Protein 6YQH (pdb70)

Sequence (773 aa):
NHQVSYFSSLQDVKLLSSSPFLQAQQTDLHYILALDPDRLSAPFLREAGLTPKAPSYTNWENTGLDGHIGGHYLSALSMMYAATGDTAIYHRLNYMLNELHRRAQQAVGTGFIGGTPGSLQLWKEIKAGDIRRAGGFSLNGKWVPLYNIHKTYAGLRDAYLYAHSDLARQMLIDLTDWMIDITSGLSDNQMQDMLRSEHGGLNETFADVAEITGDKKYLLKLARRFSHKVILDPLIKNEDRLNGMHANTQIPKVIGYKRVAEEVSKNDKDWNHAAEWDHAARRFFWNTVVNHRSVCIGGNSVREHFHPSDNFTSMLNDVQGPETCNTYNMLRRLTKMLYQNSGDVDNNSNKPDPRYVDYYERALYNHILSSQEPDKGGFVYFTPMRPGHYRVYSQPETSMWCCVGSGLENHTKYGEFIYAHQQDTLYVNLFIPSQLNWKKEQGVTLTQETLFPDDEKVTLRIDKAAKKNLTLMIIRRIPEWAYEITINGKKHLSDIQTGASSTYLPIRRKWKKGDMMITFHLPMKVSLEQIPDKKDYYAFLYGPIVLATSTGTENLDGIYADDSRGGHIAHGRQQTPLLQEIPMLIGNPDSIRHSLHKLSGSKLAFSYDGNVYPTQSLELIPFFRLHNSRYAVYFRQASEEEQFKTIQEEMATAERKATELANRTVDLIFPGEQQPESSDHSIQQYEASETGTHKDRHFRRAKGWFSYNLKIKEEASQLMITVRQEDRNKAVILLNNEKLTVHPTVSKADKDGFIRLCCYLLPRKLKVGSCEILFKPDGTEWTSAVYEVRLLK

B-factor: mean 22.33, std 8.19, range [11.37, 89.57]

Secondary structure (P-SEA, 3-state):
cbbbbbbccccccccccaaaaaaaaaaaaaaaccccccaaaaaaaaccccccccccccccccccaaaaaaaaaaaaaaaaacccaaaaaaaaaaaaaaaaaaaaacccccccccaaaaaaaaaaaccccccccccccccaaaaaaaaaaaaaaaaaaccccaaaaaaaaaaaaaaaaaaccccaaaaaaaaccccccaaaaaaaaaaacccaaaaaaaaaaccaaaaaaaaacccccccccccccaaaaaaaaaaaaaaccccccccaaaaaaaaaaaaaaaaaccccccccccccccccccccccccccccccccaaaaaaaaaaaaaaaaccccccccccccaaaaaaaaaaaaccccccccccbbbbbcccccccccbbbbbcccccccaaaaaaaacccccccccccccccbbbbcccccccccccccbbbbbbbcccccccbbbbbbcccccccccccccccccccccccccbbbbbbbccccbbbbbbbccccccbbbbbbbbbbbbbbcccccccbbbbbcccbbbbbbccccccccccccccccccccccccccccccccccccaaaaaaacccccccbbbbbbcccccccccbbbccccccccbbbbcbbbbbcccaaaaaaaaaacaaaaaaaaaaaccccccccccaaaaaaccccccccccccccccccccccbbbbbbbbcccccbbbbbbbccccbbbbbbccccccccbbbbccccccbbbbbbbcccccccccbbbbbbbbccccccccccbbbbcc

Foldseek 3Di:
DWFWFWDWLLFKAFDDDLLVLLLVLLVVLLLPFDLLQLLQLQCVLLVHHGPDHHFFFPCPLFLNNQLLLLSLLLLLLLCLNPVDPSSVVSNVVNLVSQVVSCVSNVQLDTFRGVVVVVQLVCLLVLVWDDAQQDTPRGGLRLQRVVSNLNSLLSCCPRVVDVSSLVSNVSNLVSVCNSCVPPDLVSLLSNVSHQRAQQLLSLLSNCVVPVDCVSLVVSVSNQNCVLQVCLLVLHDPFFFHQQNSVLSSLLSLQSSLVSCVPPPPDDCSLSSVSSSVSVLCCCQVQAADLLLFGDFLRGGHGSLDCPRLQQPLFHGFLSNLLSSLSSLVSCQSCCCVSVVNSHGDLVSLLSNQSNLLRPLLLQFPSPNTFGAGGDGQHAFFATAGEHSRADDDPRVSSNSNSSSCPSGPCWMDTQQEIERRDQGFIWGDPVNFFWIWTWDDNPPLFFKIKIFTQTGDQPWHKYWYWQALQWAWKDKPNRIDDDDDPDSHTGTDIDIGSDGHGIMIMGGTQWAWDWAASSSRAQKTFIDTRSFTKKFFLWQPFQPLSHFGNAQCSSGRLGQDDQLQSGWEAEADPVVQSVQWAFDDDSFTKIFRRHDTHPDPSTMMHGSSPDHNGGIHRIHGYYYPVCVVVVSVCSVPVSVVVSVQSRQFQFKAFAQSPSSCSSFVKDDDAKDWDDDPSFIWIKGLAKIKGKTQGQDWFFKKKWKFFQPFPWAKFKAKLNRTQDAAFDWADADPRRIIITMRGGPDTDDHGIIMIMIHTDPDSMHGTTRMITTGD

Solvent-accessible surface area: 28473 Å² total

Radius of gyration: 26.69 Å; Cα contacts (8 Å, |Δi|>4): 1838; chains: 1; bounding box: 61×68×69 Å

Structure (mmCIF, N/CA/C/O backbone):
data_6YQH
#
_entry.id   6YQH
#
_cell.length_a   95.418
_cell.length_b   95.418
_cell.length_c   189.068
_cell.angle_alpha   90.000
_cell.angle_beta   90.000
_cell.angle_gamma   90.000
#
_symmetry.space_group_name_H-M   'P 43 21 2'
#
loop_
_entity.id
_entity.type
_entity.pdbx_description
1 polymer 'Acetyl-CoA carboxylase, biotin carboxylase'
2 non-polymer DI(HYDROXYETHYL)ETHER
3 non-polymer 'TRIETHYLENE GLYCOL'
4 non-polymer (1~{S},2~{S},3~{S},4~{S})-4-(hydroxymethyl)cyclopentane-1,2,3-triol
5 non-polymer '2-(N-MORPHOLINO)-ETHANESULFONIC ACID'
6 non-polymer 'FORMIC ACID'
7 non-polymer 'ZINC ION'
8 water water
#
loop_
_atom_site.group_PDB
_atom_site.id
_atom_site.type_symbol
_atom_site.label_atom_id
_atom_site.label_alt_id
_atom_site.label_comp_id
_atom_site.label_asym_id
_atom_site.label_entity_id
_atom_site.label_seq_id
_atom_site.pdbx_PDB_ins_code
_atom_site.Cartn_x
_atom_site.Cartn_y
_atom_site.Cartn_z
_atom_site.occupancy
_atom_site.B_iso_or_equiv
_atom_site.auth_seq_id
_atom_site.auth_comp_id
_atom_site.auth_asym_id
_atom_site.auth_atom_id
_atom_site.pdbx_PDB_model_num
ATOM 1 N N . ASN A 1 22 ? 30.940 -46.864 -27.890 1.000 57.840 24 ASN AAA N 1
ATOM 2 C CA . ASN A 1 22 ? 29.635 -47.458 -28.375 1.000 52.015 24 ASN AAA CA 1
ATOM 3 C C . ASN A 1 22 ? 28.738 -47.893 -27.188 1.000 38.510 24 ASN AAA C 1
ATOM 4 O O . ASN A 1 22 ? 27.515 -48.202 -27.436 1.000 36.096 24 ASN AAA O 1
ATOM 10 N N . HIS A 1 23 ? 29.292 -47.945 -25.970 1.000 26.139 25 HIS AAA N 1
ATOM 11 C CA . HIS A 1 23 ? 28.695 -48.542 -24.737 1.000 22.277 25 HIS AAA CA 1
ATOM 12 C C . HIS A 1 23 ? 28.800 -47.555 -23.546 1.000 20.379 25 HIS AAA C 1
ATOM 13 O O . HIS A 1 23 ? 28.844 -47.982 -22.374 1.000 21.254 25 HIS AAA O 1
ATOM 28 N N . GLN A 1 24 ? 28.731 -46.253 -23.808 1.000 21.699 26 GLN AAA N 1
ATOM 29 C CA . GLN A 1 24 ? 28.764 -45.248 -22.732 1.000 21.375 26 GLN AAA CA 1
ATOM 30 C C . GLN A 1 24 ? 27.502 -45.389 -21.863 1.000 17.762 26 GLN AAA C 1
ATOM 31 O O . GLN A 1 24 ? 26.366 -45.554 -22.349 1.000 19.949 26 GLN AAA O 1
ATOM 37 N N . VAL A 1 25 ? 27.714 -45.248 -20.578 1.000 17.001 27 VAL AAA N 1
ATOM 38 C CA . VAL A 1 25 ? 26.630 -45.177 -19.549 1.000 15.682 27 VAL AAA CA 1
ATOM 39 C C . VAL A 1 25 ? 26.306 -43.713 -19.290 1.000 15.793 27 VAL AAA C 1
ATOM 40 O O . VAL A 1 25 ? 27.228 -42.872 -19.181 1.000 18.389 27 VAL AAA O 1
ATOM 53 N N . SER A 1 26 ? 25.021 -43.443 -19.199 1.000 17.098 28 SER AAA N 1
ATOM 54 C CA . SER A 1 26 ? 24.471 -42.117 -18.938 1.000 16.091 28 SER AAA CA 1
ATOM 55 C C . SER A 1 26 ? 23.577 -42.126 -17.712 1.000 16.293 28 SER AAA C 1
ATOM 56 O O . SER A 1 26 ? 22.929 -43.117 -17.454 1.000 16.643 28 SER AAA O 1
ATOM 64 N N . TYR A 1 27 ? 23.419 -40.939 -17.125 1.000 14.889 29 TYR AAA N 1
ATOM 65 C CA . TYR A 1 27 ? 22.436 -40.723 -16.050 1.000 14.115 29 TYR AAA CA 1
ATOM 66 C C . TYR A 1 27 ? 21.211 -40.007 -16.609 1.000 16.286 29 TYR AAA C 1
ATOM 67 O O . TYR A 1 27 ? 21.269 -39.315 -17.644 1.000 19.425 29 TYR AAA O 1
ATOM 85 N N . PHE A 1 28 ? 20.112 -40.133 -15.901 1.000 15.974 30 PHE AAA N 1
ATOM 86 C CA . PHE A 1 28 ? 18.860 -39.414 -16.187 1.000 15.121 30 PHE AAA CA 1
ATOM 87 C C . PHE A 1 28 ? 18.888 -38.048 -15.530 1.000 16.053 30 PHE AAA C 1
ATOM 88 O O . PHE A 1 28 ? 19.613 -37.767 -14.559 1.000 19.343 30 PHE AAA O 1
ATOM 105 N N . SER A 1 29 ? 18.099 -37.160 -16.118 1.000 15.603 31 SER AAA N 1
ATOM 106 C CA A SER A 1 29 ? 17.885 -35.829 -15.533 0.500 16.043 31 SER AAA CA 1
ATOM 107 C CA B SER A 1 29 ? 17.850 -35.821 -15.565 0.500 16.061 31 SER AAA CA 1
ATOM 108 C C . SER A 1 29 ? 16.915 -35.951 -14.358 1.000 16.015 31 SER AAA C 1
ATOM 109 O O . SER A 1 29 ? 16.064 -36.863 -14.333 1.000 18.385 31 SER AAA O 1
ATOM 123 N N . LEU A 1 30 ? 16.997 -35.002 -13.427 1.000 16.010 32 LEU AAA N 1
ATOM 124 C CA . LEU A 1 30 ? 16.081 -34.995 -12.272 1.000 17.456 32 LEU AAA CA 1
ATOM 125 C C . LEU A 1 30 ? 14.636 -34.873 -12.721 1.000 15.854 32 LEU AAA C 1
ATOM 126 O O . LEU A 1 30 ? 13.762 -35.424 -12.041 1.000 19.422 32 LEU AAA O 1
ATOM 142 N N . GLN A 1 31 ? 14.404 -34.235 -13.859 1.000 17.210 33 GLN AAA N 1
ATOM 143 C CA . GLN A 1 31 ? 13.068 -34.054 -14.462 1.000 19.500 33 GLN AAA CA 1
ATOM 144 C C . GLN A 1 31 ? 12.463 -35.425 -14.794 1.000 20.308 33 GLN AAA C 1
ATOM 145 O O . GLN A 1 31 ? 11.268 -35.519 -14.888 1.000 24.879 33 GLN AAA O 1
ATOM 159 N N . ASP A 1 32 ? 13.297 -36.422 -15.043 1.000 17.848 34 ASP AAA N 1
ATOM 160 C CA . ASP A 1 32 ? 12.850 -37.712 -15.607 1.000 18.585 34 ASP AAA CA 1
ATOM 161 C C . ASP A 1 32 ? 12.618 -38.768 -14.522 1.000 17.114 34 ASP AAA C 1
ATOM 162 O O . ASP A 1 32 ? 12.197 -39.898 -14.883 1.000 18.769 34 ASP AAA O 1
ATOM 171 N N . VAL A 1 33 ? 12.895 -38.441 -13.261 1.000 17.127 35 VAL AAA N 1
ATOM 172 C CA . VAL A 1 33 ? 12.837 -39.428 -12.154 1.000 17.421 35 VAL AAA CA 1
ATOM 173 C C . VAL A 1 33 ? 12.012 -38.838 -11.015 1.000 20.474 35 VAL AAA C 1
ATOM 174 O O . VAL A 1 33 ? 12.572 -38.044 -10.228 1.000 29.072 35 VAL AAA O 1
ATOM 187 N N . LYS A 1 34 ? 10.747 -39.237 -10.899 1.000 18.735 36 LYS AAA N 1
ATOM 188 C CA . LYS A 1 34 ? 9.735 -38.741 -9.917 1.000 19.289 36 LYS AAA CA 1
ATOM 189 C C . LYS A 1 34 ? 9.872 -39.640 -8.685 1.000 17.757 36 LYS AAA C 1
ATOM 190 O O . LYS A 1 34 ? 9.695 -40.837 -8.841 1.000 20.777 36 LYS AAA O 1
ATOM 199 N N . LEU A 1 35 ? 10.220 -39.099 -7.518 1.000 18.170 37 LEU AAA N 1
ATOM 200 C CA . LEU A 1 35 ? 10.162 -39.853 -6.271 1.000 17.467 37 LEU AAA CA 1
ATOM 201 C C . LEU A 1 35 ? 8.704 -40.079 -5.880 1.000 17.602 37 LEU AAA C 1
ATOM 202 O O . LEU A 1 35 ? 7.882 -39.138 -5.942 1.000 22.450 37 LEU AAA O 1
ATOM 218 N N . LEU A 1 36 ? 8.411 -41.306 -5.489 1.000 19.136 38 LEU AAA N 1
ATOM 219 C CA . LEU A 1 36 ? 7.134 -41.690 -4.888 1.000 18.948 38 LEU AAA CA 1
ATOM 220 C C . LEU A 1 36 ? 7.297 -41.810 -3.378 1.000 18.960 38 LEU AAA C 1
ATOM 221 O O . LEU A 1 36 ? 8.414 -41.626 -2.842 1.000 18.215 38 LEU AAA O 1
ATOM 237 N N . SER A 1 37 ? 6.211 -41.995 -2.676 1.000 20.845 39 SER AAA N 1
ATOM 238 C CA A SER A 1 37 ? 6.237 -41.951 -1.193 0.500 19.247 39 SER AAA CA 1
ATOM 239 C CA B SER A 1 37 ? 6.199 -42.018 -1.190 0.500 19.816 39 SER AAA CA 1
ATOM 240 C C . SER A 1 37 ? 7.343 -42.875 -0.640 1.000 19.320 39 SER AAA C 1
ATOM 241 O O . SER A 1 37 ? 7.379 -44.069 -0.925 1.000 22.093 39 SER AAA O 1
ATOM 255 N N . SER A 1 38 ? 8.169 -42.296 0.212 1.000 18.172 40 SER AAA N 1
ATOM 256 C CA . SER A 1 38 ? 9.335 -42.952 0.842 1.000 18.773 40 SER AAA CA 1
ATOM 257 C C . SER A 1 38 ? 10.044 -41.929 1.721 1.000 17.275 40 SER AAA C 1
ATOM 258 O O . SER A 1 38 ? 9.728 -40.745 1.675 1.000 17.526 40 SER AAA O 1
ATOM 266 N N . PRO A 1 39 ? 11.043 -42.382 2.510 1.000 17.435 41 PRO AAA N 1
ATOM 267 C CA . PRO A 1 39 ? 11.827 -41.446 3.289 1.000 16.156 41 PRO AAA CA 1
ATOM 268 C C . PRO A 1 39 ? 12.513 -40.388 2.407 1.000 15.365 41 PRO AAA C 1
ATOM 269 O O . PRO A 1 39 ? 12.805 -39.289 2.872 1.000 16.402 41 PRO AAA O 1
ATOM 280 N N . PHE A 1 40 ? 12.853 -40.758 1.177 1.000 15.184 42 PHE AAA N 1
ATOM 281 C CA . PHE A 1 40 ? 13.524 -39.820 0.272 1.000 13.499 42 PHE AAA CA 1
ATOM 282 C C . PHE A 1 40 ? 12.576 -38.713 -0.175 1.000 15.729 42 PHE AAA C 1
ATOM 283 O O . PHE A 1 40 ? 13.033 -37.570 -0.279 1.000 14.771 42 PHE AAA O 1
ATOM 300 N N . LEU A 1 41 ? 11.333 -39.048 -0.459 1.000 15.901 43 LEU AAA N 1
ATOM 301 C CA . LEU A 1 41 ? 10.407 -37.970 -0.836 1.000 14.710 43 LEU AAA CA 1
ATOM 302 C C . LEU A 1 41 ? 10.145 -37.050 0.370 1.000 15.838 43 LEU AAA C 1
ATOM 303 O O . LEU A 1 41 ? 10.123 -35.845 0.209 1.000 15.594 43 LEU AAA O 1
ATOM 319 N N . GLN A 1 42 ? 10.001 -37.643 1.557 1.000 14.369 44 GLN AAA N 1
ATOM 320 C CA . GLN A 1 42 ? 9.870 -36.852 2.783 1.000 15.231 44 GLN AAA CA 1
ATOM 321 C C . GLN A 1 42 ? 11.052 -35.894 2.903 1.000 16.039 44 GLN AAA C 1
ATOM 322 O O . GLN A 1 42 ? 10.854 -34.702 3.164 1.000 16.029 44 GLN AAA O 1
ATOM 336 N N . ALA A 1 43 ? 12.263 -36.415 2.722 1.000 14.069 45 ALA AAA N 1
ATOM 337 C CA . ALA A 1 43 ? 13.462 -35.594 2.871 1.000 13.959 45 ALA AAA CA 1
ATOM 338 C C . ALA A 1 43 ? 13.509 -34.476 1.818 1.000 14.475 45 ALA AAA C 1
ATOM 339 O O . ALA A 1 43 ? 13.881 -33.327 2.177 1.000 14.262 45 ALA AAA O 1
ATOM 346 N N . GLN A 1 44 ? 13.119 -34.778 0.591 1.000 14.573 46 GLN AAA N 1
ATOM 347 C CA . GLN A 1 44 ? 13.031 -33.757 -0.471 1.000 13.408 46 GLN AAA CA 1
ATOM 348 C C . GLN A 1 44 ? 12.089 -32.633 -0.025 1.000 14.635 46 GLN AAA C 1
ATOM 349 O O . GLN A 1 44 ? 12.439 -31.440 -0.160 1.000 15.425 46 GLN AAA O 1
ATOM 363 N N . GLN A 1 45 ? 10.901 -32.998 0.407 1.000 15.508 47 GLN AAA N 1
ATOM 364 C CA . GLN A 1 45 ? 9.865 -32.011 0.761 1.000 15.642 47 GLN AAA CA 1
ATOM 365 C C . GLN A 1 45 ? 10.306 -31.179 1.977 1.000 14.013 47 GLN AAA C 1
ATOM 366 O O . GLN A 1 45 ? 10.010 -29.970 2.007 1.000 17.010 47 GLN AAA O 1
ATOM 380 N N . THR A 1 46 ? 10.940 -31.819 2.951 1.000 14.131 48 THR AAA N 1
ATOM 381 C CA . THR A 1 46 ? 11.414 -31.071 4.132 1.000 14.822 48 THR AAA CA 1
ATOM 382 C C . THR A 1 46 ? 12.485 -30.051 3.689 1.000 14.691 48 THR AAA C 1
ATOM 383 O O . THR A 1 46 ? 12.468 -28.881 4.122 1.000 15.059 48 THR AAA O 1
ATOM 394 N N . ASP A 1 47 ? 13.405 -30.465 2.796 1.000 13.847 49 ASP AAA N 1
ATOM 395 C CA . ASP A 1 47 ? 14.451 -29.554 2.295 1.000 14.141 49 ASP AAA CA 1
ATOM 396 C C . ASP A 1 47 ? 13.800 -28.414 1.473 1.000 14.332 49 ASP AAA C 1
ATOM 397 O O . ASP A 1 47 ? 14.224 -27.267 1.550 1.000 14.607 49 ASP AAA O 1
ATOM 406 N N . LEU A 1 48 ? 12.760 -28.712 0.675 1.000 14.704 50 LEU AAA N 1
ATOM 407 C CA . LEU A 1 48 ? 12.034 -27.675 -0.094 1.000 15.612 50 LEU AAA CA 1
ATOM 408 C C . LEU A 1 48 ? 11.609 -26.560 0.871 1.000 15.954 50 LEU AAA C 1
ATOM 409 O O . LEU A 1 48 ? 11.749 -25.396 0.567 1.000 16.123 50 LEU AAA O 1
ATOM 425 N N . HIS A 1 49 ? 10.972 -26.947 1.971 1.000 15.690 51 HIS AAA N 1
ATOM 426 C CA . HIS A 1 49 ? 10.493 -25.969 2.974 1.000 16.422 51 HIS AAA CA 1
ATOM 427 C C . HIS A 1 49 ? 11.681 -25.154 3.495 1.000 16.130 51 HIS AAA C 1
ATOM 428 O O . HIS A 1 49 ? 11.567 -23.945 3.624 1.000 17.061 51 HIS AAA O 1
ATOM 443 N N . TYR A 1 50 ? 12.804 -25.803 3.805 1.000 15.107 52 TYR AAA N 1
ATOM 444 C CA . TYR A 1 50 ? 13.987 -25.100 4.375 1.000 15.407 52 TYR AAA CA 1
ATOM 445 C C . TYR A 1 50 ? 14.532 -24.100 3.337 1.000 16.097 52 TYR AAA C 1
ATOM 446 O O . TYR A 1 50 ? 14.830 -22.937 3.654 1.000 15.568 52 TYR AAA O 1
ATOM 464 N N . ILE A 1 51 ? 14.661 -24.547 2.095 1.000 15.050 53 ILE AAA N 1
ATOM 465 C CA . ILE A 1 51 ? 15.173 -23.693 1.001 1.000 14.103 53 ILE AAA CA 1
ATOM 466 C C . ILE A 1 51 ? 14.290 -22.444 0.890 1.000 16.096 53 ILE AAA C 1
ATOM 467 O O . ILE A 1 51 ? 14.815 -21.336 0.746 1.000 15.972 53 ILE AAA O 1
ATOM 483 N N . LEU A 1 52 ? 12.969 -22.624 0.910 1.000 15.003 54 LEU AAA N 1
ATOM 484 C CA . LEU A 1 52 ? 12.005 -21.529 0.739 1.000 15.839 54 LEU AAA CA 1
ATOM 485 C C . LEU A 1 52 ? 11.969 -20.594 1.948 1.000 16.944 54 LEU AAA C 1
ATOM 486 O O . LEU A 1 52 ? 11.499 -19.462 1.773 1.000 19.481 54 LEU AAA O 1
ATOM 502 N N . ALA A 1 53 ? 12.501 -21.050 3.085 1.000 16.710 55 ALA AAA N 1
ATOM 503 C CA . ALA A 1 53 ? 12.534 -20.246 4.317 1.000 18.682 55 ALA AAA CA 1
ATOM 504 C C . ALA A 1 53 ? 13.607 -19.166 4.196 1.000 17.922 55 ALA AAA C 1
ATOM 505 O O . ALA A 1 53 ? 13.566 -18.206 4.992 1.000 22.575 55 ALA AAA O 1
ATOM 512 N N . LEU A 1 54 ? 14.621 -19.390 3.372 1.000 16.960 56 LEU AAA N 1
ATOM 513 C CA . LEU A 1 54 ? 15.761 -18.456 3.297 1.000 15.506 56 LEU AAA CA 1
ATOM 514 C C . LEU A 1 54 ? 15.334 -17.158 2.579 1.000 17.043 56 LEU AAA C 1
ATOM 515 O O . LEU A 1 54 ? 14.567 -17.185 1.646 1.000 17.812 56 LEU AAA O 1
ATOM 531 N N . ASP A 1 55 ? 15.873 -16.036 3.027 1.000 18.806 57 ASP AAA N 1
ATOM 532 C CA . ASP A 1 55 ? 15.576 -14.727 2.427 1.000 17.926 57 ASP AAA CA 1
ATOM 533 C C . ASP A 1 55 ? 16.637 -14.417 1.387 1.000 18.236 57 ASP AAA C 1
ATOM 534 O O . ASP A 1 55 ? 17.801 -14.218 1.732 1.000 18.283 57 ASP AAA O 1
ATOM 543 N N . PRO A 1 56 ? 16.277 -14.409 0.087 1.000 17.160 58 PRO AAA N 1
ATOM 544 C CA . PRO A 1 56 ? 17.289 -14.188 -0.948 1.000 16.290 58 PRO AAA CA 1
ATOM 545 C C . PRO A 1 56 ? 17.956 -12.810 -0.810 1.000 18.695 58 PRO AAA C 1
ATOM 546 O O . PRO A 1 56 ? 19.085 -12.634 -1.275 1.000 18.783 58 PRO AAA O 1
ATOM 557 N N . ASP A 1 57 ? 17.249 -11.808 -0.264 1.000 17.774 59 ASP AAA N 1
ATOM 558 C CA . ASP A 1 57 ? 17.877 -10.463 -0.084 1.000 17.504 59 ASP AAA CA 1
ATOM 559 C C . ASP A 1 57 ? 19.019 -10.520 0.944 1.000 17.091 59 ASP AAA C 1
ATOM 560 O O . ASP A 1 57 ? 19.994 -9.775 0.805 1.000 18.654 59 ASP AAA O 1
ATOM 569 N N . ARG A 1 58 ? 18.963 -11.406 1.926 1.000 16.674 60 ARG AAA N 1
ATOM 570 C CA . ARG A 1 58 ? 20.060 -11.554 2.906 1.000 17.718 60 ARG AAA CA 1
ATOM 571 C C . ARG A 1 58 ? 21.203 -12.311 2.223 1.000 17.413 60 ARG AAA C 1
ATOM 572 O O . ARG A 1 58 ? 22.355 -11.972 2.466 1.000 17.945 60 ARG AAA O 1
ATOM 593 N N . LEU A 1 59 ? 20.871 -13.333 1.418 1.000 15.240 61 LEU AAA N 1
ATOM 594 C CA . LEU A 1 59 ? 21.931 -14.107 0.744 1.000 17.050 61 LEU AAA CA 1
ATOM 595 C C . LEU A 1 59 ? 22.610 -13.277 -0.344 1.000 16.162 61 LEU AAA C 1
ATOM 596 O O . LEU A 1 59 ? 23.794 -13.490 -0.590 1.000 17.796 61 LEU AAA O 1
ATOM 612 N N . SER A 1 60 ? 21.892 -12.397 -1.030 1.000 17.457 62 SER AAA N 1
ATOM 613 C CA . SER A 1 60 ? 22.487 -11.543 -2.102 1.000 16.505 62 SER AAA CA 1
ATOM 614 C C . SER A 1 60 ? 23.259 -10.360 -1.494 1.000 16.624 62 SER AAA C 1
ATOM 615 O O . SER A 1 60 ? 24.093 -9.759 -2.214 1.000 18.059 62 SER AAA O 1
ATOM 623 N N . ALA A 1 61 ? 22.991 -9.973 -0.235 1.000 18.165 63 ALA AAA N 1
ATOM 624 C CA . ALA A 1 61 ? 23.560 -8.745 0.370 1.000 17.459 63 ALA AAA CA 1
ATOM 625 C C . ALA A 1 61 ? 25.076 -8.685 0.223 1.000 18.840 63 ALA AAA C 1
ATOM 626 O O . ALA A 1 61 ? 25.595 -7.658 -0.200 1.000 18.454 63 ALA AAA O 1
ATOM 633 N N . PRO A 1 62 ? 25.848 -9.751 0.531 1.000 17.475 64 PRO AAA N 1
ATOM 634 C CA . PRO A 1 62 ? 27.290 -9.642 0.384 1.000 15.614 64 PRO AAA CA 1
ATOM 635 C C . PRO A 1 62 ? 27.752 -9.292 -1.035 1.000 17.590 64 PRO AAA C 1
ATOM 636 O O . PRO A 1 62 ? 28.725 -8.545 -1.206 1.000 17.852 64 PRO AAA O 1
ATOM 647 N N . PHE A 1 63 ? 27.101 -9.894 -2.023 1.000 16.893 65 PHE AAA N 1
ATOM 648 C CA . PHE A 1 63 ? 27.459 -9.672 -3.432 1.000 15.941 65 PHE AAA CA 1
ATOM 649 C C . PHE A 1 63 ? 27.202 -8.199 -3.803 1.000 17.584 65 PHE AAA C 1
ATOM 650 O O . PHE A 1 63 ? 28.035 -7.616 -4.495 1.000 18.895 65 PHE AAA O 1
ATOM 667 N N . LEU A 1 64 ? 26.025 -7.679 -3.445 1.000 17.170 66 LEU AAA N 1
ATOM 668 C CA . LEU A 1 64 ? 25.684 -6.297 -3.795 1.000 18.252 66 LEU AAA CA 1
ATOM 669 C C . LEU A 1 64 ? 26.709 -5.377 -3.111 1.000 17.310 66 LEU AAA C 1
ATOM 670 O O . LEU A 1 64 ? 27.229 -4.458 -3.747 1.000 19.649 66 LEU AAA O 1
ATOM 686 N N . ARG A 1 65 ? 27.011 -5.660 -1.841 1.000 18.904 67 ARG AAA N 1
ATOM 687 C CA . ARG A 1 65 ? 27.975 -4.861 -1.074 1.000 18.275 67 ARG AAA CA 1
ATOM 688 C C . ARG A 1 65 ? 29.302 -4.801 -1.822 1.000 18.345 67 ARG AAA C 1
ATOM 689 O O . ARG A 1 65 ? 29.863 -3.659 -1.972 1.000 19.819 67 ARG AAA O 1
ATOM 710 N N . GLU A 1 66 ? 29.832 -5.950 -2.209 1.000 17.909 68 GLU AAA N 1
ATOM 711 C CA . GLU A 1 66 ? 31.183 -5.972 -2.805 1.000 18.996 68 GLU AAA CA 1
ATOM 712 C C . GLU A 1 66 ? 31.204 -5.316 -4.178 1.000 19.225 68 GLU AAA C 1
ATOM 713 O O . GLU A 1 66 ? 32.275 -4.935 -4.623 1.000 20.646 68 GLU AAA O 1
ATOM 725 N N . ALA A 1 67 ? 30.053 -5.217 -4.830 1.000 18.074 69 ALA AAA N 1
ATOM 726 C CA . ALA A 1 67 ? 29.911 -4.570 -6.151 1.000 20.080 69 ALA AAA CA 1
ATOM 727 C C . ALA A 1 67 ? 29.724 -3.065 -6.022 1.000 20.892 69 ALA AAA C 1
ATOM 728 O O . ALA A 1 67 ? 29.645 -2.428 -7.069 1.000 23.274 69 ALA AAA O 1
ATOM 735 N N . GLY A 1 68 ? 29.583 -2.544 -4.801 1.000 20.244 70 GLY AAA N 1
ATOM 736 C CA . GLY A 1 68 ? 29.350 -1.112 -4.576 1.000 22.402 70 GLY AAA CA 1
ATOM 737 C C . GLY A 1 68 ? 27.884 -0.743 -4.685 1.000 22.692 70 GLY AAA C 1
ATOM 738 O O . GLY A 1 68 ? 27.553 0.454 -4.842 1.000 28.378 70 GLY AAA O 1
ATOM 742 N N . LEU A 1 69 ? 27.004 -1.730 -4.633 1.000 22.544 71 LEU AAA N 1
ATOM 743 C CA . LEU A 1 69 ? 25.542 -1.475 -4.610 1.000 22.870 71 LEU AAA CA 1
ATOM 744 C C . LEU A 1 69 ? 25.049 -1.497 -3.162 1.000 23.480 71 LEU AAA C 1
ATOM 745 O O . LEU A 1 69 ? 25.749 -1.966 -2.252 1.000 27.273 71 LEU AAA O 1
ATOM 761 N N . THR A 1 70 ? 23.829 -1.072 -2.970 1.000 26.963 72 THR AAA N 1
ATOM 762 C CA . THR A 1 70 ? 23.192 -1.019 -1.640 1.000 27.459 72 THR AAA CA 1
ATOM 763 C C . THR A 1 70 ? 22.388 -2.286 -1.447 1.000 23.497 72 THR AAA C 1
ATOM 764 O O . THR A 1 70 ? 21.406 -2.517 -2.141 1.000 26.421 72 THR AAA O 1
ATOM 775 N N . PRO A 1 71 ? 22.738 -3.126 -0.468 1.000 21.687 73 PRO AAA N 1
ATOM 776 C CA . PRO A 1 71 ? 21.898 -4.245 -0.120 1.000 22.443 73 PRO AAA CA 1
ATOM 777 C C . PRO A 1 71 ? 20.495 -3.828 0.277 1.000 20.710 73 PRO AAA C 1
ATOM 778 O O . PRO A 1 71 ? 20.280 -2.753 0.781 1.000 23.768 73 PRO AAA O 1
ATOM 789 N N . LYS A 1 72 ? 19.575 -4.742 0.070 1.000 21.071 74 LYS AAA N 1
ATOM 790 C CA . LYS A 1 72 ? 18.145 -4.550 0.449 1.000 22.322 74 LYS AAA CA 1
ATOM 791 C C . LYS A 1 72 ? 17.860 -5.049 1.853 1.000 24.313 74 LYS AAA C 1
ATOM 792 O O . LYS A 1 72 ? 16.798 -4.752 2.342 1.000 27.064 74 LYS AAA O 1
ATOM 811 N N . ALA A 1 73 ? 18.770 -5.785 2.455 1.000 21.869 75 ALA AAA N 1
ATOM 812 C CA . ALA A 1 73 ? 18.608 -6.372 3.793 1.000 23.845 75 ALA AAA CA 1
ATOM 813 C C . ALA A 1 73 ? 20.009 -6.601 4.318 1.000 20.659 75 ALA AAA C 1
ATOM 814 O O . ALA A 1 73 ? 20.939 -6.716 3.558 1.000 22.642 75 ALA AAA O 1
ATOM 821 N N . PRO A 1 74 ? 20.166 -6.775 5.644 1.000 22.150 76 PRO AAA N 1
ATOM 822 C CA . PRO A 1 74 ? 21.428 -7.239 6.181 1.000 22.564 76 PRO AAA CA 1
ATOM 823 C C . PRO A 1 74 ? 21.732 -8.662 5.710 1.000 19.703 76 PRO AAA C 1
ATOM 824 O O . PRO A 1 74 ? 20.801 -9.466 5.493 1.000 20.929 76 PRO AAA O 1
ATOM 835 N N . SER A 1 75 ? 23.008 -8.963 5.597 1.000 19.188 77 SER AAA N 1
ATOM 836 C CA . SER A 1 75 ? 23.411 -10.361 5.420 1.000 17.941 77 SER AAA CA 1
ATOM 837 C C . SER A 1 75 ? 22.916 -11.217 6.581 1.000 18.561 77 SER AAA C 1
ATOM 838 O O . SER A 1 75 ? 22.586 -10.714 7.660 1.000 18.327 77 SER AAA O 1
ATOM 846 N N . TYR A 1 76 ? 22.906 -12.513 6.348 1.000 17.367 78 TYR AAA N 1
ATOM 847 C CA . TYR A 1 76 ? 22.779 -13.435 7.496 1.000 18.047 78 TYR AAA CA 1
ATOM 848 C C . TYR A 1 76 ? 23.986 -13.236 8.405 1.000 18.118 78 TYR AAA C 1
ATOM 849 O O . TYR A 1 76 ? 25.063 -12.664 8.049 1.000 17.896 78 TYR AAA O 1
ATOM 867 N N . THR A 1 77 ? 23.816 -13.754 9.607 1.000 18.819 79 THR AAA N 1
ATOM 868 C CA . THR A 1 77 ? 24.874 -13.765 10.631 1.000 18.112 79 THR AAA CA 1
ATOM 869 C C . THR A 1 77 ? 25.649 -15.085 10.556 1.000 17.654 79 THR AAA C 1
ATOM 870 O O . THR A 1 77 ? 25.759 -15.686 9.436 1.000 17.080 79 THR AAA O 1
ATOM 881 N N . ASN A 1 78 ? 26.268 -15.529 11.654 1.000 16.568 80 ASN AAA N 1
ATOM 882 C CA . ASN A 1 78 ? 27.063 -16.771 11.654 1.000 17.489 80 ASN AAA CA 1
ATOM 883 C C . ASN A 1 78 ? 28.163 -16.601 10.598 1.000 16.236 80 ASN AAA C 1
ATOM 884 O O . ASN A 1 78 ? 28.770 -15.510 10.522 1.000 18.438 80 ASN AAA O 1
ATOM 895 N N . TRP A 1 79 ? 28.405 -17.606 9.770 1.000 16.249 81 TRP AAA N 1
ATOM 896 C CA . TRP A 1 79 ? 29.599 -17.540 8.909 1.000 16.358 81 TRP AAA CA 1
ATOM 897 C C . TRP A 1 79 ? 29.366 -16.471 7.834 1.000 17.940 81 TRP AAA C 1
ATOM 898 O O . TRP A 1 79 ? 30.364 -16.068 7.169 1.000 17.569 81 TRP AAA O 1
ATOM 919 N N . GLU A 1 80 ? 28.118 -16.094 7.556 1.000 16.764 82 GLU AAA N 1
ATOM 920 C CA . GLU A 1 80 ? 27.814 -15.087 6.489 1.000 16.546 82 GLU AAA CA 1
ATOM 921 C C . GLU A 1 80 ? 28.177 -13.656 6.903 1.000 18.305 82 GLU AAA C 1
ATOM 922 O O . GLU A 1 80 ? 28.158 -12.748 6.034 1.000 18.904 82 GLU AAA O 1
ATOM 934 N N . ASN A 1 81 ? 28.570 -13.428 8.153 1.000 17.133 83 ASN AAA N 1
ATOM 935 C CA . ASN A 1 81 ? 29.099 -12.089 8.499 1.000 18.785 83 ASN AAA CA 1
ATOM 936 C C . ASN A 1 81 ? 30.413 -12.166 9.290 1.000 18.403 83 ASN AAA C 1
ATOM 937 O O . ASN A 1 81 ? 30.846 -11.102 9.803 1.000 22.928 83 ASN AAA O 1
ATOM 948 N N . THR A 1 82 ? 31.030 -13.333 9.369 1.000 19.815 84 THR AAA N 1
ATOM 949 C CA . THR A 1 82 ? 32.348 -13.484 10.011 1.000 19.298 84 THR AAA CA 1
ATOM 950 C C . THR A 1 82 ? 33.418 -13.884 8.996 1.000 19.282 84 THR AAA C 1
ATOM 951 O O . THR A 1 82 ? 34.497 -14.307 9.410 1.000 20.986 84 THR AAA O 1
ATOM 962 N N . GLY A 1 83 ? 33.113 -13.779 7.699 1.000 17.322 85 GLY AAA N 1
ATOM 963 C CA . GLY A 1 83 ? 34.136 -13.852 6.650 1.000 17.889 85 GLY AAA CA 1
ATOM 964 C C . GLY A 1 83 ? 33.817 -14.718 5.459 1.000 17.552 85 GLY AAA C 1
ATOM 965 O O . GLY A 1 83 ? 34.567 -14.575 4.457 1.000 17.572 85 GLY AAA O 1
ATOM 969 N N . LEU A 1 84 ? 32.894 -15.660 5.590 1.000 16.793 86 LEU AAA N 1
ATOM 970 C CA . LEU A 1 84 ? 32.509 -16.570 4.479 1.000 16.249 86 LEU AAA CA 1
ATOM 971 C C . LEU A 1 84 ? 31.257 -16.053 3.753 1.000 16.038 86 LEU AAA C 1
ATOM 972 O O . LEU A 1 84 ? 30.685 -16.754 2.925 1.000 16.386 86 LEU AAA O 1
ATOM 988 N N . ASP A 1 85 ? 30.950 -14.794 3.984 1.000 17.694 87 ASP AAA N 1
ATOM 989 C CA . ASP A 1 85 ? 29.859 -14.007 3.341 1.000 16.493 87 ASP AAA CA 1
ATOM 990 C C . ASP A 1 85 ? 29.815 -14.314 1.822 1.000 16.441 87 ASP AAA C 1
ATOM 991 O O . ASP A 1 85 ? 30.827 -14.123 1.129 1.000 15.835 87 ASP AAA O 1
ATOM 1000 N N . GLY A 1 86 ? 28.708 -14.847 1.352 1.000 15.404 88 GLY AAA N 1
ATOM 1001 C CA . GLY A 1 86 ? 28.523 -15.230 -0.054 1.000 15.597 88 GLY AAA CA 1
ATOM 1002 C C . GLY A 1 86 ? 28.489 -16.724 -0.301 1.000 14.700 88 GLY AAA C 1
ATOM 1003 O O . GLY A 1 86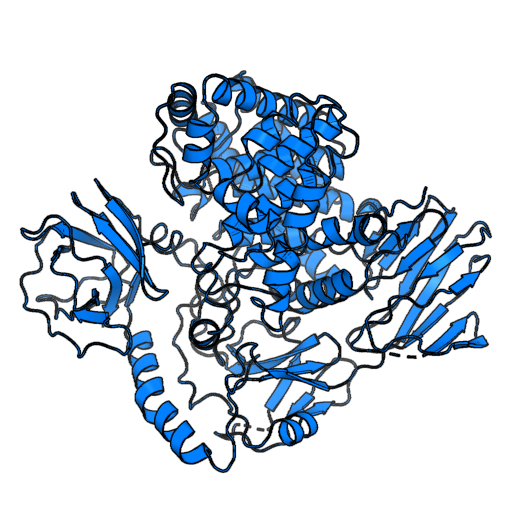 ? 27.945 -17.141 -1.337 1.000 16.276 88 GLY AAA O 1
ATOM 1007 N N . HIS A 1 87 ? 29.004 -17.551 0.623 1.000 14.462 89 HIS AAA N 1
ATOM 1008 C CA . HIS A 1 87 ? 29.148 -18.979 0.271 1.000 15.999 89 HIS AAA CA 1
ATOM 1009 C C . HIS A 1 87 ? 27.778 -19.617 0.231 1.000 15.051 89 HIS AAA C 1
ATOM 1010 O O . HIS A 1 87 ? 27.566 -20.492 -0.618 1.000 15.217 89 HIS AAA O 1
ATOM 1025 N N . ILE A 1 88 ? 26.885 -19.252 1.150 1.000 14.657 90 ILE AAA N 1
ATOM 1026 C CA . ILE A 1 88 ? 25.571 -19.915 1.149 1.000 16.260 90 ILE AAA CA 1
ATOM 1027 C C . ILE A 1 88 ? 24.801 -19.443 -0.071 1.000 14.385 90 ILE AAA C 1
ATOM 1028 O O . ILE A 1 88 ? 24.032 -20.238 -0.624 1.000 14.614 90 ILE AAA O 1
ATOM 1044 N N . GLY A 1 89 ? 24.946 -18.198 -0.457 1.000 14.694 91 GLY AAA N 1
ATOM 1045 C CA . GLY A 1 89 ? 24.294 -17.759 -1.700 1.000 15.012 91 GLY AAA CA 1
ATOM 1046 C C . GLY A 1 89 ? 24.641 -18.622 -2.908 1.000 13.578 91 GLY AAA C 1
ATOM 1047 O O . GLY A 1 89 ? 23.775 -18.850 -3.752 1.000 14.802 91 GLY AAA O 1
ATOM 1051 N N . GLY A 1 90 ? 25.895 -19.033 -3.040 1.000 14.333 92 GLY AAA N 1
ATOM 1052 C CA . GLY A 1 90 ? 26.312 -19.961 -4.096 1.000 14.730 92 GLY AAA CA 1
ATOM 1053 C C . GLY A 1 90 ? 25.610 -21.287 -4.011 1.000 14.629 92 GLY AAA C 1
ATOM 1054 O O . GLY A 1 90 ? 25.013 -21.744 -5.010 1.000 14.730 92 GLY AAA O 1
ATOM 1058 N N . HIS A 1 91 ? 25.673 -21.920 -2.861 1.000 13.375 93 HIS AAA N 1
ATOM 1059 C CA . HIS A 1 91 ? 24.951 -23.197 -2.643 1.000 12.929 93 HIS AAA CA 1
ATOM 1060 C C . HIS A 1 91 ? 23.459 -23.046 -2.899 1.000 14.447 93 HIS AAA C 1
ATOM 1061 O O . HIS A 1 91 ? 22.830 -23.985 -3.433 1.000 14.911 93 HIS AAA O 1
ATOM 1076 N N . TYR A 1 92 ? 22.907 -21.913 -2.498 1.000 13.469 94 TYR AAA N 1
ATOM 1077 C CA . TYR A 1 92 ? 21.477 -21.619 -2.669 1.000 15.260 94 TYR AAA CA 1
ATOM 1078 C C . TYR A 1 92 ? 21.113 -21.654 -4.163 1.000 15.348 94 TYR AAA C 1
ATOM 1079 O O . TYR A 1 92 ? 20.113 -22.294 -4.527 1.000 13.892 94 TYR AAA O 1
ATOM 1097 N N . LEU A 1 93 ? 21.963 -21.085 -5.025 1.000 14.472 95 LEU AAA N 1
ATOM 1098 C CA . LEU A 1 93 ? 21.717 -21.214 -6.481 1.000 13.524 95 LEU AAA CA 1
ATOM 1099 C C . LEU A 1 93 ? 21.693 -22.693 -6.862 1.000 14.219 95 LEU AAA C 1
ATOM 1100 O O . LEU A 1 93 ? 20.789 -23.081 -7.651 1.000 14.664 95 LEU AAA O 1
ATOM 1116 N N . SER A 1 94 ? 22.679 -23.467 -6.429 1.000 13.932 96 SER AAA N 1
ATOM 1117 C CA . SER A 1 94 ? 22.705 -24.871 -6.832 1.000 12.967 96 SER AAA CA 1
ATOM 1118 C C . SER A 1 94 ? 21.459 -25.603 -6.330 1.000 13.859 96 SER AAA C 1
ATOM 1119 O O . SER A 1 94 ? 20.838 -26.377 -7.093 1.000 13.920 96 SER AAA O 1
ATOM 1127 N N . ALA A 1 95 ? 21.097 -25.403 -5.062 1.000 14.075 97 ALA AAA N 1
ATOM 1128 C CA . ALA A 1 95 ? 19.962 -26.135 -4.457 1.000 13.768 97 ALA AAA CA 1
ATOM 1129 C C . ALA A 1 95 ? 18.641 -25.709 -5.113 1.000 14.391 97 ALA AAA C 1
ATOM 1130 O O . ALA A 1 95 ? 17.804 -26.570 -5.381 1.000 14.232 97 ALA AAA O 1
ATOM 1137 N N . LEU A 1 96 ? 18.446 -24.398 -5.356 1.000 13.577 98 LEU AAA N 1
ATOM 1138 C CA . LEU A 1 96 ? 17.223 -23.946 -6.027 1.000 14.368 98 LEU AAA CA 1
ATOM 1139 C C . LEU A 1 96 ? 17.133 -24.615 -7.416 1.000 13.881 98 LEU AAA C 1
ATOM 1140 O O . LEU A 1 96 ? 16.085 -25.077 -7.819 1.000 14.861 98 LEU AAA O 1
ATOM 1156 N N . SER A 1 97 ? 18.246 -24.615 -8.151 1.000 14.442 99 SER AAA N 1
ATOM 1157 C CA . SER A 1 97 ? 18.248 -25.124 -9.528 1.000 12.935 99 SER AAA CA 1
ATOM 1158 C C . SER A 1 97 ? 17.886 -26.612 -9.530 1.000 13.250 99 SER AAA C 1
ATOM 1159 O O . SER A 1 97 ? 17.089 -27.056 -10.402 1.000 14.813 99 SER AAA O 1
ATOM 1167 N N . MET A 1 98 ? 18.555 -27.405 -8.691 1.000 13.718 100 MET AAA N 1
ATOM 1168 C CA . MET A 1 98 ? 18.291 -28.852 -8.661 1.000 14.334 100 MET AAA CA 1
ATOM 1169 C C . MET A 1 98 ? 16.902 -29.111 -8.135 1.000 13.635 100 MET AAA C 1
ATOM 1170 O O . MET A 1 98 ? 16.197 -29.973 -8.703 1.000 14.756 100 MET AAA O 1
ATOM 1184 N N . MET A 1 99 ? 16.464 -28.394 -7.107 1.000 14.391 101 MET AAA N 1
ATOM 1185 C CA . MET A 1 99 ? 15.087 -28.577 -6.605 1.000 13.662 101 MET AAA CA 1
ATOM 1186 C C . MET A 1 99 ? 14.068 -28.208 -7.695 1.000 13.993 101 MET AAA C 1
ATOM 1187 O O . MET A 1 99 ? 13.060 -28.905 -7.823 1.000 15.498 101 MET AAA O 1
ATOM 1201 N N . TYR A 1 100 ? 14.335 -27.197 -8.493 1.000 14.351 102 TYR AAA N 1
ATOM 1202 C CA . TYR A 1 100 ? 13.425 -26.806 -9.572 1.000 13.865 102 TYR AAA CA 1
ATOM 1203 C C . TYR A 1 100 ? 13.368 -27.938 -10.599 1.000 14.755 102 TYR AAA C 1
ATOM 1204 O O . TYR A 1 100 ? 12.276 -28.305 -11.049 1.000 15.876 102 TYR AAA O 1
ATOM 1222 N N . ALA A 1 101 ? 14.533 -28.489 -11.000 1.000 15.014 103 ALA AAA N 1
ATOM 1223 C CA . ALA A 1 101 ? 14.526 -29.630 -11.936 1.000 15.858 103 ALA AAA CA 1
ATOM 1224 C C . ALA A 1 101 ? 13.718 -30.801 -11.371 1.000 15.048 103 ALA AAA C 1
ATOM 1225 O O . ALA A 1 101 ? 13.019 -31.460 -12.116 1.000 16.916 103 ALA AAA O 1
ATOM 1232 N N . ALA A 1 102 ? 13.860 -31.073 -10.087 1.000 15.059 104 ALA AAA N 1
ATOM 1233 C CA . ALA A 1 102 ? 13.221 -32.244 -9.445 1.000 15.484 104 ALA AAA CA 1
ATOM 1234 C C . ALA A 1 102 ? 11.692 -32.055 -9.296 1.000 17.279 104 ALA AAA C 1
ATOM 1235 O O . ALA A 1 102 ? 10.971 -33.050 -9.328 1.000 20.412 104 ALA AAA O 1
ATOM 1242 N N . THR A 1 103 ? 11.233 -30.844 -9.090 1.000 16.643 105 THR AAA N 1
ATOM 1243 C CA . THR A 1 103 ? 9.820 -30.595 -8.653 1.000 18.124 105 THR AAA CA 1
ATOM 1244 C C . THR A 1 103 ? 9.011 -29.655 -9.575 1.000 17.500 105 THR AAA C 1
ATOM 1245 O O . THR A 1 103 ? 7.769 -29.696 -9.525 1.000 20.567 105 THR AAA O 1
ATOM 1256 N N . GLY A 1 104 ? 9.670 -28.740 -10.279 1.000 17.041 106 GLY AAA N 1
ATOM 1257 C CA . GLY A 1 104 ? 8.973 -27.663 -11.005 1.000 18.907 106 GLY AAA CA 1
ATOM 1258 C C . GLY A 1 104 ? 8.305 -26.644 -10.105 1.000 18.992 106 GLY AAA C 1
ATOM 1259 O O . GLY A 1 104 ? 7.449 -25.887 -10.593 1.000 19.687 106 GLY AAA O 1
ATOM 1263 N N . ASP A 1 105 ? 8.688 -26.619 -8.838 1.000 17.852 107 ASP AAA N 1
ATOM 1264 C CA . ASP A 1 105 ? 7.986 -25.747 -7.876 1.000 16.417 107 ASP AAA CA 1
ATOM 1265 C C . ASP A 1 105 ? 8.089 -24.277 -8.286 1.000 16.083 107 ASP AAA C 1
ATOM 1266 O O . ASP A 1 105 ? 9.172 -23.747 -8.538 1.000 16.990 107 ASP AAA O 1
ATOM 1275 N N . THR A 1 106 ? 6.950 -23.623 -8.362 1.000 17.405 108 THR AAA N 1
ATOM 1276 C CA . THR A 1 106 ? 6.908 -22.219 -8.849 1.000 18.114 108 THR AAA CA 1
ATOM 1277 C C . THR A 1 106 ? 7.575 -21.313 -7.854 1.000 17.086 108 THR AAA C 1
ATOM 1278 O O . THR A 1 106 ? 8.250 -20.354 -8.304 1.000 17.768 108 THR AAA O 1
ATOM 1289 N N . ALA A 1 107 ? 7.371 -21.508 -6.546 1.000 18.258 109 ALA AAA N 1
ATOM 1290 C CA . ALA A 1 107 ? 8.046 -20.646 -5.548 1.000 15.613 109 ALA AAA CA 1
ATOM 1291 C C . ALA A 1 107 ? 9.553 -20.738 -5.678 1.000 15.564 109 ALA AAA C 1
ATOM 1292 O O . ALA A 1 107 ? 10.233 -19.703 -5.610 1.000 16.397 109 ALA AAA O 1
ATOM 1299 N N . ILE A 1 108 ? 10.046 -21.954 -5.910 1.000 15.559 110 ILE AAA N 1
ATOM 1300 C CA . ILE A 1 108 ? 11.494 -22.128 -6.121 1.000 15.349 110 ILE AAA CA 1
ATOM 1301 C C . ILE A 1 108 ? 11.932 -21.302 -7.342 1.000 15.942 110 ILE AAA C 1
ATOM 1302 O O . ILE A 1 108 ? 12.967 -20.643 -7.263 1.000 15.368 110 ILE AAA O 1
ATOM 1318 N N . TYR A 1 109 ? 11.198 -21.359 -8.443 1.000 15.412 111 TYR AAA N 1
ATOM 1319 C CA . TYR A 1 109 ? 11.587 -20.636 -9.662 1.000 13.966 111 TYR AAA CA 1
ATOM 1320 C C . TYR A 1 109 ? 11.613 -19.118 -9.375 1.000 15.566 111 TYR AAA C 1
ATOM 1321 O O . TYR A 1 109 ? 12.568 -18.434 -9.777 1.000 16.190 111 TYR AAA O 1
ATOM 1339 N N . HIS A 1 110 ? 10.620 -18.566 -8.690 1.000 15.331 112 HIS AAA N 1
ATOM 1340 C CA . HIS A 1 110 ? 10.638 -17.130 -8.362 1.000 16.203 112 HIS AAA CA 1
ATOM 1341 C C . HIS A 1 110 ? 11.927 -16.761 -7.595 1.000 16.406 112 HIS AAA C 1
ATOM 1342 O O . HIS A 1 110 ? 12.531 -15.716 -7.882 1.000 16.977 112 HIS AAA O 1
ATOM 1357 N N . ARG A 1 111 ? 12.326 -17.606 -6.638 1.000 15.122 113 ARG AAA N 1
ATOM 1358 C CA . ARG A 1 111 ? 13.540 -17.314 -5.868 1.000 15.648 113 ARG AAA CA 1
ATOM 1359 C C . ARG A 1 111 ? 14.779 -17.387 -6.772 1.000 15.516 113 ARG AAA C 1
ATOM 1360 O O . ARG A 1 111 ? 15.685 -16.547 -6.661 1.000 15.976 113 ARG AAA O 1
ATOM 1381 N N . LEU A 1 112 ? 14.838 -18.422 -7.598 1.000 15.055 114 LEU AAA N 1
ATOM 1382 C CA . LEU A 1 112 ? 16.021 -18.609 -8.469 1.000 13.787 114 LEU AAA CA 1
ATOM 1383 C C . LEU A 1 112 ? 16.121 -17.439 -9.449 1.000 15.638 114 LEU AAA C 1
ATOM 1384 O O . LEU A 1 112 ? 17.216 -16.922 -9.637 1.000 14.507 114 LEU AAA O 1
ATOM 1400 N N . ASN A 1 113 ? 15.017 -17.068 -10.108 1.000 15.269 115 ASN AAA N 1
ATOM 1401 C CA . ASN A 1 113 ? 15.054 -15.940 -11.056 1.000 16.205 115 ASN AAA CA 1
ATOM 1402 C C . ASN A 1 113 ? 15.521 -14.674 -10.346 1.000 14.764 115 ASN AAA C 1
ATOM 1403 O O . ASN A 1 113 ? 16.335 -13.917 -10.889 1.000 15.291 115 ASN AAA O 1
ATOM 1414 N N . TYR A 1 114 ? 14.998 -14.444 -9.158 1.000 16.115 116 TYR AAA N 1
ATOM 1415 C CA . TYR A 1 114 ? 15.359 -13.226 -8.408 1.000 16.079 116 TYR AAA CA 1
ATOM 1416 C C . TYR A 1 114 ? 16.845 -13.277 -8.040 1.000 15.789 116 TYR AAA C 1
ATOM 1417 O O . TYR A 1 114 ? 17.548 -12.280 -8.249 1.000 15.859 116 TYR AAA O 1
ATOM 1435 N N . MET A 1 115 ? 17.327 -14.385 -7.469 1.000 14.673 117 MET AAA N 1
ATOM 1436 C CA . MET A 1 115 ? 18.749 -14.431 -7.052 1.000 15.700 117 MET AAA CA 1
ATOM 1437 C C . MET A 1 115 ? 19.665 -14.219 -8.284 1.000 16.716 117 MET AAA C 1
ATOM 1438 O O . MET A 1 115 ? 20.680 -13.491 -8.192 1.000 16.840 117 MET AAA O 1
ATOM 1452 N N . LEU A 1 116 ? 19.359 -14.879 -9.425 1.000 15.402 118 LEU AAA N 1
ATOM 1453 C CA . LEU A 1 116 ? 20.192 -14.711 -10.625 1.000 15.267 118 LEU AAA CA 1
ATOM 1454 C C . LEU A 1 116 ? 20.195 -13.252 -11.070 1.000 16.423 118 LEU AAA C 1
ATOM 1455 O O . LEU A 1 116 ? 21.270 -12.731 -11.423 1.000 17.112 118 LEU AAA O 1
ATOM 1471 N N . ASN A 1 117 ? 19.045 -12.611 -11.097 1.000 15.581 119 ASN AAA N 1
ATOM 1472 C CA . ASN A 1 117 ? 18.981 -11.212 -11.559 1.000 16.101 119 ASN AAA CA 1
ATOM 1473 C C . ASN A 1 117 ? 19.701 -10.260 -10.571 1.000 16.815 119 ASN AAA C 1
ATOM 1474 O O . ASN A 1 117 ? 20.320 -9.297 -11.025 1.000 17.531 119 ASN AAA O 1
ATOM 1485 N N . GLU A 1 118 ? 19.662 -10.528 -9.263 1.000 15.715 120 GLU AAA N 1
ATOM 1486 C CA . GLU A 1 118 ? 20.400 -9.688 -8.290 1.000 16.407 120 GLU AAA CA 1
ATOM 1487 C C . GLU A 1 118 ? 21.901 -9.871 -8.497 1.000 17.103 120 GLU AAA C 1
ATOM 1488 O O . GLU A 1 118 ? 22.637 -8.893 -8.521 1.000 16.996 120 GLU AAA O 1
ATOM 1500 N N . LEU A 1 119 ? 22.352 -11.113 -8.688 1.000 16.617 121 LEU AAA N 1
ATOM 1501 C CA . LEU A 1 119 ? 23.781 -11.319 -8.881 1.000 16.929 121 LEU AAA CA 1
ATOM 1502 C C . LEU A 1 119 ? 24.202 -10.762 -10.248 1.000 16.076 121 LEU AAA C 1
ATOM 1503 O O . LEU A 1 119 ? 25.325 -10.241 -10.378 1.000 16.801 121 LEU AAA O 1
ATOM 1519 N N . HIS A 1 120 ? 23.298 -10.773 -11.223 1.000 15.519 122 HIS AAA N 1
ATOM 1520 C CA . HIS A 1 120 ? 23.602 -10.188 -12.545 1.000 16.597 122 HIS AAA CA 1
ATOM 1521 C C . HIS A 1 120 ? 23.780 -8.669 -12.408 1.000 17.995 122 HIS AAA C 1
ATOM 1522 O O . HIS A 1 120 ? 24.706 -8.123 -13.006 1.000 17.647 122 HIS AAA O 1
ATOM 1537 N N . ARG A 1 121 ? 22.943 -8.000 -11.602 1.000 17.685 123 ARG AAA N 1
ATOM 1538 C CA A ARG A 1 121 ? 23.098 -6.547 -11.330 0.500 19.720 123 ARG AAA CA 1
ATOM 1539 C CA B ARG A 1 121 ? 23.093 -6.538 -11.370 0.500 20.319 123 ARG AAA CA 1
ATOM 1540 C C . ARG A 1 121 ? 24.460 -6.267 -10.703 1.000 18.895 123 ARG AAA C 1
ATOM 1541 O O . ARG A 1 121 ? 25.137 -5.327 -11.100 1.000 19.782 123 ARG AAA O 1
ATOM 1581 N N . ALA A 1 122 ? 24.820 -7.075 -9.735 1.000 17.821 124 ALA AAA N 1
ATOM 1582 C CA . ALA A 1 122 ? 26.161 -6.970 -9.098 1.000 18.065 124 ALA AAA CA 1
ATOM 1583 C C . ALA A 1 122 ? 27.266 -7.122 -10.143 1.000 16.367 124 ALA AAA C 1
ATOM 1584 O O . ALA A 1 122 ? 28.220 -6.326 -10.131 1.000 18.087 124 ALA AAA O 1
ATOM 1591 N N . GLN A 1 123 ? 27.152 -8.114 -11.018 1.000 16.154 125 GLN AAA N 1
ATOM 1592 C CA . GLN A 1 123 ? 28.196 -8.358 -12.030 1.000 16.519 125 GLN AAA CA 1
ATOM 1593 C C . GLN A 1 123 ? 28.285 -7.170 -12.979 1.000 17.742 125 GLN AAA C 1
ATOM 1594 O O . GLN A 1 123 ? 29.395 -6.747 -13.279 1.000 19.753 125 GLN AAA O 1
ATOM 1608 N N . GLN A 1 124 ? 27.155 -6.614 -13.378 1.000 18.621 126 GLN AAA N 1
ATOM 1609 C CA . GLN A 1 124 ? 27.175 -5.515 -14.363 1.000 18.949 126 GLN AAA CA 1
ATOM 1610 C C . GLN A 1 124 ? 27.758 -4.250 -13.708 1.000 19.797 126 GLN AAA C 1
ATOM 1611 O O . GLN A 1 124 ? 28.403 -3.471 -14.428 1.000 22.315 126 GLN AAA O 1
ATOM 1625 N N . ALA A 1 125 ? 27.531 -4.053 -12.402 1.000 20.339 127 ALA AAA N 1
ATOM 1626 C CA . ALA A 1 125 ? 27.992 -2.832 -11.726 1.000 20.627 127 ALA AAA CA 1
ATOM 1627 C C . ALA A 1 125 ? 29.518 -2.757 -11.737 1.000 19.615 127 ALA AAA C 1
ATOM 1628 O O . ALA A 1 125 ? 30.033 -1.649 -11.911 1.000 26.779 127 ALA AAA O 1
ATOM 1635 N N . VAL A 1 126 ? 30.194 -3.894 -11.600 1.000 19.273 128 VAL AAA N 1
ATOM 1636 C CA . VAL A 1 126 ? 31.683 -3.962 -11.631 1.000 20.429 128 VAL AAA CA 1
ATOM 1637 C C . VAL A 1 126 ? 32.172 -4.074 -13.090 1.000 20.305 128 VAL AAA C 1
ATOM 1638 O O . VAL A 1 126 ? 33.201 -3.453 -13.466 1.000 21.855 128 VAL AAA O 1
ATOM 1651 N N . GLY A 1 127 ? 31.477 -4.860 -13.914 1.000 19.274 129 GLY AAA N 1
ATOM 1652 C CA . GLY A 1 127 ? 31.746 -4.939 -15.357 1.000 20.226 129 GLY AAA CA 1
ATOM 1653 C C . GLY A 1 127 ? 32.946 -5.755 -15.778 1.000 21.288 129 GLY AAA C 1
ATOM 1654 O O . GLY A 1 127 ? 33.274 -5.680 -16.964 1.000 22.305 129 GLY AAA O 1
ATOM 1658 N N . THR A 1 128 ? 33.568 -6.505 -14.876 1.000 18.780 130 THR AAA N 1
ATOM 1659 C CA . THR A 1 128 ? 34.765 -7.314 -15.192 1.000 17.825 130 THR AAA CA 1
ATOM 1660 C C . THR A 1 128 ? 34.474 -8.832 -15.227 1.000 17.555 130 THR AAA C 1
ATOM 1661 O O . THR A 1 128 ? 35.363 -9.604 -15.694 1.000 18.687 130 THR AAA O 1
ATOM 1672 N N . GLY A 1 129 ? 33.320 -9.217 -14.689 1.000 18.940 131 GLY AAA N 1
ATOM 1673 C CA . GLY A 1 129 ? 32.916 -10.616 -14.576 1.000 17.814 131 GLY AAA CA 1
ATOM 1674 C C . GLY A 1 129 ? 32.881 -11.018 -13.101 1.000 17.322 131 GLY AAA C 1
ATOM 1675 O O . GLY A 1 129 ? 32.199 -11.978 -12.746 1.000 16.073 131 GLY AAA O 1
ATOM 1679 N N . PHE A 1 130 ? 33.659 -10.350 -12.244 1.000 16.857 132 PHE AAA N 1
ATOM 1680 C CA . PHE A 1 130 ? 33.666 -10.596 -10.786 1.000 17.295 132 PHE AAA CA 1
ATOM 1681 C C . PHE A 1 130 ? 32.259 -10.568 -10.203 1.000 17.391 132 PHE AAA C 1
ATOM 1682 O O . PHE A 1 130 ? 31.502 -9.679 -10.522 1.000 17.701 132 PHE AAA O 1
ATOM 1699 N N . ILE A 1 131 ? 31.981 -11.567 -9.384 1.000 16.550 133 ILE AAA N 1
ATOM 1700 C CA . ILE A 1 131 ? 30.791 -11.641 -8.485 1.000 16.275 133 ILE AAA CA 1
ATOM 1701 C C . ILE A 1 131 ? 31.345 -12.291 -7.204 1.000 16.071 133 ILE AAA C 1
ATOM 1702 O O . ILE A 1 131 ? 31.995 -13.350 -7.319 1.000 17.311 133 ILE AAA O 1
ATOM 1718 N N . GLY A 1 132 ? 31.076 -11.737 -6.031 1.000 16.455 134 GLY AAA N 1
ATOM 1719 C CA . GLY A 1 132 ? 31.583 -12.326 -4.808 1.000 16.494 134 GLY AAA CA 1
ATOM 1720 C C . GLY A 1 132 ? 31.162 -11.570 -3.567 1.000 17.004 134 GLY AAA C 1
ATOM 1721 O O . GLY A 1 132 ? 30.863 -10.386 -3.666 1.000 18.648 134 GLY AAA O 1
ATOM 1725 N N . GLY A 1 133 ? 31.251 -12.244 -2.402 1.000 16.438 135 GLY AAA N 1
ATOM 1726 C CA . GLY A 1 133 ? 30.797 -11.626 -1.141 1.000 16.973 135 GLY AAA CA 1
ATOM 1727 C C . GLY A 1 133 ? 31.871 -11.451 -0.085 1.000 16.425 135 GLY AAA C 1
ATOM 1728 O O . GLY A 1 133 ? 31.593 -10.805 0.946 1.000 18.434 135 GLY AAA O 1
ATOM 1732 N N . THR A 1 134 ? 33.070 -12.006 -0.325 1.000 15.337 136 THR AAA N 1
ATOM 1733 C CA . THR A 1 134 ? 34.161 -11.907 0.658 1.000 16.750 136 THR AAA CA 1
ATOM 1734 C C . THR A 1 134 ? 34.330 -10.432 0.988 1.000 18.369 136 THR AAA C 1
ATOM 1735 O O . THR A 1 134 ? 34.456 -9.619 0.081 1.000 19.007 136 THR AAA O 1
ATOM 1746 N N . PRO A 1 135 ? 34.416 -10.035 2.273 1.000 18.488 137 PRO AAA N 1
ATOM 1747 C CA . PRO A 1 135 ? 34.629 -8.628 2.587 1.000 18.305 137 PRO AAA CA 1
ATOM 1748 C C . PRO A 1 135 ? 35.930 -8.102 1.988 1.000 17.888 137 PRO AAA C 1
ATOM 1749 O O . PRO A 1 135 ? 36.938 -8.717 2.177 1.000 22.028 137 PRO AAA O 1
ATOM 1760 N N . GLY A 1 136 ? 35.871 -6.975 1.271 1.000 20.343 138 GLY AAA N 1
ATOM 1761 C CA . GLY A 1 136 ? 37.081 -6.484 0.608 1.000 19.355 138 GLY AAA CA 1
ATOM 1762 C C . GLY A 1 136 ? 37.502 -7.303 -0.598 1.000 18.023 138 GLY AAA C 1
ATOM 1763 O O . GLY A 1 136 ? 38.736 -7.378 -0.856 1.000 20.511 138 GLY AAA O 1
ATOM 1767 N N . SER A 1 137 ? 36.529 -7.805 -1.353 1.000 19.634 139 SER AAA N 1
ATOM 1768 C CA . SER A 1 137 ? 36.819 -8.725 -2.485 1.000 18.977 139 SER AAA CA 1
ATOM 1769 C C . SER A 1 137 ? 37.702 -8.012 -3.516 1.000 17.609 139 SER AAA C 1
ATOM 1770 O O . SER A 1 137 ? 38.706 -8.602 -3.999 1.000 19.541 139 SER AAA O 1
ATOM 1778 N N . LEU A 1 138 ? 37.302 -6.825 -3.973 1.000 20.295 140 LEU AAA N 1
ATOM 1779 C CA . LEU A 1 138 ? 38.060 -6.212 -5.106 1.000 23.047 140 LEU AAA CA 1
ATOM 1780 C C . LEU A 1 138 ? 39.529 -5.970 -4.725 1.000 21.778 140 LEU AAA C 1
ATOM 1781 O O . LEU A 1 138 ? 40.442 -6.249 -5.563 1.000 21.270 140 LEU AAA O 1
ATOM 1797 N N . GLN A 1 139 ? 39.780 -5.551 -3.491 1.000 20.142 141 GLN AAA N 1
ATOM 1798 C CA . GLN A 1 139 ? 41.149 -5.347 -3.019 1.000 21.388 141 GLN AAA CA 1
ATOM 1799 C C . GLN A 1 139 ? 41.894 -6.701 -3.007 1.000 21.680 141 GLN AAA C 1
ATOM 1800 O O . GLN A 1 139 ? 43.055 -6.756 -3.405 1.000 21.924 141 GLN AAA O 1
ATOM 1814 N N . LEU A 1 140 ? 41.266 -7.768 -2.507 1.000 19.090 142 LEU AAA N 1
ATOM 1815 C CA . LEU A 1 140 ? 41.894 -9.101 -2.455 1.000 19.099 142 LEU AAA CA 1
ATOM 1816 C C . LEU A 1 140 ? 42.376 -9.463 -3.847 1.000 18.957 142 LEU AAA C 1
ATOM 1817 O O . LEU A 1 140 ? 43.517 -9.893 -3.999 1.000 19.486 142 LEU AAA O 1
ATOM 1833 N N . TRP A 1 141 ? 41.474 -9.421 -4.819 1.000 20.037 143 TRP AAA N 1
ATOM 1834 C CA . TRP A 1 141 ? 41.821 -9.976 -6.153 1.000 18.574 143 TRP AAA CA 1
ATOM 1835 C C . TRP A 1 141 ? 42.780 -9.054 -6.892 1.000 18.141 143 TRP AAA C 1
ATOM 1836 O O . TRP A 1 141 ? 43.565 -9.513 -7.734 1.000 19.246 143 TRP AAA O 1
ATOM 1857 N N . LYS A 1 142 ? 42.813 -7.786 -6.547 1.000 20.031 144 LYS AAA N 1
ATOM 1858 C CA . LYS A 1 142 ? 43.861 -6.875 -7.090 1.000 21.367 144 LYS AAA CA 1
ATOM 1859 C C . LYS A 1 142 ? 45.253 -7.287 -6.576 1.000 19.048 144 LYS AAA C 1
ATOM 1860 O O . LYS A 1 142 ? 46.205 -7.398 -7.355 1.000 21.035 144 LYS AAA O 1
ATOM 1879 N N . GLU A 1 143 ? 45.335 -7.618 -5.278 1.000 21.864 145 GLU AAA N 1
ATOM 1880 C CA . GLU A 1 143 ? 46.578 -8.124 -4.705 1.000 20.763 145 GLU AAA CA 1
ATOM 1881 C C . GLU A 1 143 ? 46.978 -9.425 -5.368 1.000 21.321 145 GLU AAA C 1
ATOM 1882 O O . GLU A 1 143 ? 48.155 -9.529 -5.789 1.000 20.827 145 GLU AAA O 1
ATOM 1894 N N . ILE A 1 144 ? 46.053 -10.387 -5.474 1.000 20.085 146 ILE AAA N 1
ATOM 1895 C CA . ILE A 1 144 ? 46.388 -11.688 -6.082 1.000 19.780 146 ILE AAA CA 1
ATOM 1896 C C . ILE A 1 144 ? 46.923 -11.454 -7.496 1.000 17.322 146 ILE AAA C 1
ATOM 1897 O O . ILE A 1 144 ? 47.950 -12.068 -7.851 1.000 21.175 146 ILE AAA O 1
ATOM 1913 N N . LYS A 1 145 ? 46.198 -10.726 -8.336 1.000 19.119 147 LYS AAA N 1
ATOM 1914 C CA . LYS A 1 145 ? 46.596 -10.477 -9.735 1.000 22.294 147 LYS AAA CA 1
ATOM 1915 C C . LYS A 1 145 ? 48.011 -9.899 -9.794 1.000 21.033 147 LYS AAA C 1
ATOM 1916 O O . LYS A 1 145 ? 48.797 -10.286 -10.657 1.000 22.254 147 LYS AAA O 1
ATOM 1935 N N . ALA A 1 146 ? 48.369 -9.059 -8.842 1.000 21.781 148 ALA AAA N 1
ATOM 1936 C CA . ALA A 1 146 ? 49.724 -8.447 -8.766 1.000 22.581 148 ALA AAA CA 1
ATOM 1937 C C . ALA A 1 146 ? 50.791 -9.405 -8.252 1.000 23.948 148 ALA AAA C 1
ATOM 1938 O O . ALA A 1 146 ? 51.956 -8.973 -8.166 1.000 25.406 148 ALA AAA O 1
ATOM 1945 N N . GLY A 1 147 ? 50.414 -10.605 -7.815 1.000 22.446 149 GLY AAA N 1
ATOM 1946 C CA . GLY A 1 147 ? 51.403 -11.557 -7.265 1.000 24.493 149 GLY AAA CA 1
ATOM 1947 C C . GLY A 1 147 ? 51.670 -11.372 -5.770 1.000 21.952 149 GLY AAA C 1
ATOM 1948 O O . GLY A 1 147 ? 52.614 -11.995 -5.250 1.000 27.304 149 GLY AAA O 1
ATOM 1952 N N . ASP A 1 148 ? 50.848 -10.574 -5.073 1.000 20.907 150 ASP AAA N 1
ATOM 1953 C CA . ASP A 1 148 ? 50.865 -10.468 -3.589 1.000 23.503 150 ASP AAA CA 1
ATOM 1954 C C . ASP A 1 148 ? 49.981 -11.609 -3.077 1.000 21.902 150 ASP AAA C 1
ATOM 1955 O O . ASP A 1 148 ? 48.752 -11.466 -3.015 1.000 22.910 150 ASP AAA O 1
ATOM 1964 N N . ILE A 1 149 ? 50.589 -12.748 -2.832 1.000 21.141 151 ILE AAA N 1
ATOM 1965 C CA . ILE A 1 149 ? 49.888 -13.992 -2.441 1.000 20.582 151 ILE AAA CA 1
ATOM 1966 C C . ILE A 1 149 ? 50.392 -14.389 -1.064 1.000 19.794 151 ILE AAA C 1
ATOM 1967 O O . ILE A 1 149 ? 51.559 -14.774 -0.933 1.000 22.397 151 ILE AAA O 1
ATOM 1983 N N . ARG A 1 150 ? 49.503 -14.295 -0.106 1.000 18.798 152 ARG AAA N 1
ATOM 1984 C CA A ARG A 1 150 ? 49.755 -14.624 1.313 0.500 19.843 152 ARG AAA CA 1
ATOM 1985 C CA B ARG A 1 150 ? 49.782 -14.659 1.294 0.500 18.545 152 ARG AAA CA 1
ATOM 1986 C C . ARG A 1 150 ? 48.777 -15.742 1.702 1.000 18.980 152 ARG AAA C 1
ATOM 1987 O O . ARG A 1 150 ? 47.719 -15.431 2.242 1.000 20.058 152 ARG AAA O 1
ATOM 2027 N N . ALA A 1 151 ? 49.134 -16.977 1.380 1.000 20.632 153 ALA AAA N 1
ATOM 2028 C CA . ALA A 1 151 ? 48.277 -18.155 1.568 1.000 19.595 153 ALA AAA CA 1
ATOM 2029 C C . ALA A 1 151 ? 48.612 -18.884 2.866 1.000 19.121 153 ALA AAA C 1
ATOM 2030 O O . ALA A 1 151 ? 49.765 -19.046 3.201 1.000 22.505 153 ALA AAA O 1
ATOM 2037 N N . GLY A 1 152 ? 47.565 -19.248 3.587 1.000 20.533 154 GLY AAA N 1
ATOM 2038 C CA . GLY A 1 152 ? 47.590 -20.319 4.589 1.000 22.057 154 GLY AAA CA 1
ATOM 2039 C C . GLY A 1 152 ? 46.589 -21.381 4.256 1.000 18.021 154 GLY AAA C 1
ATOM 2040 O O . GLY A 1 152 ? 45.831 -21.208 3.299 1.000 20.202 154 GLY AAA O 1
ATOM 2044 N N . GLY A 1 153 ? 46.511 -22.408 5.094 1.000 19.025 155 GLY AAA N 1
ATOM 2045 C CA . GLY A 1 153 ? 45.600 -23.496 4.784 1.000 19.209 155 GLY AAA CA 1
ATOM 2046 C C . GLY A 1 153 ? 44.168 -23.017 4.620 1.000 16.784 155 GLY AAA C 1
ATOM 2047 O O . GLY A 1 153 ? 43.426 -23.606 3.819 1.000 18.634 155 GLY AAA O 1
ATOM 2051 N N . PHE A 1 154 ? 43.719 -22.030 5.397 1.000 16.267 156 PHE AAA N 1
ATOM 2052 C CA . PHE A 1 154 ? 42.306 -21.604 5.398 1.000 16.413 156 PHE AAA CA 1
ATOM 2053 C C . PHE A 1 154 ? 42.200 -20.091 5.104 1.000 16.624 156 PHE AAA C 1
ATOM 2054 O O . PHE A 1 154 ? 41.162 -19.488 5.392 1.000 18.665 156 PHE AAA O 1
ATOM 2071 N N . SER A 1 155 ? 43.250 -19.461 4.621 1.000 17.998 157 SER AAA N 1
ATOM 2072 C CA . SER A 1 155 ? 43.245 -17.995 4.492 1.000 18.769 157 SER AAA CA 1
ATOM 2073 C C . SER A 1 155 ? 44.023 -17.591 3.240 1.000 16.384 157 SER AAA C 1
ATOM 2074 O O . SER A 1 155 ? 44.960 -18.281 2.809 1.000 18.788 157 SER AAA O 1
ATOM 2082 N N . LEU A 1 156 ? 43.587 -16.496 2.679 1.000 17.214 158 LEU AAA N 1
ATOM 2083 C CA . LEU A 1 156 ? 44.312 -15.888 1.553 1.000 16.567 158 LEU AAA CA 1
ATOM 2084 C C . LEU A 1 156 ? 44.257 -14.374 1.774 1.000 20.725 158 LEU AAA C 1
ATOM 2085 O O . LEU A 1 156 ? 43.164 -13.810 1.837 1.000 18.942 158 LEU AAA O 1
ATOM 2101 N N . ASN A 1 157 ? 45.414 -13.784 1.999 1.000 20.730 159 ASN AAA N 1
ATOM 2102 C CA . ASN A 1 157 ? 45.526 -12.320 2.174 1.000 19.355 159 ASN AAA CA 1
ATOM 2103 C C . ASN A 1 157 ? 44.526 -11.826 3.215 1.000 21.433 159 ASN AAA C 1
ATOM 2104 O O . ASN A 1 157 ? 43.850 -10.834 2.977 1.000 24.165 159 ASN AAA O 1
ATOM 2115 N N . GLY A 1 158 ? 44.437 -12.493 4.365 1.000 21.381 160 GLY AAA N 1
ATOM 2116 C CA . GLY A 1 158 ? 43.573 -12.087 5.477 1.000 27.013 160 GLY AAA CA 1
ATOM 2117 C C . GLY A 1 158 ? 42.131 -12.499 5.356 1.000 21.759 160 GLY AAA C 1
ATOM 2118 O O . GLY A 1 158 ? 41.382 -12.219 6.277 1.000 23.704 160 GLY AAA O 1
ATOM 2122 N N . LYS A 1 159 ? 41.773 -13.185 4.279 1.000 18.555 161 LYS AAA N 1
ATOM 2123 C CA . LYS A 1 159 ? 40.364 -13.582 4.046 1.000 18.722 161 LYS AAA CA 1
ATOM 2124 C C . LYS A 1 159 ? 40.163 -15.078 4.234 1.000 16.433 161 LYS AAA C 1
ATOM 2125 O O . LYS A 1 159 ? 41.092 -15.856 4.064 1.000 18.512 161 LYS AAA O 1
ATOM 2144 N N . TRP A 1 160 ? 38.972 -15.426 4.655 1.000 16.649 162 TRP AAA N 1
ATOM 2145 C CA . TRP A 1 160 ? 38.600 -16.817 4.984 1.000 16.430 162 TRP AAA CA 1
ATOM 2146 C C . TRP A 1 160 ? 38.224 -17.605 3.720 1.000 15.787 162 TRP AAA C 1
ATOM 2147 O O . TRP A 1 160 ? 37.205 -17.328 3.088 1.000 16.660 162 TRP AAA O 1
ATOM 2168 N N . VAL A 1 161 ? 39.074 -18.558 3.339 1.000 15.562 163 VAL AAA N 1
ATOM 2169 C CA . VAL A 1 161 ? 38.928 -19.472 2.163 1.000 15.427 163 VAL AAA CA 1
ATOM 2170 C C . VAL A 1 161 ? 38.181 -18.805 0.992 1.000 16.337 163 VAL AAA C 1
ATOM 2171 O O . VAL A 1 161 ? 37.187 -19.329 0.482 1.000 16.673 163 VAL AAA O 1
ATOM 2184 N N . PRO A 1 162 ? 38.649 -17.651 0.470 1.000 14.948 164 PRO AAA N 1
ATOM 2185 C CA . PRO A 1 162 ? 37.896 -16.998 -0.592 1.000 15.465 164 PRO AAA CA 1
ATOM 2186 C C . PRO A 1 162 ? 37.772 -17.805 -1.892 1.000 14.782 164 PRO AAA C 1
ATOM 2187 O O . PRO A 1 162 ? 36.752 -17.630 -2.557 1.000 15.958 164 PRO AAA O 1
ATOM 2198 N N . LEU A 1 163 ? 38.782 -18.624 -2.209 1.000 15.562 165 LEU AAA N 1
ATOM 2199 C CA . LEU A 1 163 ? 38.633 -19.503 -3.395 1.000 14.230 165 LEU AAA CA 1
ATOM 2200 C C . LEU A 1 163 ? 37.511 -20.521 -3.226 1.000 14.861 165 LEU AAA C 1
ATOM 2201 O O . LEU A 1 163 ? 36.761 -20.763 -4.178 1.000 15.335 165 LEU AAA O 1
ATOM 2217 N N . TYR A 1 164 ? 37.374 -21.062 -2.033 1.000 13.931 166 TYR AAA N 1
ATOM 2218 C CA . TYR A 1 164 ? 36.290 -21.984 -1.697 1.000 13.968 166 TYR AAA CA 1
ATOM 2219 C C . TYR A 1 164 ? 34.946 -21.276 -1.863 1.000 13.409 166 TYR AAA C 1
ATOM 2220 O O . TYR A 1 164 ? 33.957 -21.852 -2.342 1.000 14.689 166 TYR AAA O 1
ATOM 2238 N N . ASN A 1 165 ? 34.901 -20.042 -1.396 1.000 14.834 167 ASN AAA N 1
ATOM 2239 C CA . ASN A 1 165 ? 33.667 -19.247 -1.443 1.000 14.406 167 ASN AAA CA 1
ATOM 2240 C C . ASN A 1 165 ? 33.239 -19.001 -2.903 1.000 14.414 167 ASN AAA C 1
ATOM 2241 O O . ASN A 1 165 ? 32.105 -19.361 -3.289 1.000 14.922 167 ASN AAA O 1
ATOM 2252 N N . ILE A 1 166 ? 34.159 -18.468 -3.718 1.000 14.398 168 ILE AAA N 1
ATOM 2253 C CA . ILE A 1 166 ? 33.770 -18.146 -5.119 1.000 14.745 168 ILE AAA CA 1
ATOM 2254 C C . ILE A 1 166 ? 33.438 -19.456 -5.867 1.000 14.223 168 ILE AAA C 1
ATOM 2255 O O . ILE A 1 166 ? 32.541 -19.426 -6.740 1.000 15.570 168 ILE AAA O 1
ATOM 2271 N N . HIS A 1 167 ? 34.059 -20.570 -5.508 1.000 14.300 169 HIS AAA N 1
ATOM 2272 C CA . HIS A 1 167 ? 33.687 -21.863 -6.110 1.000 13.279 169 HIS AAA CA 1
ATOM 2273 C C . HIS A 1 167 ? 32.182 -22.097 -6.010 1.000 13.919 169 HIS AAA C 1
ATOM 2274 O O . HIS A 1 167 ? 31.602 -22.633 -6.965 1.000 13.305 169 HIS AAA O 1
ATOM 2289 N N . LYS A 1 168 ? 31.541 -21.732 -4.882 1.000 13.540 170 LYS AAA N 1
ATOM 2290 C CA . LYS A 1 168 ? 30.117 -22.046 -4.758 1.000 13.388 170 LYS AAA CA 1
ATOM 2291 C C . LYS A 1 168 ? 29.293 -21.172 -5.716 1.000 13.848 170 LYS AAA C 1
ATOM 2292 O O . LYS A 1 168 ? 28.197 -21.631 -6.138 1.000 14.102 170 LYS AAA O 1
ATOM 2311 N N . THR A 1 169 ? 29.806 -20.009 -6.121 1.000 13.256 171 THR AAA N 1
ATOM 2312 C CA . THR A 1 169 ? 29.128 -19.202 -7.178 1.000 12.995 171 THR AAA CA 1
ATOM 2313 C C . THR A 1 169 ? 29.335 -19.843 -8.544 1.000 13.666 171 THR AAA C 1
ATOM 2314 O O . THR A 1 169 ? 28.368 -19.909 -9.314 1.000 14.334 171 THR AAA O 1
ATOM 2325 N N . TYR A 1 170 ? 30.554 -20.226 -8.888 1.000 14.011 172 TYR AAA N 1
ATOM 2326 C CA . TYR A 1 170 ? 30.785 -20.949 -10.162 1.000 14.470 172 TYR AAA CA 1
ATOM 2327 C C . TYR A 1 170 ? 29.829 -22.137 -10.236 1.000 13.681 172 TYR AAA C 1
ATOM 2328 O O . TYR A 1 170 ? 29.187 -22.366 -11.269 1.000 14.886 172 TYR AAA O 1
ATOM 2346 N N . ALA A 1 171 ? 29.807 -22.935 -9.173 1.000 13.529 173 ALA AAA N 1
ATOM 2347 C CA . ALA A 1 171 ? 28.973 -24.164 -9.175 1.000 13.713 173 ALA AAA CA 1
ATOM 2348 C C . ALA A 1 171 ? 27.474 -23.797 -9.277 1.000 12.590 173 ALA AAA C 1
ATOM 2349 O O . ALA A 1 171 ? 26.719 -24.466 -9.978 1.000 14.019 173 ALA AAA O 1
ATOM 2356 N N . GLY A 1 172 ? 27.040 -22.770 -8.553 1.000 13.018 174 GLY AAA N 1
ATOM 2357 C CA . GLY A 1 172 ? 25.645 -22.329 -8.549 1.000 12.802 174 GLY AAA CA 1
ATOM 2358 C C . GLY A 1 172 ? 25.173 -21.852 -9.918 1.000 13.284 174 GLY AAA C 1
ATOM 2359 O O . GLY A 1 172 ? 24.099 -22.226 -10.378 1.000 13.593 174 GLY AAA O 1
ATOM 2363 N N . LEU A 1 173 ? 26.024 -21.108 -10.620 1.000 13.325 175 LEU AAA N 1
ATOM 2364 C CA . LEU A 1 173 ? 25.678 -20.614 -11.959 1.000 13.451 175 LEU AAA CA 1
ATOM 2365 C C . LEU A 1 173 ? 25.697 -21.776 -12.953 1.000 13.771 175 LEU AAA C 1
ATOM 2366 O O . LEU A 1 173 ? 24.797 -21.861 -13.792 1.000 14.689 175 LEU AAA O 1
ATOM 2382 N N . ARG A 1 174 ? 26.714 -22.632 -12.878 1.000 13.918 176 ARG AAA N 1
ATOM 2383 C CA . ARG A 1 174 ? 26.725 -23.898 -13.670 1.000 13.564 176 ARG AAA CA 1
ATOM 2384 C C . ARG A 1 174 ? 25.399 -24.630 -13.465 1.000 14.853 176 ARG AAA C 1
ATOM 2385 O O . ARG A 1 174 ? 24.762 -25.044 -14.453 1.000 14.594 176 ARG AAA O 1
ATOM 2406 N N . ASP A 1 175 ? 24.967 -24.791 -12.219 1.000 13.679 177 ASP AAA N 1
ATOM 2407 C CA . ASP A 1 175 ? 23.761 -25.587 -11.948 1.000 13.873 177 ASP AAA CA 1
ATOM 2408 C C . ASP A 1 175 ? 22.519 -24.880 -12.486 1.000 14.641 177 ASP AAA C 1
ATOM 2409 O O . ASP A 1 175 ? 21.622 -25.585 -12.983 1.000 14.325 177 ASP AAA O 1
ATOM 2418 N N . ALA A 1 176 ? 22.430 -23.549 -12.370 1.000 13.506 178 ALA AAA N 1
ATOM 2419 C CA . ALA A 1 176 ? 21.279 -22.836 -12.916 1.000 14.646 178 ALA AAA CA 1
ATOM 2420 C C . ALA A 1 176 ? 21.199 -23.094 -14.433 1.000 14.371 178 ALA AAA C 1
ATOM 2421 O O . ALA A 1 176 ? 20.093 -23.221 -15.005 1.000 15.312 178 ALA AAA O 1
ATOM 2428 N N . TYR A 1 177 ? 22.318 -23.141 -15.111 1.000 14.714 179 TYR AAA N 1
ATOM 2429 C CA . TYR A 1 177 ? 22.298 -23.449 -16.554 1.000 14.819 179 TYR AAA CA 1
ATOM 2430 C C . TYR A 1 177 ? 21.932 -24.917 -16.800 1.000 14.223 179 TYR AAA C 1
ATOM 2431 O O . TYR A 1 177 ? 21.004 -25.201 -17.587 1.000 17.391 179 TYR AAA O 1
ATOM 2449 N N . LEU A 1 178 ? 22.618 -25.840 -16.131 1.000 15.088 180 LEU AAA N 1
ATOM 2450 C CA . LEU A 1 178 ? 22.447 -27.292 -16.445 1.000 15.486 180 LEU AAA CA 1
ATOM 2451 C C . LEU A 1 178 ? 21.083 -27.833 -15.998 1.000 15.528 180 LEU AAA C 1
ATOM 2452 O O . LEU A 1 178 ? 20.511 -28.700 -16.732 1.000 19.886 180 LEU AAA O 1
ATOM 2468 N N . TYR A 1 179 ? 20.610 -27.415 -14.820 1.000 16.284 181 TYR AAA N 1
ATOM 2469 C CA . TYR A 1 179 ? 19.355 -27.943 -14.252 1.000 15.801 181 TYR AAA CA 1
ATOM 2470 C C . TYR A 1 179 ? 18.140 -27.098 -14.612 1.000 16.730 181 TYR AAA C 1
ATOM 2471 O O . TYR A 1 179 ? 17.094 -27.677 -14.846 1.000 18.778 181 TYR AAA O 1
ATOM 2489 N N . ALA A 1 180 ? 18.292 -25.774 -14.705 1.000 16.821 182 ALA AAA N 1
ATOM 2490 C CA . ALA A 1 180 ? 17.156 -24.857 -14.918 1.000 17.208 182 ALA AAA CA 1
ATOM 2491 C C . ALA A 1 180 ? 17.205 -24.213 -16.286 1.000 16.779 182 ALA AAA C 1
ATOM 2492 O O . ALA A 1 180 ? 16.247 -23.444 -16.590 1.000 20.403 182 ALA AAA O 1
ATOM 2499 N N . HIS A 1 181 ? 18.177 -24.579 -17.107 1.000 16.456 183 HIS AAA N 1
ATOM 2500 C CA . HIS A 1 181 ? 18.267 -24.097 -18.503 1.000 18.230 183 HIS AAA CA 1
ATOM 2501 C C . HIS A 1 181 ? 18.434 -22.586 -18.613 1.000 16.682 183 HIS AAA C 1
ATOM 2502 O O . HIS A 1 181 ? 17.948 -22.004 -19.622 1.000 20.658 183 HIS AAA O 1
ATOM 2517 N N . SER A 1 182 ? 19.072 -21.951 -17.638 1.000 16.992 184 SER AAA N 1
ATOM 2518 C CA . SER A 1 182 ? 19.208 -20.490 -17.627 1.000 15.483 184 SER AAA CA 1
ATOM 2519 C C . SER A 1 182 ? 20.387 -20.093 -18.540 1.000 15.040 184 SER AAA C 1
ATOM 2520 O O . SER A 1 182 ? 21.565 -20.274 -18.102 1.000 16.779 184 SER AAA O 1
ATOM 2528 N N . ASP A 1 183 ? 20.099 -19.484 -19.693 1.000 16.600 185 ASP AAA N 1
ATOM 2529 C CA . ASP A 1 183 ? 21.169 -18.887 -20.519 1.000 17.334 185 ASP AAA CA 1
ATOM 2530 C C . ASP A 1 183 ? 21.801 -17.693 -19.795 1.000 16.093 185 ASP AAA C 1
ATOM 2531 O O . ASP A 1 183 ? 22.952 -17.378 -20.077 1.000 17.577 185 ASP AAA O 1
ATOM 2540 N N . LEU A 1 184 ? 21.004 -16.962 -18.998 1.000 16.050 186 LEU AAA N 1
ATOM 2541 C CA . LEU A 1 184 ? 21.572 -15.833 -18.243 1.000 16.232 186 LEU AAA CA 1
ATOM 2542 C C . LEU A 1 184 ? 22.678 -16.375 -17.310 1.000 17.069 186 LEU AAA C 1
ATOM 2543 O O . LEU A 1 184 ? 23.763 -15.823 -17.267 1.000 17.067 186 LEU AAA O 1
ATOM 2559 N N . ALA A 1 185 ? 22.393 -17.465 -16.591 1.000 14.872 187 ALA AAA N 1
ATOM 2560 C CA . ALA A 1 185 ? 23.437 -18.073 -15.728 1.000 14.880 187 ALA AAA CA 1
ATOM 2561 C C . ALA A 1 185 ? 24.658 -18.452 -16.568 1.000 15.128 187 ALA AAA C 1
ATOM 2562 O O . ALA A 1 185 ? 25.789 -18.331 -16.081 1.000 16.142 187 ALA AAA O 1
ATOM 2569 N N . ARG A 1 186 ? 24.424 -19.073 -17.724 1.000 16.540 188 ARG AAA N 1
ATOM 2570 C CA . ARG A 1 186 ? 25.546 -19.485 -18.573 1.000 15.209 188 ARG AAA CA 1
ATOM 2571 C C . ARG A 1 186 ? 26.451 -18.263 -18.870 1.000 15.567 188 ARG AAA C 1
ATOM 2572 O O . ARG A 1 186 ? 27.681 -18.415 -18.790 1.000 17.496 188 ARG AAA O 1
ATOM 2593 N N . GLN A 1 187 ? 25.876 -17.129 -19.263 1.000 15.631 189 GLN AAA N 1
ATOM 2594 C CA . GLN A 1 187 ? 26.723 -15.980 -19.647 1.000 17.309 189 GLN AAA CA 1
ATOM 2595 C C . GLN A 1 187 ? 27.438 -15.443 -18.398 1.000 16.294 189 GLN AAA C 1
ATOM 2596 O O . GLN A 1 187 ? 28.605 -15.057 -18.471 1.000 16.766 189 GLN AAA O 1
ATOM 2610 N N . MET A 1 188 ? 26.727 -15.388 -17.280 1.000 15.536 190 MET AAA N 1
ATOM 2611 C CA . MET A 1 188 ? 27.331 -14.911 -16.014 1.000 15.968 190 MET AAA CA 1
ATOM 2612 C C . MET A 1 188 ? 28.523 -15.824 -15.647 1.000 16.557 190 MET AAA C 1
ATOM 2613 O O . MET A 1 188 ? 29.576 -15.290 -15.225 1.000 15.477 190 MET AAA O 1
ATOM 2627 N N . LEU A 1 189 ? 28.368 -17.129 -15.820 1.000 14.206 191 LEU AAA N 1
ATOM 2628 C CA . LEU A 1 189 ? 29.398 -18.111 -15.481 1.000 14.017 191 LEU AAA CA 1
ATOM 2629 C C . LEU A 1 189 ? 30.625 -17.905 -16.385 1.000 15.190 191 LEU AAA C 1
ATOM 2630 O O . LEU A 1 189 ? 31.762 -17.910 -15.908 1.000 15.250 191 LEU AAA O 1
ATOM 2646 N N . ILE A 1 190 ? 30.390 -17.749 -17.686 1.000 15.102 192 ILE AAA N 1
ATOM 2647 C CA . ILE A 1 190 ? 31.520 -17.546 -18.606 1.000 15.774 192 ILE AAA CA 1
ATOM 2648 C C . ILE A 1 190 ? 32.247 -16.235 -18.280 1.000 15.002 192 ILE AAA C 1
ATOM 2649 O O . ILE A 1 190 ? 33.487 -16.258 -18.249 1.000 15.716 192 ILE AAA O 1
ATOM 2665 N N . ASP A 1 191 ? 31.493 -15.174 -18.014 1.000 15.334 193 ASP AAA N 1
ATOM 2666 C CA . ASP A 1 191 ? 32.136 -13.875 -17.642 1.000 17.086 193 ASP AAA CA 1
ATOM 2667 C C . ASP A 1 191 ? 32.978 -14.042 -16.361 1.000 15.053 193 ASP AAA C 1
ATOM 2668 O O . ASP A 1 191 ? 34.043 -13.463 -16.268 1.000 16.661 193 ASP AAA O 1
ATOM 2677 N N . LEU A 1 192 ? 32.437 -14.762 -15.357 1.000 14.983 194 LEU AAA N 1
ATOM 2678 C CA . LEU A 1 192 ? 33.161 -14.958 -14.100 1.000 15.069 194 LEU AAA CA 1
ATOM 2679 C C . LEU A 1 192 ? 34.412 -15.829 -14.317 1.000 16.005 194 LEU AAA C 1
ATOM 2680 O O . LEU A 1 192 ? 35.419 -15.642 -13.607 1.000 15.343 194 LEU AAA O 1
ATOM 2696 N N . THR A 1 193 ? 34.377 -16.746 -15.271 1.000 14.973 195 THR AAA N 1
ATOM 2697 C CA . THR A 1 193 ? 35.523 -17.599 -15.573 1.000 15.084 195 THR AAA CA 1
ATOM 2698 C C . THR A 1 193 ? 36.591 -16.786 -16.320 1.000 15.388 195 THR AAA C 1
ATOM 2699 O O . THR A 1 193 ? 37.788 -16.894 -15.998 1.000 16.202 195 THR AAA O 1
ATOM 2710 N N . ASP A 1 194 ? 36.162 -15.969 -17.261 1.000 15.654 196 ASP AAA N 1
ATOM 2711 C CA . ASP A 1 194 ? 37.095 -15.117 -18.030 1.000 16.469 196 ASP AAA CA 1
ATOM 2712 C C . ASP A 1 194 ? 37.772 -14.165 -17.024 1.000 16.314 196 ASP AAA C 1
ATOM 2713 O O . ASP A 1 194 ? 38.943 -13.812 -17.209 1.000 18.242 196 ASP AAA O 1
ATOM 2722 N N . TRP A 1 195 ? 37.019 -13.664 -16.056 1.000 16.436 197 TRP AAA N 1
ATOM 2723 C CA . TRP A 1 195 ? 37.602 -12.790 -15.006 1.000 16.903 197 TRP AAA CA 1
ATOM 2724 C C . TRP A 1 195 ? 38.782 -13.509 -14.329 1.000 17.284 197 TRP AAA C 1
ATOM 2725 O O . TRP A 1 195 ? 39.833 -12.903 -14.117 1.000 18.595 197 TRP AAA O 1
ATOM 2746 N N . MET A 1 196 ? 38.592 -14.773 -13.961 1.000 16.621 198 MET AAA N 1
ATOM 2747 C CA . MET A 1 196 ? 39.696 -15.540 -13.320 1.000 16.354 198 MET AAA CA 1
ATOM 2748 C C . MET A 1 196 ? 40.876 -15.793 -14.254 1.000 17.181 198 MET AAA C 1
ATOM 2749 O O . MET A 1 196 ? 41.987 -15.819 -13.732 1.000 17.571 198 MET AAA O 1
ATOM 2763 N N . ILE A 1 197 ? 40.634 -16.007 -15.546 1.000 17.149 199 ILE AAA N 1
ATOM 2764 C CA . ILE A 1 197 ? 41.750 -16.094 -16.524 1.000 17.456 199 ILE AAA CA 1
ATOM 2765 C C . ILE A 1 197 ? 42.591 -14.818 -16.358 1.000 16.511 199 ILE AAA C 1
ATOM 2766 O O . ILE A 1 197 ? 43.818 -14.926 -16.310 1.000 19.325 199 ILE AAA O 1
ATOM 2782 N N . ASP A 1 198 ? 41.952 -13.647 -16.305 1.000 17.741 200 ASP AAA N 1
ATOM 2783 C CA . ASP A 1 198 ? 42.668 -12.350 -16.215 1.000 20.065 200 ASP AAA CA 1
ATOM 2784 C C . ASP A 1 198 ? 43.428 -12.247 -14.866 1.000 18.845 200 ASP AAA C 1
ATOM 2785 O O . ASP A 1 198 ? 44.601 -11.879 -14.825 1.000 21.375 200 ASP AAA O 1
ATOM 2794 N N . ILE A 1 199 ? 42.774 -12.645 -13.765 1.000 18.292 201 ILE AAA N 1
ATOM 2795 C CA . ILE A 1 199 ? 43.400 -12.602 -12.406 1.000 18.047 201 ILE AAA CA 1
ATOM 2796 C C . ILE A 1 199 ? 44.692 -13.427 -12.417 1.000 18.783 201 ILE AAA C 1
ATOM 2797 O O . ILE A 1 199 ? 45.683 -13.001 -11.777 1.000 21.400 201 ILE AAA O 1
ATOM 2813 N N . THR A 1 200 ? 44.682 -14.558 -13.117 1.000 19.663 202 THR AAA N 1
ATOM 2814 C CA . THR A 1 200 ? 45.792 -15.530 -13.005 1.000 19.019 202 THR AAA CA 1
ATOM 2815 C C . THR A 1 200 ? 46.759 -15.409 -14.176 1.000 18.658 202 THR AAA C 1
ATOM 2816 O O . THR A 1 200 ? 47.762 -16.128 -14.191 1.000 20.487 202 THR AAA O 1
ATOM 2827 N N . SER A 1 201 ? 46.494 -14.490 -15.110 1.000 20.718 203 SER AAA N 1
ATOM 2828 C CA . SER A 1 201 ? 47.297 -14.365 -16.347 1.000 20.889 203 SER AAA CA 1
ATOM 2829 C C . SER A 1 201 ? 48.775 -14.041 -16.099 1.000 22.429 203 SER AAA C 1
ATOM 2830 O O . SER A 1 201 ? 49.590 -14.346 -16.959 1.000 27.387 203 SER AAA O 1
ATOM 2838 N N . GLY A 1 202 ? 49.069 -13.340 -15.026 1.000 20.325 204 GLY AAA N 1
ATOM 2839 C CA . GLY A 1 202 ? 50.417 -12.944 -14.683 1.000 22.041 204 GLY AAA CA 1
ATOM 2840 C C . GLY A 1 202 ? 51.045 -13.817 -13.633 1.000 21.473 204 GLY AAA C 1
ATOM 2841 O O . GLY A 1 202 ? 52.060 -13.415 -13.103 1.000 27.655 204 GLY AAA O 1
ATOM 2845 N N . LEU A 1 203 ? 50.457 -14.959 -13.297 1.000 20.442 205 LEU AAA N 1
ATOM 2846 C CA . LEU A 1 203 ? 50.968 -15.813 -12.191 1.000 19.969 205 LEU AAA CA 1
ATOM 2847 C C . LEU A 1 203 ? 51.683 -17.028 -12.768 1.000 20.382 205 LEU AAA C 1
ATOM 2848 O O . LEU A 1 203 ? 51.129 -17.708 -13.650 1.000 21.435 205 LEU AAA O 1
ATOM 2864 N N . SER A 1 204 ? 52.852 -17.333 -12.219 1.000 19.270 206 SER AAA N 1
ATOM 2865 C CA . SER A 1 204 ? 53.600 -18.535 -12.613 1.000 21.983 206 SER AAA CA 1
ATOM 2866 C C . SER A 1 204 ? 52.866 -19.765 -12.076 1.000 18.012 206 SER AAA C 1
ATOM 2867 O O . SER A 1 204 ? 52.017 -19.629 -11.104 1.000 20.580 206 SER AAA O 1
ATOM 2875 N N . ASP A 1 205 ? 53.253 -20.941 -12.556 1.000 20.841 207 ASP AAA N 1
ATOM 2876 C CA . ASP A 1 205 ? 52.708 -22.212 -11.989 1.000 21.769 207 ASP AAA CA 1
ATOM 2877 C C . ASP A 1 205 ? 53.100 -22.274 -10.512 1.000 20.565 207 ASP AAA C 1
ATOM 2878 O O . ASP A 1 205 ? 52.270 -22.671 -9.672 1.000 20.734 207 ASP AAA O 1
ATOM 2887 N N . ASN A 1 206 ? 54.277 -21.792 -10.143 1.000 21.002 208 ASN AAA N 1
ATOM 2888 C CA . ASN A 1 206 ? 54.714 -21.843 -8.720 1.000 19.403 208 ASN AAA CA 1
ATOM 2889 C C . ASN A 1 206 ? 53.799 -20.945 -7.885 1.000 17.897 208 ASN AAA C 1
ATOM 2890 O O . ASN A 1 206 ? 53.412 -21.335 -6.749 1.000 19.563 208 ASN AAA O 1
ATOM 2901 N N . GLN A 1 207 ? 53.452 -19.757 -8.386 1.000 20.258 209 GLN AAA N 1
ATOM 2902 C CA . GLN A 1 207 ? 52.570 -18.847 -7.626 1.000 19.063 209 GLN AAA CA 1
ATOM 2903 C C . GLN A 1 207 ? 51.159 -19.470 -7.523 1.000 17.572 209 GLN AAA C 1
ATOM 2904 O O . GLN A 1 207 ? 50.484 -19.346 -6.434 1.000 19.249 209 GLN AAA O 1
ATOM 2918 N N . MET A 1 208 ? 50.667 -20.069 -8.629 1.000 17.942 210 MET AAA N 1
ATOM 2919 C CA . MET A 1 208 ? 49.375 -20.740 -8.551 1.000 18.528 210 MET AAA CA 1
ATOM 2920 C C . MET A 1 208 ? 49.391 -21.829 -7.443 1.000 16.565 210 MET AAA C 1
ATOM 2921 O O . MET A 1 208 ? 48.424 -21.920 -6.677 1.000 18.866 210 MET AAA O 1
ATOM 2935 N N . GLN A 1 209 ? 50.403 -22.679 -7.439 1.000 18.161 211 GLN AAA N 1
ATOM 2936 C CA . GLN A 1 209 ? 50.452 -23.820 -6.515 1.000 18.943 211 GLN AAA CA 1
ATOM 2937 C C . GLN A 1 209 ? 50.609 -23.287 -5.094 1.000 18.273 211 GLN AAA C 1
ATOM 2938 O O . GLN A 1 209 ? 50.048 -23.930 -4.178 1.000 19.851 211 GLN AAA O 1
ATOM 2952 N N . ASP A 1 210 ? 51.251 -22.128 -4.895 1.000 20.171 212 ASP AAA N 1
ATOM 2953 C CA . ASP A 1 210 ? 51.314 -21.505 -3.563 1.000 19.192 212 ASP AAA CA 1
ATOM 2954 C C . ASP A 1 210 ? 49.918 -21.030 -3.125 1.000 18.034 212 ASP AAA C 1
ATOM 2955 O O . ASP A 1 210 ? 49.456 -21.357 -2.013 1.000 18.981 212 ASP AAA O 1
ATOM 2964 N N . MET A 1 211 ? 49.182 -20.385 -4.052 1.000 19.545 213 MET AAA N 1
ATOM 2965 C CA . MET A 1 211 ? 47.829 -19.877 -3.734 1.000 20.129 213 MET AAA CA 1
ATOM 2966 C C . MET A 1 211 ? 46.883 -21.051 -3.392 1.000 17.412 213 MET AAA C 1
ATOM 2967 O O . MET A 1 211 ? 46.071 -20.911 -2.439 1.000 17.273 213 MET AAA O 1
ATOM 2981 N N . LEU A 1 212 ? 47.078 -22.194 -4.058 1.000 16.478 214 LEU AAA N 1
ATOM 2982 C CA . LEU A 1 212 ? 46.211 -23.382 -3.878 1.000 15.330 214 LEU AAA CA 1
ATOM 2983 C C . LEU A 1 212 ? 46.485 -24.049 -2.518 1.000 15.827 214 LEU AAA C 1
ATOM 2984 O O . LEU A 1 212 ? 45.705 -24.959 -2.180 1.000 17.522 214 LEU AAA O 1
ATOM 3000 N N . ARG A 1 213 ? 47.471 -23.578 -1.749 1.000 18.187 215 ARG AAA N 1
ATOM 3001 C CA . ARG A 1 213 ? 47.600 -24.097 -0.378 1.000 16.185 215 ARG AAA CA 1
ATOM 3002 C C . ARG A 1 213 ? 46.374 -23.688 0.446 1.000 16.059 215 ARG AAA C 1
ATOM 3003 O O . ARG A 1 213 ? 46.086 -24.377 1.434 1.000 18.183 215 ARG AAA O 1
ATOM 3024 N N . SER A 1 214 ? 45.674 -22.617 0.043 1.000 16.717 216 SER AAA N 1
ATOM 3025 C CA . SER A 1 214 ? 44.422 -22.162 0.712 1.000 16.395 216 SER AAA CA 1
ATOM 3026 C C . SER A 1 214 ? 43.277 -22.993 0.123 1.000 16.844 216 SER AAA C 1
ATOM 3027 O O . SER A 1 214 ? 43.226 -23.197 -1.084 1.000 16.411 216 SER AAA O 1
ATOM 3035 N N . GLU A 1 215 ? 42.377 -23.441 0.978 1.000 16.008 217 GLU AAA N 1
ATOM 3036 C CA . GLU A 1 215 ? 41.239 -24.279 0.544 1.000 15.279 217 GLU AAA CA 1
ATOM 3037 C C . GLU A 1 215 ? 40.509 -23.600 -0.606 1.000 16.862 217 GLU AAA C 1
ATOM 3038 O O . GLU A 1 215 ? 40.155 -22.426 -0.486 1.000 15.983 217 GLU AAA O 1
ATOM 3050 N N . HIS A 1 216 ? 40.258 -24.344 -1.673 1.000 15.519 218 HIS AAA N 1
ATOM 3051 C CA . HIS A 1 216 ? 39.747 -23.708 -2.908 1.000 14.898 218 HIS AAA CA 1
ATOM 3052 C C . HIS A 1 216 ? 38.567 -24.489 -3.454 1.000 15.051 218 HIS AAA C 1
ATOM 3053 O O . HIS A 1 216 ? 38.164 -24.267 -4.601 1.000 16.896 218 HIS AAA O 1
ATOM 3068 N N . GLY A 1 217 ? 37.912 -25.332 -2.647 1.000 15.741 219 GLY AAA N 1
ATOM 3069 C CA . GLY A 1 217 ? 36.774 -26.101 -3.140 1.000 16.099 219 GLY AAA CA 1
ATOM 3070 C C . GLY A 1 217 ? 37.142 -26.831 -4.405 1.000 15.937 219 GLY AAA C 1
ATOM 3071 O O . GLY A 1 217 ? 38.235 -27.418 -4.512 1.000 15.968 219 GLY AAA O 1
ATOM 3075 N N . GLY A 1 218 ? 36.184 -26.861 -5.321 1.000 16.063 220 GLY AAA N 1
ATOM 3076 C CA . GLY A 1 218 ? 36.296 -27.598 -6.581 1.000 14.342 220 GLY AAA CA 1
ATOM 3077 C C . GLY A 1 218 ? 36.503 -26.707 -7.789 1.000 15.606 220 GLY AAA C 1
ATOM 3078 O O . GLY A 1 218 ? 35.882 -27.002 -8.831 1.000 14.502 220 GLY AAA O 1
ATOM 3082 N N . LEU A 1 219 ? 37.286 -25.637 -7.704 1.000 14.759 221 LEU AAA N 1
ATOM 3083 C CA . LEU A 1 219 ? 37.396 -24.726 -8.856 1.000 13.919 221 LEU AAA CA 1
ATOM 3084 C C . LEU A 1 219 ? 37.831 -25.469 -10.121 1.000 14.448 221 LEU AAA C 1
ATOM 3085 O O . LEU A 1 219 ? 37.299 -25.156 -11.222 1.000 15.176 221 LEU AAA O 1
ATOM 3101 N N . ASN A 1 220 ? 38.761 -26.409 -10.023 1.000 14.976 222 ASN AAA N 1
ATOM 3102 C CA . ASN A 1 220 ? 39.199 -27.188 -11.205 1.000 15.047 222 ASN AAA CA 1
ATOM 3103 C C . ASN A 1 220 ? 38.003 -27.902 -11.850 1.000 15.028 222 ASN AAA C 1
ATOM 3104 O O . ASN A 1 220 ? 37.924 -27.912 -13.074 1.000 15.788 222 ASN AAA O 1
ATOM 3115 N N . GLU A 1 221 ? 37.093 -28.479 -11.071 1.000 13.579 223 GLU AAA N 1
ATOM 3116 C CA . GLU A 1 221 ? 35.901 -29.090 -11.619 1.000 12.760 223 GLU AAA CA 1
ATOM 3117 C C . GLU A 1 221 ? 35.084 -28.053 -12.395 1.000 14.562 223 GLU AAA C 1
ATOM 3118 O O . GLU A 1 221 ? 34.707 -28.326 -13.514 1.000 14.186 223 GLU AAA O 1
ATOM 3130 N N . THR A 1 222 ? 34.716 -26.949 -11.748 1.000 13.263 224 THR AAA N 1
ATOM 3131 C CA . THR A 1 222 ? 33.903 -25.939 -12.433 1.000 14.460 224 THR AAA CA 1
ATOM 3132 C C . THR A 1 222 ? 34.561 -25.386 -13.694 1.000 14.942 224 THR AAA C 1
ATOM 3133 O O . THR A 1 222 ? 33.840 -25.130 -14.646 1.000 14.388 224 THR AAA O 1
ATOM 3144 N N . PHE A 1 223 ? 35.872 -25.217 -13.727 1.000 15.207 225 PHE AAA N 1
ATOM 3145 C CA . PHE A 1 223 ? 36.577 -24.738 -14.947 1.000 15.076 225 PHE AAA CA 1
ATOM 3146 C C . PHE A 1 223 ? 36.495 -25.799 -16.063 1.000 15.973 225 PHE AAA C 1
ATOM 3147 O O . PHE A 1 223 ? 36.241 -25.446 -17.227 1.000 15.000 225 PHE AAA O 1
ATOM 3164 N N . ALA A 1 224 ? 36.621 -27.070 -15.713 1.000 14.802 226 ALA AAA N 1
ATOM 3165 C CA . ALA A 1 224 ? 36.392 -28.163 -16.686 1.000 13.938 226 ALA AAA CA 1
ATOM 3166 C C . ALA A 1 224 ? 34.929 -28.158 -17.165 1.000 14.919 226 ALA AAA C 1
ATOM 3167 O O . ALA A 1 224 ? 34.678 -28.396 -18.369 1.000 16.654 226 ALA AAA O 1
ATOM 3174 N N . ASP A 1 225 ? 34.000 -27.851 -16.267 1.000 14.927 227 ASP AAA N 1
ATOM 3175 C CA . ASP A 1 225 ? 32.586 -27.768 -16.650 1.000 14.589 227 ASP AAA CA 1
ATOM 3176 C C . ASP A 1 225 ? 32.409 -26.640 -17.673 1.000 15.095 227 ASP AAA C 1
ATOM 3177 O O . ASP A 1 225 ? 31.649 -26.822 -18.669 1.000 16.064 227 ASP AAA O 1
ATOM 3186 N N . VAL A 1 226 ? 33.065 -25.516 -17.481 1.000 15.196 228 VAL AAA N 1
ATOM 3187 C CA . VAL A 1 226 ? 32.964 -24.401 -18.457 1.000 15.124 228 VAL AAA CA 1
ATOM 3188 C C . VAL A 1 226 ? 33.601 -24.814 -19.789 1.000 15.765 228 VAL AAA C 1
ATOM 3189 O O . VAL A 1 226 ? 33.025 -24.446 -20.853 1.000 16.714 228 VAL AAA O 1
ATOM 3202 N N . ALA A 1 227 ? 34.695 -25.565 -19.778 1.000 15.340 229 ALA AAA N 1
ATOM 3203 C CA . ALA A 1 227 ? 35.286 -26.106 -21.007 1.000 15.505 229 ALA AAA CA 1
ATOM 3204 C C . ALA A 1 227 ? 34.270 -26.933 -21.760 1.000 16.632 229 ALA AAA C 1
ATOM 3205 O O . ALA A 1 227 ? 34.195 -26.808 -23.010 1.000 18.498 229 ALA AAA O 1
ATOM 3212 N N . GLU A 1 228 ? 33.544 -27.794 -21.084 1.000 16.712 230 GLU AAA N 1
ATOM 3213 C CA . GLU A 1 228 ? 32.548 -28.654 -21.801 1.000 17.307 230 GLU AAA CA 1
ATOM 3214 C C . GLU A 1 228 ? 31.397 -27.825 -22.333 1.000 18.542 230 GLU AAA C 1
ATOM 3215 O O . GLU A 1 228 ? 30.968 -28.036 -23.462 1.000 21.450 230 GLU AAA O 1
ATOM 3227 N N . ILE A 1 229 ? 30.918 -26.871 -21.544 1.000 16.407 231 ILE AAA N 1
ATOM 3228 C CA . ILE A 1 229 ? 29.762 -26.022 -21.929 1.000 16.587 231 ILE AAA CA 1
ATOM 3229 C C . ILE A 1 229 ? 30.109 -25.229 -23.193 1.000 16.903 231 ILE AAA C 1
ATOM 3230 O O . ILE A 1 229 ? 29.232 -25.076 -24.095 1.000 22.254 231 ILE AAA O 1
ATOM 3246 N N . THR A 1 230 ? 31.333 -24.705 -23.251 1.000 17.943 232 THR AAA N 1
ATOM 3247 C CA . THR A 1 230 ? 31.745 -23.759 -24.326 1.000 18.933 232 THR AAA CA 1
ATOM 3248 C C . THR A 1 230 ? 32.431 -24.482 -25.482 1.000 18.472 232 THR AAA C 1
ATOM 3249 O O . THR A 1 230 ? 32.505 -23.899 -26.563 1.000 22.006 232 THR AAA O 1
ATOM 3260 N N . GLY A 1 231 ? 33.045 -25.637 -25.224 1.000 19.446 233 GLY AAA N 1
ATOM 3261 C CA . GLY A 1 231 ? 33.936 -26.317 -26.171 1.000 21.866 233 GLY AAA CA 1
ATOM 3262 C C . GLY A 1 231 ? 35.294 -25.650 -26.290 1.000 21.416 233 GLY AAA C 1
ATOM 3263 O O . GLY A 1 231 ? 36.041 -26.000 -27.190 1.000 25.221 233 GLY AAA O 1
ATOM 3267 N N . ASP A 1 232 ? 35.630 -24.726 -25.410 1.000 19.665 234 ASP AAA N 1
ATOM 3268 C CA . ASP A 1 232 ? 36.858 -23.912 -25.499 1.000 18.833 234 ASP AAA CA 1
ATOM 3269 C C . ASP A 1 232 ? 37.913 -24.486 -24.540 1.000 18.678 234 ASP AAA C 1
ATOM 3270 O O . ASP A 1 232 ? 37.746 -24.456 -23.291 1.000 19.362 234 ASP AAA O 1
ATOM 3279 N N . LYS A 1 233 ? 39.009 -24.957 -25.111 1.000 19.339 235 LYS AAA N 1
ATOM 3280 C CA . LYS A 1 233 ? 40.048 -25.590 -24.287 1.000 20.889 235 LYS AAA CA 1
ATOM 3281 C C . LYS A 1 233 ? 40.754 -24.590 -23.370 1.000 19.089 235 LYS AAA C 1
ATOM 3282 O O . LYS A 1 233 ? 41.514 -25.060 -22.468 1.000 19.548 235 LYS AAA O 1
ATOM 3301 N N . LYS A 1 234 ? 40.603 -23.278 -23.581 1.000 19.001 236 LYS AAA N 1
ATOM 3302 C CA . LYS A 1 234 ? 41.258 -22.320 -22.653 1.000 18.673 236 LYS AAA CA 1
ATOM 3303 C C . LYS A 1 234 ? 40.790 -22.608 -21.217 1.000 19.188 236 LYS AAA C 1
ATOM 3304 O O . LYS A 1 234 ? 41.555 -22.417 -20.271 1.000 18.920 236 LYS AAA O 1
ATOM 3323 N N . TYR A 1 235 ? 39.562 -23.051 -21.044 1.000 17.575 237 TYR AAA N 1
ATOM 3324 C CA . TYR A 1 235 ? 39.006 -23.318 -19.708 1.000 17.454 237 TYR AAA CA 1
ATOM 3325 C C . TYR A 1 235 ? 39.571 -24.637 -19.136 1.000 16.674 237 TYR AAA C 1
ATOM 3326 O O . TYR A 1 235 ? 39.672 -24.787 -17.912 1.000 17.428 237 TYR AAA O 1
ATOM 3344 N N . LEU A 1 236 ? 39.980 -25.567 -19.995 1.000 17.243 238 LEU AAA N 1
ATOM 3345 C CA A LEU A 1 236 ? 40.630 -26.797 -19.531 0.500 17.030 238 LEU AAA CA 1
ATOM 3346 C CA B LEU A 1 236 ? 40.674 -26.809 -19.557 0.500 16.660 238 LEU AAA CA 1
ATOM 3347 C C . LEU A 1 236 ? 42.076 -26.453 -19.092 1.000 17.165 238 LEU AAA C 1
ATOM 3348 O O . LEU A 1 236 ? 42.547 -27.007 -18.107 1.000 18.815 238 LEU AAA O 1
ATOM 3378 N N . LYS A 1 237 ? 42.759 -25.543 -19.779 1.000 18.481 239 LYS AAA N 1
ATOM 3379 C CA . LYS A 1 237 ? 44.089 -25.101 -19.366 1.000 18.020 239 LYS AAA CA 1
ATOM 3380 C C . LYS A 1 237 ? 43.927 -24.418 -18.017 1.000 18.152 239 LYS AAA C 1
ATOM 3381 O O . LYS A 1 237 ? 44.717 -24.703 -17.106 1.000 19.238 239 LYS AAA O 1
ATOM 3393 N N . LEU A 1 238 ? 42.868 -23.628 -17.816 1.000 16.469 240 LEU AAA N 1
ATOM 3394 C CA . LEU A 1 238 ? 42.630 -22.970 -16.509 1.000 16.170 240 LEU AAA CA 1
ATOM 3395 C C . LEU A 1 238 ? 42.382 -24.049 -15.436 1.000 16.451 240 LEU AAA C 1
ATOM 3396 O O . LEU A 1 238 ? 42.926 -23.949 -14.332 1.000 16.579 240 LEU AAA O 1
ATOM 3412 N N . ALA A 1 239 ? 41.590 -25.050 -15.737 1.000 14.617 241 ALA AAA N 1
ATOM 3413 C CA . ALA A 1 239 ? 41.251 -26.099 -14.777 1.000 14.290 241 ALA AAA CA 1
ATOM 3414 C C . ALA A 1 239 ? 42.517 -26.810 -14.313 1.000 16.224 241 ALA AAA C 1
ATOM 3415 O O . ALA A 1 239 ? 42.615 -27.139 -13.128 1.000 16.720 241 ALA AAA O 1
ATOM 3422 N N . ARG A 1 240 ? 43.377 -27.152 -15.254 1.000 15.599 242 ARG AAA N 1
ATOM 3423 C CA . ARG A 1 240 ? 44.655 -27.802 -14.921 1.000 15.733 242 ARG AAA CA 1
ATOM 3424 C C . ARG A 1 240 ? 45.528 -26.877 -14.049 1.000 16.200 242 ARG AAA C 1
ATOM 3425 O O . ARG A 1 240 ? 46.176 -27.385 -13.121 1.000 17.517 242 ARG AAA O 1
ATOM 3446 N N . ARG A 1 241 ? 45.547 -25.587 -14.345 1.000 16.718 243 ARG AAA N 1
ATOM 3447 C CA . ARG A 1 241 ? 46.301 -24.612 -13.503 1.000 16.995 243 ARG AAA CA 1
ATOM 3448 C C . ARG A 1 241 ? 45.750 -24.568 -12.070 1.000 16.600 243 ARG AAA C 1
ATOM 3449 O O . ARG A 1 241 ? 46.531 -24.316 -11.175 1.000 18.319 243 ARG AAA O 1
ATOM 3470 N N . PHE A 1 242 ? 44.461 -24.805 -11.912 1.000 16.818 244 PHE AAA N 1
ATOM 3471 C CA . PHE A 1 242 ? 43.775 -24.816 -10.612 1.000 15.669 244 PHE AAA CA 1
ATOM 3472 C C . PHE A 1 242 ? 43.800 -26.205 -9.983 1.000 14.567 244 PHE AAA C 1
ATOM 3473 O O . PHE A 1 242 ? 43.074 -26.380 -9.006 1.000 18.365 244 PHE AAA O 1
ATOM 3490 N N . SER A 1 243 ? 44.559 -27.149 -10.528 1.000 16.113 245 SER AAA N 1
ATOM 3491 C CA . SER A 1 243 ? 44.656 -28.504 -9.959 1.000 15.123 245 SER AAA CA 1
ATOM 3492 C C . SER A 1 243 ? 45.874 -28.594 -9.029 1.000 16.814 245 SER AAA C 1
ATOM 3493 O O . SER A 1 243 ? 46.989 -28.347 -9.481 1.000 18.041 245 SER AAA O 1
ATOM 3501 N N . HIS A 1 244 ? 45.627 -28.855 -7.744 1.000 15.309 246 HIS AAA N 1
ATOM 3502 C CA . HIS A 1 244 ? 46.653 -28.805 -6.693 1.000 15.097 246 HIS AAA CA 1
ATOM 3503 C C . HIS A 1 244 ? 47.580 -30.023 -6.811 1.000 17.293 246 HIS AAA C 1
ATOM 3504 O O . HIS A 1 244 ? 47.150 -31.144 -6.515 1.000 17.045 246 HIS AAA O 1
ATOM 3519 N N . LYS A 1 245 ? 48.825 -29.800 -7.211 1.000 15.924 247 LYS AAA N 1
ATOM 3520 C CA . LYS A 1 245 ? 49.727 -30.917 -7.558 1.000 19.300 247 LYS AAA CA 1
ATOM 3521 C C . LYS A 1 245 ? 50.207 -31.658 -6.316 1.000 17.385 247 LYS AAA C 1
ATOM 3522 O O . LYS A 1 245 ? 50.405 -32.863 -6.431 1.000 18.892 247 LYS AAA O 1
ATOM 3541 N N . VAL A 1 246 ? 50.350 -30.998 -5.171 1.000 17.728 248 VAL AAA N 1
ATOM 3542 C CA . VAL A 1 246 ? 50.880 -31.693 -3.967 1.000 18.514 248 VAL AAA CA 1
ATOM 3543 C C . VAL A 1 246 ? 49.929 -32.854 -3.601 1.000 16.198 248 VAL AAA C 1
ATOM 3544 O O . VAL A 1 246 ? 50.372 -33.887 -3.099 1.000 18.463 248 VAL AAA O 1
ATOM 3557 N N . ILE A 1 247 ? 48.618 -32.672 -3.844 1.000 17.517 249 ILE AAA N 1
ATOM 3558 C CA . ILE A 1 247 ? 47.616 -33.739 -3.584 1.000 18.111 249 ILE AAA CA 1
ATOM 3559 C C . ILE A 1 247 ? 47.564 -34.738 -4.757 1.000 16.472 249 ILE AAA C 1
ATOM 3560 O O . ILE A 1 247 ? 47.508 -35.983 -4.502 1.000 17.189 249 ILE AAA O 1
ATOM 3576 N N . LEU A 1 248 ? 47.557 -34.249 -5.996 1.000 16.762 250 LEU AAA N 1
ATOM 3577 C CA . LEU A 1 248 ? 47.372 -35.126 -7.173 1.000 16.862 250 LEU AAA CA 1
ATOM 3578 C C . LEU A 1 248 ? 48.532 -36.131 -7.263 1.000 18.083 250 LEU AAA C 1
ATOM 3579 O O . LEU A 1 248 ? 48.294 -37.293 -7.595 1.000 17.838 250 LEU AAA O 1
ATOM 3595 N N . ASP A 1 249 ? 49.774 -35.649 -7.155 1.000 17.672 251 ASP AAA N 1
ATOM 3596 C CA . ASP A 1 249 ? 50.956 -36.440 -7.609 1.000 18.226 251 ASP AAA CA 1
ATOM 3597 C C . ASP A 1 249 ? 51.043 -37.772 -6.846 1.000 17.460 251 ASP AAA C 1
ATOM 3598 O O . ASP A 1 249 ? 51.234 -38.840 -7.466 1.000 18.599 251 ASP AAA O 1
ATOM 3607 N N . PRO A 1 250 ? 50.869 -37.828 -5.509 1.000 18.602 252 PRO AAA N 1
ATOM 3608 C CA . PRO A 1 250 ? 50.928 -39.110 -4.787 1.000 18.467 252 PRO AAA CA 1
ATOM 3609 C C . PRO A 1 250 ? 49.785 -40.050 -5.190 1.000 17.919 252 PRO AAA C 1
ATOM 3610 O O . PRO A 1 250 ? 49.947 -41.251 -5.305 1.000 18.136 252 PRO AAA O 1
ATOM 3621 N N . LEU A 1 251 ? 48.613 -39.474 -5.417 1.000 16.782 253 LEU AAA N 1
ATOM 3622 C CA . LEU A 1 251 ? 47.445 -40.296 -5.837 1.000 16.170 253 LEU AAA CA 1
ATOM 3623 C C . LEU A 1 251 ? 47.722 -41.005 -7.167 1.000 16.965 253 LEU AAA C 1
ATOM 3624 O O . LEU A 1 251 ? 47.268 -42.176 -7.323 1.000 16.750 253 LEU AAA O 1
ATOM 3640 N N . ILE A 1 252 ? 48.338 -40.314 -8.141 1.000 18.569 254 ILE AAA N 1
ATOM 3641 C CA . ILE A 1 252 ? 48.692 -40.993 -9.408 1.000 19.308 254 ILE AAA CA 1
ATOM 3642 C C . ILE A 1 252 ? 49.454 -42.303 -9.143 1.000 19.463 254 ILE AAA C 1
ATOM 3643 O O . ILE A 1 252 ? 49.233 -43.282 -9.920 1.000 22.503 254 ILE AAA O 1
ATOM 3659 N N . LYS A 1 253 ? 50.328 -42.287 -8.134 1.000 20.261 255 LYS AAA N 1
ATOM 3660 C CA . LYS A 1 253 ? 51.287 -43.368 -7.786 1.000 19.512 255 LYS AAA CA 1
ATOM 3661 C C . LYS A 1 253 ? 50.679 -44.361 -6.763 1.000 19.462 255 LYS AAA C 1
ATOM 3662 O O . LYS A 1 253 ? 51.430 -45.250 -6.253 1.000 22.025 255 LYS AAA O 1
ATOM 3681 N N . ASN A 1 254 ? 49.375 -44.213 -6.445 1.000 18.651 256 ASN AAA N 1
ATOM 3682 C CA . ASN A 1 254 ? 48.694 -45.096 -5.469 1.000 16.974 256 ASN AAA CA 1
ATOM 3683 C C . ASN A 1 254 ? 49.328 -44.950 -4.075 1.000 16.186 256 ASN AAA C 1
ATOM 3684 O O . ASN A 1 254 ? 49.397 -45.908 -3.301 1.000 17.864 256 ASN AAA O 1
ATOM 3695 N N . GLU A 1 255 ? 49.656 -43.741 -3.691 1.000 16.503 257 GLU AAA N 1
ATOM 3696 C CA . GLU A 1 255 ? 50.182 -43.415 -2.346 1.000 16.345 257 GLU AAA CA 1
ATOM 3697 C C . GLU A 1 255 ? 49.113 -42.606 -1.584 1.000 16.210 257 GLU AAA C 1
ATOM 3698 O O . GLU A 1 255 ? 48.667 -41.548 -2.086 1.000 17.887 257 GLU AAA O 1
ATOM 3710 N N . ASP A 1 256 ? 48.653 -43.140 -0.460 1.000 17.229 258 ASP AAA N 1
ATOM 3711 C CA . ASP A 1 256 ? 47.762 -42.424 0.464 1.000 16.162 258 ASP AAA CA 1
ATOM 3712 C C . ASP A 1 256 ? 48.588 -41.671 1.472 1.000 17.340 258 ASP AAA C 1
ATOM 3713 O O . ASP A 1 256 ? 49.127 -42.321 2.399 1.000 19.350 258 ASP AAA O 1
ATOM 3722 N N . ARG A 1 257 ? 48.688 -40.353 1.299 1.000 16.605 259 ARG AAA N 1
ATOM 3723 C CA . ARG A 1 257 ? 49.454 -39.448 2.189 1.000 16.999 259 ARG AAA CA 1
ATOM 3724 C C . ARG A 1 257 ? 48.495 -38.564 2.973 1.000 17.323 259 ARG AAA C 1
ATOM 3725 O O . ARG A 1 257 ? 48.883 -37.454 3.404 1.000 20.803 259 ARG AAA O 1
ATOM 3746 N N . LEU A 1 258 ? 47.267 -39.017 3.173 1.000 16.767 260 LEU AAA N 1
ATOM 3747 C CA . LEU A 1 258 ? 46.173 -38.129 3.646 1.000 17.660 260 LEU AAA CA 1
ATOM 3748 C C . LEU A 1 258 ? 46.175 -37.940 5.166 1.000 16.730 260 LEU AAA C 1
ATOM 3749 O O . LEU A 1 258 ? 45.413 -37.069 5.634 1.000 17.024 260 LEU AAA O 1
ATOM 3765 N N . ASN A 1 259 ? 46.968 -38.676 5.957 1.000 16.573 261 ASN AAA N 1
ATOM 3766 C CA . ASN A 1 259 ? 46.848 -38.529 7.414 1.000 17.831 261 ASN AAA CA 1
ATOM 3767 C C . ASN A 1 259 ? 47.048 -37.065 7.805 1.000 17.018 261 ASN AAA C 1
ATOM 3768 O O . ASN A 1 259 ? 47.988 -36.409 7.362 1.000 18.571 261 ASN AAA O 1
ATOM 3779 N N . GLY A 1 260 ? 46.151 -36.607 8.665 1.000 17.237 262 GLY AAA N 1
ATOM 3780 C CA . GLY A 1 260 ? 46.180 -35.291 9.285 1.000 19.503 262 GLY AAA CA 1
ATOM 3781 C C . GLY A 1 260 ? 45.612 -34.202 8.418 1.000 20.433 262 GLY AAA C 1
ATOM 3782 O O . GLY A 1 260 ? 45.487 -33.067 8.910 1.000 19.617 262 GLY AAA O 1
ATOM 3786 N N . MET A 1 261 ? 45.282 -34.491 7.167 1.000 17.465 263 MET AAA N 1
ATOM 3787 C CA . MET A 1 261 ? 44.751 -33.451 6.278 1.000 17.500 263 MET AAA CA 1
ATOM 3788 C C . MET A 1 261 ? 43.294 -33.134 6.585 1.000 16.853 263 MET AAA C 1
ATOM 3789 O O . MET A 1 261 ? 42.533 -34.022 7.022 1.000 16.907 263 MET AAA O 1
ATOM 3803 N N . HIS A 1 262 ? 42.903 -31.901 6.329 1.000 16.218 264 HIS AAA N 1
ATOM 3804 C CA . HIS A 1 262 ? 41.484 -31.520 6.369 1.000 16.397 264 HIS AAA CA 1
ATOM 3805 C C . HIS A 1 262 ? 40.768 -32.243 5.228 1.000 16.399 264 HIS AAA C 1
ATOM 3806 O O . HIS A 1 262 ? 41.166 -32.085 4.069 1.000 17.005 264 HIS AAA O 1
ATOM 3821 N N . ALA A 1 263 ? 39.752 -33.023 5.526 1.000 14.753 265 ALA AAA N 1
ATOM 3822 C CA . ALA A 1 263 ? 39.261 -34.028 4.559 1.000 13.943 265 ALA AAA CA 1
ATOM 3823 C C . ALA A 1 263 ? 38.417 -33.369 3.448 1.000 14.884 265 ALA AAA C 1
ATOM 3824 O O . ALA A 1 263 ? 38.657 -33.632 2.273 1.000 14.748 265 ALA AAA O 1
ATOM 3831 N N . ASN A 1 264 ? 37.431 -32.540 3.805 1.000 13.818 266 ASN AAA N 1
ATOM 3832 C CA . ASN A 1 264 ? 36.548 -31.939 2.787 1.000 14.107 266 ASN AAA CA 1
ATOM 3833 C C . ASN A 1 264 ? 37.312 -30.960 1.903 1.000 14.543 266 ASN AAA C 1
ATOM 3834 O O . ASN A 1 264 ? 36.803 -30.625 0.852 1.000 15.793 266 ASN AAA O 1
ATOM 3845 N N . THR A 1 265 ? 38.483 -30.494 2.312 1.000 13.843 267 THR AAA N 1
ATOM 3846 C CA . THR A 1 265 ? 39.326 -29.702 1.400 1.000 13.592 267 THR AAA CA 1
ATOM 3847 C C . THR A 1 265 ? 39.783 -30.541 0.202 1.000 16.391 267 THR AAA C 1
ATOM 3848 O O . THR A 1 265 ? 39.831 -30.007 -0.923 1.000 15.430 267 THR AAA O 1
ATOM 3859 N N . GLN A 1 266 ? 40.083 -31.801 0.439 1.000 14.540 268 GLN AAA N 1
ATOM 3860 C CA . GLN A 1 266 ? 40.725 -32.610 -0.611 1.000 14.849 268 GLN AAA CA 1
ATOM 3861 C C . GLN A 1 266 ? 39.681 -33.179 -1.566 1.000 15.075 268 GLN AAA C 1
ATOM 3862 O O . GLN A 1 266 ? 40.028 -33.373 -2.740 1.000 14.857 268 GLN AAA O 1
ATOM 3876 N N . ILE A 1 267 ? 38.555 -33.627 -1.057 1.000 13.681 269 ILE AAA N 1
ATOM 3877 C CA . ILE A 1 267 ? 37.654 -34.437 -1.911 1.000 13.548 269 ILE AAA CA 1
ATOM 3878 C C . ILE A 1 267 ? 37.261 -33.643 -3.154 1.000 14.470 269 ILE AAA C 1
ATOM 3879 O O . ILE A 1 267 ? 37.246 -34.200 -4.265 1.000 14.227 269 ILE AAA O 1
ATOM 3895 N N . PRO A 1 268 ? 36.919 -32.358 -3.084 1.000 14.753 270 PRO AAA N 1
ATOM 3896 C CA . PRO A 1 268 ? 36.539 -31.600 -4.295 1.000 13.049 270 PRO AAA CA 1
ATOM 3897 C C . PRO A 1 268 ? 37.685 -31.434 -5.286 1.000 15.701 270 PRO AAA C 1
ATOM 3898 O O . PRO A 1 268 ? 37.421 -31.272 -6.465 1.000 15.536 270 PRO AAA O 1
ATOM 3909 N N . LYS A 1 269 ? 38.917 -31.455 -4.818 1.000 14.416 271 LYS AAA N 1
ATOM 3910 C CA . LYS A 1 269 ? 40.066 -31.410 -5.723 1.000 14.378 271 LYS AAA CA 1
ATOM 3911 C C . LYS A 1 269 ? 40.043 -32.650 -6.597 1.000 15.141 271 LYS AAA C 1
ATOM 3912 O O . LYS A 1 269 ? 40.360 -32.551 -7.794 1.000 14.978 271 LYS AAA O 1
ATOM 3931 N N . VAL A 1 270 ? 39.798 -33.792 -5.949 1.000 14.189 272 VAL AAA N 1
ATOM 3932 C CA . VAL A 1 270 ? 39.827 -35.106 -6.634 1.000 14.550 272 VAL AAA CA 1
ATOM 3933 C C . VAL A 1 270 ? 38.674 -35.191 -7.607 1.000 14.930 272 VAL AAA C 1
ATOM 3934 O O . VAL A 1 270 ? 38.876 -35.683 -8.723 1.000 14.079 272 VAL AAA O 1
ATOM 3947 N N . ILE A 1 271 ? 37.503 -34.745 -7.194 1.000 13.737 273 ILE AAA N 1
ATOM 3948 C CA . ILE A 1 271 ? 36.380 -34.583 -8.161 1.000 13.154 273 ILE AAA CA 1
ATOM 3949 C C . ILE A 1 271 ? 36.861 -33.776 -9.378 1.000 13.937 273 ILE AAA C 1
ATOM 3950 O O . ILE A 1 271 ? 36.577 -34.138 -10.527 1.000 13.731 273 ILE AAA O 1
ATOM 3966 N N . GLY A 1 272 ? 37.540 -32.694 -9.140 1.000 13.421 274 GLY AAA N 1
ATOM 3967 C CA . GLY A 1 272 ? 38.121 -31.871 -10.213 1.000 13.419 274 GLY AAA CA 1
ATOM 3968 C C . GLY A 1 272 ? 39.109 -32.613 -11.067 1.000 15.893 274 GLY AAA C 1
ATOM 3969 O O . GLY A 1 272 ? 39.056 -32.444 -12.283 1.000 15.382 274 GLY AAA O 1
ATOM 3973 N N . TYR A 1 273 ? 40.005 -33.387 -10.475 1.000 14.765 275 TYR AAA N 1
ATOM 3974 C CA . TYR A 1 273 ? 40.959 -34.144 -11.326 1.000 14.799 275 TYR AAA CA 1
ATOM 3975 C C . TYR A 1 273 ? 40.149 -35.046 -12.252 1.000 14.713 275 TYR AAA C 1
ATOM 3976 O O . TYR A 1 273 ? 40.526 -35.201 -13.434 1.000 15.808 275 TYR AAA O 1
ATOM 3994 N N . LYS A 1 274 ? 39.157 -35.718 -11.702 1.000 14.689 276 LYS AAA N 1
ATOM 3995 C CA . LYS A 1 274 ? 38.312 -36.646 -12.485 1.000 13.906 276 LYS AAA CA 1
ATOM 3996 C C . LYS A 1 274 ? 37.606 -35.868 -13.592 1.000 14.786 276 LYS AAA C 1
ATOM 3997 O O . LYS A 1 274 ? 37.553 -36.388 -14.723 1.000 15.573 276 LYS AAA O 1
ATOM 4016 N N . ARG A 1 275 ? 37.017 -34.725 -13.267 1.000 14.529 277 ARG AAA N 1
ATOM 4017 C CA . ARG A 1 275 ? 36.305 -33.951 -14.299 1.000 13.666 277 ARG AAA CA 1
ATOM 4018 C C . ARG A 1 275 ? 37.242 -33.450 -15.409 1.000 15.912 277 ARG AAA C 1
ATOM 4019 O O . ARG A 1 275 ? 36.848 -33.512 -16.579 1.000 15.934 277 ARG AAA O 1
ATOM 4040 N N . VAL A 1 276 ? 38.439 -33.034 -15.021 1.000 14.946 278 VAL AAA N 1
ATOM 4041 C CA . VAL A 1 276 ? 39.422 -32.650 -16.049 1.000 15.121 278 VAL AAA CA 1
ATOM 4042 C C . VAL A 1 276 ? 39.713 -33.854 -16.933 1.000 17.031 278 VAL AAA C 1
ATOM 4043 O O . VAL A 1 276 ? 39.780 -33.716 -18.158 1.000 17.352 278 VAL AAA O 1
ATOM 4056 N N . ALA A 1 277 ? 39.881 -35.011 -16.340 1.000 15.164 279 ALA AAA N 1
ATOM 4057 C CA . ALA A 1 277 ? 40.148 -36.239 -17.122 1.000 17.039 279 ALA AAA CA 1
ATOM 4058 C C . ALA A 1 277 ? 39.010 -36.485 -18.086 1.000 18.109 279 ALA AAA C 1
ATOM 4059 O O . ALA A 1 277 ? 39.286 -36.830 -19.247 1.000 18.981 279 ALA AAA O 1
ATOM 4066 N N . GLU A 1 278 ? 37.778 -36.370 -17.608 1.000 16.415 280 GLU AAA N 1
ATOM 4067 C CA A GLU A 1 278 ? 36.589 -36.634 -18.466 0.500 17.567 280 GLU AAA CA 1
ATOM 4068 C CA B GLU A 1 278 ? 36.632 -36.664 -18.491 0.500 18.761 280 GLU AAA CA 1
ATOM 4069 C C . GLU A 1 278 ? 36.581 -35.652 -19.664 1.000 17.723 280 GLU AAA C 1
ATOM 4070 O O . GLU A 1 278 ? 36.434 -36.061 -20.800 1.000 19.243 280 GLU AAA O 1
ATOM 4092 N N . VAL A 1 279 ? 36.710 -34.366 -19.398 1.000 15.634 281 VAL AAA N 1
ATOM 4093 C CA . VAL A 1 279 ? 36.563 -33.328 -20.443 1.000 16.279 281 VAL AAA CA 1
ATOM 4094 C C . VAL A 1 279 ? 37.778 -33.396 -21.379 1.000 20.240 281 VAL AAA C 1
ATOM 4095 O O . VAL A 1 279 ? 37.674 -32.978 -22.537 1.000 23.357 281 VAL AAA O 1
ATOM 4108 N N . SER A 1 280 ? 38.902 -33.913 -20.880 1.000 19.161 282 SER AAA N 1
ATOM 4109 C CA . SER A 1 280 ? 40.163 -34.060 -21.652 1.000 20.355 282 SER AAA CA 1
ATOM 4110 C C . SER A 1 280 ? 40.220 -35.373 -22.452 1.000 21.428 282 SER AAA C 1
ATOM 4111 O O . SER A 1 280 ? 41.235 -35.563 -23.122 1.000 27.532 282 SER AAA O 1
ATOM 4119 N N . LYS A 1 281 ? 39.198 -36.217 -22.427 1.000 25.781 283 LYS AAA N 1
ATOM 4120 C CA . LYS A 1 281 ? 39.194 -37.597 -23.000 1.000 30.130 283 LYS AAA CA 1
ATOM 4121 C C . LYS A 1 281 ? 39.734 -37.541 -24.424 1.000 30.085 283 LYS AAA C 1
ATOM 4122 O O . LYS A 1 281 ? 40.542 -38.436 -24.764 1.000 40.620 283 LYS AAA O 1
ATOM 4128 N N . ASN A 1 282 ? 39.379 -36.538 -25.222 1.000 33.426 284 ASN AAA N 1
ATOM 4129 C CA . ASN A 1 282 ? 39.775 -36.530 -26.653 1.000 40.182 284 ASN AAA CA 1
ATOM 4130 C C . ASN A 1 282 ? 40.696 -35.349 -26.951 1.000 43.564 284 ASN AAA C 1
ATOM 4131 O O . ASN A 1 282 ? 40.840 -35.004 -28.146 1.000 42.668 284 ASN AAA O 1
ATOM 4142 N N . ASP A 1 283 ? 41.433 -34.848 -25.957 1.000 32.841 285 ASP AAA N 1
ATOM 4143 C CA . ASP A 1 283 ? 42.330 -33.690 -26.139 1.000 30.892 285 ASP AAA CA 1
ATOM 4144 C C . ASP A 1 283 ? 43.698 -34.211 -26.604 1.000 29.347 285 ASP AAA C 1
ATOM 4145 O O . ASP A 1 283 ? 44.435 -34.767 -25.772 1.000 33.204 285 ASP AAA O 1
ATOM 4154 N N . LYS A 1 284 ? 44.023 -33.999 -27.873 1.000 33.146 286 LYS AAA N 1
ATOM 4155 C CA . LYS A 1 284 ? 45.227 -34.544 -28.554 1.000 38.097 286 LYS AAA CA 1
ATOM 4156 C C . LYS A 1 284 ? 46.473 -33.860 -27.981 1.000 32.110 286 LYS AAA C 1
ATOM 4157 O O . LYS A 1 284 ? 47.543 -34.422 -28.126 1.000 41.418 286 LYS AAA O 1
ATOM 4163 N N . ASP A 1 285 ? 46.338 -32.701 -27.348 1.000 32.706 287 ASP AAA N 1
ATOM 4164 C CA . ASP A 1 285 ? 47.469 -31.851 -26.889 1.000 34.119 287 ASP AAA CA 1
ATOM 4165 C C . ASP A 1 285 ? 47.835 -32.126 -25.431 1.000 31.447 287 ASP AAA C 1
ATOM 4166 O O . ASP A 1 285 ? 48.669 -31.393 -24.879 1.000 34.743 287 ASP AAA O 1
ATOM 4175 N N . TRP A 1 286 ? 47.185 -33.074 -24.776 1.000 27.983 288 TRP AAA N 1
ATOM 4176 C CA . TRP A 1 286 ? 47.480 -33.351 -23.353 1.000 26.508 288 TRP AAA CA 1
ATOM 4177 C C . TRP A 1 286 ? 47.304 -34.827 -23.122 1.000 28.884 288 TRP AAA C 1
ATOM 4178 O O . TRP A 1 286 ? 46.285 -35.344 -23.487 1.000 38.093 288 TRP AAA O 1
ATOM 4199 N N . ASN A 1 287 ? 48.229 -35.436 -22.436 1.000 29.245 289 ASN AAA N 1
ATOM 4200 C CA . ASN A 1 287 ? 48.306 -36.901 -22.434 1.000 30.662 289 ASN AAA CA 1
ATOM 4201 C C . ASN A 1 287 ? 48.158 -37.471 -21.018 1.000 30.569 289 ASN AAA C 1
ATOM 4202 O O . ASN A 1 287 ? 48.792 -38.463 -20.735 1.000 40.601 289 ASN AAA O 1
ATOM 4213 N N . HIS A 1 288 ? 47.375 -36.860 -20.159 1.000 26.496 290 HIS AAA N 1
ATOM 4214 C CA . HIS A 1 288 ? 47.335 -37.251 -18.732 1.000 23.243 290 HIS AAA CA 1
ATOM 4215 C C . HIS A 1 288 ? 45.957 -37.708 -18.291 1.000 20.342 290 HIS AAA C 1
ATOM 4216 O O . HIS A 1 288 ? 45.808 -37.944 -17.092 1.000 21.632 290 HIS AAA O 1
ATOM 4231 N N . ALA A 1 289 ? 44.974 -37.870 -19.177 1.000 20.424 291 ALA AAA N 1
ATOM 4232 C CA . ALA A 1 289 ? 43.592 -38.124 -18.729 1.000 20.404 291 ALA AAA CA 1
ATOM 4233 C C . ALA A 1 289 ? 43.546 -39.446 -17.939 1.000 19.090 291 ALA AAA C 1
ATOM 4234 O O . ALA A 1 289 ? 42.900 -39.508 -16.860 1.000 19.499 291 ALA AAA O 1
ATOM 4241 N N . ALA A 1 290 ? 44.155 -40.509 -18.460 1.000 21.317 292 ALA AAA N 1
ATOM 4242 C CA . ALA A 1 290 ? 44.098 -41.835 -17.809 1.000 20.174 292 ALA AAA CA 1
ATOM 4243 C C . ALA A 1 290 ? 44.734 -41.722 -16.403 1.000 17.915 292 ALA AAA C 1
ATOM 4244 O O . ALA A 1 290 ? 44.197 -42.340 -15.435 1.000 20.057 292 ALA AAA O 1
ATOM 4251 N N . GLU A 1 291 ? 45.832 -40.998 -16.284 1.000 19.401 293 GLU AAA N 1
ATOM 4252 C CA . GLU A 1 291 ? 46.571 -40.822 -14.989 1.000 19.603 293 GLU AAA CA 1
ATOM 4253 C C . GLU A 1 291 ? 45.677 -40.106 -13.997 1.000 19.548 293 GLU AAA C 1
ATOM 4254 O O . GLU A 1 291 ? 45.583 -40.554 -12.814 1.000 18.603 293 GLU AAA O 1
ATOM 4266 N N . TRP A 1 292 ? 44.995 -39.061 -14.434 1.000 16.839 294 TRP AAA N 1
ATOM 4267 C CA . TRP A 1 292 ? 44.205 -38.263 -13.461 1.000 17.206 294 TRP AAA CA 1
ATOM 4268 C C . TRP A 1 292 ? 42.929 -39.055 -13.073 1.000 17.353 294 TRP AAA C 1
ATOM 4269 O O . TRP A 1 292 ? 42.460 -38.984 -11.916 1.000 17.516 294 TRP AAA O 1
ATOM 4290 N N . ASP A 1 293 ? 42.316 -39.751 -14.034 1.000 16.662 295 ASP AAA N 1
ATOM 4291 C CA . ASP A 1 293 ? 41.179 -40.664 -13.733 1.000 16.715 295 ASP AAA CA 1
ATOM 4292 C C . ASP A 1 293 ? 41.634 -41.674 -12.677 1.000 15.984 295 ASP AAA C 1
ATOM 4293 O O . ASP A 1 293 ? 40.902 -41.942 -11.693 1.000 16.391 295 ASP AAA O 1
ATOM 4302 N N . HIS A 1 294 ? 42.814 -42.268 -12.893 1.000 16.218 296 HIS AAA N 1
ATOM 4303 C CA . HIS A 1 294 ? 43.330 -43.279 -11.965 1.000 16.369 296 HIS AAA CA 1
ATOM 4304 C C . HIS A 1 294 ? 43.542 -42.703 -10.582 1.000 14.509 296 HIS AAA C 1
ATOM 4305 O O . HIS A 1 294 ? 43.195 -43.387 -9.601 1.000 17.557 296 HIS AAA O 1
ATOM 4320 N N . ALA A 1 295 ? 44.075 -41.499 -10.482 1.000 17.093 297 ALA AAA N 1
ATOM 4321 C CA . ALA A 1 295 ? 44.323 -40.822 -9.182 1.000 16.214 297 ALA AAA CA 1
ATOM 4322 C C . ALA A 1 295 ? 43.001 -40.754 -8.426 1.000 15.864 297 ALA AAA C 1
ATOM 4323 O O . ALA A 1 295 ? 42.966 -41.025 -7.215 1.000 15.955 297 ALA AAA O 1
ATOM 4330 N N . ALA A 1 296 ? 41.947 -40.352 -9.110 1.000 14.681 298 ALA AAA N 1
ATOM 4331 C CA . ALA A 1 296 ? 40.641 -40.252 -8.441 1.000 14.817 298 ALA AAA CA 1
ATOM 4332 C C . ALA A 1 296 ? 40.124 -41.600 -8.001 1.000 14.893 298 ALA AAA C 1
ATOM 4333 O O . ALA A 1 296 ? 39.488 -41.703 -6.935 1.000 15.645 298 ALA AAA O 1
ATOM 4340 N N . ARG A 1 297 ? 40.299 -42.622 -8.834 1.000 15.683 299 ARG AAA N 1
ATOM 4341 C CA A ARG A 1 297 ? 39.801 -43.980 -8.471 0.500 15.536 299 ARG AAA CA 1
ATOM 4342 C CA B ARG A 1 297 ? 39.859 -44.007 -8.544 0.500 15.242 299 ARG AAA CA 1
ATOM 4343 C C . ARG A 1 297 ? 40.607 -44.508 -7.284 1.000 15.550 299 ARG AAA C 1
ATOM 4344 O O . ARG A 1 297 ? 39.998 -45.137 -6.416 1.000 15.639 299 ARG AAA O 1
ATOM 4384 N N . PHE A 1 298 ? 41.904 -44.255 -7.223 1.000 15.306 300 PHE AAA N 1
ATOM 4385 C CA . PHE A 1 298 ? 42.692 -44.675 -6.055 1.000 14.476 300 PHE AAA CA 1
ATOM 4386 C C . PHE A 1 298 ? 42.248 -43.916 -4.805 1.000 14.053 300 PHE AAA C 1
ATOM 4387 O O . PHE A 1 298 ? 42.066 -44.545 -3.742 1.000 15.491 300 PHE AAA O 1
ATOM 4404 N N . PHE A 1 299 ? 42.036 -42.615 -4.911 1.000 14.997 301 PHE AAA N 1
ATOM 4405 C CA . PHE A 1 299 ? 41.576 -41.818 -3.768 1.000 13.785 301 PHE AAA CA 1
ATOM 4406 C C . PHE A 1 299 ? 40.261 -42.404 -3.217 1.000 13.057 301 PHE AAA C 1
ATOM 4407 O O . PHE A 1 299 ? 40.127 -42.609 -2.012 1.000 14.146 301 PHE AAA O 1
ATOM 4424 N N . TRP A 1 300 ? 39.306 -42.717 -4.112 1.000 13.701 302 TRP AAA N 1
ATOM 4425 C CA . TRP A 1 300 ? 38.033 -43.296 -3.657 1.000 12.827 302 TRP AAA CA 1
ATOM 4426 C C . TRP A 1 300 ? 38.310 -44.591 -2.888 1.000 14.347 302 TRP AAA C 1
ATOM 4427 O O . TRP A 1 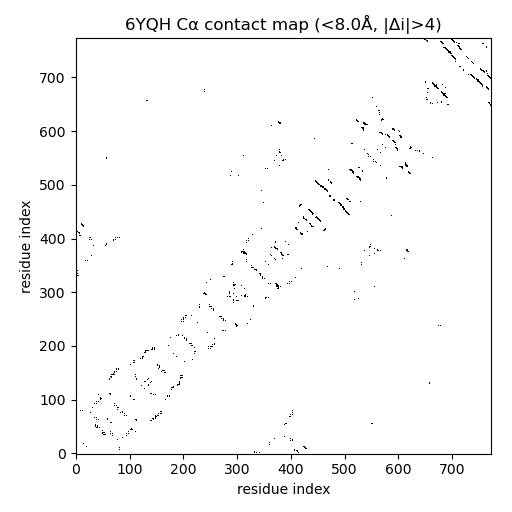300 ? 37.712 -44.817 -1.813 1.000 14.353 302 TRP AAA O 1
ATOM 4448 N N . ASN A 1 301 ? 39.091 -45.490 -3.500 1.000 13.888 303 ASN AAA N 1
ATOM 4449 C CA . ASN A 1 301 ? 39.406 -46.794 -2.922 1.000 14.894 303 ASN AAA CA 1
ATOM 4450 C C . ASN A 1 301 ? 40.003 -46.607 -1.527 1.000 15.335 303 ASN AAA C 1
ATOM 4451 O O . ASN A 1 301 ? 39.569 -47.298 -0.583 1.000 15.370 303 ASN AAA O 1
ATOM 4462 N N . THR A 1 302 ? 40.960 -45.719 -1.367 1.000 14.087 304 THR AAA N 1
ATOM 4463 C CA . THR A 1 302 ? 41.665 -45.647 -0.083 1.000 15.165 304 THR AAA CA 1
ATOM 4464 C C . THR A 1 302 ? 40.737 -45.045 0.984 1.000 15.436 304 THR AAA C 1
ATOM 4465 O O . THR A 1 302 ? 40.720 -45.550 2.139 1.000 16.773 304 THR AAA O 1
ATOM 4476 N N . VAL A 1 303 ? 39.914 -44.077 0.618 1.000 14.303 305 VAL AAA N 1
ATOM 4477 C CA . VAL A 1 303 ? 39.003 -43.467 1.622 1.000 13.946 305 VAL AAA CA 1
ATOM 4478 C C . VAL A 1 303 ? 37.910 -44.453 2.013 1.000 15.568 305 VAL AAA C 1
ATOM 4479 O O . VAL A 1 303 ? 37.633 -44.598 3.208 1.000 16.271 305 VAL AAA O 1
ATOM 4492 N N . VAL A 1 304 ? 37.261 -45.048 1.038 1.000 15.345 306 VAL AAA N 1
ATOM 4493 C CA . VAL A 1 304 ? 36.138 -45.972 1.325 1.000 16.733 306 VAL AAA CA 1
ATOM 4494 C C . VAL A 1 304 ? 36.688 -47.162 2.115 1.000 15.490 306 VAL AAA C 1
ATOM 4495 O O . VAL A 1 304 ? 35.997 -47.619 3.060 1.000 19.932 306 VAL AAA O 1
ATOM 4508 N N . ASN A 1 305 ? 37.785 -47.766 1.641 1.000 17.381 307 ASN AAA N 1
ATOM 4509 C CA . ASN A 1 305 ? 38.208 -49.090 2.163 1.000 18.372 307 ASN AAA CA 1
ATOM 4510 C C . ASN A 1 305 ? 38.975 -48.969 3.483 1.000 18.017 307 ASN AAA C 1
ATOM 4511 O O . ASN A 1 305 ? 38.993 -49.951 4.232 1.000 20.974 307 ASN AAA O 1
ATOM 4522 N N . HIS A 1 306 ? 39.563 -47.811 3.764 1.000 16.940 308 HIS AAA N 1
ATOM 4523 C CA . HIS A 1 306 ? 40.441 -47.678 4.940 1.000 18.237 308 HIS AAA CA 1
ATOM 4524 C C . HIS A 1 306 ? 40.022 -46.553 5.909 1.000 16.801 308 HIS AAA C 1
ATOM 4525 O O . HIS A 1 306 ? 40.434 -46.633 7.067 1.000 22.629 308 HIS AAA O 1
ATOM 4540 N N . ARG A 1 307 ? 39.293 -45.540 5.457 1.000 15.998 309 ARG AAA N 1
ATOM 4541 C CA . ARG A 1 307 ? 39.077 -44.319 6.269 1.000 15.776 309 ARG AAA CA 1
ATOM 4542 C C . ARG A 1 307 ? 37.620 -44.088 6.615 1.000 16.563 309 ARG AAA C 1
ATOM 4543 O O . ARG A 1 307 ? 37.286 -43.003 7.089 1.000 17.704 309 ARG AAA O 1
ATOM 4564 N N . SER A 1 308 ? 36.759 -45.027 6.326 1.000 15.018 310 SER AAA N 1
ATOM 4565 C CA . SER A 1 308 ? 35.307 -44.819 6.470 1.000 14.633 310 SER AAA CA 1
ATOM 4566 C C . SER A 1 308 ? 34.682 -45.752 7.526 1.000 15.614 310 SER AAA C 1
ATOM 4567 O O . SER A 1 308 ? 35.076 -46.873 7.709 1.000 20.373 310 SER AAA O 1
ATOM 4575 N N . VAL A 1 309 ? 33.703 -45.201 8.217 1.000 14.719 311 VAL AAA N 1
ATOM 4576 C CA . VAL A 1 309 ? 32.901 -45.955 9.189 1.000 15.245 311 VAL AAA CA 1
ATOM 4577 C C . VAL A 1 309 ? 31.642 -46.536 8.537 1.000 15.339 311 VAL AAA C 1
ATOM 4578 O O . VAL A 1 309 ? 31.345 -46.278 7.353 1.000 15.001 311 VAL AAA O 1
ATOM 4591 N N . CYS A 1 310 ? 30.833 -47.211 9.373 1.000 14.110 312 CYS AAA N 1
ATOM 4592 C CA . CYS A 1 310 ? 29.711 -48.004 8.832 1.000 15.050 312 CYS AAA CA 1
ATOM 4593 C C . CYS A 1 310 ? 28.651 -47.124 8.152 1.000 14.720 312 CYS AAA C 1
ATOM 4594 O O . CYS A 1 310 ? 27.960 -47.624 7.232 1.000 15.365 312 CYS AAA O 1
ATOM 4602 N N . ILE A 1 311 ? 28.442 -45.896 8.617 1.000 15.316 313 ILE AAA N 1
ATOM 4603 C CA . ILE A 1 311 ? 27.430 -45.012 7.978 1.000 14.995 313 ILE AAA CA 1
ATOM 4604 C C . ILE A 1 311 ? 27.895 -44.459 6.635 1.000 14.514 313 ILE AAA C 1
ATOM 4605 O O . ILE A 1 311 ? 27.074 -43.830 5.985 1.000 15.892 313 ILE AAA O 1
ATOM 4621 N N . GLY A 1 312 ? 29.168 -44.660 6.267 1.000 14.673 314 GLY AAA N 1
ATOM 4622 C CA . GLY A 1 312 ? 29.694 -44.246 4.966 1.000 14.494 314 GLY AAA CA 1
ATOM 4623 C C . GLY A 1 312 ? 30.497 -42.955 5.015 1.000 14.259 314 GLY AAA C 1
ATOM 4624 O O . GLY A 1 312 ? 31.042 -42.576 3.981 1.000 16.800 314 GLY AAA O 1
ATOM 4628 N N . GLY A 1 313 ? 30.638 -42.374 6.176 1.000 15.268 315 GLY AAA N 1
ATOM 4629 C CA . GLY A 1 313 ? 31.325 -41.114 6.353 1.000 15.774 315 GLY AAA CA 1
ATOM 4630 C C . GLY A 1 313 ? 32.769 -41.302 6.831 1.000 14.784 315 GLY AAA C 1
ATOM 4631 O O . GLY A 1 313 ? 33.218 -42.448 7.104 1.000 14.607 315 GLY AAA O 1
ATOM 4635 N N . ASN A 1 314 ? 33.487 -40.188 6.895 1.000 13.979 316 ASN AAA N 1
ATOM 4636 C CA . ASN A 1 314 ? 34.905 -40.162 7.230 1.000 14.713 316 ASN AAA CA 1
ATOM 4637 C C . ASN A 1 314 ? 35.190 -38.915 8.045 1.000 15.336 316 ASN AAA C 1
ATOM 4638 O O . ASN A 1 314 ? 34.459 -37.960 7.962 1.000 15.068 316 ASN AAA O 1
ATOM 4649 N N . SER A 1 315 ? 36.347 -38.975 8.693 1.000 15.321 317 SER AAA N 1
ATOM 4650 C CA . SER A 1 315 ? 37.035 -37.884 9.400 1.000 15.569 317 SER AAA CA 1
ATOM 4651 C C . SER A 1 315 ? 36.505 -37.693 10.822 1.000 15.604 317 SER AAA C 1
ATOM 4652 O O . SER A 1 315 ? 35.370 -38.059 11.158 1.000 15.939 317 SER AAA O 1
ATOM 4660 N N . VAL A 1 316 ? 37.375 -37.098 11.634 1.000 14.810 318 VAL AAA N 1
ATOM 4661 C CA . VAL A 1 316 ? 37.081 -36.716 13.034 1.000 15.921 318 VAL AAA CA 1
ATOM 4662 C C . VAL A 1 316 ? 37.552 -35.277 13.180 1.000 16.398 318 VAL AAA C 1
ATOM 4663 O O . VAL A 1 316 ? 38.676 -34.938 12.739 1.000 16.416 318 VAL AAA O 1
ATOM 4676 N N . ARG A 1 317 ? 36.702 -34.415 13.718 1.000 15.722 319 ARG AAA N 1
ATOM 4677 C CA . ARG A 1 317 ? 37.006 -32.970 13.794 1.000 16.522 319 ARG AAA CA 1
ATOM 4678 C C . ARG A 1 317 ? 37.470 -32.508 12.392 1.000 15.801 319 ARG AAA C 1
ATOM 4679 O O . ARG A 1 317 ? 38.398 -31.695 12.278 1.000 16.581 319 ARG AAA O 1
ATOM 4700 N N . GLU A 1 318 ? 36.838 -33.032 11.350 1.000 15.182 320 GLU AAA N 1
ATOM 4701 C CA . GLU A 1 318 ? 37.034 -32.547 9.955 1.000 14.205 320 GLU AAA CA 1
ATOM 4702 C C . GLU A 1 318 ? 38.331 -33.074 9.340 1.000 15.332 320 GLU AAA C 1
ATOM 4703 O O . GLU A 1 318 ? 38.543 -32.723 8.146 1.000 16.730 320 GLU AAA O 1
ATOM 4715 N N . HIS A 1 319 ? 39.146 -33.855 10.054 1.000 14.911 321 HIS AAA N 1
ATOM 4716 C CA . HIS A 1 319 ? 40.455 -34.262 9.531 1.000 15.052 321 HIS AAA CA 1
ATOM 4717 C C . HIS A 1 319 ? 40.561 -35.770 9.388 1.000 15.009 321 HIS AAA C 1
ATOM 4718 O O . HIS A 1 319 ? 39.951 -36.526 10.137 1.000 15.930 321 HIS AAA O 1
ATOM 4733 N N . PHE A 1 320 ? 41.400 -36.211 8.447 1.000 16.221 322 PHE AAA N 1
ATOM 4734 C CA . PHE A 1 320 ? 41.708 -37.631 8.321 1.000 16.962 322 PHE AAA CA 1
ATOM 4735 C C . PHE A 1 320 ? 42.669 -38.039 9.445 1.000 18.656 322 PHE AAA C 1
ATOM 4736 O O . PHE A 1 320 ? 43.698 -37.472 9.654 1.000 24.391 322 PHE AAA O 1
ATOM 4753 N N . HIS A 1 321 ? 42.262 -38.966 10.246 1.000 21.614 323 HIS AAA N 1
ATOM 4754 C CA . HIS A 1 321 ? 43.111 -39.627 11.259 1.000 19.777 323 HIS AAA CA 1
ATOM 4755 C C . HIS A 1 321 ? 43.795 -40.826 10.622 1.000 21.374 323 HIS AAA C 1
ATOM 4756 O O . HIS A 1 321 ? 43.359 -41.334 9.582 1.000 20.565 323 HIS AAA O 1
ATOM 4771 N N . PRO A 1 322 ? 44.832 -41.436 11.252 1.000 22.734 324 PRO AAA N 1
ATOM 4772 C CA . PRO A 1 322 ? 45.434 -42.632 10.661 1.000 25.566 324 PRO AAA CA 1
ATOM 4773 C C . PRO A 1 322 ? 44.434 -43.783 10.535 1.000 22.602 324 PRO AAA C 1
ATOM 4774 O O . PRO A 1 322 ? 43.633 -43.905 11.404 1.000 21.556 324 PRO AAA O 1
ATOM 4785 N N . SER A 1 323 ? 44.503 -44.553 9.437 1.000 24.895 325 SER AAA N 1
ATOM 4786 C CA . SER A 1 323 ? 43.550 -45.654 9.146 1.000 26.675 325 SER AAA CA 1
ATOM 4787 C C . SER A 1 323 ? 43.767 -46.796 10.137 1.000 25.170 325 SER AAA C 1
ATOM 4788 O O . SER A 1 323 ? 42.827 -47.583 10.314 1.000 27.875 325 SER AAA O 1
ATOM 4796 N N . ASP A 1 324 ? 44.921 -46.832 10.836 1.000 23.701 326 ASP AAA N 1
ATOM 4797 C CA . ASP A 1 324 ? 45.158 -47.884 11.842 1.000 22.961 326 ASP AAA CA 1
ATOM 4798 C C . ASP A 1 324 ? 44.764 -47.395 13.236 1.000 20.151 326 ASP AAA C 1
ATOM 4799 O O . ASP A 1 324 ? 45.020 -48.137 14.181 1.000 26.403 326 ASP AAA O 1
ATOM 4808 N N . ASN A 1 325 ? 44.111 -46.231 13.357 1.000 20.600 327 ASN AAA N 1
ATOM 4809 C CA . ASN A 1 325 ? 43.751 -45.744 14.696 1.000 18.240 327 ASN AAA CA 1
ATOM 4810 C C . ASN A 1 325 ? 42.444 -44.952 14.658 1.000 16.841 327 ASN AAA C 1
ATOM 4811 O O . ASN A 1 325 ? 42.446 -43.741 14.367 1.000 19.863 327 ASN AAA O 1
ATOM 4822 N N . PHE A 1 326 ? 41.349 -45.607 15.026 1.000 17.797 328 PHE AAA N 1
ATOM 4823 C CA . PHE A 1 326 ? 39.994 -45.029 15.086 1.000 18.315 328 PHE AAA CA 1
ATOM 4824 C C . PHE A 1 326 ? 39.668 -44.575 16.513 1.000 19.498 328 PHE AAA C 1
ATOM 4825 O O . PHE A 1 326 ? 38.515 -44.324 16.822 1.000 18.864 328 PHE AAA O 1
ATOM 4842 N N . THR A 1 327 ? 40.640 -44.535 17.414 1.000 18.207 329 THR AAA N 1
ATOM 4843 C CA . THR A 1 327 ? 40.346 -44.130 18.815 1.000 19.365 329 THR AAA CA 1
ATOM 4844 C C . THR A 1 327 ? 39.593 -42.805 18.836 1.000 20.027 329 THR AAA C 1
ATOM 4845 O O . THR A 1 327 ? 38.595 -42.681 19.607 1.000 20.598 329 THR AAA O 1
ATOM 4856 N N . SER A 1 328 ? 40.061 -41.788 18.114 1.000 20.364 330 SER AAA N 1
ATOM 4857 C CA . SER A 1 328 ? 39.377 -40.466 18.205 1.000 19.426 330 SER AAA CA 1
ATOM 4858 C C . SER A 1 328 ? 37.956 -40.552 17.632 1.000 18.787 330 SER AAA C 1
ATOM 4859 O O . SER A 1 328 ? 37.069 -39.853 18.100 1.000 20.466 330 SER AAA O 1
ATOM 4867 N N . MET A 1 329 ? 37.754 -41.396 16.633 1.000 19.564 331 MET AAA N 1
ATOM 4868 C CA . MET A 1 329 ? 36.399 -41.582 16.045 1.000 18.231 331 MET AAA CA 1
ATOM 4869 C C . MET A 1 329 ? 35.447 -42.108 17.148 1.000 17.276 331 MET AAA C 1
ATOM 4870 O O . MET A 1 329 ? 34.241 -41.753 17.138 1.000 19.042 331 MET AAA O 1
ATOM 4884 N N . LEU A 1 330 ? 35.951 -42.921 18.089 1.000 19.217 332 LEU AAA N 1
ATOM 4885 C CA . LEU A 1 330 ? 35.069 -43.533 19.118 1.000 19.562 332 LEU AAA CA 1
ATOM 4886 C C . LEU A 1 330 ? 34.928 -42.666 20.370 1.000 18.648 332 LEU AAA C 1
ATOM 4887 O O . LEU A 1 330 ? 34.089 -43.000 21.180 1.000 21.527 332 LEU AAA O 1
ATOM 4903 N N . ASN A 1 331 ? 35.752 -41.633 20.507 1.000 20.198 333 ASN AAA N 1
ATOM 4904 C CA . ASN A 1 331 ? 35.808 -40.829 21.739 1.000 21.354 333 ASN AAA CA 1
ATOM 4905 C C . ASN A 1 331 ? 35.343 -39.390 21.518 1.000 18.828 333 ASN AAA C 1
ATOM 4906 O O . ASN A 1 331 ? 34.802 -38.808 22.469 1.000 20.855 333 ASN AAA O 1
ATOM 4917 N N . ASP A 1 332 ? 35.461 -38.849 20.306 1.000 19.677 334 ASP AAA N 1
ATOM 4918 C CA . ASP A 1 332 ? 35.197 -37.411 20.057 1.000 19.600 334 ASP AAA CA 1
ATOM 4919 C C . ASP A 1 332 ? 33.700 -37.226 19.727 1.000 17.285 334 ASP AAA C 1
ATOM 4920 O O . ASP A 1 332 ? 33.019 -38.078 19.076 1.000 21.840 334 ASP AAA O 1
ATOM 4929 N N . VAL A 1 333 ? 33.157 -36.101 20.121 1.000 18.105 335 VAL AAA N 1
ATOM 4930 C CA . VAL A 1 333 ? 31.772 -35.706 19.755 1.000 21.134 335 VAL AAA CA 1
ATOM 4931 C C . VAL A 1 333 ? 31.720 -35.210 18.292 1.000 20.735 335 VAL AAA C 1
ATOM 4932 O O . VAL A 1 333 ? 30.618 -35.167 17.731 1.000 22.380 335 VAL AAA O 1
ATOM 4945 N N . GLN A 1 334 ? 32.857 -34.914 17.671 1.000 16.017 336 GLN AAA N 1
ATOM 4946 C CA . GLN A 1 334 ? 32.894 -34.436 16.276 1.000 16.516 336 GLN AAA CA 1
ATOM 4947 C C . GLN A 1 334 ? 33.236 -35.582 15.322 1.000 16.792 336 GLN AAA C 1
ATOM 4948 O O . GLN A 1 334 ? 34.367 -35.678 14.848 1.000 17.953 336 GLN AAA O 1
ATOM 4962 N N . GLY A 1 335 ? 32.253 -36.426 15.094 1.000 16.807 337 GLY AAA N 1
ATOM 4963 C CA . GLY A 1 335 ? 32.395 -37.563 14.193 1.000 18.153 337 GLY AAA CA 1
ATOM 4964 C C . GLY A 1 335 ? 32.344 -37.077 12.740 1.000 16.396 337 GLY AAA C 1
ATOM 4965 O O . GLY A 1 335 ? 32.602 -35.922 12.390 1.000 16.105 337 GLY AAA O 1
ATOM 4969 N N . PRO A 1 336 ? 32.072 -37.990 11.790 1.000 14.738 338 PRO AAA N 1
ATOM 4970 C CA . PRO A 1 336 ? 32.064 -37.631 10.372 1.000 15.133 338 PRO AAA CA 1
ATOM 4971 C C . PRO A 1 336 ? 31.274 -36.361 10.095 1.000 15.031 338 PRO AAA C 1
ATOM 4972 O O . PRO A 1 336 ? 30.158 -36.155 10.600 1.000 15.367 338 PRO AAA O 1
ATOM 4983 N N . GLU A 1 337 ? 31.864 -35.565 9.212 1.000 14.306 339 GLU AAA N 1
ATOM 4984 C CA . GLU A 1 337 ? 31.247 -34.343 8.732 1.000 13.330 339 GLU AAA CA 1
ATOM 4985 C C . GLU A 1 337 ? 30.391 -34.629 7.504 1.000 13.653 339 GLU AAA C 1
ATOM 4986 O O . GLU A 1 337 ? 30.822 -35.392 6.615 1.000 14.317 339 GLU AAA O 1
ATOM 4998 N N . THR A 1 338 ? 29.232 -33.987 7.392 1.000 12.595 340 THR AAA N 1
ATOM 4999 C CA . THR A 1 338 ? 28.322 -34.360 6.298 1.000 13.925 340 THR AAA CA 1
ATOM 5000 C C . THR A 1 338 ? 28.857 -33.936 4.914 1.000 14.809 340 THR AAA C 1
ATOM 5001 O O . THR A 1 338 ? 28.716 -34.728 3.959 1.000 13.721 340 THR AAA O 1
ATOM 5012 N N . CYS A 1 339 ? 29.450 -32.757 4.787 1.000 13.818 341 CYS AAA N 1
ATOM 5013 C CA . CYS A 1 339 ? 30.016 -32.330 3.492 1.000 13.600 341 CYS AAA CA 1
ATOM 5014 C C . CYS A 1 339 ? 30.830 -33.469 2.881 1.000 14.373 341 CYS AAA C 1
ATOM 5015 O O . CYS A 1 339 ? 30.736 -33.676 1.655 1.000 13.606 341 CYS AAA O 1
ATOM 5023 N N . ASN A 1 340 ? 31.641 -34.137 3.686 1.000 12.216 342 ASN AAA N 1
ATOM 5024 C CA . ASN A 1 340 ? 32.614 -35.075 3.127 1.000 14.007 342 ASN AAA CA 1
ATOM 5025 C C . ASN A 1 340 ? 31.833 -36.178 2.391 1.000 13.106 342 ASN AAA C 1
ATOM 5026 O O . ASN A 1 340 ? 32.326 -36.681 1.372 1.000 13.911 342 ASN AAA O 1
ATOM 5037 N N . THR A 1 341 ? 30.742 -36.643 2.967 1.000 12.294 343 THR AAA N 1
ATOM 5038 C CA . THR A 1 341 ? 29.975 -37.722 2.333 1.000 11.801 343 THR AAA CA 1
ATOM 5039 C C . THR A 1 341 ? 29.282 -37.186 1.093 1.000 13.620 343 THR AAA C 1
ATOM 5040 O O . THR A 1 341 ? 29.209 -37.910 0.123 1.000 13.999 343 THR AAA O 1
ATOM 5051 N N . TYR A 1 342 ? 28.691 -36.007 1.169 1.000 12.713 344 TYR AAA N 1
ATOM 5052 C CA . TYR A 1 342 ? 28.128 -35.344 -0.029 1.000 14.151 344 TYR AAA CA 1
ATOM 5053 C C . TYR A 1 342 ? 29.156 -35.371 -1.152 1.000 13.532 344 TYR AAA C 1
ATOM 5054 O O . TYR A 1 342 ? 28.819 -35.796 -2.272 1.000 12.896 344 TYR AAA O 1
ATOM 5072 N N . ASN A 1 343 ? 30.399 -35.056 -0.834 1.000 12.923 345 ASN AAA N 1
ATOM 5073 C CA . ASN A 1 343 ? 31.451 -34.999 -1.863 1.000 12.988 345 ASN AAA CA 1
ATOM 5074 C C . ASN A 1 343 ? 31.877 -36.402 -2.268 1.000 12.347 345 ASN AAA C 1
ATOM 5075 O O . ASN A 1 343 ? 32.124 -36.659 -3.494 1.000 13.031 345 ASN AAA O 1
ATOM 5086 N N . MET A 1 344 ? 31.996 -37.354 -1.322 1.000 12.940 346 MET AAA N 1
ATOM 5087 C CA . MET A 1 344 ? 32.350 -38.719 -1.733 1.000 13.192 346 MET AAA CA 1
ATOM 5088 C C . MET A 1 344 ? 31.279 -39.294 -2.677 1.000 12.761 346 MET AAA C 1
ATOM 5089 O O . MET A 1 344 ? 31.622 -40.021 -3.620 1.000 13.698 346 MET AAA O 1
ATOM 5103 N N . LEU A 1 345 ? 30.044 -38.955 -2.488 1.000 13.280 347 LEU AAA N 1
ATOM 5104 C CA . LEU A 1 345 ? 28.958 -39.436 -3.381 1.000 13.114 347 LEU AAA CA 1
ATOM 5105 C C . LEU A 1 345 ? 29.069 -38.784 -4.769 1.000 12.100 347 LEU AAA C 1
ATOM 5106 O O . LEU A 1 345 ? 28.899 -39.486 -5.775 1.000 13.197 347 LEU AAA O 1
ATOM 5122 N N . ARG A 1 346 ? 29.403 -37.508 -4.845 1.000 13.227 348 ARG AAA N 1
ATOM 5123 C CA A ARG A 1 346 ? 29.635 -36.856 -6.161 0.500 12.825 348 ARG AAA CA 1
ATOM 5124 C CA B ARG A 1 346 ? 29.649 -36.857 -6.156 0.500 12.731 348 ARG AAA CA 1
ATOM 5125 C C . ARG A 1 346 ? 30.767 -37.589 -6.898 1.000 12.697 348 ARG AAA C 1
ATOM 5126 O O . ARG A 1 346 ? 30.632 -37.869 -8.102 1.000 14.931 348 ARG AAA O 1
ATOM 5166 N N . LEU A 1 347 ? 31.834 -37.930 -6.164 1.000 12.703 349 LEU AAA N 1
ATOM 5167 C CA . LEU A 1 347 ? 32.936 -38.641 -6.778 1.000 13.283 349 LEU AAA CA 1
ATOM 5168 C C . LEU A 1 347 ? 32.474 -40.019 -7.226 1.000 13.041 349 LEU AAA C 1
ATOM 5169 O O . LEU A 1 347 ? 32.883 -40.480 -8.334 1.000 14.034 349 LEU AAA O 1
ATOM 5185 N N . THR A 1 348 ? 31.742 -40.724 -6.350 1.000 13.092 350 THR AAA N 1
ATOM 5186 C CA . THR A 1 348 ? 31.278 -42.073 -6.630 1.000 12.907 350 THR AAA CA 1
ATOM 5187 C C . THR A 1 348 ? 30.546 -42.074 -7.977 1.000 12.860 350 THR AAA C 1
ATOM 5188 O O . THR A 1 348 ? 30.722 -42.957 -8.819 1.000 15.202 350 THR AAA O 1
ATOM 5199 N N . LYS A 1 349 ? 29.641 -41.120 -8.168 1.000 13.118 351 LYS AAA N 1
ATOM 5200 C CA . LYS A 1 349 ? 28.802 -41.059 -9.389 1.000 13.804 351 LYS AAA CA 1
ATOM 5201 C C . LYS A 1 349 ? 29.699 -40.887 -10.623 1.000 13.903 351 LYS AAA C 1
ATOM 5202 O O . LYS A 1 349 ? 29.472 -41.526 -11.656 1.000 14.410 351 LYS AAA O 1
ATOM 5221 N N . MET A 1 350 ? 30.726 -40.086 -10.503 1.000 14.594 352 MET AAA N 1
ATOM 5222 C CA . MET A 1 350 ? 31.666 -39.900 -11.625 1.000 14.304 352 MET AAA CA 1
ATOM 5223 C C . MET A 1 350 ? 32.435 -41.191 -11.915 1.000 13.742 352 MET AAA C 1
ATOM 5224 O O . MET A 1 350 ? 32.609 -41.554 -13.109 1.000 15.441 352 MET AAA O 1
ATOM 5238 N N . LEU A 1 351 ? 32.978 -41.841 -10.895 1.000 13.793 353 LEU AAA N 1
ATOM 5239 C CA . LEU A 1 351 ? 33.777 -43.050 -11.103 1.000 13.792 353 LEU AAA CA 1
ATOM 5240 C C . LEU A 1 351 ? 32.949 -44.233 -11.624 1.000 12.921 353 LEU AAA C 1
ATOM 5241 O O . LEU A 1 351 ? 33.454 -45.054 -12.441 1.000 14.712 353 LEU AAA O 1
ATOM 5257 N N . TYR A 1 352 ? 31.728 -44.351 -11.148 1.000 13.341 354 TYR AAA N 1
ATOM 5258 C CA . TYR A 1 352 ? 30.861 -45.461 -11.607 1.000 14.264 354 TYR AAA CA 1
ATOM 5259 C C . TYR A 1 352 ? 30.617 -45.307 -13.112 1.000 14.810 354 TYR AAA C 1
ATOM 5260 O O . TYR A 1 352 ? 30.598 -46.306 -13.837 1.000 14.348 354 TYR AAA O 1
ATOM 5278 N N . GLN A 1 353 ? 30.368 -44.089 -13.568 1.000 14.545 355 GLN AAA N 1
ATOM 5279 C CA . GLN A 1 353 ? 29.837 -43.862 -14.942 1.000 15.322 355 GLN AAA CA 1
ATOM 5280 C C . GLN A 1 353 ? 30.747 -44.521 -15.994 1.000 15.168 355 GLN AAA C 1
ATOM 5281 O O . GLN A 1 353 ? 30.223 -45.114 -16.946 1.000 16.984 355 GLN AAA O 1
ATOM 5295 N N . ASN A 1 354 ? 32.051 -44.349 -15.848 1.000 15.318 356 ASN AAA N 1
ATOM 5296 C CA . ASN A 1 354 ? 33.020 -44.894 -16.809 1.000 16.160 356 ASN AAA CA 1
ATOM 5297 C C . ASN A 1 354 ? 33.837 -46.067 -16.253 1.000 16.373 356 ASN AAA C 1
ATOM 5298 O O . ASN A 1 354 ? 34.812 -46.435 -16.912 1.000 17.468 356 ASN AAA O 1
ATOM 5309 N N . SER A 1 355 ? 33.361 -46.740 -15.209 1.000 15.773 357 SER AAA N 1
ATOM 5310 C CA . SER A 1 355 ? 34.043 -47.880 -14.592 1.000 17.642 357 SER AAA CA 1
ATOM 5311 C C . SER A 1 355 ? 34.174 -49.010 -15.591 1.000 18.232 357 SER AAA C 1
ATOM 5312 O O . SER A 1 355 ? 35.199 -49.721 -15.579 1.000 23.252 357 SER AAA O 1
ATOM 5320 N N . GLY A 1 356 ? 33.183 -49.176 -16.436 1.000 17.802 358 GLY AAA N 1
ATOM 5321 C CA . GLY A 1 356 ? 33.204 -50.229 -17.451 1.000 20.081 358 GLY AAA CA 1
ATOM 5322 C C . GLY A 1 356 ? 34.133 -49.938 -18.593 1.000 23.643 358 GLY AAA C 1
ATOM 5323 O O . GLY A 1 356 ? 34.367 -50.860 -19.359 1.000 25.678 358 GLY AAA O 1
ATOM 5327 N N . ASP A 1 357 ? 34.395 -48.651 -18.880 1.000 23.440 359 ASP AAA N 1
ATOM 5328 C CA . ASP A 1 357 ? 35.335 -48.237 -19.961 1.000 26.535 359 ASP AAA CA 1
ATOM 5329 C C . ASP A 1 357 ? 36.746 -48.524 -19.430 1.000 24.951 359 ASP AAA C 1
ATOM 5330 O O . ASP A 1 357 ? 37.530 -49.199 -20.105 1.000 29.862 359 ASP AAA O 1
ATOM 5339 N N . VAL A 1 358 ? 36.985 -48.160 -18.170 1.000 24.489 360 VAL AAA N 1
ATOM 5340 C CA . VAL A 1 358 ? 38.343 -48.230 -17.571 1.000 28.543 360 VAL AAA CA 1
ATOM 5341 C C . VAL A 1 358 ? 38.749 -49.713 -17.356 1.000 32.665 360 VAL AAA C 1
ATOM 5342 O O . VAL A 1 358 ? 39.941 -50.040 -17.533 1.000 38.029 360 VAL AAA O 1
ATOM 5355 N N . ASP A 1 359 ? 37.818 -50.617 -17.064 1.000 33.139 361 ASP AAA N 1
ATOM 5356 C CA . ASP A 1 359 ? 38.163 -52.055 -16.898 1.000 30.380 361 ASP AAA CA 1
ATOM 5357 C C . ASP A 1 359 ? 37.851 -52.880 -18.182 1.000 36.326 361 ASP AAA C 1
ATOM 5358 O O . ASP A 1 359 ? 37.981 -54.115 -18.104 1.000 38.308 361 ASP AAA O 1
ATOM 5367 N N . ASN A 1 360 ? 37.472 -52.236 -19.298 1.000 29.800 362 ASN AAA N 1
ATOM 5368 C CA A ASN A 1 360 ? 37.142 -52.786 -20.661 0.500 34.661 362 ASN AAA CA 1
ATOM 5369 C CA B ASN A 1 360 ? 37.273 -52.887 -20.614 0.500 35.455 362 ASN AAA CA 1
ATOM 5370 C C . ASN A 1 360 ? 36.134 -53.928 -20.562 1.000 33.858 362 ASN AAA C 1
ATOM 5371 O O . ASN A 1 360 ? 36.031 -54.693 -21.542 1.000 41.107 362 ASN AAA O 1
ATOM 5391 N N . SE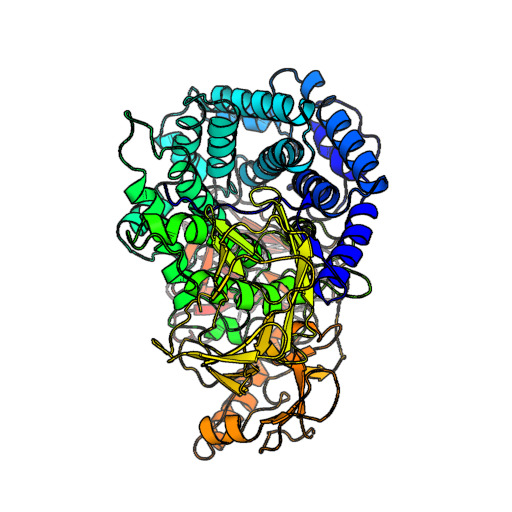R A 1 361 ? 35.336 -53.951 -19.483 1.000 29.650 363 SER AAA N 1
ATOM 5392 C CA . SER A 1 361 ? 34.197 -54.897 -19.364 1.000 29.484 363 SER AAA CA 1
ATOM 5393 C C . SER A 1 361 ? 32.941 -54.345 -20.073 1.000 27.093 363 SER AAA C 1
ATOM 5394 O O . SER A 1 361 ? 32.067 -55.157 -20.397 1.000 27.990 363 SER AAA O 1
ATOM 5402 N N . ASN A 1 362 ? 32.799 -53.033 -20.257 1.000 24.401 364 ASN AAA N 1
ATOM 5403 C CA . ASN A 1 362 ? 31.570 -52.414 -20.823 1.000 22.432 364 ASN AAA CA 1
ATOM 5404 C C . ASN A 1 362 ? 30.387 -52.524 -19.867 1.000 23.330 364 ASN AAA C 1
ATOM 5405 O O . ASN A 1 362 ? 29.239 -52.289 -20.279 1.000 27.195 364 ASN AAA O 1
ATOM 5416 N N . LYS A 1 363 ? 30.603 -52.879 -18.621 1.000 22.473 365 LYS AAA N 1
ATOM 5417 C CA . LYS A 1 363 ? 29.503 -52.904 -17.634 1.000 21.225 365 LYS AAA CA 1
ATOM 5418 C C . LYS A 1 363 ? 30.064 -52.195 -16.433 1.000 20.025 365 LYS AAA C 1
ATOM 5419 O O . LYS A 1 363 ? 31.173 -52.486 -15.993 1.000 21.044 365 LYS AAA O 1
ATOM 5438 N N . PRO A 1 364 ? 29.327 -51.229 -15.894 1.000 18.540 366 PRO AAA N 1
ATOM 5439 C CA . PRO A 1 364 ? 29.835 -50.507 -14.743 1.000 17.458 366 PRO AAA CA 1
ATOM 5440 C C . PRO A 1 364 ? 29.847 -51.416 -13.485 1.000 16.159 366 PRO AAA C 1
ATOM 5441 O O . PRO A 1 364 ? 29.137 -52.415 -13.394 1.000 20.190 366 PRO AAA O 1
ATOM 5452 N N . ASP A 1 365 ? 30.623 -50.970 -12.492 1.000 17.302 367 ASP AAA N 1
ATOM 5453 C CA . ASP A 1 365 ? 30.999 -51.790 -11.333 1.000 16.014 367 ASP AAA CA 1
ATOM 5454 C C . ASP A 1 365 ? 30.024 -51.491 -10.201 1.000 16.072 367 ASP AAA C 1
ATOM 5455 O O . ASP A 1 365 ? 30.013 -50.395 -9.614 1.000 16.784 367 ASP AAA O 1
ATOM 5464 N N . PRO A 1 366 ? 29.188 -52.478 -9.817 1.000 16.324 368 PRO AAA N 1
ATOM 5465 C CA . PRO A 1 366 ? 28.180 -52.203 -8.811 1.000 17.391 368 PRO AAA CA 1
ATOM 5466 C C . PRO A 1 366 ? 28.755 -52.036 -7.395 1.000 15.745 368 PRO AAA C 1
ATOM 5467 O O . PRO A 1 366 ? 28.039 -51.633 -6.495 1.000 16.875 368 PRO AAA O 1
ATOM 5478 N N . ARG A 1 367 ? 30.041 -52.290 -7.199 1.000 16.076 369 ARG AAA N 1
ATOM 5479 C CA . ARG A 1 367 ? 30.682 -52.005 -5.880 1.000 17.691 369 ARG AAA CA 1
ATOM 5480 C C . ARG A 1 367 ? 30.557 -50.509 -5.568 1.000 16.007 369 ARG AAA C 1
ATOM 5481 O O . ARG A 1 367 ? 30.388 -50.143 -4.390 1.000 17.885 369 ARG AAA O 1
ATOM 5502 N N . TYR A 1 368 ? 30.604 -49.659 -6.585 1.000 14.778 370 TYR AAA N 1
ATOM 5503 C CA . TYR A 1 368 ? 30.425 -48.219 -6.326 1.000 14.036 370 TYR AAA CA 1
ATOM 5504 C C . TYR A 1 368 ? 29.027 -47.966 -5.755 1.000 15.047 370 TYR AAA C 1
ATOM 5505 O O . TYR A 1 368 ? 28.836 -47.104 -4.950 1.000 14.861 370 TYR AAA O 1
ATOM 5523 N N . VAL A 1 369 ? 28.035 -48.683 -6.292 1.000 14.741 371 VAL AAA N 1
ATOM 5524 C CA . VAL A 1 369 ? 26.642 -48.514 -5.858 1.000 14.611 371 VAL AAA CA 1
ATOM 5525 C C . VAL A 1 369 ? 26.486 -49.018 -4.415 1.000 15.766 371 VAL AAA C 1
ATOM 5526 O O . VAL A 1 369 ? 25.690 -48.439 -3.652 1.000 15.373 371 VAL AAA O 1
ATOM 5539 N N . ASP A 1 370 ? 27.164 -50.096 -4.013 1.000 14.653 372 ASP AAA N 1
ATOM 5540 C CA . ASP A 1 370 ? 27.021 -50.585 -2.615 1.000 16.121 372 ASP AAA CA 1
ATOM 5541 C C . ASP A 1 370 ? 27.469 -49.456 -1.672 1.000 14.865 372 ASP AAA C 1
ATOM 5542 O O . ASP A 1 370 ? 26.818 -49.207 -0.633 1.000 15.515 372 ASP AAA O 1
ATOM 5551 N N . TYR A 1 371 ? 28.553 -48.763 -2.007 1.000 13.558 373 TYR AAA N 1
ATOM 5552 C CA . TYR A 1 371 ? 28.997 -47.620 -1.184 1.000 14.107 373 TYR AAA CA 1
ATOM 5553 C C . TYR A 1 371 ? 27.938 -46.528 -1.226 1.000 14.045 373 TYR AAA C 1
ATOM 5554 O O . TYR A 1 371 ? 27.559 -45.938 -0.181 1.000 13.537 373 TYR AAA O 1
ATOM 5572 N N . TYR A 1 372 ? 27.496 -46.189 -2.438 1.000 13.203 374 TYR AAA N 1
ATOM 5573 C CA . TYR A 1 372 ? 26.559 -45.063 -2.587 1.000 13.137 374 TYR AAA CA 1
ATOM 5574 C C . TYR A 1 372 ? 25.334 -45.329 -1.703 1.000 13.924 374 TYR AAA C 1
ATOM 5575 O O . TYR A 1 372 ? 24.906 -44.447 -0.985 1.000 13.604 374 TYR AAA O 1
ATOM 5593 N N . GLU A 1 373 ? 24.754 -46.527 -1.763 1.000 13.203 375 GLU AAA N 1
ATOM 5594 C CA . GLU A 1 373 ? 23.572 -46.895 -0.977 1.000 13.695 375 GLU AAA CA 1
ATOM 5595 C C . GLU A 1 373 ? 23.913 -46.762 0.509 1.000 14.192 375 GLU AAA C 1
ATOM 5596 O O . GLU A 1 373 ? 23.093 -46.224 1.267 1.000 14.421 375 GLU AAA O 1
ATOM 5608 N N . ARG A 1 374 ? 25.045 -47.323 0.950 1.000 13.458 376 ARG AAA N 1
ATOM 5609 C CA . ARG A 1 374 ? 25.405 -47.291 2.402 1.000 14.845 376 ARG AAA CA 1
ATOM 5610 C C . ARG A 1 374 ? 25.446 -45.842 2.903 1.000 14.202 376 ARG AAA C 1
ATOM 5611 O O . ARG A 1 374 ? 24.819 -45.474 3.909 1.000 14.481 376 ARG AAA O 1
ATOM 5632 N N . ALA A 1 375 ? 26.084 -44.965 2.152 1.000 12.324 377 ALA AAA N 1
ATOM 5633 C CA . ALA A 1 375 ? 26.292 -43.569 2.584 1.000 12.420 377 ALA AAA CA 1
ATOM 5634 C C . ALA A 1 375 ? 24.990 -42.775 2.436 1.000 14.272 377 ALA AAA C 1
ATOM 5635 O O . ALA A 1 375 ? 24.695 -41.930 3.269 1.000 14.218 377 ALA AAA O 1
ATOM 5642 N N . LEU A 1 376 ? 24.212 -43.074 1.410 1.000 13.559 378 LEU AAA N 1
ATOM 5643 C CA . LEU A 1 376 ? 22.989 -42.294 1.163 1.000 13.451 378 LEU AAA CA 1
ATOM 5644 C C . LEU A 1 376 ? 21.939 -42.604 2.212 1.000 13.991 378 LEU AAA C 1
ATOM 5645 O O . LEU A 1 376 ? 21.335 -41.647 2.737 1.000 13.759 378 LEU AAA O 1
ATOM 5661 N N . TYR A 1 377 ? 21.728 -43.875 2.536 1.000 15.007 379 TYR AAA N 1
ATOM 5662 C CA . TYR A 1 377 ? 20.692 -44.210 3.525 1.000 13.974 379 TYR AAA CA 1
ATOM 5663 C C . TYR A 1 377 ? 21.161 -43.820 4.935 1.000 15.339 379 TYR AAA C 1
ATOM 5664 O O . TYR A 1 377 ? 20.340 -43.427 5.766 1.000 16.993 379 TYR AAA O 1
ATOM 5682 N N . ASN A 1 378 ? 22.443 -44.043 5.252 1.000 14.321 380 ASN AAA N 1
ATOM 5683 C CA . ASN A 1 378 ? 22.869 -44.014 6.666 1.000 15.026 380 ASN AAA CA 1
ATOM 5684 C C . ASN A 1 378 ? 23.446 -42.665 7.049 1.000 15.213 380 ASN AAA C 1
ATOM 5685 O O . ASN A 1 378 ? 23.591 -42.403 8.320 1.000 18.015 380 ASN AAA O 1
ATOM 5696 N N . HIS A 1 379 ? 24.031 -41.934 6.117 1.000 14.665 381 HIS AAA N 1
ATOM 5697 C CA . HIS A 1 379 ? 24.594 -40.604 6.473 1.000 13.347 381 HIS AAA CA 1
ATOM 5698 C C . HIS A 1 379 ? 23.732 -39.501 5.850 1.000 14.438 381 HIS AAA C 1
ATOM 5699 O O . HIS A 1 379 ? 23.274 -38.633 6.562 1.000 14.695 381 HIS AAA O 1
ATOM 5714 N N . ILE A 1 380 ? 23.588 -39.458 4.522 1.000 14.595 382 ILE AAA N 1
ATOM 5715 C CA . ILE A 1 380 ? 22.880 -38.305 3.951 1.000 15.006 382 ILE AAA CA 1
ATOM 5716 C C . ILE A 1 380 ? 21.442 -38.264 4.482 1.000 13.168 382 ILE AAA C 1
ATOM 5717 O O . ILE A 1 380 ? 21.004 -37.226 4.976 1.000 14.487 382 ILE AAA O 1
ATOM 5733 N N . LEU A 1 381 ? 20.706 -39.345 4.388 1.000 12.819 383 LEU AAA N 1
ATOM 5734 C CA . LEU A 1 381 ? 19.307 -39.391 4.831 1.000 14.585 383 LEU AAA CA 1
ATOM 5735 C C . LEU A 1 381 ? 19.198 -39.098 6.325 1.000 15.964 383 LEU AAA C 1
ATOM 5736 O O . LEU A 1 381 ? 18.254 -38.409 6.733 1.000 17.296 383 LEU AAA O 1
ATOM 5752 N N . SER A 1 382 ? 20.178 -39.531 7.129 1.000 14.494 384 SER AAA N 1
ATOM 5753 C CA . SER A 1 382 ? 20.131 -39.313 8.591 1.000 13.267 384 SER AAA CA 1
ATOM 5754 C C . SER A 1 382 ? 20.445 -37.878 8.967 1.000 14.563 384 SER AAA C 1
ATOM 5755 O O . SER A 1 382 ? 20.234 -37.515 10.152 1.000 15.164 384 SER AAA O 1
ATOM 5763 N N . SER A 1 383 ? 20.998 -37.080 8.038 1.000 14.016 385 SER AAA N 1
ATOM 5764 C CA . SER A 1 383 ? 21.603 -35.771 8.363 1.000 13.107 385 SER AAA CA 1
ATOM 5765 C C . SER A 1 383 ? 20.594 -34.608 8.311 1.000 14.591 385 SER AAA C 1
ATOM 5766 O O . SER A 1 383 ? 21.009 -33.460 8.383 1.000 15.124 385 SER AAA O 1
ATOM 5774 N N . GLN A 1 384 ? 19.320 -34.882 8.102 1.000 14.294 386 GLN AAA N 1
ATOM 5775 C CA . GLN A 1 384 ? 18.269 -33.864 8.119 1.000 14.650 386 GLN AAA CA 1
ATOM 5776 C C . GLN A 1 384 ? 17.185 -34.316 9.098 1.000 15.657 386 GLN AAA C 1
ATOM 5777 O O . GLN A 1 384 ? 16.659 -35.426 8.931 1.000 17.920 386 GLN AAA O 1
ATOM 5791 N N . GLU A 1 385 ? 16.785 -33.418 9.983 1.000 15.452 387 GLU AAA N 1
ATOM 5792 C CA . GLU A 1 385 ? 15.631 -33.700 10.849 1.000 16.210 387 GLU AAA CA 1
ATOM 5793 C C . GLU A 1 385 ? 14.406 -33.825 9.939 1.000 15.898 387 GLU AAA C 1
ATOM 5794 O O . GLU A 1 385 ? 14.100 -32.919 9.169 1.000 17.372 387 GLU AAA O 1
ATOM 5806 N N . PRO A 1 386 ? 13.729 -34.994 9.919 1.000 17.489 388 PRO AAA N 1
ATOM 5807 C CA . PRO A 1 386 ? 12.813 -35.317 8.835 1.000 20.257 388 PRO AAA CA 1
ATOM 5808 C C . PRO A 1 386 ? 11.505 -34.540 8.843 1.000 18.784 388 PRO AAA C 1
ATOM 5809 O O . PRO A 1 386 ? 10.836 -34.435 7.790 1.000 21.976 388 PRO AAA O 1
ATOM 5820 N N . ASP A 1 387 ? 11.084 -34.092 10.027 1.000 19.618 389 ASP AAA N 1
ATOM 5821 C CA . ASP A 1 387 ? 9.771 -33.437 10.183 1.000 21.183 389 ASP AAA CA 1
ATOM 5822 C C . ASP A 1 387 ? 9.927 -31.910 10.032 1.000 19.066 389 ASP AAA C 1
ATOM 5823 O O . ASP A 1 387 ? 9.182 -31.262 9.280 1.000 23.099 389 ASP AAA O 1
ATOM 5832 N N . LYS A 1 388 ? 10.813 -31.314 10.795 1.000 18.685 390 LYS AAA N 1
ATOM 5833 C CA . LYS A 1 388 ? 10.982 -29.843 10.924 1.000 23.337 390 LYS AAA CA 1
ATOM 5834 C C . LYS A 1 388 ? 12.053 -29.356 9.958 1.000 18.668 390 LYS AAA C 1
ATOM 5835 O O . LYS A 1 388 ? 12.078 -28.152 9.660 1.000 22.932 390 LYS AAA O 1
ATOM 5854 N N . GLY A 1 389 ? 12.951 -30.227 9.548 1.000 18.107 391 GLY AAA N 1
ATOM 5855 C CA . GLY A 1 389 ? 14.166 -29.781 8.880 1.000 17.197 391 GLY AAA CA 1
ATOM 5856 C C . GLY A 1 389 ? 15.248 -29.322 9.812 1.000 16.752 391 GLY AAA C 1
ATOM 5857 O O . GLY A 1 389 ? 15.049 -29.244 11.021 1.000 17.520 391 GLY AAA O 1
ATOM 5861 N N . GLY A 1 390 ? 16.406 -29.112 9.225 1.000 15.524 392 GLY AAA N 1
ATOM 5862 C CA . GLY A 1 390 ? 17.640 -28.830 9.959 1.000 14.752 392 GLY AAA CA 1
ATOM 5863 C C . GLY A 1 390 ? 18.693 -29.857 9.569 1.000 14.706 392 GLY AAA C 1
ATOM 5864 O O . GLY A 1 390 ? 18.456 -31.079 9.653 1.000 16.513 392 GLY AAA O 1
ATOM 5868 N N . PHE A 1 391 ? 19.867 -29.365 9.288 1.000 13.371 393 PHE AAA N 1
ATOM 5869 C CA . PHE A 1 391 ? 20.981 -30.144 8.746 1.000 14.068 393 PHE AAA CA 1
ATOM 5870 C C . PHE A 1 391 ? 22.000 -30.413 9.854 1.000 13.834 393 PHE AAA C 1
ATOM 5871 O O . PHE A 1 391 ? 22.364 -29.485 10.619 1.000 14.980 393 PHE AAA O 1
ATOM 5888 N N . VAL A 1 392 ? 22.556 -31.600 9.818 1.000 14.152 394 VAL AAA N 1
ATOM 5889 C CA . VAL A 1 392 ? 23.638 -32.041 10.721 1.000 13.723 394 VAL AAA CA 1
ATOM 5890 C C . VAL A 1 392 ? 25.001 -31.672 10.104 1.000 14.262 394 VAL AAA C 1
ATOM 5891 O O . VAL A 1 392 ? 25.199 -31.873 8.904 1.000 14.276 394 VAL AAA O 1
ATOM 5904 N N . TYR A 1 393 ? 25.917 -31.218 10.957 1.000 13.980 395 TYR AAA N 1
ATOM 5905 C CA . TYR A 1 393 ? 27.341 -31.004 10.611 1.000 13.498 395 TYR AAA CA 1
ATOM 5906 C C . TYR A 1 393 ? 28.119 -32.263 11.003 1.000 13.827 395 TYR AAA C 1
ATOM 5907 O O . TYR A 1 393 ? 28.764 -32.860 10.154 1.000 13.705 395 TYR AAA O 1
ATOM 5925 N N . PHE A 1 394 ? 28.143 -32.597 12.304 1.000 14.704 396 PHE AAA N 1
ATOM 5926 C CA . PHE A 1 394 ? 28.887 -33.754 12.804 1.000 15.024 396 PHE AAA CA 1
ATOM 5927 C C . PHE A 1 394 ? 27.924 -34.842 13.241 1.000 14.946 396 PHE AAA C 1
ATOM 5928 O O . PHE A 1 394 ? 26.982 -34.534 14.014 1.000 14.415 396 PHE AAA O 1
ATOM 5945 N N . THR A 1 395 ? 28.280 -36.077 12.945 1.000 13.234 397 THR AAA N 1
ATOM 5946 C CA . THR A 1 395 ? 27.544 -37.271 13.429 1.000 13.667 397 THR AAA CA 1
ATOM 5947 C C . THR A 1 395 ? 28.447 -38.058 14.335 1.000 13.728 397 THR AAA C 1
ATOM 5948 O O . THR A 1 395 ? 29.267 -38.828 13.854 1.000 14.986 397 THR AAA O 1
ATOM 5959 N N . PRO A 1 396 ? 28.386 -37.855 15.658 1.000 14.884 398 PRO AAA N 1
ATOM 5960 C CA . PRO A 1 396 ? 29.290 -38.606 16.516 1.000 15.097 398 PRO AAA CA 1
ATOM 5961 C C . PRO A 1 396 ? 29.129 -40.119 16.391 1.000 15.806 398 PRO AAA C 1
ATOM 5962 O O . PRO A 1 396 ? 28.023 -40.632 16.220 1.000 16.837 398 PRO AAA O 1
ATOM 5973 N N . MET A 1 397 ? 30.260 -40.806 16.431 1.000 15.488 399 MET AAA N 1
ATOM 5974 C CA . MET A 1 397 ? 30.312 -42.271 16.568 1.000 15.771 399 MET AAA CA 1
ATOM 5975 C C . MET A 1 397 ? 30.623 -42.654 18.012 1.000 16.628 399 MET AAA C 1
ATOM 5976 O O . MET A 1 397 ? 30.496 -43.839 18.335 1.000 17.451 399 MET AAA O 1
ATOM 5990 N N . ARG A 1 398 ? 31.001 -41.709 18.855 1.000 17.872 400 ARG AAA N 1
ATOM 5991 C CA . ARG A 1 398 ? 31.120 -41.929 20.307 1.000 17.093 400 ARG AAA CA 1
ATOM 5992 C C . ARG A 1 398 ? 29.778 -42.460 20.808 1.000 18.570 400 ARG AAA C 1
ATOM 5993 O O . ARG A 1 398 ? 28.780 -41.788 20.634 1.000 18.434 400 ARG AAA O 1
ATOM 6014 N N . PRO A 1 399 ? 29.719 -43.608 21.513 1.000 17.008 401 PRO AAA N 1
ATOM 6015 C CA . PRO A 1 399 ? 28.452 -44.105 21.977 1.000 16.807 401 PRO AAA CA 1
ATOM 6016 C C . PRO A 1 399 ? 27.878 -43.156 23.026 1.000 18.332 401 PRO AAA C 1
ATOM 6017 O O . PRO A 1 399 ? 28.578 -42.720 23.928 1.000 21.257 401 PRO AAA O 1
ATOM 6028 N N . GLY A 1 400 ? 26.615 -42.819 22.858 1.000 15.589 402 GLY AAA N 1
ATOM 6029 C CA . GLY A 1 400 ? 25.797 -42.097 23.836 1.000 17.129 402 GLY AAA CA 1
ATOM 6030 C C . GLY A 1 400 ? 25.789 -40.584 23.698 1.000 17.514 402 GLY AAA C 1
ATOM 6031 O O . GLY A 1 400 ? 25.350 -39.937 24.672 1.000 19.602 402 GLY AAA O 1
ATOM 6035 N N . HIS A 1 401 ? 26.254 -40.031 22.567 1.000 15.718 403 HIS AAA N 1
ATOM 6036 C CA . HIS A 1 401 ? 26.144 -38.567 22.335 1.000 16.229 403 HIS AAA CA 1
ATOM 6037 C C . HIS A 1 401 ? 24.988 -38.301 21.363 1.000 14.978 403 HIS AAA C 1
ATOM 6038 O O . HIS A 1 401 ? 24.157 -39.192 21.114 1.000 16.457 403 HIS AAA O 1
ATOM 6053 N N . TYR A 1 402 ? 24.905 -37.093 20.855 1.000 16.043 404 TYR AAA N 1
ATOM 6054 C CA . TYR A 1 402 ? 23.789 -36.646 20.015 1.000 15.139 404 TYR AAA CA 1
ATOM 6055 C C . TYR A 1 402 ? 24.330 -35.668 18.961 1.000 15.406 404 TYR AAA C 1
ATOM 6056 O O . TYR A 1 402 ? 25.444 -35.185 19.057 1.000 15.183 404 TYR AAA O 1
ATOM 6074 N N . ARG A 1 403 ? 23.508 -35.401 17.967 1.000 16.123 405 ARG AAA N 1
ATOM 6075 C CA . ARG A 1 403 ? 23.878 -34.495 16.877 1.000 17.281 405 ARG AAA CA 1
ATOM 6076 C C . ARG A 1 403 ? 22.947 -33.287 16.865 1.000 16.311 405 ARG AAA C 1
ATOM 6077 O O . ARG A 1 403 ? 21.757 -33.384 17.193 1.000 18.321 405 ARG AAA O 1
ATOM 6098 N N . VAL A 1 404 ? 23.550 -32.157 16.519 1.000 15.212 406 VAL AAA N 1
ATOM 6099 C CA . VAL A 1 404 ? 22.919 -30.840 16.390 1.000 15.737 406 VAL AAA CA 1
ATOM 6100 C C . VAL A 1 404 ? 22.431 -30.582 14.960 1.000 14.684 406 VAL AAA C 1
ATOM 6101 O O . VAL A 1 404 ? 23.163 -30.885 14.016 1.000 15.562 406 VAL AAA O 1
ATOM 6114 N N . TYR A 1 405 ? 21.257 -29.948 14.884 1.000 15.526 407 TYR AAA N 1
ATOM 6115 C CA . TYR A 1 405 ? 20.639 -29.497 13.637 1.000 15.303 407 TYR AAA CA 1
ATOM 6116 C C . TYR A 1 405 ? 20.748 -27.991 13.449 1.000 15.452 407 TYR AAA C 1
ATOM 6117 O O . TYR A 1 405 ? 20.570 -27.207 14.407 1.000 17.811 407 TYR AAA O 1
ATOM 6135 N N . SER A 1 406 ? 20.953 -27.583 12.202 1.000 15.114 408 SER AAA N 1
ATOM 6136 C CA . SER A 1 406 ? 20.850 -26.180 11.786 1.000 15.056 408 SER AAA CA 1
ATOM 6137 C C . SER A 1 406 ? 19.431 -25.667 11.934 1.000 15.385 408 SER AAA C 1
ATOM 6138 O O . SER A 1 406 ? 18.456 -26.445 11.957 1.000 16.339 408 SER AAA O 1
ATOM 6146 N N . GLN A 1 407 ? 19.313 -24.348 11.860 1.000 16.588 409 GLN AAA N 1
ATOM 6147 C CA . GLN A 1 407 ? 18.015 -23.677 11.666 1.000 16.373 409 GLN AAA CA 1
ATOM 6148 C C . GLN A 1 407 ? 18.170 -22.699 10.492 1.000 17.283 409 GLN AAA C 1
ATOM 6149 O O . GLN A 1 407 ? 19.232 -22.063 10.338 1.000 16.577 409 GLN AAA O 1
ATOM 6163 N N . PRO A 1 408 ? 17.105 -22.486 9.694 1.000 16.893 410 PRO AAA N 1
ATOM 6164 C CA . PRO A 1 408 ? 17.239 -21.679 8.483 1.000 16.558 410 PRO AAA CA 1
ATOM 6165 C C . PRO A 1 408 ? 17.899 -20.327 8.673 1.000 19.148 410 PRO AAA C 1
ATOM 6166 O O . PRO A 1 408 ? 18.813 -19.989 7.917 1.000 19.041 410 PRO AAA O 1
ATOM 6177 N N . GLU A 1 409 ? 17.481 -19.582 9.689 1.000 18.208 411 GLU AAA N 1
ATOM 6178 C CA . GLU A 1 409 ? 17.959 -18.181 9.811 1.000 18.576 411 GLU AAA CA 1
ATOM 6179 C C . GLU A 1 409 ? 19.167 -18.013 10.704 1.000 19.052 411 GLU AAA C 1
ATOM 6180 O O . GLU A 1 409 ? 19.657 -16.894 10.741 1.000 22.325 411 GLU AAA O 1
ATOM 6192 N N . THR A 1 410 ? 19.657 -19.089 11.317 1.000 16.706 412 THR AAA N 1
ATOM 6193 C CA . THR A 1 410 ? 20.788 -19.008 12.281 1.000 18.386 412 THR AAA CA 1
ATOM 6194 C C . THR A 1 410 ? 22.100 -19.566 11.745 1.000 16.209 412 THR AAA C 1
ATOM 6195 O O . THR A 1 410 ? 23.146 -19.190 12.260 1.000 17.914 412 THR AAA O 1
ATOM 6206 N N . SER A 1 411 ? 22.013 -20.524 10.856 1.000 15.722 413 SER AAA N 1
ATOM 6207 C CA . SER A 1 411 ? 23.128 -21.461 10.598 1.000 15.198 413 SER AAA CA 1
ATOM 6208 C C . SER A 1 411 ? 23.635 -21.309 9.158 1.000 14.699 413 SER AAA C 1
ATOM 6209 O O . SER A 1 411 ? 22.877 -21.618 8.225 1.000 15.632 413 SER AAA O 1
ATOM 6217 N N . MET A 1 412 ? 24.897 -20.924 8.974 1.000 14.512 414 MET AAA N 1
ATOM 6218 C CA . MET A 1 412 ? 25.467 -20.645 7.648 1.000 15.261 414 MET AAA CA 1
ATOM 6219 C C . MET A 1 412 ? 26.713 -21.500 7.428 1.000 15.033 414 MET AAA C 1
ATOM 6220 O O . MET A 1 412 ? 27.637 -21.073 6.764 1.000 15.397 414 MET AAA O 1
ATOM 6234 N N . TRP A 1 413 ? 26.665 -22.733 7.939 1.000 14.364 415 TRP AAA N 1
ATOM 6235 C CA . TRP A 1 413 ? 27.808 -23.658 7.891 1.000 14.786 415 TRP AAA CA 1
ATOM 6236 C C . TRP A 1 413 ? 28.032 -24.256 6.495 1.000 14.078 415 TRP AAA C 1
ATOM 6237 O O . TRP A 1 413 ? 27.100 -24.381 5.710 1.000 15.619 415 TRP AAA O 1
ATOM 6258 N N . CYS A 1 414 ? 29.239 -24.761 6.278 1.000 14.515 416 CYS AAA N 1
ATOM 6259 C CA . CYS A 1 414 ? 29.519 -25.578 5.083 1.000 15.319 416 CYS AAA CA 1
ATOM 6260 C C . CYS A 1 414 ? 28.474 -26.687 4.962 1.000 14.530 416 CYS AAA C 1
ATOM 6261 O O . CYS A 1 414 ? 27.993 -26.956 3.841 1.000 15.224 416 CYS AAA O 1
ATOM 6269 N N . CYS A 1 415 ? 28.166 -27.386 6.032 1.000 13.188 417 CYS AAA N 1
ATOM 6270 C CA . CYS A 1 415 ? 27.211 -28.493 6.040 1.000 13.895 417 CYS AAA CA 1
ATOM 6271 C C . CYS A 1 415 ? 25.766 -28.032 5.852 1.000 15.417 417 CYS AAA C 1
ATOM 6272 O O . CYS A 1 415 ? 24.934 -28.875 5.498 1.000 14.506 417 CYS AAA O 1
ATOM 6280 N N . VAL A 1 416 ? 25.452 -26.743 6.007 1.000 14.619 418 VAL AAA N 1
ATOM 6281 C CA . VAL A 1 416 ? 24.141 -26.244 5.568 1.000 14.166 418 VAL AAA CA 1
ATOM 6282 C C . VAL A 1 416 ? 24.170 -26.148 4.051 1.000 13.990 418 VAL AAA C 1
ATOM 6283 O O . VAL A 1 416 ? 23.188 -26.508 3.409 1.000 14.833 418 VAL AAA O 1
ATOM 6296 N N . GLY A 1 417 ? 25.223 -25.590 3.489 1.000 14.059 419 GLY AAA N 1
ATOM 6297 C CA . GLY A 1 417 ? 25.310 -25.431 2.013 1.000 15.415 419 GLY AAA CA 1
ATOM 6298 C C . GLY A 1 417 ? 25.185 -26.768 1.317 1.000 16.133 419 GLY AAA C 1
ATOM 6299 O O . GLY A 1 417 ? 24.332 -26.918 0.435 1.000 15.269 419 GLY AAA O 1
ATOM 6303 N N . SER A 1 418 ? 25.967 -27.765 1.712 1.000 14.623 420 SER AAA N 1
ATOM 6304 C CA . SER A 1 418 ? 25.853 -29.117 1.120 1.000 14.611 420 SER AAA CA 1
ATOM 6305 C C . SER A 1 418 ? 24.513 -29.767 1.501 1.000 13.572 420 SER AAA C 1
ATOM 6306 O O . SER A 1 418 ? 23.924 -30.474 0.666 1.000 13.952 420 SER AAA O 1
ATOM 6314 N N . GLY A 1 419 ? 24.012 -29.483 2.705 1.000 13.521 421 GLY AAA N 1
ATOM 6315 C CA . GLY A 1 419 ? 22.727 -29.988 3.150 1.000 14.168 421 GLY AAA CA 1
ATOM 6316 C C . GLY A 1 419 ? 21.625 -29.563 2.209 1.000 12.503 421 GLY AAA C 1
ATOM 6317 O O . GLY A 1 419 ? 20.745 -30.393 1.861 1.000 14.501 421 GLY AAA O 1
ATOM 6321 N N . LEU A 1 420 ? 21.599 -28.276 1.849 1.000 13.388 422 LEU AAA N 1
ATOM 6322 C CA . LEU A 1 420 ? 20.539 -27.808 0.929 1.000 13.918 422 LEU AAA CA 1
ATOM 6323 C C . LEU A 1 420 ? 20.553 -28.629 -0.353 1.000 13.381 422 LEU AAA C 1
ATOM 6324 O O . LEU A 1 420 ? 19.474 -28.946 -0.869 1.000 14.254 422 LEU AAA O 1
ATOM 6340 N N . GLU A 1 421 ? 21.762 -28.925 -0.878 1.000 13.060 423 GLU AAA N 1
ATOM 6341 C CA . GLU A 1 421 ? 21.905 -29.686 -2.134 1.000 12.744 423 GLU AAA CA 1
ATOM 6342 C C . GLU A 1 421 ? 21.496 -31.146 -1.957 1.000 12.401 423 GLU AAA C 1
ATOM 6343 O O . GLU A 1 421 ? 20.897 -31.730 -2.862 1.000 13.099 423 GLU AAA O 1
ATOM 6355 N N . ASN A 1 422 ? 21.855 -31.768 -0.835 1.000 12.965 424 ASN AAA N 1
ATOM 6356 C CA . ASN A 1 422 ? 21.711 -33.241 -0.680 1.000 12.890 424 ASN AAA CA 1
ATOM 6357 C C . ASN A 1 422 ? 20.316 -33.719 -1.112 1.000 13.347 424 ASN AAA C 1
ATOM 6358 O O . ASN A 1 422 ? 20.233 -34.707 -1.838 1.000 14.366 424 ASN AAA O 1
ATOM 6369 N N . HIS A 1 423 ? 19.248 -33.096 -0.610 1.000 13.694 425 HIS AAA N 1
ATOM 6370 C CA . HIS A 1 423 ? 17.927 -33.753 -0.632 1.000 14.445 425 HIS AAA CA 1
ATOM 6371 C C . HIS A 1 423 ? 17.172 -33.313 -1.875 1.000 14.155 425 HIS AAA C 1
ATOM 6372 O O . HIS A 1 423 ? 16.056 -33.769 -2.074 1.000 15.176 425 HIS AAA O 1
ATOM 6387 N N . THR A 1 424 ? 17.823 -32.524 -2.748 1.000 12.950 426 THR AAA N 1
ATOM 6388 C CA . THR A 1 424 ? 17.231 -32.123 -4.038 1.000 15.087 426 THR AAA CA 1
ATOM 6389 C C . THR A 1 424 ? 17.339 -33.240 -5.073 1.000 14.003 426 THR AAA C 1
ATOM 6390 O O . THR A 1 424 ? 16.600 -33.199 -6.055 1.000 16.793 426 THR AAA O 1
ATOM 6401 N N . LYS A 1 425 ? 18.241 -34.187 -4.870 1.000 13.645 427 LYS AAA N 1
ATOM 6402 C CA . LYS A 1 425 ? 18.821 -34.906 -6.007 1.000 15.201 427 LYS AAA CA 1
ATOM 6403 C C . LYS A 1 425 ? 18.844 -36.413 -5.725 1.000 14.786 427 LYS AAA C 1
ATOM 6404 O O . LYS A 1 425 ? 19.557 -37.136 -6.426 1.000 15.495 427 LYS AAA O 1
ATOM 6423 N N . TYR A 1 426 ? 17.969 -36.890 -4.841 1.000 14.371 428 TYR AAA N 1
ATOM 6424 C CA . TYR A 1 426 ? 17.880 -38.354 -4.623 1.000 13.721 428 TYR AAA CA 1
ATOM 6425 C C . TYR A 1 426 ? 17.481 -39.151 -5.897 1.000 14.307 428 TYR AAA C 1
ATOM 6426 O O . TYR A 1 426 ? 17.752 -40.343 -5.975 1.000 15.970 428 TYR AAA O 1
ATOM 6444 N N . GLY A 1 427 ? 16.854 -38.486 -6.862 1.000 15.359 429 GLY AAA N 1
ATOM 6445 C CA . GLY A 1 427 ? 16.518 -39.175 -8.113 1.000 14.968 429 GLY AAA CA 1
ATOM 6446 C C . GLY A 1 427 ? 17.746 -39.459 -8.992 1.000 15.741 429 GLY AAA C 1
ATOM 6447 O O . GLY A 1 427 ? 17.589 -40.198 -9.935 1.000 17.253 429 GLY AAA O 1
ATOM 6451 N N . GLU A 1 428 ? 18.917 -38.901 -8.690 1.000 15.391 430 GLU AAA N 1
ATOM 6452 C CA . GLU A 1 428 ? 20.004 -38.807 -9.689 1.000 15.532 430 GLU AAA CA 1
ATOM 6453 C C . GLU A 1 428 ? 20.689 -40.148 -9.913 1.000 14.560 430 GLU AAA C 1
ATOM 6454 O O . GLU A 1 428 ? 21.242 -40.317 -10.985 1.000 15.625 430 GLU AAA O 1
ATOM 6466 N N . PHE A 1 429 ? 20.711 -41.045 -8.931 1.000 14.576 431 PHE AAA N 1
ATOM 6467 C CA . PHE A 1 429 ? 21.536 -42.270 -9.025 1.000 14.331 431 PHE AAA CA 1
ATOM 6468 C C . PHE A 1 429 ? 20.667 -43.540 -8.918 1.000 14.966 431 PHE AAA C 1
ATOM 6469 O O . PHE A 1 429 ? 21.224 -44.639 -8.837 1.000 15.450 431 PHE AAA O 1
ATOM 6486 N N . ILE A 1 430 ? 19.352 -43.427 -8.923 1.000 13.323 432 ILE AAA N 1
ATOM 6487 C CA . ILE A 1 430 ? 18.491 -44.635 -8.800 1.000 13.590 432 ILE AAA CA 1
ATOM 6488 C C . ILE A 1 430 ? 18.748 -45.561 -10.000 1.000 14.045 432 ILE AAA C 1
ATOM 6489 O O . ILE A 1 430 ? 18.811 -46.772 -9.782 1.000 15.163 432 ILE AAA O 1
ATOM 6505 N N . TYR A 1 431 ? 18.832 -44.972 -11.185 1.000 13.581 433 TYR AAA N 1
ATOM 6506 C CA . TYR A 1 431 ? 18.936 -45.701 -12.446 1.000 14.389 433 TYR AAA CA 1
ATOM 6507 C C . TYR A 1 431 ? 20.127 -45.168 -13.246 1.000 14.939 433 TYR AAA C 1
ATOM 6508 O O . TYR A 1 431 ? 20.647 -44.097 -12.987 1.000 15.221 433 TYR AAA O 1
ATOM 6526 N N . ALA A 1 432 ? 20.563 -45.945 -14.237 1.000 14.359 434 ALA AAA N 1
ATOM 6527 C CA . ALA A 1 432 ? 21.492 -45.465 -15.285 1.000 15.080 434 ALA AAA CA 1
ATOM 6528 C C . ALA A 1 432 ? 21.123 -46.173 -16.589 1.000 15.258 434 ALA AAA C 1
ATOM 6529 O O . ALA A 1 432 ? 20.491 -47.211 -16.520 1.000 15.727 434 ALA AAA O 1
ATOM 6536 N N . HIS A 1 433 ? 21.445 -45.563 -17.722 1.000 15.673 435 HIS AAA N 1
ATOM 6537 C CA . HIS A 1 433 ? 21.069 -46.172 -19.010 1.000 14.998 435 HIS AAA CA 1
ATOM 6538 C C . HIS A 1 433 ? 22.271 -46.267 -19.922 1.000 15.561 435 HIS AAA C 1
ATOM 6539 O O . HIS A 1 433 ? 23.216 -45.458 -19.844 1.000 16.114 435 HIS AAA O 1
ATOM 6554 N N . GLN A 1 434 ? 22.200 -47.276 -20.768 1.000 15.249 436 GLN AAA N 1
ATOM 6555 C CA . GLN A 1 434 ? 23.324 -47.634 -21.644 1.000 16.337 436 GLN AAA CA 1
ATOM 6556 C C . GLN A 1 434 ? 22.719 -48.256 -22.922 1.000 16.681 436 GLN AAA C 1
ATOM 6557 O O . GLN A 1 434 ? 22.600 -49.477 -23.013 1.000 17.812 436 GLN AAA O 1
ATOM 6571 N N . GLN A 1 435 ? 22.299 -47.374 -23.829 1.000 17.190 437 GLN AAA N 1
ATOM 6572 C CA . GLN A 1 435 ? 21.610 -47.843 -25.059 1.000 17.781 437 GLN AAA CA 1
ATOM 6573 C C . GLN A 1 435 ? 20.406 -48.683 -24.643 1.000 18.612 437 GLN AAA C 1
ATOM 6574 O O . GLN A 1 435 ? 19.453 -48.138 -24.027 1.000 19.212 437 GLN AAA O 1
ATOM 6588 N N . ASP A 1 436 ? 20.366 -49.962 -25.021 1.000 19.269 438 ASP AAA N 1
ATOM 6589 C CA . ASP A 1 436 ? 19.192 -50.808 -24.738 1.000 19.849 438 ASP AAA CA 1
ATOM 6590 C C . ASP A 1 436 ? 19.252 -51.453 -23.349 1.000 17.550 438 ASP AAA C 1
ATOM 6591 O O . ASP A 1 436 ? 18.491 -52.398 -23.115 1.000 20.491 438 ASP AAA O 1
ATOM 6600 N N . THR A 1 437 ? 20.083 -50.945 -22.462 1.000 17.335 439 THR AAA N 1
ATOM 6601 C CA . THR A 1 437 ? 20.238 -51.482 -21.122 1.000 16.187 439 THR AAA CA 1
ATOM 6602 C C . THR A 1 437 ? 19.863 -50.403 -20.092 1.000 16.443 439 THR AAA C 1
ATOM 6603 O O . THR A 1 437 ? 20.307 -49.280 -20.201 1.000 17.093 439 THR AAA O 1
ATOM 6614 N N . LEU A 1 438 ? 19.095 -50.819 -19.074 1.000 15.171 440 LEU AAA N 1
ATOM 6615 C CA . LEU A 1 438 ? 18.782 -50.010 -17.886 1.000 14.582 440 LEU AAA CA 1
ATOM 6616 C C . LEU A 1 438 ? 19.428 -50.678 -16.671 1.000 15.514 440 LEU AAA C 1
ATOM 6617 O O . LEU A 1 438 ? 19.125 -51.856 -16.399 1.000 17.902 440 LEU AAA O 1
ATOM 6633 N N . TYR A 1 439 ? 20.156 -49.896 -15.904 1.000 14.309 441 TYR AAA N 1
ATOM 6634 C CA . TYR A 1 439 ? 20.683 -50.350 -14.584 1.000 14.696 441 TYR AAA CA 1
ATOM 6635 C C . TYR A 1 439 ? 19.709 -49.882 -13.518 1.000 14.647 441 TYR AAA C 1
ATOM 6636 O O . TYR A 1 439 ? 19.396 -48.668 -13.433 1.000 15.656 441 TYR AAA O 1
ATOM 6654 N N . VAL A 1 440 ? 19.210 -50.857 -12.740 1.000 15.839 442 VAL AAA N 1
ATOM 6655 C CA . VAL A 1 440 ? 18.365 -50.577 -11.580 1.000 14.872 442 VAL AAA CA 1
ATOM 6656 C C . VAL A 1 440 ? 19.286 -50.669 -10.355 1.000 15.015 442 VAL AAA C 1
ATOM 6657 O O . VAL A 1 440 ? 19.620 -51.799 -9.927 1.000 15.611 442 VAL AAA O 1
ATOM 6670 N N . ASN A 1 441 ? 19.680 -49.514 -9.851 1.000 14.214 443 ASN AAA N 1
ATOM 6671 C CA . ASN A 1 441 ? 20.762 -49.400 -8.852 1.000 14.518 443 ASN AAA CA 1
ATOM 6672 C C . ASN A 1 441 ? 20.235 -49.257 -7.417 1.000 15.893 443 ASN AAA C 1
ATOM 6673 O O . ASN A 1 441 ? 20.745 -49.964 -6.528 1.000 16.890 443 ASN AAA O 1
ATOM 6684 N N . LEU A 1 442 ? 19.367 -48.296 -7.183 1.000 14.977 444 LEU AAA N 1
ATOM 6685 C CA . LEU A 1 442 ? 18.820 -48.052 -5.852 1.000 14.007 444 LEU AAA CA 1
ATOM 6686 C C . LEU A 1 442 ? 17.355 -48.452 -5.782 1.000 14.490 444 LEU AAA C 1
ATOM 6687 O O . LEU A 1 442 ? 16.608 -48.238 -6.750 1.000 15.588 444 LEU AAA O 1
ATOM 6703 N N . PHE A 1 443 ? 16.971 -49.021 -4.630 1.000 14.924 445 PHE AAA N 1
ATOM 6704 C CA . PHE A 1 443 ? 15.624 -49.558 -4.432 1.000 15.722 445 PHE AAA CA 1
ATOM 6705 C C . PHE A 1 443 ? 14.744 -48.495 -3.801 1.000 15.705 445 PHE AAA C 1
ATOM 6706 O O . PHE A 1 443 ? 14.280 -48.652 -2.669 1.000 17.540 445 PHE AAA O 1
ATOM 6723 N N . ILE A 1 444 ? 14.536 -47.424 -4.560 1.000 15.424 446 ILE AAA N 1
ATOM 6724 C CA . ILE A 1 444 ? 13.834 -46.223 -4.087 1.000 15.805 446 ILE AAA CA 1
ATOM 6725 C C . ILE A 1 444 ? 12.552 -46.069 -4.915 1.000 16.860 446 ILE AAA C 1
ATOM 6726 O O . ILE A 1 444 ? 12.646 -45.950 -6.152 1.000 18.464 446 ILE AAA O 1
ATOM 6742 N N . PRO A 1 445 ? 11.371 -46.019 -4.290 1.000 17.673 447 PRO AAA N 1
ATOM 6743 C CA . PRO A 1 445 ? 10.121 -45.807 -5.027 1.000 18.933 447 PRO AAA CA 1
ATOM 6744 C C . PRO A 1 445 ? 10.203 -44.587 -5.962 1.000 15.874 447 PRO AAA C 1
ATOM 6745 O O . PRO A 1 445 ? 10.555 -43.494 -5.517 1.000 17.436 447 PRO AAA O 1
ATOM 6756 N N . SER A 1 446 ? 9.852 -44.787 -7.221 1.000 15.674 448 SER AAA N 1
ATOM 6757 C CA . SER A 1 446 ? 10.130 -43.782 -8.235 1.000 15.789 448 SER AAA CA 1
ATOM 6758 C C . SER A 1 446 ? 9.402 -44.166 -9.528 1.000 16.511 448 SER AAA C 1
ATOM 6759 O O . SER A 1 446 ? 9.159 -45.370 -9.802 1.000 19.566 448 SER AAA O 1
ATOM 6767 N N . GLN A 1 447 ? 9.155 -43.155 -10.318 1.000 17.469 449 GLN AAA N 1
ATOM 6768 C CA . GLN A 1 447 ? 8.660 -43.336 -11.705 1.000 17.094 449 GLN AAA CA 1
ATOM 6769 C C . GLN A 1 447 ? 9.715 -42.738 -12.643 1.000 16.489 449 GLN AAA C 1
ATOM 6770 O O . GLN A 1 447 ? 10.140 -41.572 -12.461 1.000 19.285 449 GLN AAA O 1
ATOM 6784 N N . LEU A 1 448 ? 10.123 -43.549 -13.623 1.000 16.586 450 LEU AAA N 1
ATOM 6785 C CA . LEU A 1 448 ? 11.219 -43.223 -14.537 1.000 16.740 450 LEU AAA CA 1
ATOM 6786 C C . LEU A 1 448 ? 10.624 -42.978 -15.917 1.000 17.226 450 LEU AAA C 1
ATOM 6787 O O . LEU A 1 448 ? 9.939 -43.868 -16.483 1.000 17.227 450 LEU AAA O 1
ATOM 6803 N N . ASN A 1 449 ? 11.020 -41.873 -16.531 1.000 16.399 451 ASN AAA N 1
ATOM 6804 C CA . ASN A 1 449 ? 10.722 -41.596 -17.963 1.000 18.997 451 ASN AAA CA 1
ATOM 6805 C C . ASN A 1 449 ? 11.988 -41.910 -18.743 1.000 18.039 451 ASN AAA C 1
ATOM 6806 O O . ASN A 1 449 ? 12.923 -41.121 -18.746 1.000 19.720 451 ASN AAA O 1
ATOM 6817 N N . TRP A 1 450 ? 12.044 -43.079 -19.328 1.000 17.853 452 TRP AAA N 1
ATOM 6818 C CA . TRP A 1 450 ? 13.192 -43.532 -20.146 1.000 17.255 452 TRP AAA CA 1
ATOM 6819 C C . TRP A 1 450 ? 12.847 -43.250 -21.601 1.000 19.605 452 TRP AAA C 1
ATOM 6820 O O . TRP A 1 450 ? 12.568 -44.200 -22.395 1.000 19.548 452 TRP AAA O 1
ATOM 6841 N N . LYS A 1 451 ? 12.850 -41.989 -21.958 1.000 20.801 453 LYS AAA N 1
ATOM 6842 C CA A LYS A 1 451 ? 12.300 -41.546 -23.271 0.500 20.515 453 LYS AAA CA 1
ATOM 6843 C CA B LYS A 1 451 ? 12.393 -41.449 -23.271 0.500 21.939 453 LYS AAA CA 1
ATOM 6844 C C . LYS A 1 451 ? 13.158 -42.122 -24.408 1.000 19.685 453 LYS AAA C 1
ATOM 6845 O O . LYS A 1 451 ? 12.600 -42.330 -25.516 1.000 23.149 453 LYS AAA O 1
ATOM 6873 N N . GLU A 1 452 ? 14.445 -42.364 -24.169 1.000 19.467 454 GLU AAA N 1
ATOM 6874 C CA . GLU A 1 452 ? 15.368 -42.867 -25.207 1.000 21.088 454 GLU AAA CA 1
ATOM 6875 C C . GLU A 1 452 ? 14.896 -44.207 -25.752 1.000 19.272 454 GLU AAA C 1
ATOM 6876 O O . GLU A 1 452 ? 15.280 -44.538 -26.887 1.000 23.569 454 GLU AAA O 1
ATOM 6888 N N . GLN A 1 453 ? 14.149 -44.972 -24.976 1.000 18.729 455 GLN AAA N 1
ATOM 6889 C CA . GLN A 1 453 ? 13.695 -46.306 -25.435 1.000 21.593 455 GLN AAA CA 1
ATOM 6890 C C . GLN A 1 453 ? 12.165 -46.393 -25.357 1.000 21.903 455 GLN AAA C 1
ATOM 6891 O O . GLN A 1 453 ? 11.606 -47.501 -25.494 1.000 24.556 455 GLN AAA O 1
ATOM 6905 N N . GLY A 1 454 ? 11.487 -45.272 -25.194 1.000 21.497 456 GLY AAA N 1
ATOM 6906 C CA . GLY A 1 454 ? 10.015 -45.224 -25.249 1.000 22.739 456 GLY AAA CA 1
ATOM 6907 C C . GLY A 1 454 ? 9.381 -45.865 -24.031 1.000 20.151 456 GLY AAA C 1
ATOM 6908 O O . GLY A 1 454 ? 8.272 -46.379 -24.154 1.000 22.845 456 GLY AAA O 1
ATOM 6912 N N . VAL A 1 455 ? 10.105 -45.908 -22.902 1.000 19.880 457 VAL AAA N 1
ATOM 6913 C CA . VAL A 1 455 ? 9.582 -46.620 -21.701 1.000 18.100 457 VAL AAA CA 1
ATOM 6914 C C . VAL A 1 455 ? 9.300 -45.655 -20.563 1.000 17.914 457 VAL AAA C 1
ATOM 6915 O O . VAL A 1 455 ? 10.084 -44.720 -20.352 1.000 20.545 457 VAL AAA O 1
ATOM 6928 N N . THR A 1 456 ? 8.216 -45.921 -19.853 1.000 18.433 458 THR AAA N 1
ATOM 6929 C CA . THR A 1 456 ? 7.931 -45.401 -18.500 1.000 19.638 458 THR AAA CA 1
ATOM 6930 C C . THR A 1 456 ? 7.798 -46.584 -17.563 1.000 18.778 458 THR AAA C 1
ATOM 6931 O O . THR A 1 456 ? 7.121 -47.514 -17.916 1.000 18.925 458 THR AAA O 1
ATOM 6942 N N . LEU A 1 457 ? 8.478 -46.532 -16.428 1.000 16.992 459 LEU AAA N 1
ATOM 6943 C CA . LEU A 1 457 ? 8.544 -47.658 -15.476 1.000 20.517 459 LEU AAA CA 1
ATOM 6944 C C . LEU A 1 457 ? 8.305 -47.056 -14.090 1.000 18.282 459 LEU AAA C 1
ATOM 6945 O O . LEU A 1 457 ? 8.768 -45.958 -13.822 1.000 19.273 459 LEU AAA O 1
ATOM 6961 N N . THR A 1 458 ? 7.665 -47.802 -13.211 1.000 18.880 460 THR AAA N 1
ATOM 6962 C CA . THR A 1 458 ? 7.474 -47.470 -11.794 1.000 19.914 460 THR AAA CA 1
ATOM 6963 C C . THR A 1 458 ? 8.115 -48.566 -10.946 1.000 17.318 460 THR AAA C 1
ATOM 6964 O O . THR A 1 458 ? 7.837 -49.758 -11.145 1.000 19.254 460 THR AAA O 1
ATOM 6975 N N . GLN A 1 459 ? 8.949 -48.119 -10.032 1.000 16.135 461 GLN AAA N 1
ATOM 6976 C CA . GLN A 1 459 ? 9.537 -49.000 -9.007 1.000 18.069 461 GLN AAA CA 1
ATOM 6977 C C . GLN A 1 459 ? 8.689 -48.790 -7.736 1.000 17.014 461 GLN AAA C 1
ATOM 6978 O O . GLN A 1 459 ? 8.598 -47.651 -7.247 1.000 19.276 461 GLN AAA O 1
ATOM 6992 N N . GLU A 1 460 ? 8.129 -49.878 -7.232 1.000 17.146 462 GLU AAA N 1
ATOM 6993 C CA . GLU A 1 460 ? 7.272 -49.914 -6.019 1.000 19.714 462 GLU AAA CA 1
ATOM 6994 C C . GLU A 1 460 ? 7.982 -50.828 -5.017 1.000 18.599 462 GLU AAA C 1
ATOM 6995 O O . GLU A 1 460 ? 8.300 -51.993 -5.351 1.000 20.487 462 GLU AAA O 1
ATOM 7004 N N . THR A 1 461 ? 8.203 -50.307 -3.816 1.000 18.587 463 THR AAA N 1
ATOM 7005 C CA . THR A 1 461 ? 8.862 -51.058 -2.742 1.000 18.297 463 THR AAA CA 1
ATOM 7006 C C . THR A 1 461 ? 8.680 -50.319 -1.419 1.000 17.521 463 THR AAA C 1
ATOM 7007 O O . THR A 1 461 ? 8.728 -49.084 -1.410 1.000 21.269 463 THR AAA O 1
ATOM 7018 N N . LEU A 1 462 ? 8.635 -51.094 -0.349 1.000 18.822 464 LEU AAA N 1
ATOM 7019 C CA . LEU A 1 462 ? 8.714 -50.527 1.005 1.000 18.778 464 LEU AAA CA 1
ATOM 7020 C C . LEU A 1 462 ? 10.124 -50.623 1.576 1.000 19.936 464 LEU AAA C 1
ATOM 7021 O O . LEU A 1 462 ? 10.310 -50.304 2.786 1.000 20.518 464 LEU AAA O 1
ATOM 7037 N N . PHE A 1 463 ? 11.074 -51.053 0.754 1.000 18.103 465 PHE AAA N 1
ATOM 7038 C CA . PHE A 1 463 ? 12.477 -51.200 1.173 1.000 19.269 465 PHE AAA CA 1
ATOM 7039 C C . PHE A 1 463 ? 12.875 -49.907 1.878 1.000 17.073 465 PHE AAA C 1
ATOM 7040 O O . PHE A 1 463 ? 12.620 -48.801 1.370 1.000 18.322 465 PHE AAA O 1
ATOM 7057 N N . PRO A 1 464 ? 13.560 -49.955 3.036 1.000 17.674 466 PRO AAA N 1
ATOM 7058 C CA . PRO A 1 464 ? 14.105 -51.177 3.659 1.000 17.636 466 PRO AAA CA 1
ATOM 7059 C C . PRO A 1 464 ? 13.213 -51.967 4.647 1.000 19.083 466 PRO AAA C 1
ATOM 7060 O O . PRO A 1 464 ? 13.701 -52.914 5.262 1.000 20.558 466 PRO AAA O 1
ATOM 7071 N N . ASP A 1 465 ? 11.938 -51.562 4.757 1.000 19.758 467 ASP AAA N 1
ATOM 7072 C CA . ASP A 1 465 ? 11.019 -52.177 5.724 1.000 21.238 467 ASP AAA CA 1
ATOM 7073 C C . ASP A 1 465 ? 10.459 -53.490 5.173 1.000 21.750 467 ASP AAA C 1
ATOM 7074 O O . ASP A 1 465 ? 9.807 -54.216 5.936 1.000 27.214 467 ASP AAA O 1
ATOM 7083 N N . ASP A 1 466 ? 10.664 -53.764 3.903 1.000 23.059 468 ASP AAA N 1
ATOM 7084 C CA . ASP A 1 466 ? 10.246 -55.026 3.264 1.000 22.038 468 ASP AAA CA 1
ATOM 7085 C C . ASP A 1 466 ? 11.294 -55.352 2.200 1.000 22.406 468 ASP AAA C 1
ATOM 7086 O O . ASP A 1 466 ? 11.920 -54.391 1.729 1.000 22.478 468 ASP AAA O 1
ATOM 7095 N N . GLU A 1 467 ? 11.336 -56.600 1.745 1.000 21.063 469 GLU AAA N 1
ATOM 7096 C CA . GLU A 1 467 ? 12.355 -57.129 0.814 1.000 23.019 469 GLU AAA CA 1
ATOM 7097 C C . GLU A 1 467 ? 11.848 -57.088 -0.641 1.000 22.804 469 GLU AAA C 1
ATOM 7098 O O . GLU A 1 467 ? 12.661 -57.271 -1.526 1.000 22.382 469 GLU AAA O 1
ATOM 7110 N N . LYS A 1 468 ? 10.567 -56.866 -0.876 1.000 22.622 470 LYS AAA N 1
ATOM 7111 C CA . LYS A 1 468 ? 9.959 -57.040 -2.217 1.000 21.834 470 LYS AAA CA 1
ATOM 7112 C C . LYS A 1 468 ? 10.138 -55.749 -3.010 1.000 20.148 470 LYS AAA C 1
ATOM 7113 O O . LYS A 1 468 ? 9.880 -54.679 -2.479 1.000 20.788 470 LYS AAA O 1
AT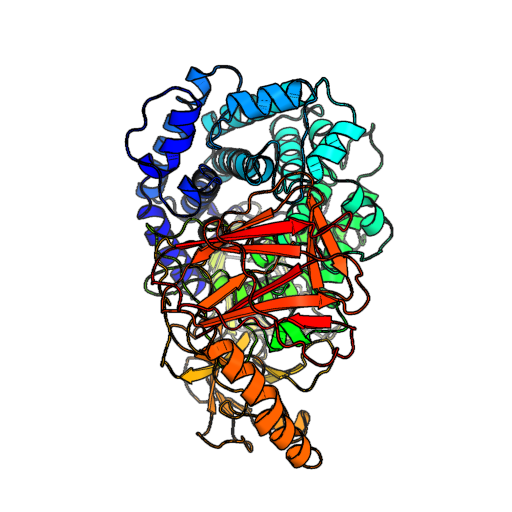OM 7125 N N . VAL A 1 469 ? 10.556 -55.893 -4.244 1.000 19.505 471 VAL AAA N 1
ATOM 7126 C CA . VAL A 1 469 ? 10.551 -54.802 -5.230 1.000 18.423 471 VAL AAA CA 1
ATOM 7127 C C . VAL A 1 469 ? 9.759 -55.233 -6.458 1.000 19.444 471 VAL AAA C 1
ATOM 7128 O O . VAL A 1 469 ? 9.980 -56.334 -6.955 1.000 21.313 471 VAL AAA O 1
ATOM 7141 N N . THR A 1 470 ? 8.912 -54.322 -6.942 1.000 21.116 472 THR AAA N 1
ATOM 7142 C CA . THR A 1 470 ? 8.172 -54.543 -8.199 1.000 20.204 472 THR AAA CA 1
ATOM 7143 C C . THR A 1 470 ? 8.543 -53.411 -9.148 1.000 19.564 472 THR AAA C 1
ATOM 7144 O O . THR A 1 470 ? 8.602 -52.256 -8.768 1.000 22.666 472 THR AAA O 1
ATOM 7155 N N . LEU A 1 471 ? 8.829 -53.763 -10.371 1.000 18.719 473 LEU AAA N 1
ATOM 7156 C CA . LEU A 1 471 ? 8.978 -52.822 -11.474 1.000 18.261 473 LEU AAA CA 1
ATOM 7157 C C . LEU A 1 471 ? 7.784 -53.048 -12.399 1.000 17.207 473 LEU AAA C 1
ATOM 7158 O O . LEU A 1 471 ? 7.586 -54.199 -12.899 1.000 21.639 473 LEU AAA O 1
ATOM 7174 N N . ARG A 1 472 ? 7.067 -51.990 -12.707 1.000 18.047 474 ARG AAA N 1
ATOM 7175 C CA . ARG A 1 472 ? 5.857 -52.045 -13.552 1.000 18.950 474 ARG AAA CA 1
ATOM 7176 C C . ARG A 1 472 ? 6.159 -51.214 -14.814 1.000 18.280 474 ARG AAA C 1
ATOM 7177 O O . ARG A 1 472 ? 6.613 -50.045 -14.702 1.000 20.722 474 ARG AAA O 1
ATOM 7189 N N . ILE A 1 473 ? 5.929 -51.817 -15.968 1.000 19.306 475 ILE AAA N 1
ATOM 7190 C CA . ILE A 1 473 ? 6.078 -51.082 -17.234 1.000 20.346 475 ILE AAA CA 1
ATOM 7191 C C . ILE A 1 473 ? 4.765 -50.328 -17.477 1.000 19.353 475 ILE AAA C 1
ATOM 7192 O O . ILE A 1 473 ? 3.695 -50.979 -17.677 1.000 22.456 475 ILE AAA O 1
ATOM 7208 N N . ASP A 1 474 ? 4.816 -49.016 -17.407 1.000 22.080 476 ASP AAA N 1
ATOM 7209 C CA . ASP A 1 474 ? 3.604 -48.186 -17.597 1.000 21.724 476 ASP AAA CA 1
ATOM 7210 C C . ASP A 1 474 ? 3.383 -47.888 -19.091 1.000 19.838 476 ASP AAA C 1
ATOM 7211 O O . ASP A 1 474 ? 2.238 -47.557 -19.461 1.000 24.471 476 ASP AAA O 1
ATOM 7220 N N . LYS A 1 475 ? 4.466 -47.847 -19.879 1.000 20.480 477 LYS AAA N 1
ATOM 7221 C CA . LYS A 1 475 ? 4.474 -47.478 -21.304 1.000 20.488 477 LYS AAA CA 1
ATOM 7222 C C . LYS A 1 475 ? 5.716 -48.126 -21.909 1.000 17.584 477 LYS AAA C 1
ATOM 7223 O O . LYS A 1 475 ? 6.782 -48.123 -21.290 1.000 19.815 477 LYS AAA O 1
ATOM 7235 N N . ALA A 1 476 ? 5.602 -48.672 -23.119 1.000 19.259 478 ALA AAA N 1
ATOM 7236 C CA . ALA A 1 476 ? 6.755 -49.229 -23.843 1.000 19.404 478 ALA AAA CA 1
ATOM 7237 C C . ALA A 1 476 ? 6.436 -49.317 -25.330 1.000 22.825 478 ALA AAA C 1
ATOM 7238 O O . ALA A 1 476 ? 5.260 -49.311 -25.707 1.000 28.330 478 ALA AAA O 1
ATOM 7245 N N . ALA A 1 477 ? 7.497 -49.443 -26.122 1.000 23.634 479 ALA AAA N 1
ATOM 7246 C CA . ALA A 1 477 ? 7.390 -49.540 -27.581 1.000 27.479 479 ALA AAA CA 1
ATOM 7247 C C . ALA A 1 477 ? 7.917 -50.890 -28.086 1.000 24.596 479 ALA AAA C 1
ATOM 7248 O O . ALA A 1 477 ? 8.351 -50.914 -29.192 1.000 38.597 479 ALA AAA O 1
ATOM 7255 N N . LYS A 1 478 ? 7.988 -51.903 -27.219 1.000 26.826 480 LYS AAA N 1
ATOM 7256 C CA . LYS A 1 478 ? 8.333 -53.332 -27.535 1.000 29.864 480 LYS AAA CA 1
ATOM 7257 C C . LYS A 1 478 ? 9.779 -53.425 -28.113 1.000 25.542 480 LYS AAA C 1
ATOM 7258 O O . LYS A 1 478 ? 10.134 -54.413 -28.663 1.000 31.490 480 LYS AAA O 1
ATOM 7267 N N . LYS A 1 479 ? 10.666 -52.486 -27.763 1.000 21.465 481 LYS AAA N 1
ATOM 7268 C CA . LYS A 1 479 ? 12.117 -52.685 -27.984 1.000 20.377 481 LYS AAA CA 1
ATOM 7269 C C . LYS A 1 479 ? 12.586 -53.808 -27.084 1.000 19.761 481 LYS AAA C 1
ATOM 7270 O O . LYS A 1 479 ? 12.062 -53.960 -25.984 1.000 19.451 481 LYS AAA O 1
ATOM 7289 N N . ASN A 1 480 ? 13.540 -54.603 -27.562 1.000 19.394 482 ASN AAA N 1
ATOM 7290 C CA . ASN A 1 480 ? 14.219 -55.592 -26.673 1.000 18.018 482 ASN AAA CA 1
ATOM 7291 C C . ASN A 1 480 ? 15.162 -54.799 -25.757 1.000 17.943 482 ASN AAA C 1
ATOM 7292 O O . ASN A 1 480 ? 16.075 -54.119 -26.250 1.000 19.069 482 ASN AAA O 1
ATOM 7303 N N . LEU A 1 481 ? 14.932 -54.832 -24.463 1.000 18.248 483 LEU AAA N 1
ATOM 7304 C CA . LEU A 1 481 ? 15.731 -54.058 -23.491 1.000 17.273 483 LEU AAA CA 1
ATOM 7305 C C . LEU A 1 481 ? 16.159 -54.968 -22.366 1.000 16.219 483 LEU AAA C 1
ATOM 7306 O O . LEU A 1 481 ? 15.348 -55.781 -21.863 1.000 17.882 483 LEU AAA O 1
ATOM 7322 N N . THR A 1 482 ? 17.385 -54.758 -21.892 1.000 16.833 484 THR AAA N 1
ATOM 7323 C CA . THR A 1 482 ? 17.897 -55.518 -20.747 1.000 17.991 484 THR AAA CA 1
ATOM 7324 C C . THR A 1 482 ? 17.784 -54.670 -19.478 1.000 17.358 484 THR AAA C 1
ATOM 7325 O O . THR A 1 482 ? 18.310 -53.552 -19.462 1.000 19.707 484 THR AAA O 1
ATOM 7336 N N . LEU A 1 483 ? 17.066 -55.170 -18.482 1.000 16.894 485 LEU AAA N 1
ATOM 7337 C CA . LEU A 1 483 ? 17.047 -54.630 -17.134 1.000 16.574 485 LEU AAA CA 1
ATOM 7338 C C . LEU A 1 483 ? 18.167 -55.316 -16.381 1.000 18.789 485 LEU AAA C 1
ATOM 7339 O O . LEU A 1 483 ? 18.193 -56.499 -16.305 1.000 20.709 485 LEU AAA O 1
ATOM 7355 N N . MET A 1 484 ? 19.105 -54.536 -15.880 1.000 15.535 486 MET AAA N 1
ATOM 7356 C CA . MET A 1 484 ? 20.242 -55.032 -15.080 1.000 17.748 486 MET AAA CA 1
ATOM 7357 C C . MET A 1 484 ? 19.916 -54.709 -13.623 1.000 18.979 486 MET AAA C 1
ATOM 7358 O O . MET A 1 484 ? 20.023 -53.533 -13.219 1.000 18.707 486 MET AAA O 1
ATOM 7372 N N . ILE A 1 485 ? 19.449 -55.705 -12.906 1.000 16.758 487 ILE AAA N 1
ATOM 7373 C CA A ILE A 1 485 ? 19.012 -55.495 -11.511 0.500 16.695 487 ILE AAA CA 1
ATOM 7374 C CA B ILE A 1 485 ? 18.989 -55.605 -11.502 0.500 17.814 487 ILE AAA CA 1
ATOM 7375 C C . ILE A 1 485 ? 20.225 -55.726 -10.617 1.000 15.764 487 ILE AAA C 1
ATOM 7376 O O . ILE A 1 485 ? 20.823 -56.802 -10.634 1.000 18.161 487 ILE AAA O 1
ATOM 7406 N N . ARG A 1 486 ? 20.557 -54.717 -9.819 1.000 16.480 488 ARG AAA N 1
ATOM 7407 C CA A ARG A 1 486 ? 21.657 -54.861 -8.861 0.500 16.779 488 ARG AAA CA 1
ATOM 7408 C CA B ARG A 1 486 ? 21.678 -54.879 -8.872 0.500 16.343 488 ARG AAA CA 1
ATOM 7409 C C . ARG A 1 486 ? 21.299 -55.926 -7.828 1.000 16.468 488 ARG AAA C 1
ATOM 7410 O O . ARG A 1 486 ? 20.232 -55.810 -7.179 1.000 18.187 488 ARG AAA O 1
ATOM 7450 N N . ILE A 1 487 ? 22.199 -56.875 -7.650 1.000 16.861 489 ILE AAA N 1
ATOM 7451 C CA . ILE A 1 487 ? 22.137 -57.864 -6.539 1.000 18.526 489 ILE AAA CA 1
ATOM 7452 C C . ILE A 1 487 ? 23.258 -57.504 -5.598 1.000 17.352 489 ILE AAA C 1
ATOM 7453 O O . ILE A 1 487 ? 24.432 -57.874 -5.819 1.000 20.825 489 ILE AAA O 1
ATOM 7469 N N . PRO A 1 488 ? 22.978 -56.710 -4.557 1.000 17.031 490 PRO AAA N 1
ATOM 7470 C CA . PRO A 1 488 ? 24.055 -56.293 -3.660 1.000 18.134 490 PRO AAA CA 1
ATOM 7471 C C . PRO A 1 488 ? 24.772 -57.460 -2.980 1.000 18.878 490 PRO AAA C 1
ATOM 7472 O O . PRO A 1 488 ? 24.147 -58.493 -2.725 1.000 20.413 490 PRO AAA O 1
ATOM 7483 N N . GLU A 1 489 ? 26.029 -57.242 -2.596 1.000 25.247 491 GLU AAA N 1
ATOM 7484 C CA . GLU A 1 489 ? 26.774 -58.246 -1.773 1.000 28.021 491 GLU AAA CA 1
ATOM 7485 C C . GLU A 1 489 ? 25.957 -58.631 -0.531 1.000 22.770 491 GLU AAA C 1
ATOM 7486 O O . GLU A 1 489 ? 25.911 -59.797 -0.185 1.000 27.391 491 GLU AAA O 1
ATOM 7495 N N . TRP A 1 490 ? 25.286 -57.684 0.094 1.000 21.079 492 TRP AAA N 1
ATOM 7496 C CA . TRP A 1 490 ? 24.479 -57.952 1.303 1.000 19.998 492 TRP AAA CA 1
ATOM 7497 C C . TRP A 1 490 ? 23.257 -58.840 1.057 1.000 20.067 492 TRP AAA C 1
ATOM 7498 O O . TRP A 1 490 ? 22.751 -59.398 2.021 1.000 21.430 492 TRP AAA O 1
ATOM 7519 N N . ALA A 1 491 ? 22.803 -58.997 -0.166 1.000 19.127 493 ALA AAA N 1
ATOM 7520 C CA . ALA A 1 491 ? 21.569 -59.745 -0.478 1.000 22.041 493 ALA AAA CA 1
ATOM 7521 C C . ALA A 1 491 ? 21.848 -61.226 -0.689 1.000 34.157 493 ALA AAA C 1
ATOM 7522 O O . ALA A 1 491 ? 20.925 -61.919 -1.027 1.000 45.995 493 ALA AAA O 1
ATOM 7529 N N . GLY A 1 492 ? 23.075 -61.647 -0.551 1.000 31.355 494 GLY AAA N 1
ATOM 7531 N N . TYR A 1 497 ? 18.716 -67.227 -7.214 1.000 52.439 499 TYR AAA N 1
ATOM 7532 C CA . TYR A 1 497 ? 18.101 -65.982 -7.736 1.000 38.915 499 TYR AAA CA 1
ATOM 7533 C C . TYR A 1 497 ? 16.772 -66.358 -8.415 1.000 36.017 499 TYR AAA C 1
ATOM 7534 O O . TYR A 1 497 ? 16.842 -66.915 -9.550 1.000 59.392 499 TYR AAA O 1
ATOM 7540 N N . GLU A 1 498 ? 15.614 -66.049 -7.804 1.000 37.845 500 GLU AAA N 1
ATOM 7541 C CA . GLU A 1 498 ? 14.244 -66.189 -8.442 1.000 33.137 500 GLU AAA CA 1
ATOM 7542 C C . GLU A 1 498 ? 13.579 -64.804 -8.681 1.000 37.303 500 GLU AAA C 1
ATOM 7543 O O . GLU A 1 498 ? 13.305 -64.022 -7.755 1.000 44.022 500 GLU AAA O 1
ATOM 7549 N N . ILE A 1 499 ? 13.219 -64.510 -9.919 1.000 32.088 501 ILE AAA N 1
ATOM 7550 C CA . ILE A 1 499 ? 12.412 -63.312 -10.195 1.000 29.521 501 ILE AAA CA 1
ATOM 7551 C C . ILE A 1 499 ? 11.045 -63.851 -10.652 1.000 32.643 501 ILE AAA C 1
ATOM 7552 O O . ILE A 1 499 ? 10.926 -65.040 -10.992 1.000 36.054 501 ILE AAA O 1
ATOM 7568 N N . THR A 1 500 ? 10.022 -63.026 -10.585 1.000 27.957 502 THR AAA N 1
ATOM 7569 C CA . THR A 1 500 ? 8.745 -63.273 -11.250 1.000 25.316 502 THR AAA CA 1
ATOM 7570 C C . THR A 1 500 ? 8.592 -62.258 -12.370 1.000 22.854 502 THR AAA C 1
ATOM 7571 O O . THR A 1 500 ? 8.797 -61.085 -12.124 1.000 26.904 502 THR AAA O 1
ATOM 7582 N N . ILE A 1 501 ? 8.195 -62.706 -13.563 1.000 25.332 503 ILE AAA N 1
ATOM 7583 C CA . ILE A 1 501 ? 7.708 -61.817 -14.652 1.000 25.179 503 ILE AAA CA 1
ATOM 7584 C C . ILE A 1 501 ? 6.279 -62.225 -15.004 1.000 25.936 503 ILE AAA C 1
ATOM 7585 O O . ILE A 1 501 ? 6.077 -63.386 -15.415 1.000 26.386 503 ILE AAA O 1
ATOM 7601 N N . ASN A 1 502 ? 5.323 -61.326 -14.786 1.000 28.255 504 ASN AAA N 1
ATOM 7602 C CA . ASN A 1 502 ? 3.911 -61.582 -15.167 1.000 27.229 504 ASN AAA CA 1
ATOM 7603 C C . ASN A 1 502 ? 3.477 -62.901 -14.532 1.000 33.614 504 ASN AAA C 1
ATOM 7604 O O . ASN A 1 502 ? 2.825 -63.714 -15.173 1.000 33.315 504 ASN AAA O 1
ATOM 7615 N N . GLY A 1 503 ? 3.815 -63.092 -13.275 1.000 29.371 505 GLY AAA N 1
ATOM 7616 C CA . GLY A 1 503 ? 3.387 -64.277 -12.519 1.000 33.869 505 GLY AAA CA 1
ATOM 7617 C C . GLY A 1 503 ? 4.188 -65.540 -12.804 1.000 28.762 505 GLY AAA C 1
ATOM 7618 O O . GLY A 1 503 ? 3.909 -66.527 -12.109 1.000 40.989 505 GLY AAA O 1
ATOM 7622 N N . LYS A 1 504 ? 5.170 -65.547 -13.702 1.000 28.305 506 LYS AAA N 1
ATOM 7623 C CA . LYS A 1 504 ? 5.955 -66.762 -14.051 1.000 28.938 506 LYS AAA CA 1
ATOM 7624 C C . LYS A 1 504 ? 7.331 -66.634 -13.355 1.000 26.588 506 LYS AAA C 1
ATOM 7625 O O . LYS A 1 504 ? 7.978 -65.575 -13.515 1.000 28.107 506 LYS AAA O 1
ATOM 7631 N N . LYS A 1 505 ? 7.754 -67.651 -12.611 1.000 28.636 507 LYS AAA N 1
ATOM 7632 C CA . LYS A 1 505 ? 9.024 -67.682 -11.859 1.000 30.046 507 LYS AAA CA 1
ATOM 7633 C C . LYS A 1 505 ? 10.136 -67.942 -12.875 1.000 28.528 507 LYS AAA C 1
ATOM 7634 O O . LYS A 1 505 ? 9.940 -68.755 -13.772 1.000 37.299 507 LYS AAA O 1
ATOM 7640 N N . HIS A 1 506 ? 11.266 -67.223 -12.777 1.000 30.496 508 HIS AAA N 1
ATOM 7641 C CA . HIS A 1 506 ? 12.506 -67.508 -13.570 1.000 35.049 508 HIS AAA CA 1
ATOM 7642 C C . HIS A 1 506 ? 13.676 -67.650 -12.607 1.000 31.296 508 HIS AAA C 1
ATOM 7643 O O . HIS A 1 506 ? 13.874 -66.756 -11.734 1.000 33.847 508 HIS AAA O 1
ATOM 7658 N N . LEU A 1 507 ? 14.344 -68.797 -12.637 1.000 39.322 509 LEU AAA N 1
ATOM 7659 C CA . LEU A 1 507 ? 15.381 -69.192 -11.641 1.000 37.940 509 LEU AAA CA 1
ATOM 7660 C C . LEU A 1 507 ? 16.706 -68.959 -12.361 1.000 49.449 509 LEU AAA C 1
ATOM 7661 O O . LEU A 1 507 ? 16.766 -69.436 -13.505 1.000 56.288 509 LEU AAA O 1
ATOM 7667 N N . SER A 1 508 ? 17.690 -68.225 -11.813 1.000 48.456 510 SER AAA N 1
ATOM 7668 C CA . SER A 1 508 ? 19.059 -68.218 -12.416 1.000 51.478 510 SER AAA CA 1
ATOM 7669 C C . SER A 1 508 ? 20.130 -68.535 -11.376 1.000 52.312 510 SER AAA C 1
ATOM 7670 O O . SER A 1 508 ? 19.848 -68.377 -10.172 1.000 52.810 510 SER AAA O 1
ATOM 7678 N N . ASP A 1 509 ? 21.287 -69.037 -11.843 1.000 51.413 511 ASP AAA N 1
ATOM 7679 C CA . ASP A 1 509 ? 22.426 -69.463 -10.989 1.000 52.517 511 ASP AAA CA 1
ATOM 7680 C C . ASP A 1 509 ? 23.178 -68.205 -10.514 1.000 51.462 511 ASP AAA C 1
ATOM 7681 O O . ASP A 1 509 ? 23.509 -67.362 -11.378 1.000 56.413 511 ASP AAA O 1
ATOM 7687 N N . ILE A 1 510 ? 23.398 -68.070 -9.193 1.000 58.690 512 ILE AAA N 1
ATOM 7688 C CA . ILE A 1 510 ? 24.360 -67.107 -8.560 1.000 62.138 512 ILE AAA CA 1
ATOM 7689 C C . ILE A 1 510 ? 25.724 -67.358 -9.219 1.000 68.395 512 ILE AAA C 1
ATOM 7690 O O . ILE A 1 510 ? 26.110 -68.547 -9.270 1.000 89.569 512 ILE AAA O 1
ATOM 7695 N N . GLN A 1 511 ? 26.391 -66.331 -9.772 1.000 61.636 513 GLN AAA N 1
ATOM 7696 C CA . GLN A 1 511 ? 27.714 -66.467 -10.474 1.000 58.723 513 GLN AAA CA 1
ATOM 7697 C C . GLN A 1 511 ? 28.856 -65.993 -9.552 1.000 58.516 513 GLN AAA C 1
ATOM 7698 O O . GLN A 1 511 ? 30.045 -66.392 -9.757 1.000 50.524 513 GLN AAA O 1
ATOM 7712 N N . THR A 1 512 ? 28.492 -65.186 -8.561 1.000 49.071 514 THR AAA N 1
ATOM 7713 C CA . THR A 1 512 ? 29.398 -64.489 -7.603 1.000 51.080 514 THR AAA CA 1
ATOM 7714 C C . THR A 1 512 ? 28.565 -64.085 -6.362 1.000 53.476 514 THR AAA C 1
ATOM 7715 O O . THR A 1 512 ? 27.368 -63.695 -6.563 1.000 53.321 514 THR AAA O 1
ATOM 7726 N N . GLY A 1 513 ? 29.126 -64.245 -5.144 1.000 52.674 515 GLY AAA N 1
ATOM 7727 C CA . GLY A 1 513 ? 28.662 -63.631 -3.874 1.000 51.179 515 GLY AAA CA 1
ATOM 7728 C C . GLY A 1 513 ? 28.903 -62.119 -3.851 1.000 39.482 515 GLY AAA C 1
ATOM 7729 O O . GLY A 1 513 ? 28.264 -61.428 -3.048 1.000 46.338 515 GLY AAA O 1
ATOM 7733 N N . ALA A 1 514 ? 29.830 -61.611 -4.660 1.000 36.170 516 ALA AAA N 1
ATOM 7734 C CA . ALA A 1 514 ? 30.121 -60.165 -4.813 1.000 34.603 516 ALA AAA CA 1
ATOM 7735 C C . ALA A 1 514 ? 28.882 -59.441 -5.364 1.000 25.784 516 ALA AAA C 1
ATOM 7736 O O . ALA A 1 514 ? 27.980 -60.103 -5.914 1.000 28.482 516 ALA AAA O 1
ATOM 7743 N N . SER A 1 515 ? 28.849 -58.123 -5.194 1.000 25.754 517 SER AAA N 1
ATOM 7744 C CA A SER A 1 515 ? 27.864 -57.233 -5.863 0.500 22.636 517 SER AAA CA 1
ATOM 7745 C CA B SER A 1 515 ? 27.791 -57.343 -5.844 0.500 22.540 517 SER AAA CA 1
ATOM 7746 C C . SER A 1 515 ? 27.876 -57.617 -7.347 1.000 20.532 517 SER AAA C 1
ATOM 7747 O O . SER A 1 515 ? 28.965 -57.694 -7.922 1.000 20.659 517 SER AAA O 1
ATOM 7761 N N . THR A 1 516 ? 26.726 -57.816 -7.947 1.000 19.595 518 THR AAA N 1
ATOM 7762 C CA . THR A 1 516 ? 26.638 -58.123 -9.378 1.000 20.787 518 THR AAA CA 1
ATOM 7763 C C . THR A 1 516 ? 25.307 -57.628 -9.915 1.000 19.453 518 THR AAA C 1
ATOM 7764 O O . THR A 1 516 ? 24.569 -56.967 -9.165 1.000 21.470 518 THR AAA O 1
ATOM 7775 N N . TYR A 1 517 ? 25.099 -57.768 -11.220 1.000 17.620 519 TYR AAA N 1
ATOM 7776 C CA . TYR A 1 517 ? 23.826 -57.477 -11.884 1.000 18.693 519 TYR AAA CA 1
ATOM 7777 C C . TYR A 1 517 ? 23.221 -58.775 -12.398 1.000 17.908 519 TYR AAA C 1
ATOM 7778 O O . TYR A 1 517 ? 23.939 -59.594 -12.969 1.000 20.438 519 TYR AAA O 1
ATOM 7796 N N . LEU A 1 518 ? 21.909 -58.896 -12.249 1.000 18.528 520 LEU AAA N 1
ATOM 7797 C CA . LEU A 1 518 ? 21.069 -59.960 -12.858 1.000 20.063 520 LEU AAA CA 1
ATOM 7798 C C . LEU A 1 518 ? 20.408 -59.346 -14.088 1.000 18.277 520 LEU AAA C 1
ATOM 7799 O O . LEU A 1 518 ? 19.581 -58.428 -13.972 1.000 19.982 520 LEU AAA O 1
ATOM 7815 N N . PRO A 1 519 ? 20.779 -59.826 -15.300 1.000 19.485 521 PRO AAA N 1
ATOM 7816 C CA . PRO A 1 519 ? 20.201 -59.341 -16.535 1.000 19.987 521 PRO AAA CA 1
ATOM 7817 C C . PRO A 1 519 ? 18.869 -60.027 -16.854 1.000 19.965 521 PRO AAA C 1
ATOM 7818 O O . PRO A 1 519 ? 18.763 -61.260 -16.813 1.000 24.362 521 PRO AAA O 1
ATOM 7829 N N . ILE A 1 520 ? 17.895 -59.208 -17.213 1.000 19.725 522 ILE AAA N 1
ATOM 7830 C CA . ILE A 1 520 ? 16.554 -59.702 -17.608 1.000 20.505 522 ILE AAA CA 1
ATOM 7831 C C . ILE A 1 520 ? 16.151 -58.944 -18.894 1.000 17.666 522 ILE AAA C 1
ATOM 7832 O O . ILE A 1 520 ? 15.911 -57.731 -18.823 1.000 20.047 522 ILE AAA O 1
ATOM 7848 N N . ARG A 1 521 ? 16.154 -59.619 -20.031 1.000 19.482 523 ARG AAA N 1
ATOM 7849 C CA . ARG A 1 521 ? 15.919 -59.007 -21.335 1.000 18.348 523 ARG AAA CA 1
ATOM 7850 C C . ARG A 1 521 ? 14.608 -59.530 -21.910 1.000 18.615 523 ARG AAA C 1
ATOM 7851 O O . ARG A 1 521 ? 14.474 -60.732 -22.101 1.000 19.810 523 ARG AAA O 1
ATOM 7872 N N . ARG A 1 522 ? 13.732 -58.586 -22.284 1.000 19.808 524 ARG AAA N 1
ATOM 7873 C CA . ARG A 1 522 ? 12.440 -58.866 -22.907 1.000 18.253 524 ARG AAA CA 1
ATOM 7874 C C . ARG A 1 522 ? 12.066 -57.700 -23.824 1.000 18.365 524 ARG AAA C 1
ATOM 7875 O O . ARG A 1 522 ? 12.584 -56.620 -23.682 1.000 20.299 524 ARG AAA O 1
ATOM 7896 N N . LYS A 1 523 ? 11.100 -57.956 -24.698 1.000 17.822 525 LYS AAA N 1
ATOM 7897 C CA . LYS A 1 523 ? 10.352 -56.927 -25.424 1.000 19.025 525 LYS AAA CA 1
ATOM 7898 C C . LYS A 1 523 ? 9.269 -56.432 -24.489 1.000 19.386 525 LYS AAA C 1
ATOM 7899 O O . LYS A 1 523 ? 8.097 -56.839 -24.588 1.000 22.263 525 LYS AAA O 1
ATOM 7918 N N . TRP A 1 524 ? 9.691 -55.598 -23.553 1.000 19.325 526 TRP AAA N 1
ATOM 7919 C CA . TRP A 1 524 ? 8.746 -55.113 -22.514 1.000 19.464 526 TRP AAA CA 1
ATOM 7920 C C . TRP A 1 524 ? 7.558 -54.424 -23.175 1.000 19.680 526 TRP AAA C 1
ATOM 7921 O O . TRP A 1 524 ? 7.776 -53.637 -24.096 1.000 21.018 526 TRP AAA O 1
ATOM 7942 N N . LYS A 1 525 ? 6.383 -54.589 -22.561 1.000 21.402 527 LYS AAA N 1
ATOM 7943 C CA . LYS A 1 525 ? 5.149 -53.951 -23.046 1.000 23.121 527 LYS AAA CA 1
ATOM 7944 C C . LYS A 1 525 ? 4.409 -53.404 -21.817 1.000 21.754 527 LYS AAA C 1
ATOM 7945 O O . LYS A 1 525 ? 4.592 -53.929 -20.663 1.000 20.751 527 LYS AAA O 1
ATOM 7964 N N . LYS A 1 526 ? 3.555 -52.441 -22.075 1.000 21.439 528 LYS AAA N 1
ATOM 7965 C CA . LYS A 1 526 ? 2.646 -51.896 -21.044 1.000 21.286 528 LYS AAA CA 1
ATOM 7966 C C . LYS A 1 526 ? 1.998 -53.023 -20.264 1.000 22.891 528 LYS AAA C 1
ATOM 7967 O O . LYS A 1 526 ? 1.375 -53.907 -20.854 1.000 25.657 528 LYS AAA O 1
ATOM 7979 N N . GLY A 1 527 ? 2.118 -52.954 -18.950 1.000 20.908 529 GLY AAA N 1
ATOM 7980 C CA . GLY A 1 527 ? 1.442 -53.857 -18.011 1.000 24.750 529 GLY AAA CA 1
ATOM 7981 C C . GLY A 1 527 ? 2.370 -54.937 -17.471 1.000 20.945 529 GLY AAA C 1
ATOM 7982 O O . GLY A 1 527 ? 2.015 -55.650 -16.514 1.000 24.187 529 GLY AAA O 1
ATOM 7986 N N . ASP A 1 528 ? 3.490 -55.164 -18.121 1.000 20.882 530 ASP AAA N 1
ATOM 7987 C CA . ASP A 1 528 ? 4.476 -56.137 -17.620 1.000 21.620 530 ASP AAA CA 1
ATOM 7988 C C . ASP A 1 528 ? 4.943 -55.728 -16.201 1.000 20.294 530 ASP AAA C 1
ATOM 7989 O O . ASP A 1 528 ? 5.040 -54.554 -15.859 1.000 20.600 530 ASP AAA O 1
ATOM 7998 N N . MET A 1 529 ? 5.139 -56.734 -15.368 1.000 21.920 531 MET AAA N 1
ATOM 7999 C CA A MET A 1 529 ? 5.509 -56.610 -13.941 0.500 24.411 531 MET AAA CA 1
ATOM 8000 C CA B MET A 1 529 ? 5.555 -56.576 -13.956 0.500 23.251 531 MET AAA CA 1
ATOM 8001 C C . MET A 1 529 ? 6.681 -57.551 -13.679 1.000 23.742 531 MET AAA C 1
ATOM 8002 O O . MET A 1 529 ? 6.533 -58.740 -14.002 1.000 25.921 531 MET AAA O 1
ATOM 8028 N N . ILE A 1 530 ? 7.753 -57.020 -13.110 1.000 20.401 532 ILE AAA N 1
ATOM 8029 C CA . ILE A 1 530 ? 8.950 -57.786 -12.689 1.000 22.659 532 ILE AAA CA 1
ATOM 8030 C C . ILE A 1 530 ? 9.040 -57.672 -11.182 1.000 21.886 532 ILE AAA C 1
ATOM 8031 O O . ILE A 1 530 ? 9.046 -56.555 -10.669 1.000 25.646 532 ILE AAA O 1
ATOM 8047 N N . THR A 1 531 ? 9.032 -58.804 -10.517 1.000 23.036 533 THR AAA N 1
ATOM 8048 C CA . THR A 1 531 ? 9.121 -58.807 -9.039 1.000 23.063 533 THR AAA CA 1
ATOM 8049 C C . THR A 1 531 ? 10.369 -59.555 -8.597 1.000 23.049 533 THR AAA C 1
ATOM 8050 O O . THR A 1 531 ? 10.655 -60.609 -9.122 1.000 25.661 533 THR AAA O 1
ATOM 8061 N N . PHE A 1 532 ? 11.071 -59.010 -7.607 1.000 22.932 534 PHE AAA N 1
ATOM 8062 C CA . PHE A 1 532 ? 12.247 -59.691 -7.015 1.000 22.688 534 PHE AAA CA 1
ATOM 8063 C C . PHE A 1 532 ? 12.327 -59.333 -5.539 1.000 23.129 534 PHE AAA C 1
ATOM 8064 O O . PHE A 1 532 ? 11.609 -58.446 -5.105 1.000 22.982 534 PHE AAA O 1
ATOM 8081 N N . HIS A 1 533 ? 13.085 -60.095 -4.772 1.000 27.226 535 HIS AAA N 1
ATOM 8082 C CA . HIS A 1 533 ? 13.195 -59.924 -3.295 1.000 27.227 535 HIS AAA CA 1
ATOM 8083 C C . HIS A 1 533 ? 14.667 -59.794 -2.960 1.000 27.144 535 HIS AAA C 1
ATOM 8084 O O . HIS A 1 533 ? 15.467 -60.435 -3.611 1.000 30.624 535 HIS AAA O 1
ATOM 8099 N N . LEU A 1 534 ? 14.992 -58.974 -1.991 1.000 22.970 536 LEU AAA N 1
ATOM 8100 C CA . LEU A 1 534 ? 16.371 -58.688 -1.542 1.000 24.400 536 LEU AAA CA 1
ATOM 8101 C C . LEU A 1 534 ? 16.510 -59.219 -0.125 1.000 21.369 536 LEU AAA C 1
ATOM 8102 O O . LEU A 1 534 ? 16.101 -58.577 0.813 1.000 22.954 536 LEU AAA O 1
ATOM 8118 N N . PRO A 1 535 ? 17.006 -60.455 0.067 1.000 22.793 537 PRO AAA N 1
ATOM 8119 C CA . PRO A 1 535 ? 17.072 -61.017 1.415 1.000 23.333 537 PRO AAA CA 1
ATOM 8120 C C . PRO A 1 535 ? 18.040 -60.228 2.315 1.000 20.284 537 PRO AAA C 1
ATOM 8121 O O . PRO A 1 535 ? 19.214 -59.956 1.955 1.000 22.570 537 PRO AAA O 1
ATOM 8132 N N . MET A 1 536 ? 17.497 -59.822 3.453 1.000 19.385 538 MET AAA N 1
ATOM 8133 C CA . MET A 1 536 ? 18.239 -58.992 4.431 1.000 19.215 538 MET AAA CA 1
ATOM 8134 C C . MET A 1 536 ? 18.603 -59.796 5.672 1.000 20.632 538 MET AAA C 1
ATOM 8135 O O . MET A 1 536 ? 17.788 -60.569 6.139 1.000 22.922 538 MET AAA O 1
ATOM 8149 N N . LYS A 1 537 ? 19.858 -59.643 6.109 1.000 20.455 539 LYS AAA N 1
ATOM 8150 C CA . LYS A 1 537 ? 20.425 -60.349 7.263 1.000 20.837 539 LYS AAA CA 1
ATOM 8151 C C . LYS A 1 537 ? 20.985 -59.319 8.248 1.000 18.188 539 LYS AAA C 1
ATOM 8152 O O . LYS A 1 537 ? 21.453 -58.245 7.847 1.000 18.480 539 LYS AAA O 1
ATOM 8158 N N . VAL A 1 538 ? 20.995 -59.677 9.517 1.000 19.179 540 VAL AAA N 1
ATOM 8159 C CA . VAL A 1 538 ? 21.751 -58.967 10.561 1.000 18.337 540 VAL AAA CA 1
ATOM 8160 C C . VAL A 1 538 ? 23.228 -59.231 10.366 1.000 18.382 540 VAL AAA C 1
ATOM 8161 O O . VAL A 1 538 ? 23.617 -60.365 10.208 1.000 18.745 540 VAL AAA O 1
ATOM 8174 N N . SER A 1 539 ? 24.005 -58.163 10.401 1.000 18.263 541 SER AAA N 1
ATOM 8175 C CA . SER A 1 539 ? 25.470 -58.285 10.436 1.000 19.085 541 SER AAA CA 1
ATOM 8176 C C . SER A 1 539 ? 25.982 -57.413 11.578 1.000 17.395 541 SER AAA C 1
ATOM 8177 O O . SER A 1 539 ? 25.250 -56.504 12.057 1.000 17.847 541 SER AAA O 1
ATOM 8185 N N . LEU A 1 540 ? 27.223 -57.692 11.972 1.000 19.143 542 LEU AAA N 1
ATOM 8186 C CA . LEU A 1 540 ? 27.905 -56.963 13.067 1.000 18.383 542 LEU AAA CA 1
ATOM 8187 C C . LEU A 1 540 ? 29.249 -56.472 12.547 1.000 18.586 542 LEU AAA C 1
ATOM 8188 O O . LEU A 1 540 ? 30.054 -57.333 12.202 1.000 25.442 542 LEU AAA O 1
ATOM 8204 N N . GLU A 1 541 ? 29.357 -55.158 12.310 1.000 17.805 543 GLU AAA N 1
ATOM 8205 C CA . GLU A 1 541 ? 30.503 -54.546 11.643 1.000 16.943 543 GLU AAA CA 1
ATOM 8206 C C . GLU A 1 541 ? 31.411 -53.910 12.681 1.000 17.811 543 GLU AAA C 1
ATOM 8207 O O . GLU A 1 541 ? 31.000 -52.962 13.383 1.000 17.748 543 GLU AAA O 1
ATOM 8219 N N . GLN A 1 542 ? 32.646 -54.418 12.723 1.000 17.457 544 GLN AAA N 1
ATOM 8220 C CA . GLN A 1 542 ? 33.644 -53.923 13.681 1.000 17.682 544 GLN AAA CA 1
ATOM 8221 C C . GLN A 1 542 ? 34.183 -52.587 13.187 1.000 17.269 544 GLN AAA C 1
ATOM 8222 O O . GLN A 1 542 ? 34.300 -52.362 11.971 1.000 19.062 544 GLN AAA O 1
ATOM 8236 N N . ILE A 1 543 ? 34.532 -51.718 14.122 1.000 16.707 545 ILE AAA N 1
ATOM 8237 C CA . ILE A 1 543 ? 35.322 -50.514 13.790 1.000 16.615 545 ILE AAA CA 1
ATOM 8238 C C . ILE A 1 543 ? 36.547 -50.949 12.992 1.000 17.188 545 ILE AAA C 1
ATOM 8239 O O . ILE A 1 543 ? 37.134 -52.008 13.328 1.000 20.060 545 ILE AAA O 1
ATOM 8255 N N . PRO A 1 544 ? 36.988 -50.210 11.927 1.000 18.657 546 PRO AAA N 1
ATOM 8256 C CA . PRO A 1 544 ? 37.951 -50.815 10.991 1.000 20.745 546 PRO AAA CA 1
ATOM 8257 C C . PRO A 1 544 ? 39.338 -51.185 11.522 1.000 20.828 546 PRO AAA C 1
ATOM 8258 O O . PRO A 1 544 ? 39.982 -52.083 10.912 1.000 26.548 546 PRO AAA O 1
ATOM 8269 N N . ASP A 1 545 ? 39.768 -50.542 12.607 1.000 21.882 547 ASP AAA N 1
ATOM 8270 C CA . ASP A 1 545 ? 41.102 -50.866 13.229 1.000 23.853 547 ASP AAA CA 1
ATOM 8271 C C . ASP A 1 545 ? 40.995 -52.054 14.188 1.000 22.667 547 ASP AAA C 1
ATOM 8272 O O . ASP A 1 545 ? 42.031 -52.442 14.807 1.000 25.653 547 ASP AAA O 1
ATOM 8281 N N . LYS A 1 546 ? 39.819 -52.640 14.308 1.000 23.549 548 LYS AAA N 1
ATOM 8282 C CA . LYS A 1 546 ? 39.579 -53.877 15.101 1.000 25.562 548 LYS AAA CA 1
ATOM 8283 C C . LYS A 1 546 ? 39.819 -53.644 16.591 1.000 23.311 548 LYS AAA C 1
ATOM 8284 O O . LYS A 1 546 ? 40.009 -54.627 17.289 1.000 26.094 548 LYS AAA O 1
ATOM 8296 N N . LYS A 1 547 ? 39.510 -52.439 17.085 1.000 22.370 549 LYS AAA N 1
ATOM 8297 C CA . LYS A 1 547 ? 39.196 -52.205 18.502 1.000 23.431 549 LYS AAA CA 1
ATOM 8298 C C . LYS A 1 547 ? 37.862 -52.848 18.837 1.000 21.217 549 LYS AAA C 1
ATOM 8299 O O . LYS A 1 547 ? 37.138 -53.263 17.919 1.000 22.474 549 LYS AAA O 1
ATOM 8318 N N . ASP A 1 548 ? 37.507 -52.840 20.118 1.000 23.724 550 ASP AAA N 1
ATOM 8319 C CA . ASP A 1 548 ? 36.380 -53.690 20.613 1.000 26.247 550 ASP AAA CA 1
ATOM 8320 C C . ASP A 1 548 ? 35.075 -52.865 20.551 1.000 20.206 550 ASP AAA C 1
ATOM 8321 O O . ASP A 1 548 ? 34.356 -52.651 21.554 1.000 22.314 550 ASP AAA O 1
ATOM 8330 N N . TYR A 1 549 ? 34.747 -52.379 19.351 1.000 18.523 551 TYR AAA N 1
ATOM 8331 C CA . TYR A 1 549 ? 33.476 -51.677 19.112 1.000 18.281 551 TYR AAA CA 1
ATOM 8332 C C . TYR A 1 549 ? 32.845 -52.183 17.801 1.000 17.247 551 TYR AAA C 1
ATOM 8333 O O . TYR A 1 549 ? 33.539 -52.462 16.797 1.000 17.482 551 TYR AAA O 1
ATOM 8351 N N . TYR A 1 550 ? 31.551 -52.408 17.823 1.000 17.044 552 TYR AAA N 1
ATOM 8352 C CA . TYR A 1 550 ? 30.767 -53.018 16.729 1.000 16.848 552 TYR AAA CA 1
ATOM 8353 C C . TYR A 1 550 ? 29.439 -52.290 16.565 1.000 16.987 552 TYR AAA C 1
ATOM 8354 O O . TYR A 1 550 ? 28.804 -51.847 17.527 1.000 16.406 552 TYR AAA O 1
ATOM 8372 N N . ALA A 1 551 ? 28.989 -52.217 15.318 1.000 16.441 553 ALA AAA N 1
ATOM 8373 C CA . ALA A 1 551 ? 27.686 -51.689 14.939 1.000 14.936 553 ALA AAA CA 1
ATOM 8374 C C . ALA A 1 551 ? 26.866 -52.815 14.324 1.000 16.235 553 ALA AAA C 1
ATOM 8375 O O . ALA A 1 551 ? 27.401 -53.700 13.653 1.000 18.024 553 ALA AAA O 1
ATOM 8382 N N . PHE A 1 552 ? 25.585 -52.772 14.535 1.000 15.423 554 PHE AAA N 1
ATOM 8383 C CA . PHE A 1 552 ? 24.630 -53.703 13.897 1.000 16.891 554 PHE AAA CA 1
ATOM 8384 C C . PHE A 1 552 ? 24.066 -53.096 12.631 1.000 16.596 554 PHE AAA C 1
ATOM 8385 O O . PHE A 1 552 ? 23.696 -51.926 12.623 1.000 16.529 554 PHE AAA O 1
ATOM 8402 N N . LEU A 1 553 ? 23.972 -53.930 11.604 1.000 16.423 555 LEU AAA N 1
ATOM 8403 C CA . LEU A 1 553 ? 23.251 -53.595 10.354 1.000 16.518 555 LEU AAA CA 1
ATOM 8404 C C . LEU A 1 553 ? 22.223 -54.642 10.036 1.000 16.230 555 LEU AAA C 1
ATOM 8405 O O . LEU A 1 553 ? 22.392 -55.778 10.443 1.000 16.588 555 LEU AAA O 1
ATOM 8421 N N . TYR A 1 554 ? 21.202 -54.228 9.302 1.000 15.581 556 TYR AAA N 1
ATOM 8422 C CA . TYR A 1 554 ? 20.224 -55.122 8.698 1.000 16.215 556 TYR AAA CA 1
ATOM 8423 C C . TYR A 1 554 ? 20.225 -54.796 7.207 1.000 14.787 556 TYR AAA C 1
ATOM 8424 O O . TYR A 1 554 ? 19.897 -53.675 6.810 1.000 16.023 556 TYR AAA O 1
ATOM 8442 N N . GLY A 1 555 ? 20.623 -55.767 6.383 1.000 16.264 557 GLY AAA N 1
ATOM 8443 C CA . GLY A 1 555 ? 20.925 -55.446 4.987 1.000 17.227 557 GLY AAA CA 1
ATOM 8444 C C . GLY A 1 555 ? 21.941 -54.309 4.994 1.000 16.506 557 GLY AAA C 1
ATOM 8445 O O . GLY A 1 555 ? 22.916 -54.362 5.730 1.000 17.658 557 GLY AAA O 1
ATOM 8449 N N . PRO A 1 556 ? 21.723 -53.206 4.240 1.000 16.232 558 PRO AAA N 1
ATOM 8450 C CA . PRO A 1 556 ? 22.667 -52.086 4.246 1.000 15.611 558 PRO AAA CA 1
ATOM 8451 C C . PRO A 1 556 ? 22.328 -50.976 5.246 1.000 15.683 558 PRO AAA C 1
ATOM 8452 O O . PRO A 1 556 ? 22.906 -49.905 5.136 1.000 16.393 558 PRO AAA O 1
ATOM 8463 N N . ILE A 1 557 ? 21.374 -51.257 6.139 1.000 14.133 559 ILE AAA N 1
ATOM 8464 C CA . ILE A 1 557 ? 20.852 -50.228 7.055 1.000 14.915 559 ILE AAA CA 1
ATOM 8465 C C . ILE A 1 557 ? 21.597 -50.353 8.397 1.000 15.432 559 ILE AAA C 1
ATOM 8466 O O . ILE A 1 557 ? 21.461 -51.371 9.089 1.000 15.209 559 ILE AAA O 1
ATOM 8482 N N . VAL A 1 558 ? 22.221 -49.266 8.805 1.000 14.543 560 VAL AAA N 1
ATOM 8483 C CA . VAL A 1 558 ? 22.885 -49.182 10.120 1.000 15.472 560 VAL AAA CA 1
ATOM 8484 C C . VAL A 1 558 ? 21.771 -48.972 11.171 1.000 14.138 560 VAL AAA C 1
ATOM 8485 O O . VAL A 1 558 ? 20.913 -48.125 10.992 1.000 15.970 560 VAL AAA O 1
ATOM 8498 N N . LEU A 1 559 ? 21.821 -49.755 12.227 1.000 15.234 561 LEU AAA N 1
ATOM 8499 C CA . LEU A 1 559 ? 20.875 -49.683 13.331 1.000 15.611 561 LEU AAA CA 1
ATOM 8500 C C . LEU A 1 559 ? 21.515 -48.882 14.482 1.000 16.019 561 LEU AAA C 1
ATOM 8501 O O . LEU A 1 559 ? 22.736 -48.763 14.590 1.000 16.235 561 LEU AAA O 1
ATOM 8517 N N . ALA A 1 560 ? 20.654 -48.379 15.355 1.000 15.364 562 ALA AAA N 1
ATOM 8518 C CA . ALA A 1 560 ? 21.110 -47.595 16.512 1.000 14.964 562 ALA AAA CA 1
ATOM 8519 C C . ALA A 1 560 ? 20.056 -47.735 17.615 1.000 15.341 562 ALA AAA C 1
ATOM 8520 O O . ALA A 1 560 ? 18.871 -48.043 17.368 1.000 16.419 562 ALA AAA O 1
ATOM 8527 N N . THR A 1 561 ? 20.481 -47.454 18.811 1.000 16.337 563 THR AAA N 1
ATOM 8528 C CA . THR A 1 561 ? 19.604 -47.406 19.987 1.000 15.821 563 THR AAA CA 1
ATOM 8529 C C . THR A 1 561 ? 19.615 -46.000 20.558 1.000 17.268 563 THR AAA C 1
ATOM 8530 O O . THR A 1 561 ? 20.651 -45.356 20.596 1.000 18.330 563 THR AAA O 1
ATOM 8541 N N . SER A 1 562 ? 18.466 -45.590 21.060 1.000 18.135 564 SER AAA N 1
ATOM 8542 C CA . SER A 1 562 ? 18.309 -44.328 21.808 1.000 19.874 564 SER AAA CA 1
ATOM 8543 C C . SER A 1 562 ? 18.745 -44.499 23.256 1.000 17.626 564 SER AAA C 1
ATOM 8544 O O . SER A 1 562 ? 18.230 -45.383 23.933 1.000 23.834 564 SER AAA O 1
ATOM 8552 N N . THR A 1 563 ? 19.729 -43.713 23.680 1.000 18.406 565 THR AAA N 1
ATOM 8553 C CA . THR A 1 563 ? 20.309 -43.850 25.040 1.000 20.506 565 THR AAA CA 1
ATOM 8554 C C . THR A 1 563 ? 19.802 -42.731 25.950 1.000 27.910 565 THR AAA C 1
ATOM 8555 O O . THR A 1 563 ? 20.236 -42.684 27.095 1.000 40.362 565 THR AAA O 1
ATOM 8566 N N . GLY A 1 564 ? 18.892 -41.908 25.496 1.000 22.519 566 GLY AAA N 1
ATOM 8567 C CA . GLY A 1 564 ? 18.247 -40.910 26.343 1.000 25.863 566 GLY AAA CA 1
ATOM 8568 C C . GLY A 1 564 ? 18.145 -39.561 25.697 1.000 19.976 566 GLY AAA C 1
ATOM 8569 O O . GLY A 1 564 ? 18.730 -39.292 24.653 1.000 22.902 566 GLY AAA O 1
ATOM 8573 N N . THR A 1 565 ? 17.381 -38.692 26.342 1.000 22.828 567 THR AAA N 1
ATOM 8574 C CA . THR A 1 565 ? 17.016 -37.363 25.768 1.000 24.795 567 THR AAA CA 1
ATOM 8575 C C . THR A 1 565 ? 17.388 -36.245 26.746 1.000 24.135 567 THR AAA C 1
ATOM 8576 O O . THR A 1 565 ? 16.848 -35.190 26.604 1.000 27.277 567 THR AAA O 1
ATOM 8587 N N . GLU A 1 566 ? 18.329 -36.478 27.665 1.000 25.437 568 GLU AAA N 1
ATOM 8588 C CA . GLU A 1 566 ? 18.755 -35.446 28.614 1.000 26.054 568 GLU AAA CA 1
ATOM 8589 C C . GLU A 1 566 ? 19.919 -34.622 28.063 1.000 23.298 568 GLU AAA C 1
ATOM 8590 O O . GLU A 1 566 ? 20.812 -35.197 27.339 1.000 23.978 568 GLU AAA O 1
ATOM 8602 N N . ASN A 1 567 ? 19.955 -33.333 28.417 1.000 23.964 569 ASN AAA N 1
ATOM 8603 C CA . ASN A 1 567 ? 21.133 -32.464 28.159 1.000 22.351 569 ASN AAA CA 1
ATOM 8604 C C . ASN A 1 567 ? 21.437 -32.389 26.663 1.000 20.618 569 ASN AAA C 1
ATOM 8605 O O . ASN A 1 567 ? 22.644 -32.414 26.279 1.000 19.088 569 ASN AAA O 1
ATOM 8616 N N . LEU A 1 568 ? 20.415 -32.332 25.807 1.000 19.506 570 LEU AAA N 1
ATOM 8617 C CA . LEU A 1 568 ? 20.647 -32.159 24.332 1.000 19.967 570 LEU AAA CA 1
ATOM 8618 C C . LEU A 1 568 ? 20.844 -30.671 24.018 1.000 20.832 570 LEU AAA C 1
ATOM 8619 O O . LEU A 1 568 ? 20.118 -30.066 23.203 1.000 21.302 570 LEU AAA O 1
ATOM 8635 N N . ASP A 1 569 ? 21.867 -30.080 24.624 1.000 19.609 571 ASP AAA N 1
ATOM 8636 C CA . ASP A 1 569 ? 22.069 -28.614 24.607 1.000 20.738 571 ASP AAA CA 1
ATOM 8637 C C . ASP A 1 569 ? 22.257 -28.154 23.183 1.000 18.729 571 ASP AAA C 1
ATOM 8638 O O . ASP A 1 569 ? 23.126 -28.750 22.442 1.000 18.114 571 ASP AAA O 1
ATOM 8647 N N . GLY A 1 570 ? 21.537 -27.105 22.794 1.000 18.729 572 GLY AAA N 1
ATOM 8648 C CA . GLY A 1 570 ? 21.772 -26.523 21.456 1.000 17.946 572 GLY AAA CA 1
ATOM 8649 C C . GLY A 1 570 ? 21.453 -27.472 20.308 1.000 18.227 572 GLY AAA C 1
ATOM 8650 O O . GLY A 1 570 ? 21.929 -27.246 19.182 1.000 20.043 572 GLY AAA O 1
ATOM 8654 N N . ILE A 1 571 ? 20.532 -28.415 20.520 1.000 17.572 573 ILE AAA N 1
ATOM 8655 C CA . ILE A 1 571 ? 20.166 -29.406 19.497 1.000 18.722 573 ILE AAA CA 1
ATOM 8656 C C . ILE A 1 571 ? 19.596 -28.726 18.244 1.000 17.401 573 ILE AAA C 1
ATOM 8657 O O . ILE A 1 571 ? 19.809 -29.262 17.155 1.000 18.777 573 ILE AAA O 1
ATOM 8673 N N . TYR A 1 572 ? 18.946 -27.573 18.384 1.000 17.493 574 TYR AAA N 1
ATOM 8674 C CA . TYR A 1 572 ? 18.629 -26.670 17.256 1.000 17.664 574 TYR AAA CA 1
ATOM 8675 C C . TYR A 1 572 ? 19.519 -25.441 17.409 1.000 18.118 574 TYR AAA C 1
ATOM 8676 O O . TYR A 1 572 ? 19.355 -24.660 18.401 1.000 21.295 574 TYR AAA O 1
ATOM 8694 N N . ALA A 1 573 ? 20.438 -25.269 16.475 1.000 17.552 575 ALA AAA N 1
ATOM 8695 C CA . ALA A 1 573 ? 21.553 -24.311 16.644 1.000 15.959 575 ALA AAA CA 1
ATOM 8696 C C . ALA A 1 573 ? 21.079 -22.852 16.583 1.000 18.560 575 ALA AAA C 1
ATOM 8697 O O . ALA A 1 573 ? 20.227 -22.503 15.756 1.000 17.572 575 ALA AAA O 1
ATOM 8704 N N . ASP A 1 574 ? 21.710 -22.024 17.396 1.000 18.019 576 ASP AAA N 1
ATOM 8705 C CA . ASP A 1 574 ? 21.655 -20.563 17.227 1.000 17.453 576 ASP AAA CA 1
ATOM 8706 C C . ASP A 1 574 ? 22.747 -20.143 16.251 1.000 19.000 576 ASP AAA C 1
ATOM 8707 O O . ASP A 1 574 ? 23.368 -21.030 15.605 1.000 18.411 576 ASP AAA O 1
ATOM 8716 N N . ASP A 1 575 ? 22.967 -18.817 16.131 1.000 18.868 577 ASP AAA N 1
ATOM 8717 C CA . ASP A 1 575 ? 23.946 -18.295 15.161 1.000 17.652 577 ASP AAA CA 1
ATOM 8718 C C . ASP A 1 575 ? 25.366 -18.189 15.737 1.000 16.845 577 ASP AAA C 1
ATOM 8719 O O . ASP A 1 575 ? 26.242 -17.611 15.084 1.000 19.317 577 ASP AAA O 1
ATOM 8728 N N . SER A 1 576 ? 25.636 -18.787 16.888 1.000 17.924 578 SER AAA N 1
ATOM 8729 C CA . SER A 1 576 ? 26.950 -18.683 17.565 1.000 20.912 578 SER AAA CA 1
ATOM 8730 C C . SER A 1 576 ? 28.041 -19.412 16.769 1.000 19.618 578 SER AAA C 1
ATOM 8731 O O . SER A 1 576 ? 27.794 -20.424 16.073 1.000 18.428 578 SER AAA O 1
ATOM 8739 N N . ARG A 1 577 ? 29.250 -18.897 16.917 1.000 19.527 579 ARG AAA N 1
ATOM 8740 C CA . ARG A 1 577 ? 30.497 -19.545 16.478 1.000 23.390 579 ARG AAA CA 1
ATOM 8741 C C . ARG A 1 577 ? 30.628 -20.818 17.303 1.000 20.171 579 ARG AAA C 1
ATOM 8742 O O . ARG A 1 577 ? 30.521 -20.732 18.532 1.000 23.534 579 ARG AAA O 1
ATOM 8763 N N . GLY A 1 578 ? 30.723 -21.965 16.660 1.000 19.089 580 GLY AAA N 1
ATOM 8764 C CA . GLY A 1 578 ? 30.751 -23.246 17.380 1.000 18.704 580 GLY AAA CA 1
ATOM 8765 C C . GLY A 1 578 ? 29.390 -23.869 17.567 1.000 18.391 580 GLY AAA C 1
ATOM 8766 O O . GLY A 1 578 ? 29.334 -24.964 18.147 1.000 17.083 580 GLY AAA O 1
ATOM 8770 N N . GLY A 1 579 ? 28.320 -23.228 17.104 1.000 16.767 581 GLY AAA N 1
ATOM 8771 C CA . GLY A 1 579 ? 26.942 -23.738 17.328 1.000 16.852 581 GLY AAA CA 1
ATOM 8772 C C . GLY A 1 579 ? 26.617 -24.990 16.541 1.000 15.640 581 GLY AAA C 1
ATOM 8773 O O . GLY A 1 579 ? 25.609 -25.634 16.823 1.000 18.679 581 GLY AAA O 1
ATOM 8777 N N . HIS A 1 580 ? 27.477 -25.436 15.651 1.000 16.401 582 HIS AAA N 1
ATOM 8778 C CA . HIS A 1 580 ? 27.269 -26.713 14.912 1.000 16.673 582 HIS AAA CA 1
ATOM 8779 C C . HIS A 1 580 ? 27.691 -27.938 15.745 1.000 17.169 582 HIS AAA C 1
ATOM 8780 O O . HIS A 1 580 ? 27.485 -29.043 15.290 1.000 16.637 582 HIS AAA O 1
ATOM 8795 N N . ILE A 1 581 ? 28.344 -27.734 16.893 1.000 16.615 583 ILE AAA N 1
ATOM 8796 C CA . ILE A 1 581 ? 28.917 -28.814 17.702 1.000 15.868 583 ILE AAA CA 1
ATOM 8797 C C . ILE A 1 581 ? 27.955 -29.126 18.843 1.000 16.863 583 ILE AAA C 1
ATOM 8798 O O . ILE A 1 581 ? 27.390 -28.229 19.423 1.000 17.301 583 ILE AAA O 1
ATOM 8814 N N . ALA A 1 582 ? 27.827 -30.411 19.154 1.000 16.906 584 ALA AAA N 1
ATOM 8815 C CA . ALA A 1 582 ? 27.023 -30.925 20.282 1.000 16.781 584 ALA AAA CA 1
ATOM 8816 C C . ALA A 1 582 ? 27.787 -30.730 21.603 1.000 17.019 584 ALA AAA C 1
ATOM 8817 O O . ALA A 1 582 ? 28.542 -31.637 22.055 1.000 17.529 584 ALA AAA O 1
ATOM 8824 N N . HIS A 1 583 ? 27.603 -29.580 22.236 1.000 17.949 585 HIS AAA N 1
ATOM 8825 C CA . HIS A 1 583 ? 28.373 -29.164 23.426 1.000 17.274 585 HIS AAA CA 1
ATOM 8826 C C . HIS A 1 583 ? 27.764 -29.630 24.747 1.000 18.110 585 HIS AAA C 1
ATOM 8827 O O . HIS A 1 583 ? 28.347 -29.337 25.795 1.000 22.193 585 HIS AAA O 1
ATOM 8842 N N . GLY A 1 584 ? 26.624 -30.285 24.687 1.000 20.101 586 GLY AAA N 1
ATOM 8843 C CA . GLY A 1 584 ? 25.972 -30.872 25.864 1.000 20.166 586 GLY AAA CA 1
ATOM 8844 C C . GLY A 1 584 ? 26.838 -31.893 26.591 1.000 20.219 586 GLY AAA C 1
ATOM 8845 O O . GLY A 1 584 ? 27.817 -32.398 26.010 1.000 19.886 586 GLY AAA O 1
ATOM 8849 N N . ARG A 1 585 ? 26.481 -32.183 27.842 1.000 21.080 587 ARG AAA N 1
ATOM 8850 C CA . ARG A 1 585 ? 27.238 -33.087 28.735 1.000 22.083 587 ARG AAA CA 1
ATOM 8851 C C . ARG A 1 585 ? 27.602 -34.377 28.018 1.000 18.250 587 ARG AAA C 1
ATOM 8852 O O . ARG A 1 585 ? 26.724 -34.969 27.294 1.000 21.962 587 ARG AAA O 1
ATOM 8873 N N . GLN A 1 586 ? 28.828 -34.841 28.227 1.000 19.763 588 GLN AAA N 1
ATOM 8874 C CA A GLN A 1 586 ? 29.294 -36.152 27.755 0.500 20.078 588 GLN AAA CA 1
ATOM 8875 C CA B GLN A 1 586 ? 29.221 -36.169 27.717 0.500 19.406 588 GLN AAA CA 1
ATOM 8876 C C . GLN A 1 586 ? 28.866 -37.240 28.756 1.000 19.952 588 GLN AAA C 1
ATOM 8877 O O . GLN A 1 586 ? 29.125 -37.063 29.988 1.000 22.041 588 GLN AAA O 1
ATOM 8903 N N . THR A 1 587 ? 28.245 -38.307 28.287 1.000 19.018 589 THR AAA N 1
ATOM 8904 C CA . THR A 1 587 ? 27.844 -39.429 29.149 1.000 20.304 589 THR AAA CA 1
ATOM 8905 C C . THR A 1 587 ? 29.055 -40.337 29.283 1.000 19.456 589 THR AAA C 1
ATOM 8906 O O . THR A 1 587 ? 29.644 -40.753 28.279 1.000 19.647 589 THR AAA O 1
ATOM 8917 N N . PRO A 1 588 ? 29.509 -40.637 30.515 1.000 20.632 590 PRO AAA N 1
ATOM 8918 C CA . PRO A 1 588 ? 30.555 -41.620 30.673 1.000 21.194 590 PRO AAA CA 1
ATOM 8919 C C . PRO A 1 588 ? 30.175 -42.910 29.952 1.000 20.546 590 PRO AAA C 1
ATOM 8920 O O . PRO A 1 588 ? 29.056 -43.390 30.084 1.000 20.776 590 PRO AAA O 1
ATOM 8931 N N . LEU A 1 589 ? 31.159 -43.544 29.335 1.000 19.996 591 LEU AAA N 1
ATOM 8932 C CA A LEU A 1 589 ? 30.895 -44.785 28.577 0.500 19.542 591 LEU AAA CA 1
ATOM 8933 C CA B LEU A 1 589 ? 30.918 -44.796 28.580 0.500 20.138 591 LEU AAA CA 1
ATOM 8934 C C . LEU A 1 589 ? 30.415 -45.894 29.519 1.000 18.975 591 LEU AAA C 1
ATOM 8935 O O . LEU A 1 589 ? 29.677 -46.784 29.015 1.000 21.796 591 LEU AAA O 1
ATOM 8965 N N . GLN A 1 590 ? 30.758 -45.845 30.818 1.000 22.556 592 GLN AAA N 1
ATOM 8966 C CA . GLN A 1 590 ? 30.292 -46.950 31.684 1.000 24.653 592 GLN AAA CA 1
ATOM 8967 C C . GLN A 1 590 ? 28.787 -46.828 31.923 1.000 22.615 592 GLN AAA C 1
ATOM 8968 O O . GLN A 1 590 ? 28.212 -47.776 32.478 1.000 25.391 592 GLN AAA O 1
ATOM 8982 N N . GLU A 1 591 ? 28.141 -45.760 31.481 1.000 21.044 593 GLU AAA N 1
ATOM 8983 C CA . GLU A 1 591 ? 26.675 -45.629 31.648 1.000 21.718 593 GLU AAA CA 1
ATOM 8984 C C . GLU A 1 591 ? 25.952 -46.079 30.372 1.000 20.894 593 GLU AAA C 1
ATOM 8985 O O . GLU A 1 591 ? 24.729 -46.066 30.345 1.000 29.252 593 GLU AAA O 1
ATOM 8997 N N . ILE A 1 592 ? 26.674 -46.388 29.319 1.000 19.288 594 ILE AAA N 1
ATOM 8998 C CA . ILE A 1 592 ? 26.093 -46.749 28.001 1.000 21.379 594 ILE AAA CA 1
ATOM 8999 C C . ILE A 1 592 ? 26.156 -48.267 27.902 1.000 17.853 594 ILE AAA C 1
ATOM 9000 O O . ILE A 1 592 ? 27.156 -48.900 28.288 1.000 21.194 594 ILE AAA O 1
ATOM 9016 N N . PRO A 1 593 ? 25.128 -48.913 27.350 1.000 21.332 595 PRO AAA N 1
ATOM 9017 C CA . PRO A 1 593 ? 25.157 -50.367 27.205 1.000 19.446 595 PRO AAA CA 1
ATOM 9018 C C . PRO A 1 593 ? 26.411 -50.877 26.492 1.000 19.850 595 PRO AAA C 1
ATOM 9019 O O . PRO A 1 593 ? 26.657 -50.513 25.351 1.000 21.386 595 PRO AAA O 1
ATOM 9030 N N . MET A 1 594 ? 27.09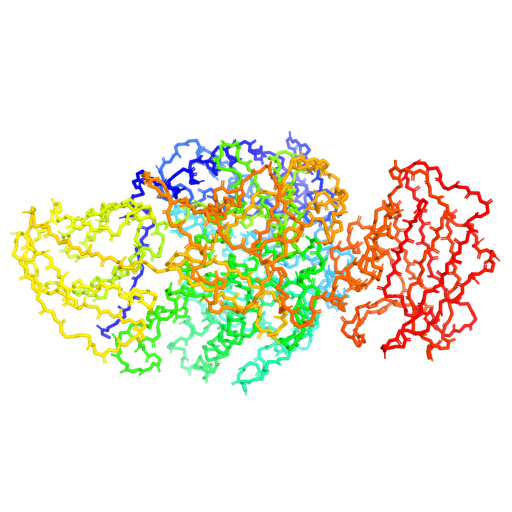2 -51.791 27.164 1.000 19.607 596 MET AAA N 1
ATOM 9031 C CA . MET A 1 594 ? 28.272 -52.531 26.639 1.000 19.296 596 MET AAA CA 1
ATOM 9032 C C . MET A 1 594 ? 27.851 -53.963 26.425 1.000 18.567 596 MET AAA C 1
ATOM 9033 O O . MET A 1 594 ? 27.168 -54.524 27.292 1.000 21.115 596 MET AAA O 1
ATOM 9047 N N . LEU A 1 595 ? 28.216 -54.509 25.274 1.000 17.822 597 LEU AAA N 1
ATOM 9048 C CA . LEU A 1 595 ? 27.809 -55.870 24.899 1.000 19.454 597 LEU AAA CA 1
ATOM 9049 C C . LEU A 1 595 ? 28.794 -56.860 25.464 1.000 19.588 597 LEU AAA C 1
ATOM 9050 O O . LEU A 1 595 ? 29.947 -56.793 25.107 1.000 20.990 597 LEU AAA O 1
ATOM 9066 N N . ILE A 1 596 ? 28.298 -57.816 26.247 1.000 18.125 598 ILE AAA N 1
ATOM 9067 C CA . ILE A 1 596 ? 29.185 -58.803 26.883 1.000 19.727 598 ILE AAA CA 1
ATOM 9068 C C . ILE A 1 596 ? 29.139 -60.080 26.092 1.000 17.742 598 ILE AAA C 1
ATOM 9069 O O . ILE A 1 596 ? 28.080 -60.630 25.934 1.000 21.983 598 ILE AAA O 1
ATOM 9085 N N . GLY A 1 597 ? 30.302 -60.575 25.726 1.000 18.680 599 GLY AAA N 1
ATOM 9086 C CA . GLY A 1 597 ? 30.421 -61.858 25.040 1.000 21.504 599 GLY AAA CA 1
ATOM 9087 C C . GLY A 1 597 ? 31.202 -61.725 23.759 1.000 21.215 599 GLY AAA C 1
ATOM 9088 O O . GLY A 1 597 ? 31.834 -60.703 23.516 1.000 25.229 599 GLY AAA O 1
ATOM 9092 N N . ASN A 1 598 ? 31.237 -62.814 23.024 1.000 20.725 600 ASN AAA N 1
ATOM 9093 C CA . ASN A 1 598 ? 31.948 -62.873 21.748 1.000 22.078 600 ASN AAA CA 1
ATOM 9094 C C . ASN A 1 598 ? 31.084 -62.358 20.609 1.000 21.353 600 ASN AAA C 1
ATOM 9095 O O . ASN A 1 598 ? 29.848 -62.494 20.620 1.000 21.362 600 ASN AAA O 1
ATOM 9106 N N . PRO A 1 599 ? 31.727 -61.799 19.570 1.000 21.195 601 PRO AAA N 1
ATOM 9107 C CA . PRO A 1 599 ? 30.954 -61.255 18.456 1.000 21.463 601 PRO AAA CA 1
ATOM 9108 C C . PRO A 1 599 ? 29.922 -62.164 17.765 1.000 21.284 601 PRO AAA C 1
ATOM 9109 O O . PRO A 1 599 ? 28.863 -61.665 17.461 1.000 22.223 601 PRO AAA O 1
ATOM 9120 N N . ASP A 1 600 ? 30.178 -63.451 17.564 1.000 23.080 602 ASP AAA N 1
ATOM 9121 C CA . ASP A 1 600 ? 29.107 -64.331 16.978 1.000 26.015 602 ASP AAA CA 1
ATOM 9122 C C . ASP A 1 600 ? 27.879 -64.437 17.904 1.000 24.206 602 ASP AAA C 1
ATOM 9123 O O . ASP A 1 600 ? 26.707 -64.329 17.382 1.000 24.815 602 ASP AAA O 1
ATOM 9132 N N . SER A 1 601 ? 28.086 -64.631 19.192 1.000 22.763 603 SER AAA N 1
ATOM 9133 C CA . SER A 1 601 ? 26.960 -64.650 20.166 1.000 23.317 603 SER AAA CA 1
ATOM 9134 C C . SER A 1 601 ? 26.202 -63.317 20.121 1.000 21.370 603 SER AAA C 1
ATOM 9135 O O . SER A 1 601 ? 25.003 -63.326 20.187 1.000 22.879 603 SER AAA O 1
ATOM 9143 N N . ILE A 1 602 ? 26.945 -62.225 20.070 1.000 19.439 604 ILE AAA N 1
ATOM 9144 C CA . ILE A 1 602 ? 26.312 -60.891 20.070 1.000 18.342 604 ILE AAA CA 1
ATOM 9145 C C . ILE A 1 602 ? 25.463 -60.760 18.797 1.000 18.797 604 ILE AAA C 1
ATOM 9146 O O . ILE A 1 602 ? 24.285 -60.373 18.882 1.000 19.517 604 ILE AAA O 1
ATOM 9162 N N . ARG A 1 603 ? 26.010 -61.109 17.654 1.000 19.016 605 ARG AAA N 1
ATOM 9163 C CA . ARG A 1 603 ? 25.228 -61.009 16.385 1.000 19.332 605 ARG AAA CA 1
ATOM 9164 C C . ARG A 1 603 ? 23.941 -61.830 16.493 1.000 19.439 605 ARG AAA C 1
ATOM 9165 O O . ARG A 1 603 ? 22.871 -61.271 16.095 1.000 24.030 605 ARG AAA O 1
ATOM 9186 N N . HIS A 1 604 ? 24.019 -63.037 17.046 1.000 20.501 606 HIS AAA N 1
ATOM 9187 C CA . HIS A 1 604 ? 22.860 -63.942 17.116 1.000 21.911 606 HIS AAA CA 1
ATOM 9188 C C . HIS A 1 604 ? 21.823 -63.435 18.117 1.000 22.691 606 HIS AAA C 1
ATOM 9189 O O . HIS A 1 604 ? 20.735 -63.929 18.092 1.000 24.246 606 HIS AAA O 1
ATOM 9204 N N . SER A 1 605 ? 22.174 -62.504 18.993 1.000 21.053 607 SER AAA N 1
ATOM 9205 C CA . SER A 1 605 ? 21.289 -62.030 20.083 1.000 19.796 607 SER AAA CA 1
ATOM 9206 C C . SER A 1 605 ? 20.377 -60.883 19.650 1.000 19.578 607 SER AAA C 1
ATOM 9207 O O . SER A 1 605 ? 19.537 -60.477 20.470 1.000 21.411 607 SER AAA O 1
ATOM 9215 N N . LEU A 1 606 ? 20.536 -60.398 18.419 1.000 18.894 608 LEU AAA N 1
ATOM 9216 C CA . LEU A 1 606 ? 19.651 -59.357 17.904 1.000 19.615 608 LEU AAA CA 1
ATOM 9217 C C . LEU A 1 606 ? 18.474 -59.993 17.167 1.000 23.034 608 LEU AAA C 1
ATOM 9218 O O . LEU A 1 606 ? 18.725 -60.799 16.261 1.000 24.536 608 LEU AAA O 1
ATOM 9234 N N . HIS A 1 607 ? 17.241 -59.706 17.596 1.000 20.741 609 HIS AAA N 1
ATOM 9235 C CA . HIS A 1 607 ? 16.029 -60.365 17.054 1.000 23.620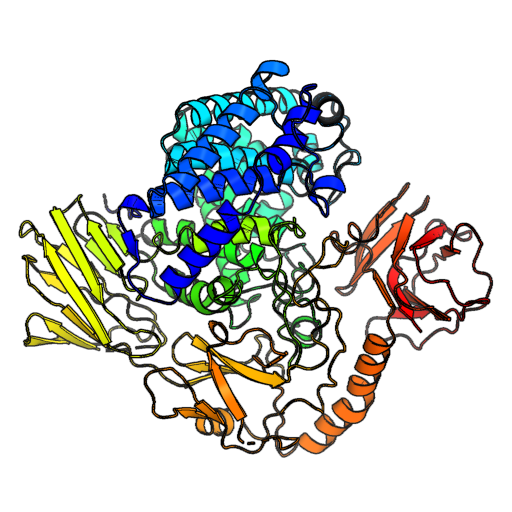 609 HIS AAA CA 1
ATOM 9236 C C . HIS A 1 607 ? 15.138 -59.316 16.405 1.000 20.063 609 HIS AAA C 1
ATOM 9237 O O . HIS A 1 607 ? 14.851 -58.264 17.064 1.000 22.106 609 HIS AAA O 1
ATOM 9252 N N . LYS A 1 608 ? 14.631 -59.621 15.212 1.000 21.884 610 LYS AAA N 1
ATOM 9253 C CA . LYS A 1 608 ? 13.728 -58.695 14.511 1.000 23.174 610 LYS AAA CA 1
ATOM 9254 C C . LYS A 1 608 ? 12.357 -58.748 15.198 1.000 22.428 610 LYS AAA C 1
ATOM 9255 O O . LYS A 1 608 ? 11.822 -59.841 15.381 1.000 24.965 610 LYS AAA O 1
ATOM 9274 N N . LEU A 1 609 ? 11.786 -57.586 15.517 1.000 21.968 611 LEU AAA N 1
ATOM 9275 C CA . LEU A 1 609 ? 10.421 -57.417 16.056 1.000 23.354 611 LEU AAA CA 1
ATOM 9276 C C . LEU A 1 609 ? 9.377 -57.460 14.925 1.000 27.185 611 LEU AAA C 1
ATOM 9277 O O . LEU A 1 609 ? 9.678 -57.120 13.780 1.000 26.902 611 LEU AAA O 1
ATOM 9293 N N . SER A 1 610 ? 8.162 -57.893 15.218 1.000 33.512 612 SER AAA N 1
ATOM 9294 C CA . SER A 1 610 ? 7.131 -57.976 14.161 1.000 39.670 612 SER AAA CA 1
ATOM 9295 C C . SER A 1 610 ? 6.684 -56.535 13.900 1.000 33.769 612 SER AAA C 1
ATOM 9296 O O . SER A 1 610 ? 7.024 -55.646 14.679 1.000 38.468 612 SER AAA O 1
ATOM 9304 N N . GLY A 1 611 ? 6.025 -56.248 12.802 1.000 38.291 613 GLY AAA N 1
ATOM 9305 C CA . GLY A 1 611 ? 5.715 -54.838 12.488 1.000 40.230 613 GLY AAA CA 1
ATOM 9306 C C . GLY A 1 611 ? 6.164 -54.454 11.089 1.000 31.748 613 GLY AAA C 1
ATOM 9307 O O . GLY A 1 611 ? 7.030 -55.143 10.511 1.000 38.298 613 GLY AAA O 1
ATOM 9311 N N . SER A 1 612 ? 5.498 -53.453 10.523 1.000 34.879 614 SER AAA N 1
ATOM 9312 C CA . SER A 1 612 ? 5.733 -52.993 9.138 1.000 35.876 614 SER AAA CA 1
ATOM 9313 C C . SER A 1 612 ? 7.011 -52.147 9.058 1.000 39.637 614 SER AAA C 1
ATOM 9314 O O . SER A 1 612 ? 7.394 -51.869 7.933 1.000 38.518 614 SER AAA O 1
ATOM 9322 N N . LYS A 1 613 ? 7.574 -51.649 10.172 1.000 27.779 615 LYS AAA N 1
ATOM 9323 C CA . LYS A 1 613 ? 8.852 -50.901 10.193 1.000 23.817 615 LYS AAA CA 1
ATOM 9324 C C . LYS A 1 613 ? 9.962 -51.716 10.846 1.000 23.240 615 LYS AAA C 1
ATOM 9325 O O . LYS A 1 613 ? 9.721 -52.460 11.790 1.000 25.806 615 LYS AAA O 1
ATOM 9337 N N . LEU A 1 614 ? 11.185 -51.537 10.389 1.000 20.540 616 LEU AAA N 1
ATOM 9338 C CA . LEU A 1 614 ? 12.366 -52.217 10.985 1.000 19.375 616 LEU AAA CA 1
ATOM 9339 C C . LEU A 1 614 ? 12.509 -51.840 12.462 1.000 19.372 616 LEU AAA C 1
ATOM 9340 O O . LEU A 1 614 ? 12.673 -50.670 12.831 1.000 20.428 616 LEU AAA O 1
ATOM 9356 N N . ALA A 1 615 ? 12.609 -52.861 13.280 1.000 19.959 617 ALA AAA N 1
ATOM 9357 C CA . ALA A 1 615 ? 12.901 -52.720 14.713 1.000 19.774 617 ALA AAA CA 1
ATOM 9358 C C . ALA A 1 615 ? 13.386 -54.067 15.252 1.000 18.415 617 ALA AAA C 1
ATOM 9359 O O . ALA A 1 615 ? 12.928 -55.132 14.771 1.000 19.447 617 ALA AAA O 1
ATOM 9366 N N . PHE A 1 616 ? 14.308 -54.001 16.173 1.000 17.699 618 PHE AAA N 1
ATOM 9367 C CA . PHE A 1 616 ? 15.046 -55.141 16.725 1.000 18.555 618 PHE AAA CA 1
ATOM 9368 C C . PHE A 1 616 ? 15.177 -55.024 18.239 1.000 19.274 618 PHE AAA C 1
ATOM 9369 O O . PHE A 1 616 ? 15.255 -53.905 18.762 1.000 20.030 618 PHE AAA O 1
ATOM 9386 N N . SER A 1 617 ? 15.168 -56.152 18.907 1.000 19.591 619 SER AAA N 1
ATOM 9387 C CA . SER A 1 617 ? 15.509 -56.234 20.347 1.000 20.590 619 SER AAA CA 1
ATOM 9388 C C . SER A 1 617 ? 16.881 -56.895 20.461 1.000 21.821 619 SER AAA C 1
ATOM 9389 O O . SER A 1 617 ? 17.127 -57.891 19.786 1.000 23.548 619 SER AAA O 1
ATOM 9397 N N . TYR A 1 618 ? 17.707 -56.376 21.332 1.000 22.104 620 TYR AAA N 1
ATOM 9398 C CA . TYR A 1 618 ? 18.971 -57.022 21.711 1.000 21.346 620 TYR AAA CA 1
ATOM 9399 C C . TYR A 1 618 ? 18.709 -57.812 22.971 1.000 19.923 620 TYR AAA C 1
ATOM 9400 O O . TYR A 1 618 ? 18.475 -57.166 24.006 1.000 23.499 620 TYR AAA O 1
ATOM 9418 N N . ASP A 1 619 ? 18.831 -59.131 22.877 1.000 20.236 621 ASP AAA N 1
ATOM 9419 C CA . ASP A 1 619 ? 18.413 -60.049 23.956 1.000 22.638 621 ASP AAA CA 1
ATOM 9420 C C . ASP A 1 619 ? 19.604 -60.701 24.657 1.000 26.759 621 ASP AAA C 1
ATOM 9421 O O . ASP A 1 619 ? 19.369 -61.577 25.494 1.000 31.221 621 ASP AAA O 1
ATOM 9430 N N . GLY A 1 620 ? 20.798 -60.186 24.510 1.000 19.395 622 GLY AAA N 1
ATOM 9431 C CA . GLY A 1 620 ? 21.984 -60.691 25.203 1.000 22.041 622 GLY AAA CA 1
ATOM 9432 C C . GLY A 1 620 ? 22.279 -59.863 26.435 1.000 19.782 622 GLY AAA C 1
ATOM 9433 O O . GLY A 1 620 ? 21.561 -58.898 26.774 1.000 23.387 622 GLY AAA O 1
ATOM 9437 N N . ASN A 1 621 ? 23.318 -60.268 27.108 1.000 19.973 623 ASN AAA N 1
ATOM 9438 C CA . ASN A 1 621 ? 23.776 -59.565 28.315 1.000 19.645 623 ASN AAA CA 1
ATOM 9439 C C . ASN A 1 621 ? 24.372 -58.196 27.944 1.000 18.255 623 ASN AAA C 1
ATOM 9440 O O . ASN A 1 621 ? 25.321 -58.107 27.122 1.000 22.567 623 ASN AAA O 1
ATOM 9451 N N . VAL A 1 622 ? 23.832 -57.154 28.578 1.000 19.918 624 VAL AAA N 1
ATOM 9452 C CA . VAL A 1 622 ? 24.296 -55.760 28.454 1.000 21.210 624 VAL AAA CA 1
ATOM 9453 C C . VAL A 1 622 ? 24.689 -55.286 29.831 1.000 22.060 624 VAL AAA C 1
ATOM 9454 O O . VAL A 1 622 ? 23.992 -55.592 30.812 1.000 22.951 624 VAL AAA O 1
ATOM 9467 N N . TYR A 1 623 ? 25.755 -54.539 29.898 1.000 21.646 625 TYR AAA N 1
ATOM 9468 C CA . TYR A 1 623 ? 26.232 -53.930 31.150 1.000 21.303 625 TYR AAA CA 1
ATOM 9469 C C . TYR A 1 623 ? 26.355 -52.425 30.941 1.000 19.632 625 TYR AAA C 1
ATOM 9470 O O . TYR A 1 623 ? 27.037 -51.992 30.004 1.000 22.022 625 TYR AAA O 1
ATOM 9488 N N . PRO A 1 624 ? 25.729 -51.561 31.764 1.000 21.606 626 PRO AAA N 1
ATOM 9489 C CA . PRO A 1 624 ? 24.776 -51.904 32.812 1.000 20.868 626 PRO AAA CA 1
ATOM 9490 C C . PRO A 1 624 ? 23.420 -52.255 32.166 1.000 23.265 626 PRO AAA C 1
ATOM 9491 O O . PRO A 1 624 ? 23.124 -51.752 31.115 1.000 26.978 626 PRO AAA O 1
ATOM 9502 N N . THR A 1 625 ? 22.577 -53.035 32.833 1.000 26.958 627 THR AAA N 1
ATOM 9503 C CA . THR A 1 625 ? 21.245 -53.436 32.293 1.000 30.305 627 THR AAA CA 1
ATOM 9504 C C . THR A 1 625 ? 20.365 -52.183 32.320 1.000 27.828 627 THR AAA C 1
ATOM 9505 O O . THR A 1 625 ? 20.558 -51.324 33.179 1.000 36.082 627 THR AAA O 1
ATOM 9516 N N . GLN A 1 626 ? 19.484 -52.008 31.356 1.000 35.360 628 GLN AAA N 1
ATOM 9517 C CA . GLN A 1 626 ? 18.699 -50.731 31.202 1.000 42.209 628 GLN AAA CA 1
ATOM 9518 C C . GLN A 1 626 ? 17.383 -50.868 31.998 1.000 42.497 628 GLN AAA C 1
ATOM 9519 O O . GLN A 1 626 ? 16.983 -52.067 32.252 1.000 34.956 628 GLN AAA O 1
ATOM 9525 N N . SER A 1 630 ? 15.675 -54.691 27.894 1.000 57.521 632 SER AAA N 1
ATOM 9526 C CA . SER A 1 630 ? 16.215 -55.100 26.572 1.000 42.165 632 SER AAA CA 1
ATOM 9527 C C . SER A 1 630 ? 16.350 -53.883 25.628 1.000 39.697 632 SER AAA C 1
ATOM 9528 O O . SER A 1 630 ? 15.405 -53.123 25.424 1.000 41.730 632 SER AAA O 1
ATOM 9536 N N . LEU A 1 631 ? 17.486 -53.738 24.985 1.000 34.035 633 LEU AAA N 1
ATOM 9537 C CA . LEU A 1 631 ? 17.693 -52.601 24.100 1.000 25.667 633 LEU AAA CA 1
ATOM 9538 C C . LEU A 1 631 ? 16.813 -52.761 22.884 1.000 22.931 633 LEU AAA C 1
ATOM 9539 O O . LEU A 1 631 ? 16.861 -53.842 22.323 1.000 25.850 633 LEU AAA O 1
ATOM 9555 N N . GLU A 1 632 ? 16.238 -51.669 22.394 1.000 20.576 634 GLU AAA N 1
ATOM 9556 C CA . GLU A 1 632 ? 15.530 -51.626 21.109 1.000 20.880 634 GLU AAA CA 1
ATOM 9557 C C . GLU A 1 632 ? 16.431 -50.865 20.107 1.000 20.088 634 GLU AAA C 1
ATOM 9558 O O . GLU A 1 632 ? 16.978 -49.785 20.436 1.000 20.021 634 GLU AAA O 1
ATOM 9564 N N . LEU A 1 633 ? 16.642 -51.435 18.930 1.000 17.665 635 LEU AAA N 1
ATOM 9565 C CA . LEU A 1 633 ? 17.378 -50.809 17.816 1.000 18.682 635 LEU AAA CA 1
ATOM 9566 C C . LEU A 1 633 ? 16.437 -50.580 16.650 1.000 17.170 635 LEU AAA C 1
ATOM 9567 O O . LEU A 1 633 ? 15.655 -51.436 16.302 1.000 20.967 635 LEU AAA O 1
ATOM 9583 N N . ILE A 1 634 ? 16.607 -49.415 16.059 1.000 17.143 636 ILE AAA N 1
ATOM 9584 C CA . ILE A 1 634 ? 15.867 -48.952 14.859 1.000 17.188 636 ILE AAA CA 1
ATOM 9585 C C . ILE A 1 634 ? 16.900 -48.438 13.876 1.000 17.883 636 ILE AAA C 1
ATOM 9586 O O . ILE A 1 634 ? 18.089 -48.215 14.200 1.000 16.595 636 ILE AAA O 1
ATOM 9602 N N . PRO A 1 635 ? 16.482 -48.184 12.619 1.000 15.548 637 PRO AAA N 1
ATOM 9603 C CA . PRO A 1 635 ? 17.427 -47.619 11.649 1.000 16.131 637 PRO AAA CA 1
ATOM 9604 C C . PRO A 1 635 ? 17.920 -46.275 12.185 1.000 14.450 637 PRO AAA C 1
ATOM 9605 O O . PRO A 1 635 ? 17.147 -45.405 12.608 1.000 15.602 637 PRO AAA O 1
ATOM 9616 N N . PHE A 1 636 ? 19.212 -46.045 12.066 1.000 15.399 638 PHE AAA N 1
ATOM 9617 C CA . PHE A 1 636 ? 19.834 -44.779 12.485 1.000 14.625 638 PHE AAA CA 1
ATOM 9618 C C . PHE A 1 636 ? 19.188 -43.576 11.760 1.000 15.103 638 PHE AAA C 1
ATOM 9619 O O . PHE A 1 636 ? 19.003 -42.535 12.383 1.000 15.205 638 PHE AAA O 1
ATOM 9636 N N . PHE A 1 637 ? 18.793 -43.734 10.485 1.000 14.767 639 PHE AAA N 1
ATOM 9637 C CA . PHE A 1 637 ? 18.214 -42.602 9.749 1.000 14.731 639 PHE AAA CA 1
ATOM 9638 C C . PHE A 1 637 ? 16.902 -42.103 10.386 1.000 16.072 639 PHE AAA C 1
ATOM 9639 O O . PHE A 1 637 ? 16.430 -40.997 10.062 1.000 17.952 639 PHE AAA O 1
ATOM 9656 N N . ARG A 1 638 ? 16.251 -42.966 11.155 1.000 16.628 640 ARG AAA N 1
ATOM 9657 C CA . ARG A 1 638 ? 14.986 -42.644 11.852 1.000 17.164 640 ARG AAA CA 1
ATOM 9658 C C . ARG A 1 638 ? 15.204 -42.155 13.279 1.000 18.025 640 ARG AAA C 1
ATOM 9659 O O . ARG A 1 638 ? 14.232 -41.854 13.933 1.000 19.903 640 ARG AAA O 1
ATOM 9680 N N . LEU A 1 639 ? 16.431 -42.158 13.773 1.000 15.977 641 LEU AAA N 1
ATOM 9681 C CA . LEU A 1 639 ? 16.715 -41.806 15.170 1.000 18.291 641 LEU AAA CA 1
ATOM 9682 C C . LEU A 1 639 ? 17.095 -40.330 15.235 1.000 16.725 641 LEU AAA C 1
ATOM 9683 O O . LEU A 1 639 ? 18.164 -39.918 14.793 1.000 16.773 641 LEU AAA O 1
ATOM 9699 N N . HIS A 1 640 ? 16.207 -39.537 15.780 1.000 16.578 642 HIS AAA N 1
ATOM 9700 C CA . HIS A 1 640 ? 16.353 -38.082 15.884 1.000 16.723 642 HIS AAA CA 1
ATOM 9701 C C . HIS A 1 640 ? 15.995 -37.590 17.295 1.000 16.735 642 HIS AAA C 1
ATOM 9702 O O . HIS A 1 640 ? 15.273 -38.253 18.047 1.000 17.586 642 HIS AAA O 1
ATOM 9717 N N . ASN A 1 641 ? 16.533 -36.430 17.601 1.000 16.046 643 ASN AAA N 1
ATOM 9718 C CA . ASN A 1 641 ? 16.187 -35.694 18.849 1.000 17.768 643 ASN AAA CA 1
ATOM 9719 C C . ASN A 1 641 ? 16.492 -36.561 20.073 1.000 16.198 643 ASN AAA C 1
ATOM 9720 O O . ASN A 1 641 ? 15.743 -36.523 21.054 1.000 19.554 643 ASN AAA O 1
ATOM 9731 N N . SER A 1 642 ? 17.602 -37.283 20.077 1.000 17.967 644 SER AAA N 1
ATOM 9732 C CA . SER A 1 642 ? 17.999 -38.202 21.156 1.000 16.745 644 SER AAA CA 1
ATOM 9733 C C . SER A 1 642 ? 19.492 -38.473 21.071 1.000 16.227 644 SER AAA C 1
ATOM 9734 O O . SER A 1 642 ? 20.092 -38.403 20.013 1.000 16.583 644 SER AAA O 1
ATOM 9742 N N . ARG A 1 643 ? 20.061 -38.851 22.194 1.000 15.803 645 ARG AAA N 1
ATOM 9743 C CA . ARG A 1 643 ? 21.371 -39.502 22.206 1.000 16.932 645 ARG AAA CA 1
ATOM 9744 C C . ARG A 1 643 ? 21.205 -40.908 21.674 1.000 14.230 645 ARG AAA C 1
ATOM 9745 O O . ARG A 1 643 ? 20.113 -41.498 21.755 1.000 17.132 645 ARG AAA O 1
ATOM 9766 N N . TYR A 1 644 ? 22.318 -41.473 21.195 1.000 17.042 646 TYR AAA N 1
ATOM 9767 C CA . TYR A 1 644 ? 22.292 -42.770 20.514 1.000 15.534 646 TYR AAA CA 1
ATOM 9768 C C . TYR A 1 644 ? 23.642 -43.453 20.625 1.000 15.069 646 TYR AAA C 1
ATOM 9769 O O . TYR A 1 644 ? 24.688 -42.804 20.843 1.000 15.634 646 TYR AAA O 1
ATOM 9787 N N . ALA A 1 645 ? 23.591 -44.757 20.409 1.000 14.519 647 ALA AAA N 1
ATOM 9788 C CA . ALA A 1 645 ? 24.780 -45.553 20.067 1.000 16.168 647 ALA AAA CA 1
ATOM 9789 C C . ALA A 1 645 ? 24.550 -46.232 18.737 1.000 17.116 647 ALA AAA C 1
ATOM 9790 O O . ALA A 1 645 ? 23.479 -46.830 18.531 1.000 16.767 647 ALA AAA O 1
ATOM 9797 N N . VAL A 1 646 ? 25.558 -46.091 17.872 1.000 16.293 648 VAL AAA N 1
ATOM 9798 C CA . VAL A 1 646 ? 25.668 -46.857 16.606 1.000 15.806 648 VAL AAA CA 1
ATOM 9799 C C . VAL A 1 646 ? 26.709 -47.981 16.841 1.000 15.200 648 VAL AAA C 1
ATOM 9800 O O . VAL A 1 646 ? 26.409 -49.156 16.865 1.000 18.028 648 VAL AAA O 1
ATOM 9813 N N . TYR A 1 647 ? 27.928 -47.576 17.108 1.000 15.416 649 TYR AAA N 1
ATOM 9814 C CA . TYR A 1 647 ? 28.934 -48.500 17.642 1.000 16.038 649 TYR AAA CA 1
ATOM 9815 C C . TYR A 1 647 ? 28.687 -48.694 19.140 1.000 17.087 649 TYR AAA C 1
ATOM 9816 O O . TYR A 1 647 ? 28.482 -47.693 19.849 1.000 18.421 649 TYR AAA O 1
ATOM 9834 N N . PHE A 1 648 ? 28.747 -49.943 19.589 1.000 16.982 650 PHE AAA N 1
ATOM 9835 C CA . PHE A 1 648 ? 28.705 -50.334 21.026 1.000 16.158 650 PHE AAA CA 1
ATOM 9836 C C . PHE A 1 648 ? 30.076 -50.865 21.379 1.000 16.885 650 PHE AAA C 1
ATOM 9837 O O . PHE A 1 648 ? 30.712 -51.575 20.583 1.000 17.898 650 PHE AAA O 1
ATOM 9854 N N . ARG A 1 649 ? 30.539 -50.470 22.560 1.000 18.351 651 ARG AAA N 1
ATOM 9855 C CA . ARG A 1 649 ? 31.690 -51.154 23.200 1.000 21.581 651 ARG AAA CA 1
ATOM 9856 C C . ARG A 1 649 ? 31.323 -52.614 23.486 1.000 18.622 651 ARG AAA C 1
ATOM 9857 O O . ARG A 1 649 ? 30.144 -52.910 23.856 1.000 20.287 651 ARG AAA O 1
ATOM 9878 N N . GLN A 1 650 ? 32.273 -53.494 23.192 1.000 22.325 652 GLN AAA N 1
ATOM 9879 C CA . GLN A 1 650 ? 32.158 -54.938 23.438 1.000 21.333 652 GLN AAA CA 1
ATOM 9880 C C . GLN A 1 650 ? 33.215 -55.350 24.474 1.000 20.941 652 GLN AAA C 1
ATOM 9881 O O . GLN A 1 650 ? 34.352 -54.777 24.498 1.000 23.049 652 GLN AAA O 1
ATOM 9895 N N . ALA A 1 651 ? 32.856 -56.338 25.291 1.000 19.556 653 ALA AAA N 1
ATOM 9896 C CA . ALA A 1 651 ? 33.748 -56.926 26.310 1.000 19.937 653 ALA AAA CA 1
ATOM 9897 C C . ALA A 1 651 ? 33.563 -58.426 26.286 1.000 19.675 653 ALA AAA C 1
ATOM 9898 O O . ALA A 1 651 ? 32.416 -58.894 26.481 1.000 20.837 653 ALA AAA O 1
ATOM 9905 N N . SER A 1 652 ? 34.675 -59.149 26.215 1.000 17.696 654 SER AAA N 1
ATOM 9906 C CA . SER A 1 652 ? 34.673 -60.610 26.447 1.000 16.866 654 SER AAA CA 1
ATOM 9907 C C . SER A 1 652 ? 34.353 -60.852 27.921 1.000 16.400 654 SER AAA C 1
ATOM 9908 O O . SER A 1 652 ? 34.622 -59.985 28.803 1.000 16.457 654 SER AAA O 1
ATOM 9916 N N . GLU A 1 653 ? 33.828 -62.012 28.193 1.000 17.390 655 GLU AAA N 1
ATOM 9917 C CA . GLU A 1 653 ? 33.589 -62.418 29.607 1.000 16.665 655 GLU AAA CA 1
ATOM 9918 C C . GLU A 1 653 ? 34.911 -62.449 30.390 1.000 16.576 655 GLU AAA C 1
ATOM 9919 O O . GLU A 1 653 ? 34.982 -62.026 31.520 1.000 17.658 655 GLU AAA O 1
ATOM 9931 N N . GLU A 1 654 ? 35.991 -62.837 29.735 1.000 16.510 656 GLU AAA N 1
ATOM 9932 C CA A GLU A 1 654 ? 37.308 -62.962 30.405 0.500 17.083 656 GLU AAA CA 1
ATOM 9933 C CA B GLU A 1 654 ? 37.339 -62.960 30.374 0.500 18.082 656 GLU AAA CA 1
ATOM 9934 C C . GLU A 1 654 ? 37.872 -61.562 30.713 1.000 17.660 656 GLU AAA C 1
ATOM 9935 O O . GLU A 1 654 ? 38.472 -61.415 31.764 1.000 20.166 656 GLU AAA O 1
ATOM 9957 N N . GLN A 1 655 ? 37.721 -60.599 29.790 1.000 18.635 657 GLN AAA N 1
ATOM 9958 C CA . GLN A 1 655 ? 38.376 -59.281 29.945 1.000 20.206 657 GLN AAA CA 1
ATOM 9959 C C . GLN A 1 655 ? 37.423 -58.303 30.641 1.000 17.289 657 GLN AAA C 1
ATOM 9960 O O . GLN A 1 655 ? 37.878 -57.197 30.947 1.000 20.324 657 GLN AAA O 1
ATOM 9974 N N . PHE A 1 656 ? 36.178 -58.689 30.927 1.000 17.728 658 PHE AAA N 1
ATOM 9975 C CA . PHE A 1 656 ? 35.195 -57.748 31.496 1.000 17.032 658 PHE AAA CA 1
ATOM 9976 C C . PHE A 1 656 ? 35.779 -56.962 32.696 1.000 18.120 658 PHE AAA C 1
ATOM 9977 O O . PHE A 1 656 ? 35.625 -55.750 32.820 1.000 18.335 658 PHE AAA O 1
ATOM 9994 N N . LYS A 1 657 ? 36.373 -57.653 33.674 1.000 17.906 659 LYS AAA N 1
ATOM 9995 C CA . LYS A 1 657 ? 36.816 -56.946 34.913 1.000 19.126 659 LYS AAA CA 1
ATOM 9996 C C . LYS A 1 657 ? 37.807 -55.811 34.596 1.000 17.484 659 LYS AAA C 1
ATOM 9997 O O . LYS A 1 657 ? 37.664 -54.700 35.096 1.000 19.956 659 LYS AAA O 1
ATOM 10016 N N . THR A 1 658 ? 38.790 -56.074 33.760 1.000 18.462 660 THR AAA N 1
ATOM 10017 C CA . THR A 1 658 ? 39.797 -55.062 33.414 1.000 20.077 660 THR AAA CA 1
ATOM 10018 C C . THR A 1 658 ? 39.193 -53.983 32.534 1.000 20.130 660 THR AAA C 1
ATOM 10019 O O . THR A 1 658 ? 39.517 -52.818 32.725 1.000 22.153 660 THR AAA O 1
ATOM 10030 N N . ILE A 1 659 ? 38.293 -54.336 31.632 1.000 19.534 661 ILE AAA N 1
ATOM 10031 C CA . ILE A 1 659 ? 37.638 -53.316 30.774 1.000 19.991 661 ILE AAA CA 1
ATOM 10032 C C . ILE A 1 659 ? 36.762 -52.400 31.623 1.000 20.105 661 ILE AAA C 1
ATOM 10033 O O . ILE A 1 659 ? 36.796 -51.138 31.454 1.000 21.208 661 ILE AAA O 1
ATOM 10049 N N . GLN A 1 660 ? 35.965 -52.996 32.492 1.000 18.765 662 GLN AAA N 1
ATOM 10050 C CA . GLN A 1 660 ? 35.057 -52.180 33.293 1.000 19.605 662 GLN AAA CA 1
ATOM 10051 C C . GLN A 1 660 ? 35.901 -51.272 34.198 1.000 20.524 662 GLN AAA C 1
ATOM 10052 O O . GLN A 1 660 ? 35.458 -50.136 34.423 1.000 21.542 662 GLN AAA O 1
ATOM 10066 N N . GLU A 1 661 ? 37.037 -51.730 34.717 1.000 21.065 663 GLU AAA N 1
ATOM 10067 C CA . GLU A 1 661 ? 37.840 -50.939 35.674 1.000 22.400 663 GLU AAA CA 1
ATOM 10068 C C . GLU A 1 661 ? 38.378 -49.707 34.903 1.000 22.174 663 GLU AAA C 1
ATOM 10069 O O . GLU A 1 661 ? 38.275 -48.578 35.446 1.000 25.073 663 GLU AAA O 1
ATOM 10078 N N . GLU A 1 662 ? 38.818 -49.899 33.633 1.000 22.732 664 GLU AAA N 1
ATOM 10079 C CA . GLU A 1 662 ? 39.353 -48.774 32.792 1.000 24.640 664 GLU AAA CA 1
ATOM 10080 C C . GLU A 1 662 ? 38.213 -47.791 32.551 1.000 22.979 664 GLU AAA C 1
ATOM 10081 O O . GLU A 1 662 ? 38.439 -46.587 32.642 1.000 24.876 664 GLU AAA O 1
ATOM 10090 N N . MET A 1 663 ? 36.997 -48.285 32.314 1.000 20.119 665 MET AAA N 1
ATOM 10091 C CA . MET A 1 663 ? 35.836 -47.401 32.006 1.000 22.258 665 MET AAA CA 1
ATOM 10092 C C . MET A 1 663 ? 35.405 -46.640 33.276 1.000 21.332 665 MET AAA C 1
ATOM 10093 O O . MET A 1 663 ? 35.041 -45.423 33.224 1.000 24.856 665 MET AAA O 1
ATOM 10107 N N . ALA A 1 664 ? 35.587 -47.271 34.429 1.000 22.849 666 ALA AAA N 1
ATOM 10108 C CA . ALA A 1 664 ? 35.136 -46.744 35.741 1.000 24.098 666 ALA AAA CA 1
ATOM 10109 C C . ALA A 1 664 ? 36.154 -45.736 36.263 1.000 23.750 666 ALA AAA C 1
ATOM 10110 O O . ALA A 1 664 ? 35.782 -44.958 37.136 1.000 26.717 666 ALA AAA O 1
ATOM 10117 N N . THR A 1 665 ? 37.370 -45.729 35.738 1.000 25.852 667 THR AAA N 1
ATOM 10118 C CA . THR A 1 665 ? 38.482 -44.913 36.289 1.000 27.779 667 THR AAA CA 1
ATOM 10119 C C . THR A 1 665 ? 38.971 -43.939 35.208 1.000 25.800 667 THR AAA C 1
ATOM 10120 O O . THR A 1 665 ? 38.506 -42.765 35.201 1.000 29.117 667 THR AAA O 1
ATOM 10131 N N . ALA A 1 666 ? 39.881 -44.353 34.323 1.000 29.260 668 ALA AAA N 1
ATOM 10132 C CA . ALA A 1 666 ? 40.446 -43.438 33.296 1.000 28.861 668 ALA AAA CA 1
ATOM 10133 C C . ALA A 1 666 ? 39.347 -42.813 32.402 1.000 26.817 668 ALA AAA C 1
ATOM 10134 O O . ALA A 1 666 ? 39.354 -41.584 32.209 1.000 28.511 668 ALA AAA O 1
ATOM 10141 N N . GLU A 1 667 ? 38.422 -43.603 31.847 1.000 25.429 669 GLU AAA N 1
ATOM 10142 C CA . GLU A 1 667 ? 37.425 -43.018 30.891 1.000 23.227 669 GLU AAA CA 1
ATOM 10143 C C . GLU A 1 667 ? 36.514 -42.064 31.678 1.000 19.052 669 GLU AAA C 1
ATOM 10144 O O . GLU A 1 667 ? 36.186 -40.999 31.166 1.000 23.458 669 GLU AAA O 1
ATOM 10156 N N . ARG A 1 668 ? 36.092 -42.462 32.886 1.000 22.388 670 ARG AAA N 1
ATOM 10157 C CA . ARG A 1 668 ? 35.211 -41.603 33.733 1.000 21.488 670 ARG AAA CA 1
ATOM 10158 C C . ARG A 1 668 ? 35.905 -40.256 33.935 1.000 21.925 670 ARG AAA C 1
ATOM 10159 O O . ARG A 1 668 ? 35.229 -39.207 33.864 1.000 23.465 670 ARG AAA O 1
ATOM 10180 N N . LYS A 1 669 ? 37.196 -40.292 34.256 1.000 24.429 671 LYS AAA N 1
ATOM 10181 C CA . LYS A 1 669 ? 37.947 -39.060 34.597 1.000 25.383 671 LYS AAA CA 1
ATOM 10182 C C . LYS A 1 669 ? 38.058 -38.191 33.333 1.000 24.085 671 LYS AAA C 1
ATOM 10183 O O . LYS A 1 669 ? 37.986 -36.926 33.449 1.000 27.887 671 LYS AAA O 1
ATOM 10195 N N . ALA A 1 670 ? 38.254 -38.785 32.163 1.000 22.935 672 ALA AAA N 1
ATOM 10196 C CA . ALA A 1 670 ? 38.341 -38.004 30.902 1.000 24.569 672 ALA AAA CA 1
ATOM 10197 C C . ALA A 1 670 ? 36.990 -37.296 30.668 1.000 21.110 672 ALA AAA C 1
ATOM 10198 O O . ALA A 1 670 ? 36.932 -36.125 30.208 1.000 21.549 672 ALA AAA O 1
ATOM 10205 N N . THR A 1 671 ? 35.906 -38.016 30.894 1.000 20.490 673 THR AAA N 1
ATOM 10206 C CA . THR A 1 671 ? 34.548 -37.470 30.763 1.000 20.483 673 THR AAA CA 1
ATOM 10207 C C . THR A 1 671 ? 34.342 -36.335 31.770 1.000 21.529 673 THR AAA C 1
ATOM 10208 O O . THR A 1 671 ? 33.756 -35.308 31.391 1.000 21.260 673 THR AAA O 1
ATOM 10219 N N . GLU A 1 672 ? 34.794 -36.487 33.015 1.000 20.681 674 GLU AAA N 1
ATOM 10220 C CA . GLU A 1 672 ? 34.658 -35.397 34.014 1.000 21.136 674 GLU AAA CA 1
ATOM 10221 C C . GLU A 1 672 ? 35.391 -34.143 33.517 1.000 21.488 674 GLU AAA C 1
ATOM 10222 O O . GLU A 1 672 ? 34.863 -33.042 33.735 1.000 23.752 674 GLU AAA O 1
ATOM 10234 N N . LEU A 1 673 ? 36.584 -34.282 32.949 1.000 21.784 675 LEU AAA N 1
ATOM 10235 C CA . LEU A 1 673 ? 37.370 -33.130 32.420 1.000 20.999 675 LEU AAA CA 1
ATOM 10236 C C . LEU A 1 673 ? 36.570 -32.482 31.301 1.000 20.745 675 LEU AAA C 1
ATOM 10237 O O . LEU A 1 673 ? 36.413 -31.229 31.320 1.000 20.636 675 LEU AAA O 1
ATOM 10253 N N . ALA A 1 674 ? 36.024 -33.290 30.382 1.000 19.718 676 ALA AAA N 1
ATOM 10254 C CA . ALA A 1 674 ? 35.184 -32.744 29.281 1.000 21.730 676 ALA AAA CA 1
ATOM 10255 C C . ALA A 1 674 ? 34.021 -31.960 29.886 1.000 18.401 676 ALA AAA C 1
ATOM 10256 O O . ALA A 1 674 ? 33.703 -30.866 29.404 1.000 21.847 676 ALA AAA O 1
ATOM 10263 N N . ASN A 1 675 ? 33.393 -32.481 30.927 1.000 19.155 677 ASN AAA N 1
ATOM 10264 C CA . ASN A 1 675 ? 32.157 -31.873 31.483 1.000 18.875 677 ASN AAA CA 1
ATOM 10265 C C . ASN A 1 675 ? 32.427 -30.629 32.349 1.000 21.499 677 ASN AAA C 1
ATOM 10266 O O . ASN A 1 675 ? 31.474 -29.915 32.553 1.000 25.384 677 ASN AAA O 1
ATOM 10277 N N . ARG A 1 676 ? 33.690 -30.316 32.657 1.000 20.468 678 ARG AAA N 1
ATOM 10278 C CA . ARG A 1 676 ? 34.076 -29.104 33.363 1.000 21.189 678 ARG AAA CA 1
ATOM 10279 C C . ARG A 1 676 ? 34.590 -28.086 32.354 1.000 21.074 678 ARG AAA C 1
ATOM 10280 O O . ARG A 1 676 ? 35.011 -27.022 32.773 1.000 22.758 678 ARG AAA O 1
ATOM 10301 N N . THR A 1 677 ? 34.620 -28.422 31.057 1.000 19.728 679 THR AAA N 1
ATOM 10302 C CA . THR A 1 677 ? 35.232 -27.556 30.035 1.000 20.280 679 THR AAA CA 1
ATOM 10303 C C . THR A 1 677 ? 34.212 -26.487 29.620 1.000 18.456 679 THR AAA C 1
ATOM 10304 O O . THR A 1 677 ? 33.067 -26.850 29.331 1.000 22.676 679 THR AAA O 1
ATOM 10315 N N . VAL A 1 678 ? 34.613 -25.227 29.679 1.000 19.646 680 VAL AAA N 1
ATOM 10316 C CA . VAL A 1 678 ? 33.835 -24.019 29.321 1.000 22.063 680 VAL AAA CA 1
ATOM 10317 C C . VAL A 1 678 ? 34.141 -23.619 27.872 1.000 19.737 680 VAL AAA C 1
ATOM 10318 O O . VAL A 1 678 ? 33.223 -23.161 27.210 1.000 24.902 680 VAL AAA O 1
ATOM 10331 N N . ASP A 1 679 ? 35.399 -23.744 27.429 1.000 20.031 681 ASP AAA N 1
ATOM 10332 C CA . ASP A 1 679 ? 35.803 -23.494 26.026 1.000 19.413 681 ASP AAA CA 1
ATOM 10333 C C . ASP A 1 679 ? 37.019 -24.343 25.683 1.000 18.128 681 ASP AAA C 1
ATOM 10334 O O . ASP A 1 679 ? 37.759 -24.788 26.575 1.000 19.855 681 ASP AAA O 1
ATOM 10343 N N . LEU A 1 680 ? 37.185 -24.607 24.394 1.000 18.431 682 LEU AAA N 1
ATOM 10344 C CA . LEU A 1 680 ? 38.158 -25.569 23.859 1.000 18.113 682 LEU AAA CA 1
ATOM 10345 C C . LEU A 1 680 ? 38.541 -25.136 22.439 1.000 18.467 682 LEU AAA C 1
ATOM 10346 O O . LEU A 1 680 ? 37.673 -24.966 21.579 1.000 18.982 682 LEU AAA O 1
ATOM 10362 N N . ILE A 1 681 ? 39.846 -25.014 22.229 1.000 18.231 683 ILE AAA N 1
ATOM 10363 C CA . ILE A 1 681 ? 40.421 -24.631 20.920 1.000 17.491 683 ILE AAA CA 1
ATOM 10364 C C . ILE A 1 681 ? 41.470 -25.671 20.547 1.000 18.765 683 ILE AAA C 1
ATOM 10365 O O . ILE A 1 681 ? 42.249 -26.046 21.442 1.000 18.216 683 ILE AAA O 1
ATOM 10381 N N . PHE A 1 682 ? 41.461 -26.106 19.292 1.000 17.771 684 PHE AAA N 1
ATOM 10382 C CA . PHE A 1 682 ? 42.480 -26.993 18.687 1.000 18.106 684 PHE AAA CA 1
ATOM 10383 C C . PHE A 1 682 ? 43.330 -26.193 17.716 1.000 17.412 684 PHE AAA C 1
ATOM 10384 O O . PHE A 1 682 ? 42.952 -26.001 16.566 1.000 18.315 684 PHE AAA O 1
ATOM 10401 N N . PRO A 1 683 ? 44.437 -25.581 18.210 1.000 17.449 685 PRO AAA N 1
ATOM 10402 C CA . PRO A 1 683 ? 45.275 -24.818 17.306 1.000 16.899 685 PRO AAA CA 1
ATOM 10403 C C . PRO A 1 683 ? 45.736 -25.634 16.097 1.000 16.724 685 PRO AAA C 1
ATOM 10404 O O . PRO A 1 683 ? 46.056 -26.818 16.219 1.000 19.248 685 PRO AAA O 1
ATOM 10415 N N . GLY A 1 684 ? 45.812 -24.966 14.930 1.000 17.958 686 GLY AAA N 1
ATOM 10416 C CA . GLY A 1 684 ? 46.169 -25.613 13.676 1.000 21.015 686 GLY AAA CA 1
ATOM 10417 C C . GLY A 1 684 ? 44.986 -26.271 12.981 1.000 21.713 686 GLY AAA C 1
ATOM 10418 O O . GLY A 1 684 ? 45.197 -26.766 11.877 1.000 23.965 686 GLY AAA O 1
ATOM 10422 N N . GLU A 1 685 ? 43.827 -26.368 13.604 1.000 17.207 687 GLU AAA N 1
ATOM 10423 C CA . GLU A 1 685 ? 42.584 -26.923 12.971 1.000 18.201 687 GLU AAA CA 1
ATOM 10424 C C . GLU A 1 685 ? 41.710 -25.735 12.533 1.000 19.201 687 GLU AAA C 1
ATOM 10425 O O . GLU A 1 685 ? 41.336 -24.901 13.365 1.000 17.797 687 GLU AAA O 1
ATOM 10437 N N . GLN A 1 686 ? 41.446 -25.629 11.247 1.000 16.436 688 GLN AAA N 1
ATOM 10438 C CA . GLN A 1 686 ? 40.852 -24.409 10.680 1.000 17.570 688 GLN AAA CA 1
ATOM 10439 C C . GLN A 1 686 ? 39.560 -23.990 11.369 1.000 17.093 688 GLN AAA C 1
ATOM 10440 O O . GLN A 1 686 ? 39.411 -22.802 11.627 1.000 17.503 688 GLN AAA O 1
ATOM 10454 N N . GLN A 1 687 ? 38.605 -24.878 11.572 1.000 15.646 689 GLN AAA N 1
ATOM 10455 C CA . GLN A 1 687 ? 37.284 -24.432 12.018 1.000 15.054 689 GLN AAA CA 1
ATOM 10456 C C . GLN A 1 687 ? 37.356 -24.037 13.489 1.000 17.455 689 GLN AAA C 1
ATOM 10457 O O . GLN A 1 687 ? 36.819 -23.000 13.855 1.000 16.805 689 GLN AAA O 1
ATOM 10471 N N . PRO A 1 688 ? 38.030 -24.799 14.380 1.000 15.855 690 PRO AAA N 1
ATOM 10472 C CA . PRO A 1 688 ? 38.205 -24.329 15.761 1.000 17.605 690 PRO AAA CA 1
ATOM 10473 C C . PRO A 1 688 ? 38.876 -22.963 15.829 1.000 17.676 690 PRO AAA C 1
ATOM 10474 O O . PRO A 1 688 ? 38.443 -22.112 16.623 1.000 18.333 690 PRO AAA O 1
ATOM 10485 N N . GLU A 1 689 ? 39.866 -22.726 14.963 1.000 16.901 691 GLU AAA N 1
ATOM 10486 C CA . GLU A 1 689 ? 40.567 -21.432 14.984 1.000 17.967 691 GLU AAA CA 1
ATOM 10487 C C . GLU A 1 689 ? 39.629 -20.334 14.504 1.000 17.364 691 GLU AAA C 1
ATOM 10488 O O . GLU A 1 689 ? 39.591 -19.249 15.100 1.000 19.605 691 GLU AAA O 1
ATOM 10500 N N . SER A 1 690 ? 38.902 -20.613 13.428 1.000 17.125 692 SER AAA N 1
ATOM 10501 C CA A SER A 1 690 ? 37.979 -19.608 12.843 0.500 17.015 692 SER AAA CA 1
ATOM 10502 C CA B SER A 1 690 ? 37.961 -19.628 12.827 0.500 16.153 692 SER AAA CA 1
ATOM 10503 C C . SER A 1 690 ? 36.871 -19.296 13.854 1.000 17.785 692 SER AAA C 1
ATOM 10504 O O . SER A 1 690 ? 36.547 -18.098 14.049 1.000 18.925 692 SER AAA O 1
ATOM 10518 N N . ASP A 1 691 ? 36.316 -20.320 14.497 1.000 16.787 693 ASP AAA N 1
ATOM 10519 C CA . ASP A 1 691 ? 35.248 -20.096 15.513 1.000 17.249 693 ASP AAA CA 1
ATOM 10520 C C . ASP A 1 691 ? 35.758 -19.265 16.683 1.000 19.086 693 ASP AAA C 1
ATOM 10521 O O . ASP A 1 691 ? 34.940 -18.659 17.361 1.000 21.888 693 ASP AAA O 1
ATOM 10530 N N . HIS A 1 692 ? 37.056 -19.214 16.892 1.000 18.022 694 HIS AAA N 1
ATOM 10531 C CA . HIS A 1 692 ? 37.633 -18.437 18.013 1.000 17.772 694 HIS AAA CA 1
ATOM 10532 C C . HIS A 1 692 ? 38.445 -17.226 17.474 1.000 18.754 694 HIS AAA C 1
ATOM 10533 O O . HIS A 1 692 ? 39.301 -16.690 18.210 1.000 20.617 694 HIS AAA O 1
ATOM 10548 N N . SER A 1 693 ? 38.127 -16.726 16.287 1.000 19.173 695 SER AAA N 1
ATOM 10549 C CA . SER A 1 693 ? 38.641 -15.446 15.767 1.000 19.289 695 SER AAA CA 1
ATOM 10550 C C . SER A 1 693 ? 40.171 -15.392 15.816 1.000 19.444 695 SER AAA C 1
ATOM 10551 O O . SER A 1 693 ? 40.735 -14.381 16.238 1.000 21.642 695 SER AAA O 1
ATOM 10559 N N . ILE A 1 694 ? 40.817 -16.454 15.359 1.000 18.626 696 ILE AAA N 1
ATOM 10560 C CA . ILE A 1 694 ? 42.285 -16.556 15.205 1.000 18.382 696 ILE AAA CA 1
ATOM 10561 C C . ILE A 1 694 ? 42.839 -15.277 14.564 1.000 21.078 696 ILE AAA C 1
ATOM 10562 O O . ILE A 1 694 ? 42.328 -14.828 13.489 1.000 21.342 696 ILE AAA O 1
ATOM 10578 N N . GLN A 1 695 ? 43.878 -14.717 15.170 1.000 19.564 697 GLN AAA N 1
ATOM 10579 C CA A GLN A 1 695 ? 44.705 -13.624 14.600 0.500 20.964 697 GLN AAA CA 1
ATOM 10580 C CA B GLN A 1 695 ? 44.709 -13.671 14.520 0.500 20.300 697 GLN AAA CA 1
ATOM 10581 C C . GLN A 1 695 ? 46.164 -14.045 14.796 1.000 19.942 697 GLN AAA C 1
ATOM 10582 O O . GLN A 1 695 ? 46.437 -14.736 15.794 1.000 20.589 697 GLN AAA O 1
ATOM 10608 N N . TYR A 1 696 ? 47.077 -13.614 13.957 1.000 22.286 698 TYR AAA N 1
ATOM 10609 C CA . TYR A 1 696 ? 48.491 -13.966 14.172 1.000 21.524 698 TYR AAA CA 1
ATOM 10610 C C . TYR A 1 696 ? 49.408 -13.046 13.384 1.000 22.611 698 TYR AAA C 1
ATOM 10611 O O . TYR A 1 696 ? 48.987 -12.418 12.389 1.000 25.286 698 TYR AAA O 1
ATOM 10629 N N . GLU A 1 697 ? 50.678 -13.080 13.784 1.000 24.835 699 GLU AAA N 1
ATOM 10630 C CA . GLU A 1 697 ? 51.821 -12.440 13.099 1.000 25.931 699 GLU AAA CA 1
ATOM 10631 C C . GLU A 1 697 ? 52.943 -13.477 13.162 1.000 22.689 699 GLU AAA C 1
ATOM 10632 O O . GLU A 1 697 ? 53.279 -13.940 14.287 1.000 25.148 699 GLU AAA O 1
ATOM 10641 N N . ALA A 1 698 ? 53.527 -13.802 12.016 1.000 24.208 700 ALA AAA N 1
ATOM 10642 C CA . ALA A 1 698 ? 54.748 -14.650 11.936 1.000 25.220 700 ALA AAA CA 1
ATOM 10643 C C . ALA A 1 698 ? 54.480 -15.985 12.626 1.000 23.224 700 ALA AAA C 1
ATOM 10644 O O . ALA A 1 698 ? 55.211 -16.376 13.567 1.000 25.985 700 ALA AAA O 1
ATOM 10651 N N . SER A 1 699 ? 53.510 -16.718 12.098 1.000 23.915 701 SER AAA N 1
ATOM 10652 C CA . SER A 1 699 ? 52.977 -17.939 12.749 1.000 23.822 701 SER AAA CA 1
ATOM 10653 C C . SER A 1 699 ? 53.079 -19.120 11.793 1.0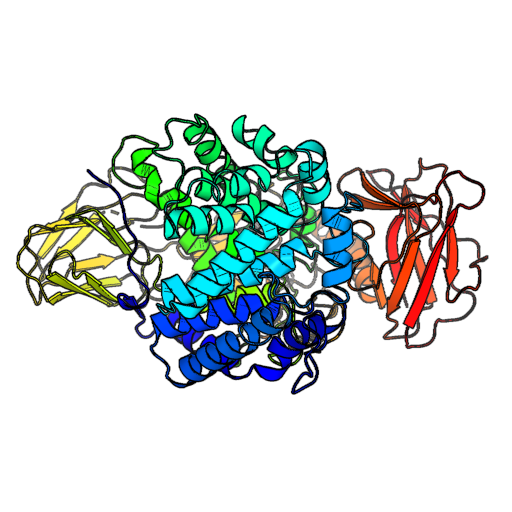00 24.976 701 SER AAA C 1
ATOM 10654 O O . SER A 1 699 ? 53.006 -18.904 10.560 1.000 28.220 701 SER AAA O 1
ATOM 10662 N N . GLU A 1 700 ? 53.216 -20.328 12.327 1.000 22.891 702 GLU AAA N 1
ATOM 10663 C CA . GLU A 1 700 ? 53.073 -21.522 11.490 1.000 24.591 702 GLU AAA CA 1
ATOM 10664 C C . GLU A 1 700 ? 52.215 -22.569 12.209 1.000 23.390 702 GLU AAA C 1
ATOM 10665 O O . GLU A 1 700 ? 52.027 -22.516 13.443 1.000 22.518 702 GLU AAA O 1
ATOM 10677 N N . THR A 1 701 ? 51.666 -23.493 11.436 1.000 23.113 703 THR AAA N 1
ATOM 10678 C CA . THR A 1 701 ? 50.913 -24.651 11.953 1.000 23.963 703 THR AAA CA 1
ATOM 10679 C C . THR A 1 701 ? 51.572 -25.934 11.472 1.000 22.213 703 THR AAA C 1
ATOM 10680 O O . THR A 1 701 ? 52.378 -25.913 10.533 1.000 26.222 703 THR AAA O 1
ATOM 10691 N N . GLY A 1 702 ? 51.166 -27.044 12.096 1.000 22.654 704 GLY AAA N 1
ATOM 10692 C CA . GLY A 1 702 ? 51.655 -28.346 11.677 1.000 26.818 704 GLY AAA CA 1
ATOM 10693 C C . GLY A 1 702 ? 51.022 -29.439 12.439 1.000 22.727 704 GLY AAA C 1
ATOM 10694 O O . GLY A 1 702 ? 50.034 -29.186 13.119 1.000 21.660 704 GLY AAA O 1
ATOM 10698 N N . THR A 1 703 ? 51.569 -30.629 12.284 1.000 27.436 705 THR AAA N 1
ATOM 10699 C CA . THR A 1 703 ? 51.113 -31.840 12.976 1.000 27.406 705 THR AAA CA 1
ATOM 10700 C C . THR A 1 703 ? 52.350 -32.511 13.551 1.000 28.074 705 THR AAA C 1
ATOM 10701 O O . THR A 1 703 ? 53.443 -32.487 12.899 1.000 34.762 705 THR AAA O 1
ATOM 10712 N N . HIS A 1 704 ? 52.178 -33.069 14.733 1.000 25.604 706 HIS AAA N 1
ATOM 10713 C CA . HIS A 1 704 ? 53.170 -33.963 15.376 1.000 23.718 706 HIS AAA CA 1
ATOM 10714 C C . HIS A 1 704 ? 52.403 -35.048 16.102 1.000 22.304 706 HIS AAA C 1
ATOM 10715 O O . HIS A 1 704 ? 51.493 -34.715 16.864 1.000 24.992 706 HIS AAA O 1
ATOM 10730 N N . LYS A 1 705 ? 52.750 -36.301 15.850 1.000 26.431 707 LYS AAA N 1
ATOM 10731 C CA . LYS A 1 705 ? 52.153 -37.457 16.554 1.000 28.005 707 LYS AAA CA 1
ATOM 10732 C C . LYS A 1 705 ? 50.636 -37.277 16.468 1.000 24.330 707 LYS AAA C 1
ATOM 10733 O O . LYS A 1 705 ? 49.922 -37.501 17.462 1.000 26.123 707 LYS AAA O 1
ATOM 10745 N N . ASP A 1 706 ? 50.148 -36.923 15.271 1.000 25.020 708 ASP AAA N 1
ATOM 10746 C CA . ASP A 1 706 ? 48.704 -36.931 14.922 1.000 23.829 708 ASP AAA CA 1
ATOM 10747 C C . ASP A 1 706 ? 47.949 -35.741 15.539 1.000 22.635 708 ASP AAA C 1
ATOM 10748 O O . ASP A 1 706 ? 46.710 -35.727 15.419 1.000 28.799 708 ASP AAA O 1
ATOM 10757 N N . ARG A 1 707 ? 48.627 -34.828 16.230 1.000 24.011 709 ARG AAA N 1
ATOM 10758 C CA . ARG A 1 707 ? 47.991 -33.661 16.879 1.000 22.559 709 ARG AAA CA 1
ATOM 10759 C C . ARG A 1 707 ? 48.437 -32.394 16.148 1.000 21.149 709 ARG AAA C 1
ATOM 10760 O O . ARG A 1 707 ? 49.599 -32.269 15.743 1.000 22.318 709 ARG AAA O 1
ATOM 10781 N N . HIS A 1 708 ? 47.506 -31.516 15.863 1.000 19.685 710 HIS AAA N 1
ATOM 10782 C CA . HIS A 1 708 ? 47.818 -30.220 15.230 1.000 19.569 710 HIS AAA CA 1
ATOM 10783 C C . HIS A 1 708 ? 48.284 -29.198 16.263 1.000 19.022 710 HIS AAA C 1
ATOM 10784 O O . HIS A 1 708 ? 47.889 -29.271 17.464 1.000 18.123 710 HIS AAA O 1
ATOM 10799 N N . PHE A 1 709 ? 49.147 -28.298 15.812 1.000 20.193 711 PHE AAA N 1
ATOM 10800 C CA . PHE A 1 709 ? 49.571 -27.168 16.635 1.000 19.477 711 PHE AAA CA 1
ATOM 10801 C C . PHE A 1 709 ? 49.600 -25.859 15.866 1.000 18.424 711 PHE AAA C 1
ATOM 10802 O O . PHE A 1 709 ? 49.605 -25.838 14.617 1.000 19.494 711 PHE AAA O 1
ATOM 10819 N N . ARG A 1 710 ? 49.683 -24.791 16.646 1.000 19.354 712 ARG AAA N 1
ATOM 10820 C CA . ARG A 1 710 ? 50.164 -23.501 16.121 1.000 20.378 712 ARG AAA CA 1
ATOM 10821 C C . ARG A 1 710 ? 51.299 -23.006 17.012 1.000 21.245 712 ARG AAA C 1
ATOM 10822 O O . ARG A 1 710 ? 51.300 -23.282 18.216 1.000 19.434 712 ARG AAA O 1
ATOM 10843 N N . ARG A 1 711 ? 52.220 -22.287 16.408 1.000 19.349 713 ARG AAA N 1
ATOM 10844 C CA . ARG A 1 711 ? 53.259 -21.533 17.137 1.000 19.246 713 ARG AAA CA 1
ATOM 10845 C C . ARG A 1 711 ? 53.546 -20.263 16.374 1.000 21.230 713 ARG AAA C 1
ATOM 10846 O O . ARG A 1 711 ? 53.096 -20.132 15.216 1.000 22.035 713 ARG AAA O 1
ATOM 10867 N N . ALA A 1 712 ? 54.209 -19.329 17.021 1.000 21.523 714 ALA AAA N 1
ATOM 10868 C CA . ALA A 1 712 ? 54.579 -18.076 16.340 1.000 21.625 714 ALA AAA CA 1
ATOM 10869 C C . ALA A 1 712 ? 55.899 -17.499 16.854 1.000 22.140 714 ALA AAA C 1
ATOM 10870 O O . ALA A 1 712 ? 56.210 -17.646 18.031 1.000 22.609 714 ALA AAA O 1
ATOM 10877 N N . LYS A 1 713 ? 56.572 -16.791 15.950 1.000 22.168 715 LYS AAA N 1
ATOM 10878 C CA . LYS A 1 713 ? 57.725 -15.918 16.292 1.000 23.057 715 LYS AAA CA 1
ATOM 10879 C C . LYS A 1 713 ? 57.217 -14.534 16.664 1.000 24.569 715 LYS AAA C 1
ATOM 10880 O O . LYS A 1 713 ? 57.953 -13.812 17.367 1.000 26.648 715 LYS AAA O 1
ATOM 10892 N N . GLY A 1 714 ? 56.032 -14.167 16.195 1.000 23.860 716 GLY AAA N 1
ATOM 10893 C CA . GLY A 1 714 ? 55.377 -12.899 16.533 1.000 23.848 716 GLY AAA CA 1
ATOM 10894 C C . GLY A 1 714 ? 54.404 -13.129 17.646 1.000 23.789 716 GLY AAA C 1
ATOM 10895 O O . GLY A 1 714 ? 54.790 -13.006 18.853 1.000 24.416 716 GLY AAA O 1
ATOM 10899 N N . TRP A 1 715 ? 53.221 -13.603 17.305 1.000 22.125 717 TRP AAA N 1
ATOM 10900 C CA . TRP A 1 715 ? 52.160 -13.865 18.305 1.000 20.886 717 TRP AAA CA 1
ATOM 10901 C C . TRP A 1 715 ? 51.004 -14.547 17.600 1.000 21.044 717 TRP AAA C 1
ATOM 10902 O O . TRP A 1 715 ? 50.909 -14.494 16.364 1.000 21.614 717 TRP AAA O 1
ATOM 10923 N N . PHE A 1 716 ? 50.161 -15.198 18.360 1.000 19.196 718 PHE AAA N 1
ATOM 10924 C CA . PHE A 1 716 ? 48.843 -15.650 17.859 1.000 18.869 718 PHE AAA CA 1
ATOM 10925 C C . PHE A 1 716 ? 47.834 -15.477 18.987 1.000 19.385 718 PHE AAA C 1
ATOM 10926 O O . PHE A 1 716 ? 48.193 -15.614 20.185 1.000 21.673 718 PHE AAA O 1
ATOM 10943 N N . SER A 1 717 ? 46.592 -15.246 18.611 1.000 19.148 719 SER AAA N 1
ATOM 10944 C CA . SER A 1 717 ? 45.514 -14.964 19.576 1.000 19.626 719 SER AAA CA 1
ATOM 10945 C C . SER A 1 717 ? 44.203 -15.608 19.142 1.000 19.378 719 SER AAA C 1
ATOM 10946 O O . SER A 1 717 ? 43.970 -15.896 17.947 1.000 20.114 719 SER AAA O 1
ATOM 10954 N N . TYR A 1 718 ? 43.378 -15.858 20.140 1.000 19.220 720 TYR AAA N 1
ATOM 10955 C CA . TYR A 1 718 ? 41.985 -16.290 19.992 1.000 18.171 720 TYR AAA CA 1
ATOM 10956 C C . TYR A 1 718 ? 41.125 -15.462 20.951 1.000 19.078 720 TYR AAA C 1
ATOM 10957 O O . TYR A 1 718 ? 41.656 -14.851 21.890 1.000 21.291 720 TYR AAA O 1
ATOM 10975 N N . ASN A 1 719 ? 39.814 -15.466 20.725 1.000 19.741 721 ASN AAA N 1
ATOM 10976 C CA . ASN A 1 719 ? 38.857 -15.089 21.769 1.000 21.995 721 ASN AAA CA 1
ATOM 10977 C C . ASN A 1 719 ? 38.296 -16.359 22.392 1.000 21.463 721 ASN AAA C 1
ATOM 10978 O O . ASN A 1 719 ? 37.819 -17.265 21.667 1.000 23.797 721 ASN AAA O 1
ATOM 10989 N N . LEU A 1 720 ? 38.324 -16.402 23.724 1.000 22.482 722 LEU AAA N 1
ATOM 10990 C CA . LEU A 1 720 ? 37.645 -17.451 24.513 1.000 21.910 722 LEU AAA CA 1
ATOM 10991 C C . LEU A 1 720 ? 36.212 -17.003 24.753 1.000 21.877 722 LEU AAA C 1
ATOM 10992 O O . LEU A 1 720 ? 36.006 -15.816 25.029 1.000 29.672 722 LEU AAA O 1
ATOM 11008 N N . LYS A 1 721 ? 35.258 -17.909 24.578 1.000 26.122 723 LYS AAA N 1
ATOM 11009 C CA . LYS A 1 721 ? 33.816 -17.659 24.793 1.000 30.063 723 LYS AAA CA 1
ATOM 11010 C C . LYS A 1 721 ? 33.493 -18.283 26.139 1.000 26.261 723 LYS AAA C 1
ATOM 11011 O O . LYS A 1 721 ? 33.669 -19.493 26.309 1.000 32.321 723 LYS AAA O 1
ATOM 11017 N N . ILE A 1 722 ? 33.084 -17.457 27.080 1.000 29.436 724 ILE AAA N 1
ATOM 11018 C CA . ILE A 1 722 ? 32.975 -17.867 28.503 1.000 30.456 724 ILE AAA CA 1
ATOM 11019 C C . ILE A 1 722 ? 31.490 -17.854 28.858 1.000 29.005 724 ILE AAA C 1
ATOM 11020 O O . ILE A 1 722 ? 30.978 -16.814 29.120 1.000 28.163 724 ILE AAA O 1
ATOM 11036 N N . LYS A 1 723 ? 30.821 -18.999 28.731 1.000 30.081 725 LYS AAA N 1
ATOM 11037 C CA . LYS A 1 723 ? 29.376 -19.174 29.006 1.000 33.828 725 LYS AAA CA 1
ATOM 11038 C C . LYS A 1 723 ? 29.142 -19.250 30.520 1.000 28.857 725 LYS AAA C 1
ATOM 11039 O O . LYS A 1 723 ? 28.039 -18.892 30.971 1.000 33.715 725 LYS AAA O 1
ATOM 11045 N N . GLU A 1 724 ? 30.120 -19.731 31.288 1.000 29.266 726 GLU AAA N 1
ATOM 11046 C CA . GLU A 1 724 ? 30.079 -19.899 32.753 1.000 27.313 726 GLU AAA CA 1
ATOM 11047 C C . GLU A 1 724 ? 31.447 -19.445 33.272 1.000 23.920 726 GLU AAA C 1
ATOM 11048 O O . GLU A 1 724 ? 32.456 -19.619 32.532 1.000 26.278 726 GLU AAA O 1
ATOM 11060 N N . GLU A 1 725 ? 31.520 -18.904 34.475 1.000 27.361 727 GLU AAA N 1
ATOM 11061 C CA . GLU A 1 725 ? 32.808 -18.422 35.018 1.000 26.378 727 GLU AAA CA 1
ATOM 11062 C C . GLU A 1 725 ? 33.837 -19.552 35.014 1.000 26.049 727 GLU AAA C 1
ATOM 11063 O O . GLU A 1 725 ? 33.516 -20.700 35.390 1.000 27.610 727 GLU AAA O 1
ATOM 11075 N N . ALA A 1 726 ? 35.060 -19.225 34.638 1.000 23.970 728 ALA AAA N 1
ATOM 11076 C CA . ALA A 1 726 ? 36.166 -20.174 34.484 1.000 24.861 728 ALA AAA CA 1
ATOM 11077 C C . ALA A 1 726 ? 37.259 -19.851 35.497 1.000 21.472 728 ALA AAA C 1
ATOM 11078 O O . ALA A 1 726 ? 37.580 -18.629 35.696 1.000 26.176 728 ALA AAA O 1
ATOM 11085 N N . SER A 1 727 ? 37.853 -20.930 35.984 1.000 22.773 729 SER AAA N 1
ATOM 11086 C CA . SER A 1 727 ? 38.870 -20.975 37.066 1.000 23.165 729 SER AAA CA 1
ATOM 11087 C C . SER A 1 727 ? 40.255 -21.423 36.617 1.000 21.704 729 SER AAA C 1
ATOM 11088 O O . SER A 1 727 ? 41.210 -21.068 37.355 1.000 25.000 729 SER AAA O 1
ATOM 11096 N N . GLN A 1 728 ? 40.355 -22.224 35.539 1.000 19.542 730 GLN AAA N 1
ATOM 11097 C CA . GLN A 1 728 ? 41.617 -22.907 35.186 1.000 20.785 730 GLN AAA CA 1
ATOM 11098 C C . GLN A 1 728 ? 41.808 -22.860 33.678 1.000 19.821 730 GLN AAA C 1
ATOM 11099 O O . GLN A 1 728 ? 40.808 -22.929 32.956 1.000 19.324 730 GLN AAA O 1
ATOM 11113 N N . LEU A 1 729 ? 43.054 -22.642 33.244 1.000 20.871 731 LEU AAA N 1
ATOM 11114 C CA . LEU A 1 729 ? 43.415 -22.714 31.829 1.000 20.175 731 LEU AAA CA 1
ATOM 11115 C C . LEU A 1 729 ? 44.405 -23.868 31.679 1.000 18.147 731 LEU AAA C 1
ATOM 11116 O O . LEU A 1 729 ? 45.456 -23.872 32.374 1.000 21.923 731 LEU AAA O 1
ATOM 11132 N N . MET A 1 730 ? 44.156 -24.761 30.725 1.000 19.611 732 MET AAA N 1
ATOM 11133 C CA . MET A 1 730 ? 45.027 -25.903 30.452 1.000 19.429 732 MET AAA CA 1
ATOM 11134 C C . MET A 1 730 ? 45.564 -25.755 29.044 1.000 17.720 732 MET AAA C 1
ATOM 11135 O O . MET A 1 730 ? 44.742 -25.663 28.085 1.000 19.710 732 MET AAA O 1
ATOM 11149 N N . ILE A 1 731 ? 46.888 -25.772 28.917 1.000 19.219 733 ILE AAA N 1
ATOM 11150 C CA . ILE A 1 731 ? 47.630 -25.662 27.623 1.000 21.057 733 ILE AAA CA 1
ATOM 11151 C C . ILE A 1 731 ? 48.349 -26.976 27.397 1.000 19.117 733 ILE AAA C 1
ATOM 11152 O O . ILE A 1 731 ? 49.066 -27.416 28.336 1.000 20.861 733 ILE AAA O 1
ATOM 11168 N N . THR A 1 732 ? 48.172 -27.586 26.225 1.000 17.946 734 THR AAA N 1
ATOM 11169 C CA . THR A 1 732 ? 48.926 -28.806 25.891 1.000 19.099 734 THR AAA CA 1
ATOM 11170 C C . THR A 1 732 ? 50.134 -28.477 25.005 1.000 19.030 734 THR AAA C 1
ATOM 11171 O O . THR A 1 732 ? 50.011 -27.799 24.003 1.000 19.490 734 THR AAA O 1
ATOM 11182 N N . VAL A 1 733 ? 51.304 -28.908 25.414 1.000 18.857 735 VAL AAA N 1
ATOM 11183 C CA . VAL A 1 733 ? 52.581 -28.696 24.690 1.000 19.592 735 VAL AAA CA 1
ATOM 11184 C C . VAL A 1 733 ? 53.316 -30.037 24.669 1.000 19.427 735 VAL AAA C 1
ATOM 11185 O O . VAL A 1 733 ? 52.865 -30.976 25.332 1.000 21.290 73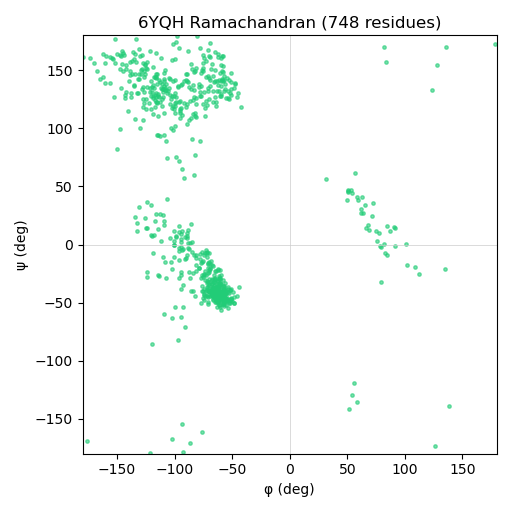5 VAL AAA O 1
ATOM 11198 N N . ARG A 1 734 ? 54.467 -30.086 24.015 1.000 21.607 736 ARG AAA N 1
ATOM 11199 C CA . ARG A 1 734 ? 55.344 -31.288 24.034 1.000 23.813 736 ARG AAA CA 1
ATOM 11200 C C . ARG A 1 734 ? 56.423 -31.057 25.095 1.000 23.830 736 ARG AAA C 1
ATOM 11201 O O . ARG A 1 734 ? 57.020 -29.942 25.157 1.000 24.413 736 ARG AAA O 1
ATOM 11222 N N . GLN A 1 735 ? 56.696 -32.077 25.893 1.000 26.665 737 GLN AAA N 1
ATOM 11223 C CA . GLN A 1 735 ? 57.727 -31.984 26.942 1.000 28.145 737 GLN AAA CA 1
ATOM 11224 C C . GLN A 1 735 ? 59.068 -31.506 26.349 1.000 25.730 737 GLN AAA C 1
ATOM 11225 O O . GLN A 1 735 ? 59.770 -30.732 27.050 1.000 31.562 737 GLN AAA O 1
ATOM 11239 N N . GLU A 1 736 ? 59.434 -32.017 25.170 1.000 26.406 738 GLU AAA N 1
ATOM 11240 C CA . GLU A 1 736 ? 60.775 -31.845 24.537 1.000 27.669 738 GLU AAA CA 1
ATOM 11241 C C . GLU A 1 736 ? 60.902 -30.452 23.903 1.000 25.200 738 GLU AAA C 1
ATOM 11242 O O . GLU A 1 736 ? 61.989 -30.068 23.473 1.000 29.997 738 GLU AAA O 1
ATOM 11248 N N . ASP A 1 737 ? 59.822 -29.717 23.762 1.000 23.931 739 ASP AAA N 1
ATOM 11249 C CA . ASP A 1 737 ? 59.870 -28.379 23.139 1.000 25.313 739 ASP AAA CA 1
ATOM 11250 C C . ASP A 1 737 ? 60.541 -27.419 24.117 1.000 23.965 739 ASP AAA C 1
ATOM 11251 O O . ASP A 1 737 ? 60.015 -27.253 25.194 1.000 27.408 739 ASP AAA O 1
ATOM 11260 N N . ARG A 1 738 ? 61.611 -26.754 23.723 1.000 23.764 740 ARG AAA N 1
ATOM 11261 C CA . ARG A 1 738 ? 62.305 -25.801 24.603 1.000 24.270 740 ARG AAA CA 1
ATOM 11262 C C . ARG A 1 738 ? 61.698 -24.396 24.436 1.000 23.377 740 ARG AAA C 1
ATOM 11263 O O . ARG A 1 738 ? 62.007 -23.454 25.215 1.000 27.416 740 ARG AAA O 1
ATOM 11284 N N . ASN A 1 739 ? 60.834 -24.197 23.461 1.000 23.392 741 ASN AAA N 1
ATOM 11285 C CA . ASN A 1 739 ? 60.221 -22.879 23.289 1.000 22.208 741 ASN AAA CA 1
ATOM 11286 C C . ASN A 1 739 ? 59.155 -22.699 24.366 1.000 20.472 741 ASN AAA C 1
ATOM 11287 O O . ASN A 1 739 ? 58.563 -23.699 24.783 1.000 23.748 741 ASN AAA O 1
ATOM 11298 N N . LYS A 1 740 ? 58.941 -21.457 24.790 1.000 20.460 742 LYS AAA N 1
ATOM 11299 C CA . LYS A 1 740 ? 58.001 -21.101 25.883 1.000 21.797 742 LYS AAA CA 1
ATOM 11300 C C . LYS A 1 740 ? 57.102 -19.952 25.390 1.000 20.270 742 LYS AAA C 1
ATOM 11301 O O . LYS A 1 740 ? 57.544 -19.047 24.629 1.000 21.893 742 LYS AAA O 1
ATOM 11320 N N . ALA A 1 741 ? 55.878 -19.953 25.852 1.000 21.307 743 ALA AAA N 1
ATOM 11321 C CA . ALA A 1 741 ? 54.923 -18.888 25.583 1.000 20.804 743 ALA AAA CA 1
ATOM 11322 C C . ALA A 1 741 ? 54.653 -18.061 26.826 1.000 20.966 743 ALA AAA C 1
ATOM 11323 O O . ALA A 1 741 ? 54.455 -18.612 27.941 1.000 24.557 743 ALA AAA O 1
ATOM 11330 N N . VAL A 1 742 ? 54.628 -16.757 26.615 1.000 19.429 744 VAL AAA N 1
ATOM 11331 C CA . VAL A 1 742 ? 53.894 -15.813 27.490 1.000 20.231 744 VAL AAA CA 1
ATOM 11332 C C . VAL A 1 742 ? 52.428 -15.916 27.092 1.000 20.360 744 VAL AAA C 1
ATOM 11333 O O . VAL A 1 742 ? 52.129 -15.904 25.885 1.000 21.804 744 VAL AAA O 1
ATOM 11346 N N . ILE A 1 743 ? 51.549 -15.923 28.081 1.000 18.885 745 ILE AAA N 1
ATOM 11347 C CA . ILE A 1 743 ? 50.085 -15.919 27.888 1.000 17.739 745 ILE AAA CA 1
ATOM 11348 C C . ILE A 1 743 ? 49.531 -14.610 28.445 1.000 19.369 745 ILE AAA C 1
ATOM 11349 O O . ILE A 1 743 ? 49.801 -14.291 29.656 1.000 20.740 745 ILE AAA O 1
ATOM 11365 N N . LEU A 1 744 ? 48.844 -13.864 27.594 1.000 20.962 746 LEU AAA N 1
ATOM 11366 C CA . LEU A 1 744 ? 48.059 -12.675 28.008 1.000 20.150 746 LEU AAA CA 1
ATOM 11367 C C . LEU A 1 744 ? 46.565 -13.007 27.936 1.000 19.433 746 LEU AAA C 1
ATOM 11368 O O . LEU A 1 744 ? 46.099 -13.554 26.903 1.000 21.407 746 LEU AAA O 1
ATOM 11384 N N . LEU A 1 745 ? 45.824 -12.668 28.990 1.000 22.552 747 LEU AAA N 1
ATOM 11385 C CA . LEU A 1 745 ? 44.362 -12.778 29.041 1.000 22.319 747 LEU AAA CA 1
ATOM 11386 C C . LEU A 1 745 ? 43.769 -11.380 29.143 1.000 24.770 747 LEU AAA C 1
ATOM 11387 O O . LEU A 1 745 ? 44.018 -10.718 30.190 1.000 26.939 747 LEU AAA O 1
ATOM 11403 N N . ASN A 1 746 ? 43.093 -10.925 28.073 1.000 27.283 748 ASN AAA N 1
ATOM 11404 C CA . ASN A 1 746 ? 42.651 -9.508 27.974 1.000 31.025 748 ASN AAA CA 1
ATOM 11405 C C . ASN A 1 746 ? 43.838 -8.590 28.266 1.000 27.119 748 ASN AAA C 1
ATOM 11406 O O . ASN A 1 746 ? 43.712 -7.647 29.045 1.000 29.627 748 ASN AAA O 1
ATOM 11417 N N . ASN A 1 747 ? 44.973 -8.900 27.662 1.000 25.438 749 ASN AAA N 1
ATOM 11418 C CA . ASN A 1 747 ? 46.247 -8.116 27.654 1.000 30.679 749 ASN AAA CA 1
ATOM 11419 C C . ASN A 1 747 ? 46.890 -8.046 29.040 1.000 29.626 749 ASN AAA C 1
ATOM 11420 O O . ASN A 1 747 ? 47.802 -7.210 29.194 1.000 40.881 749 ASN AAA O 1
ATOM 11431 N N . GLU A 1 748 ? 46.467 -8.879 29.993 1.000 27.673 750 GLU AAA N 1
ATOM 11432 C CA . GLU A 1 748 ? 47.096 -8.993 31.341 1.000 26.369 750 GLU AAA CA 1
ATOM 11433 C C . GLU A 1 748 ? 47.918 -10.283 31.334 1.000 25.635 750 GLU AAA C 1
ATOM 11434 O O . GLU A 1 748 ? 47.371 -11.403 31.098 1.000 23.966 750 GLU AAA O 1
ATOM 11440 N N . LYS A 1 749 ? 49.213 -10.178 31.566 1.000 25.729 751 LYS AAA N 1
ATOM 11441 C CA . LYS A 1 749 ? 50.097 -11.373 31.585 1.000 24.016 751 LYS AAA CA 1
ATOM 11442 C C . LYS A 1 749 ? 49.716 -12.346 32.717 1.000 23.529 751 LYS AAA C 1
ATOM 11443 O O . LYS A 1 749 ? 49.492 -11.934 33.895 1.000 23.523 751 LYS AAA O 1
ATOM 11462 N N . LEU A 1 750 ? 49.610 -13.625 32.351 1.000 21.615 752 LEU AAA N 1
ATOM 11463 C CA . LEU A 1 750 ? 49.359 -14.687 33.326 1.000 20.731 752 LEU AAA CA 1
ATOM 11464 C C . LEU A 1 750 ? 50.700 -15.067 33.952 1.000 22.896 752 LEU AAA C 1
ATOM 11465 O O . LEU A 1 750 ? 51.585 -15.525 33.227 1.000 24.491 752 LEU AAA O 1
ATOM 11481 N N . THR A 1 751 ? 50.846 -14.783 35.254 1.000 22.695 753 THR AAA N 1
ATOM 11482 C CA . THR A 1 751 ? 52.120 -14.947 35.976 1.000 26.201 753 THR AAA CA 1
ATOM 11483 C C . THR A 1 751 ? 52.034 -16.099 36.970 1.000 24.441 753 THR AAA C 1
ATOM 11484 O O . THR A 1 751 ? 53.073 -16.425 37.522 1.000 29.389 753 THR AAA O 1
ATOM 11495 N N . VAL A 1 752 ? 50.854 -16.653 37.250 1.000 22.645 754 VAL AAA N 1
ATOM 11496 C CA . VAL A 1 752 ? 50.734 -17.815 38.177 1.000 24.356 754 VAL AAA CA 1
ATOM 11497 C C . VAL A 1 752 ? 51.584 -18.941 37.576 1.000 21.837 754 VAL AAA C 1
ATOM 11498 O O . VAL A 1 752 ? 51.711 -19.079 36.314 1.000 25.196 754 VAL AAA O 1
ATOM 11511 N N . HIS A 1 753 ? 52.133 -19.768 38.477 1.000 24.111 755 HIS AAA N 1
ATOM 11512 C CA . HIS A 1 753 ? 52.984 -20.915 38.111 1.000 25.557 755 HIS AAA CA 1
ATOM 11513 C C . HIS A 1 753 ? 52.024 -22.024 37.734 1.000 24.612 755 HIS AAA C 1
ATOM 11514 O O . HIS A 1 753 ? 51.133 -22.367 38.542 1.000 25.211 755 HIS AAA O 1
ATOM 11529 N N . PRO A 1 754 ? 52.161 -22.626 36.535 1.000 23.757 756 PRO AAA N 1
ATOM 11530 C CA . PRO A 1 754 ? 51.325 -23.780 36.200 1.000 21.654 756 PRO AAA CA 1
ATOM 11531 C C . PRO A 1 754 ? 51.775 -25.045 36.923 1.000 23.919 756 PRO AAA C 1
ATOM 11532 O O . PRO A 1 754 ? 52.971 -25.139 37.300 1.000 27.736 756 PRO AAA O 1
ATOM 11543 N N . THR A 1 755 ? 50.823 -25.950 37.162 1.000 24.001 757 THR AAA N 1
ATOM 11544 C CA . THR A 1 755 ? 51.157 -27.344 37.489 1.000 23.385 757 THR AAA CA 1
ATOM 11545 C C . THR A 1 755 ? 51.384 -28.071 36.186 1.000 25.183 757 THR AAA C 1
ATOM 11546 O O . THR A 1 755 ? 50.779 -27.733 35.173 1.000 26.348 757 THR AAA O 1
ATOM 11557 N N . VAL A 1 756 ? 52.257 -29.038 36.195 1.000 26.958 758 VAL AAA N 1
ATOM 11558 C CA . VAL A 1 756 ? 52.677 -29.717 34.939 1.000 28.947 758 VAL AAA CA 1
ATOM 11559 C C . VAL A 1 756 ? 52.375 -31.192 35.105 1.000 30.073 758 VAL AAA C 1
ATOM 11560 O O . VAL A 1 756 ? 52.868 -31.741 36.044 1.000 32.243 758 VAL AAA O 1
ATOM 11573 N N . SER A 1 757 ? 51.569 -31.758 34.218 1.000 28.865 759 SER AAA N 1
ATOM 11574 C CA . SER A 1 757 ? 51.183 -33.190 34.205 1.000 32.119 759 SER AAA CA 1
ATOM 11575 C C . SER A 1 757 ? 52.382 -34.055 33.828 1.000 31.687 759 SER AAA C 1
ATOM 11576 O O . SER A 1 757 ? 53.369 -33.515 33.279 1.000 29.918 759 SER AAA O 1
ATOM 11584 N N . LYS A 1 758 ? 52.299 -35.358 34.144 1.000 33.523 760 LYS AAA N 1
ATOM 11585 C CA . LYS A 1 758 ? 53.219 -36.389 33.607 1.000 40.148 760 LYS AAA CA 1
ATOM 11586 C C . LYS A 1 758 ? 53.048 -36.359 32.075 1.000 31.727 760 LYS AAA C 1
ATOM 11587 O O . LYS A 1 758 ? 51.958 -35.966 31.597 1.000 35.055 760 LYS AAA O 1
ATOM 11593 N N . ALA A 1 759 ? 54.107 -36.640 31.311 1.000 33.361 761 ALA AAA N 1
ATOM 11594 C CA . ALA A 1 759 ? 54.049 -36.801 29.835 1.000 32.638 761 ALA AAA CA 1
ATOM 11595 C C . ALA A 1 759 ? 53.198 -38.023 29.519 1.000 34.543 761 ALA AAA C 1
ATOM 11596 O O . ALA A 1 759 ? 53.312 -39.027 30.246 1.000 35.841 761 ALA AAA O 1
ATOM 11603 N N . ASP A 1 760 ? 52.379 -37.946 28.474 1.000 31.622 762 ASP AAA N 1
ATOM 11604 C CA . ASP A 1 760 ? 51.650 -39.137 27.965 1.000 32.238 762 ASP AAA CA 1
ATOM 11605 C C . ASP A 1 760 ? 52.592 -39.977 27.081 1.000 32.728 762 ASP AAA C 1
ATOM 11606 O O . ASP A 1 760 ? 53.804 -39.549 26.923 1.000 32.270 762 ASP AAA O 1
ATOM 11615 N N . LYS A 1 761 ? 52.076 -41.108 26.558 1.000 36.279 763 LYS AAA N 1
ATOM 11616 C CA . LYS A 1 761 ? 52.739 -42.078 25.612 1.000 38.754 763 LYS AAA CA 1
ATOM 11617 C C . LYS A 1 761 ? 53.464 -41.297 24.515 1.000 36.588 763 LYS AAA C 1
ATOM 11618 O O . LYS A 1 761 ? 54.563 -41.702 24.088 1.000 37.314 763 LYS AAA O 1
ATOM 11624 N N . ASP A 1 762 ? 52.900 -40.184 24.055 1.000 38.101 764 ASP AAA N 1
ATOM 11625 C CA . ASP A 1 762 ? 53.427 -39.491 22.860 1.000 37.226 764 ASP AAA CA 1
ATOM 11626 C C . ASP A 1 762 ? 54.281 -38.277 23.234 1.000 28.832 764 ASP AAA C 1
ATOM 11627 O O . ASP A 1 762 ? 54.695 -37.600 22.316 1.000 33.693 764 ASP AAA O 1
ATOM 11636 N N . GLY A 1 763 ? 54.510 -37.998 24.517 1.000 29.910 765 GLY AAA N 1
ATOM 11637 C CA . GLY A 1 763 ? 55.405 -36.915 24.986 1.000 32.751 765 GLY AAA CA 1
ATOM 11638 C C . GLY A 1 763 ? 54.692 -35.583 25.190 1.000 23.585 765 GLY AAA C 1
ATOM 11639 O O . GLY A 1 763 ? 55.367 -34.543 25.235 1.000 29.446 765 GLY AAA O 1
ATOM 11643 N N . PHE A 1 764 ? 53.373 -35.592 25.244 1.000 25.121 766 PHE AAA N 1
ATOM 11644 C CA . PHE A 1 764 ? 52.580 -34.365 25.483 1.000 23.227 766 PHE AAA CA 1
ATOM 11645 C C . PHE A 1 764 ? 52.379 -34.205 26.977 1.000 22.211 766 PHE AAA C 1
ATOM 11646 O O . PHE A 1 764 ? 52.140 -35.200 27.675 1.000 25.497 766 PHE AAA O 1
ATOM 11663 N N . ILE A 1 765 ? 52.436 -32.947 27.450 1.000 20.524 767 ILE AAA N 1
ATOM 11664 C CA . ILE A 1 765 ? 52.153 -32.521 28.838 1.000 22.276 767 ILE AAA CA 1
ATOM 11665 C C . ILE A 1 765 ? 51.094 -31.436 28.813 1.000 20.825 767 ILE AAA C 1
ATOM 11666 O O . ILE A 1 765 ? 50.965 -30.701 27.830 1.000 22.540 767 ILE AAA O 1
ATOM 11682 N N . ARG A 1 766 ? 50.383 -31.327 29.939 1.000 21.235 768 ARG AAA N 1
ATOM 11683 C CA . ARG A 1 766 ? 49.419 -30.235 30.161 1.000 20.604 768 ARG AAA CA 1
ATOM 11684 C C . ARG A 1 766 ? 50.003 -29.281 31.191 1.000 21.175 768 ARG AAA C 1
ATOM 11685 O O . ARG A 1 766 ? 50.462 -29.778 32.253 1.000 25.287 768 ARG AAA O 1
ATOM 11706 N N . LEU A 1 767 ? 49.944 -27.985 30.886 1.000 21.256 769 LEU AAA N 1
ATOM 11707 C CA . LEU A 1 767 ? 50.216 -26.905 31.827 1.000 20.092 769 LEU AAA CA 1
ATOM 11708 C C . LEU A 1 767 ? 48.868 -26.412 32.340 1.000 20.236 769 LEU AAA C 1
ATOM 11709 O O . LEU A 1 767 ? 48.013 -26.007 31.524 1.000 24.213 769 LEU AAA O 1
ATOM 11725 N N A CYS A 1 768 ? 48.663 -26.451 33.650 0.500 21.435 770 CYS AAA N 1
ATOM 11726 N N B CYS A 1 768 ? 48.630 -26.507 33.639 0.500 20.927 770 CYS AAA N 1
ATOM 11727 C CA A CYS A 1 768 ? 47.377 -26.085 34.289 0.500 21.828 770 CYS AAA CA 1
ATOM 11728 C CA B CYS A 1 768 ? 47.344 -26.090 34.240 0.500 21.224 770 CYS AAA CA 1
ATOM 11729 C C A CYS A 1 768 ? 47.572 -24.856 35.177 0.500 21.420 770 CYS AAA C 1
ATOM 11730 C C B CYS A 1 768 ? 47.595 -24.865 35.132 0.500 21.703 770 CYS AAA C 1
ATOM 11731 O O A CYS A 1 768 ? 48.284 -24.922 36.206 0.500 23.356 770 CYS AAA O 1
ATOM 11732 O O B CYS A 1 768 ? 48.430 -24.918 36.060 0.500 22.564 770 CYS AAA O 1
ATOM 11747 N N . TYR A 1 769 ? 47.004 -23.759 34.729 1.000 20.533 771 TYR AAA N 1
ATOM 11748 C CA . TYR A 1 769 ? 47.086 -22.468 35.400 1.000 21.924 771 TYR AAA CA 1
ATOM 11749 C C . TYR A 1 769 ? 45.814 -22.267 36.211 1.000 25.048 771 TYR AAA C 1
ATOM 11750 O O . TYR A 1 769 ? 44.721 -22.182 35.603 1.000 22.195 771 TYR AAA O 1
ATOM 11768 N N . LEU A 1 770 ? 45.961 -22.080 37.511 1.000 21.687 772 LEU AAA N 1
ATOM 11769 C CA . LEU A 1 770 ? 44.833 -21.666 38.373 1.000 21.902 772 LEU AAA CA 1
ATOM 11770 C C . LEU A 1 770 ? 44.757 -20.142 38.308 1.000 22.483 772 LEU AAA C 1
ATOM 11771 O O . LEU A 1 770 ? 45.710 -19.456 38.786 1.000 26.970 772 LEU AAA O 1
ATOM 11787 N N . LEU A 1 771 ? 43.735 -19.631 37.638 1.000 23.316 773 LEU AAA N 1
ATOM 11788 C CA . LEU A 1 771 ? 43.639 -18.180 37.345 1.000 25.687 773 LEU AAA CA 1
ATOM 11789 C C . LEU A 1 771 ? 43.531 -17.438 38.679 1.000 28.213 773 LEU AAA C 1
ATOM 11790 O O . LEU A 1 771 ? 42.892 -17.922 39.648 1.000 28.464 773 LEU AAA O 1
ATOM 11806 N N . PRO A 1 772 ? 44.209 -16.265 38.799 1.000 29.593 774 PRO AAA N 1
ATOM 11807 C CA . PRO A 1 772 ? 44.207 -15.524 40.066 1.000 34.218 774 PRO AAA CA 1
ATOM 11808 C C . PRO A 1 772 ? 42.807 -15.016 40.435 1.000 31.285 774 PRO AAA C 1
ATOM 11809 O O . PRO A 1 772 ? 42.548 -14.862 41.607 1.000 32.335 774 PRO AAA O 1
ATOM 11820 N N . ARG A 1 773 ? 41.986 -14.766 39.415 1.000 31.301 775 ARG AAA N 1
ATOM 11821 C CA . ARG A 1 773 ? 40.596 -14.243 39.514 1.000 32.188 775 ARG AAA CA 1
ATOM 11822 C C . ARG A 1 773 ? 39.773 -15.106 38.534 1.000 29.770 775 ARG AAA C 1
ATOM 11823 O O . ARG A 1 773 ? 40.275 -15.354 37.432 1.000 33.517 775 ARG AAA O 1
ATOM 11829 N N . LYS A 1 774 ? 38.567 -15.561 38.901 1.000 29.882 776 LYS AAA N 1
ATOM 11830 C CA . LYS A 1 774 ? 37.684 -16.260 37.948 1.000 30.379 776 LYS AAA CA 1
ATOM 11831 C C . LYS A 1 774 ? 37.457 -15.311 36.747 1.000 31.222 776 LYS AAA C 1
ATOM 11832 O O . LYS A 1 774 ? 37.283 -14.121 36.978 1.000 33.115 776 LYS AAA O 1
ATOM 11844 N N . LEU A 1 775 ? 37.406 -15.832 35.513 1.000 27.506 777 LEU AAA N 1
ATOM 11845 C CA . LEU A 1 775 ? 36.973 -15.059 34.316 1.000 28.877 777 LEU AAA CA 1
ATOM 11846 C C . LEU A 1 775 ? 35.446 -14.942 34.293 1.000 27.565 777 LEU AAA C 1
ATOM 11847 O O . LEU A 1 775 ? 34.771 -15.994 34.369 1.000 29.277 777 LEU AAA O 1
ATOM 11863 N N . LYS A 1 776 ? 34.977 -13.689 34.148 1.000 30.831 778 LYS AAA N 1
ATOM 11864 C CA . LYS A 1 776 ? 33.582 -13.241 33.952 1.000 36.527 778 LYS AAA CA 1
ATOM 11865 C C . LYS A 1 776 ? 32.980 -13.885 32.709 1.000 27.919 778 LYS AAA C 1
ATOM 11866 O O . LYS A 1 776 ? 33.713 -14.073 31.703 1.000 32.416 778 LYS AAA O 1
ATOM 11872 N N . VAL A 1 777 ? 31.669 -14.114 32.749 1.000 30.170 779 VAL AAA N 1
ATOM 11873 C CA . VAL A 1 777 ? 30.934 -14.533 31.533 1.000 28.714 779 VAL AAA CA 1
ATOM 11874 C C . VAL A 1 777 ? 31.144 -13.444 30.467 1.000 30.814 779 VAL AAA C 1
ATOM 11875 O O . VAL A 1 777 ? 31.178 -12.195 30.764 1.000 33.643 779 VAL AAA O 1
ATOM 11888 N N . GLY A 1 778 ? 31.318 -13.882 29.232 1.000 30.546 780 GLY AAA N 1
ATOM 11889 C CA . GLY A 1 778 ? 31.545 -12.964 28.110 1.000 30.496 780 GLY AAA CA 1
ATOM 11890 C C . GLY A 1 778 ? 32.625 -13.554 27.226 1.000 28.754 780 GLY AAA C 1
ATOM 11891 O O . GLY A 1 778 ? 32.655 -14.784 27.042 1.000 34.890 780 GLY AAA O 1
ATOM 11895 N N . SER A 1 779 ? 33.517 -12.711 26.762 1.000 26.900 781 SER AAA N 1
ATOM 11896 C CA . SER A 1 779 ? 34.603 -13.027 25.825 1.000 29.539 781 SER AAA CA 1
ATOM 11897 C C . SER A 1 779 ? 35.898 -12.567 26.489 1.000 28.720 781 SER AAA C 1
ATOM 11898 O O . SER A 1 779 ? 35.879 -11.603 27.274 1.000 35.807 781 SER AAA O 1
ATOM 11906 N N . CYS A 1 780 ? 36.997 -13.275 26.253 1.000 26.603 782 CYS AAA N 1
ATOM 11907 C CA . CYS A 1 780 ? 38.321 -12.887 26.774 1.000 26.447 782 CYS AAA CA 1
ATOM 11908 C C . CYS A 1 780 ? 39.345 -13.225 25.695 1.000 24.465 782 CYS AAA C 1
ATOM 11909 O O . CYS A 1 780 ? 39.410 -14.401 25.268 1.000 26.682 782 CYS AAA O 1
ATOM 11917 N N . GLU A 1 781 ? 40.153 -12.259 25.289 1.000 23.780 783 GLU AAA N 1
ATOM 11918 C CA . GLU A 1 781 ? 41.269 -12.545 24.361 1.000 21.591 783 GLU AAA CA 1
ATOM 11919 C C . GLU A 1 781 ? 42.318 -13.379 25.111 1.000 21.425 783 GLU AAA C 1
ATOM 11920 O O . GLU A 1 781 ? 42.658 -13.062 26.261 1.000 24.229 783 GLU AAA O 1
ATOM 11932 N N . ILE A 1 782 ? 42.829 -14.397 24.438 1.000 20.123 784 ILE AAA N 1
ATOM 11933 C CA . ILE A 1 782 ? 44.032 -15.124 24.873 1.000 19.669 784 ILE AAA CA 1
ATOM 11934 C C . ILE A 1 782 ? 45.100 -14.895 23.816 1.000 19.449 784 ILE AAA C 1
ATOM 11935 O O . ILE A 1 782 ? 44.851 -15.191 22.638 1.000 21.029 784 ILE AAA O 1
ATOM 11951 N N . LEU A 1 783 ? 46.273 -14.429 24.241 1.000 19.449 785 LEU AAA N 1
ATOM 11952 C CA . LEU A 1 783 ? 47.357 -14.160 23.277 1.000 19.937 785 LEU AAA CA 1
ATOM 11953 C C . LEU A 1 783 ? 48.620 -14.866 23.746 1.000 18.551 785 LEU AAA C 1
ATOM 11954 O O . LEU A 1 783 ? 48.896 -14.829 24.979 1.000 21.846 785 LEU AAA O 1
ATOM 11970 N N . PHE A 1 784 ? 49.278 -15.535 22.818 1.000 19.057 786 PHE AAA N 1
ATOM 11971 C CA . PHE A 1 784 ? 50.544 -16.282 23.008 1.000 19.222 786 PHE AAA CA 1
ATOM 11972 C C . PHE A 1 784 ? 51.677 -15.560 22.277 1.000 21.484 786 PHE AAA C 1
ATOM 11973 O O . PHE A 1 784 ? 51.529 -15.249 21.076 1.000 21.042 786 PHE AAA O 1
ATOM 11990 N N . LYS A 1 785 ? 52.754 -15.238 22.991 1.000 20.440 787 LYS AAA N 1
ATOM 11991 C CA . LYS A 1 785 ? 53.935 -14.648 22.342 1.000 21.686 787 LYS AAA CA 1
ATOM 11992 C C . LYS A 1 785 ? 55.183 -15.267 22.943 1.000 19.817 787 LYS AAA C 1
ATOM 11993 O O . LYS A 1 785 ? 55.119 -15.925 24.002 1.000 20.698 787 LYS AAA O 1
ATOM 12012 N N . PRO A 1 786 ? 56.325 -15.251 22.232 1.000 21.007 788 PRO AAA N 1
ATOM 12013 C CA . PRO A 1 786 ? 57.525 -15.934 22.742 1.000 22.407 788 PRO AAA CA 1
ATOM 12014 C C . PRO A 1 786 ? 57.978 -15.387 24.091 1.000 19.136 788 PRO AAA C 1
ATOM 12015 O O . PRO A 1 786 ? 57.896 -14.202 24.317 1.000 24.254 788 PRO AAA O 1
ATOM 12026 N N . ASP A 1 787 ? 58.408 -16.291 24.946 1.000 21.808 789 ASP AAA N 1
ATOM 12027 C CA . ASP A 1 787 ? 58.930 -15.941 26.301 1.000 22.111 789 ASP AAA CA 1
ATOM 12028 C C . ASP A 1 787 ? 60.438 -16.110 26.278 1.000 23.286 789 ASP AAA C 1
ATOM 12029 O O . ASP A 1 787 ? 60.913 -17.160 26.717 1.000 24.333 789 ASP AAA O 1
ATOM 12038 N N . GLY A 1 788 ? 61.131 -15.175 25.639 1.000 23.977 790 GLY AAA N 1
ATOM 12039 C CA . GLY A 1 788 ? 62.589 -15.231 25.464 1.000 27.474 790 GLY AAA CA 1
ATOM 12040 C C . GLY A 1 788 ? 63.075 -16.151 24.351 1.000 22.156 790 GLY AAA C 1
ATOM 12041 O O . GLY A 1 788 ? 64.066 -15.842 23.692 1.000 27.788 790 GLY AAA O 1
ATOM 12045 N N . THR A 1 789 ? 62.379 -17.240 24.079 1.000 24.207 791 THR AAA N 1
ATOM 12046 C CA . THR A 1 789 ? 62.770 -18.226 23.070 1.000 23.915 791 THR AAA CA 1
ATOM 12047 C C . THR A 1 789 ? 62.411 -17.685 21.674 1.000 22.647 791 THR AAA C 1
ATOM 12048 O O . THR A 1 789 ? 61.673 -16.718 21.552 1.000 24.550 791 THR AAA O 1
ATOM 12059 N N . GLU A 1 790 ? 62.891 -18.347 20.639 1.000 25.602 792 GLU AAA N 1
ATOM 12060 C CA . GLU A 1 790 ? 62.636 -17.889 19.244 1.000 29.012 792 GLU AAA CA 1
ATOM 12061 C C . GLU A 1 790 ? 61.145 -17.974 18.938 1.000 25.079 792 GLU AAA C 1
ATOM 12062 O O . GLU A 1 790 ? 60.589 -17.027 18.316 1.000 28.148 792 GLU AAA O 1
ATOM 12074 N N . TRP A 1 791 ? 60.498 -19.060 19.372 1.000 25.123 793 TRP AAA N 1
ATOM 12075 C CA . TRP A 1 791 ? 59.061 -19.271 19.127 1.000 21.315 793 TRP AAA CA 1
ATOM 12076 C C . TRP A 1 791 ? 58.316 -19.297 20.457 1.000 21.534 793 TRP AAA C 1
ATOM 12077 O O . TRP A 1 791 ? 58.922 -19.585 21.483 1.000 21.516 793 TRP AAA O 1
ATOM 12098 N N . THR A 1 792 ? 57.002 -19.174 20.385 1.000 21.953 794 THR AAA N 1
ATOM 12099 C CA . THR A 1 792 ? 56.138 -19.738 21.425 1.000 19.358 794 THR AAA CA 1
ATOM 12100 C C . THR A 1 792 ? 56.375 -21.237 21.500 1.000 19.920 794 THR AAA C 1
ATOM 12101 O O . THR A 1 792 ? 56.851 -21.849 20.511 1.000 22.248 794 THR AAA O 1
ATOM 12112 N N . SER A 1 793 ? 56.002 -21.862 22.612 1.000 19.214 795 SER AAA N 1
ATOM 12113 C CA . SER A 1 793 ? 55.721 -23.308 22.563 1.000 19.970 795 SER AAA CA 1
ATOM 12114 C C . SER A 1 793 ? 54.723 -23.580 21.401 1.000 20.298 795 SER AAA C 1
ATOM 12115 O O . SER A 1 793 ? 53.922 -22.665 20.988 1.000 21.541 795 SER AAA O 1
ATOM 12123 N N . ALA A 1 794 ? 54.835 -24.730 20.782 1.000 19.825 796 ALA AAA N 1
ATOM 12124 C CA . ALA A 1 794 ? 53.797 -25.252 19.870 1.000 19.309 796 ALA AAA CA 1
ATOM 12125 C C . ALA A 1 794 ? 52.639 -25.670 20.764 1.000 18.100 796 ALA AAA C 1
ATOM 12126 O O . ALA A 1 794 ? 52.824 -26.544 21.648 1.000 19.730 796 ALA AAA O 1
ATOM 12133 N N . VAL A 1 795 ? 51.489 -25.075 20.551 1.000 18.520 797 VAL AAA N 1
ATOM 12134 C CA . VAL A 1 795 ? 50.317 -25.324 21.412 1.000 17.712 797 VAL AAA CA 1
ATOM 12135 C C . VAL A 1 795 ? 49.397 -26.253 20.630 1.000 16.671 797 VAL AAA C 1
ATOM 12136 O O . VAL A 1 795 ? 48.980 -25.912 19.494 1.000 19.039 797 VAL AAA O 1
ATOM 12149 N N . TYR A 1 796 ? 49.059 -27.364 21.256 1.000 18.433 798 TYR AAA N 1
ATOM 12150 C CA . TYR A 1 796 ? 48.238 -28.430 20.660 1.000 18.131 798 TYR AAA CA 1
ATOM 12151 C C . TYR A 1 796 ? 46.783 -28.419 21.162 1.000 19.115 798 TYR AAA C 1
ATOM 12152 O O . TYR A 1 796 ? 45.911 -29.056 20.572 1.000 19.975 798 TYR AAA O 1
ATOM 12170 N N . GLU A 1 797 ? 46.496 -27.716 22.229 1.000 18.895 799 GLU AAA N 1
ATOM 12171 C CA . GLU A 1 797 ? 45.143 -27.625 22.788 1.000 17.729 799 GLU AAA CA 1
ATOM 12172 C C . GLU A 1 797 ? 45.121 -26.457 23.771 1.000 18.546 799 GLU AAA C 1
ATOM 12173 O O . GLU A 1 797 ? 46.078 -26.272 24.543 1.000 18.251 799 GLU AAA O 1
ATOM 12185 N N . VAL A 1 798 ? 44.013 -25.725 23.788 1.000 16.057 800 VAL AAA N 1
ATOM 12186 C CA . VAL A 1 798 ? 43.718 -24.671 24.766 1.000 17.929 800 VAL AAA CA 1
ATOM 12187 C C . VAL A 1 798 ? 42.353 -25.001 25.348 1.000 18.712 800 VAL AAA C 1
ATOM 12188 O O . VAL A 1 798 ? 41.368 -25.043 24.613 1.000 17.997 800 VAL AAA O 1
ATOM 12201 N N . ARG A 1 799 ? 42.332 -25.234 26.646 1.000 17.373 801 ARG AAA N 1
ATOM 12202 C CA . ARG A 1 799 ? 41.110 -25.654 27.374 1.000 17.920 801 ARG AAA CA 1
ATOM 12203 C C . ARG A 1 799 ? 40.876 -24.747 28.564 1.000 20.068 801 ARG AAA C 1
ATOM 12204 O O . ARG A 1 799 ? 41.738 -24.630 29.417 1.000 20.521 801 ARG AAA O 1
ATOM 12225 N N . LEU A 1 800 ? 39.693 -24.176 28.627 1.000 18.600 802 LEU AAA N 1
ATOM 12226 C CA . LEU A 1 800 ? 39.252 -23.341 29.758 1.000 18.534 802 LEU AAA CA 1
ATOM 12227 C C . LEU A 1 800 ? 38.250 -24.143 30.591 1.000 17.891 802 LEU AAA C 1
ATOM 12228 O O . LEU A 1 800 ? 37.298 -24.710 30.008 1.000 18.879 802 LEU AAA O 1
ATOM 12244 N N . LEU A 1 801 ? 38.427 -24.173 31.915 1.000 18.564 803 LEU AAA N 1
ATOM 12245 C CA . LEU A 1 801 ? 37.701 -25.105 32.811 1.000 20.374 803 LEU AAA CA 1
ATOM 12246 C C . LEU A 1 801 ? 37.082 -24.308 33.956 1.000 18.092 803 LEU AAA C 1
ATOM 12247 O O . LEU A 1 801 ? 37.718 -23.317 34.452 1.000 23.072 803 LEU AAA O 1
ATOM 12263 N N . LYS A 1 802 ? 35.969 -24.821 34.441 1.000 21.844 804 LYS AAA N 1
ATOM 12264 C CA . LYS A 1 802 ? 35.370 -24.432 35.736 1.000 26.729 804 LYS AAA CA 1
ATOM 12265 C C . LYS A 1 802 ? 35.873 -25.419 36.808 1.000 25.111 804 LYS AAA C 1
ATOM 12266 O O . LYS A 1 802 ? 36.334 -26.570 36.437 1.000 28.741 804 LYS AAA O 1
#

Nearest PDB structures (foldseek):
  8qf8-assembly1_A  TM=1.000E+00  e=0.000E+00  Bacteroides thetaiotaomicron
  5opj-assembly1_A  TM=1.000E+00  e=0.000E+00  Bacteroides thetaiotaomicron
  8qf8-assembly1_B  TM=9.950E-01  e=0.000E+00  Bacteroides thetaiotaomicron
  8k7y-assembly1_E  TM=8.425E-01  e=2.157E-39  Bifidobacterium longum subsp. longum JCM 1217
  5mqo-assembly1_A  TM=6.915E-01  e=1.086E-24  Bacteroides thetaiotaomicron